Protein 6S9J (pdb70)

Structure (mmCIF, N/CA/C/O backbone):
data_6S9J
#
_entry.id   6S9J
#
_cell.length_a   104.626
_cell.length_b   104.626
_cell.length_c   281.363
_cell.angle_alpha   90.00
_cell.angle_beta   90.00
_cell.angle_gamma   90.00
#
_symmetry.space_group_name_H-M   'P 43 2 2'
#
loop_
_entity.id
_entity.type
_entity.pdbx_description
1 polymer 'Pre-glycoprotein polyprotein GP complex'
2 polymer 'Transferrin receptor 1,Transferrin receptor 1'
3 branched alpha-D-mannopyranose-(1-3)-[alpha-D-mannopyranose-(1-6)]beta-D-mannopyranose-(1-4)-2-acetamido-2-deoxy-beta-D-glucopyranose-(1-4)-2-acetamido-2-deoxy-beta-D-glucopyranose
4 branched 2-acetamido-2-deoxy-beta-D-glucopyranose-(1-4)-2-acetamido-2-deoxy-beta-D-glucopyranose
5 non-polymer 2-acetamido-2-deoxy-beta-D-glucopyranose
6 water water
#
loop_
_atom_site.group_PDB
_atom_site.id
_atom_site.type_symbol
_atom_site.label_atom_id
_atom_site.label_alt_id
_atom_site.label_comp_id
_atom_site.label_asym_id
_atom_site.label_entity_id
_atom_site.label_seq_id
_atom_site.pdbx_PDB_ins_code
_atom_site.Cartn_x
_atom_site.Cartn_y
_atom_site.Cartn_z
_atom_site.occupancy
_atom_site.B_iso_or_equiv
_atom_site.auth_seq_id
_atom_site.auth_comp_id
_atom_site.auth_asym_id
_atom_site.auth_atom_id
_atom_site.pdbx_PDB_model_num
ATOM 1 N N . GLU A 1 3 ? 38.217 63.525 298.986 1.00 94.79 87 GLU B N 1
ATOM 2 C CA . GLU A 1 3 ? 38.140 63.516 297.530 1.00 95.14 87 GLU B CA 1
ATOM 3 C C . GLU A 1 3 ? 36.747 63.121 297.070 1.00 94.08 87 GLU B C 1
ATOM 4 O O . GLU A 1 3 ? 35.807 63.095 297.867 1.00 92.06 87 GLU B O 1
ATOM 10 N N . LEU A 1 4 ? 36.623 62.807 295.732 1.00 93.32 88 LEU B N 1
ATOM 11 C CA . LEU A 1 4 ? 35.422 62.341 295.061 1.00 85.00 88 LEU B CA 1
ATOM 12 C C . LEU A 1 4 ? 35.447 60.826 294.905 1.00 74.93 88 LEU B C 1
ATOM 13 O O . LEU A 1 4 ? 36.517 60.227 294.748 1.00 73.16 88 LEU B O 1
ATOM 18 N N . PRO A 1 5 ? 34.275 60.196 294.957 1.00 66.03 89 PRO B N 1
ATOM 19 C CA . PRO A 1 5 ? 34.221 58.731 294.909 1.00 59.93 89 PRO B CA 1
ATOM 20 C C . PRO A 1 5 ? 34.702 58.197 293.570 1.00 60.20 89 PRO B C 1
ATOM 21 O O . PRO A 1 5 ? 34.617 58.868 292.540 1.00 69.51 89 PRO B O 1
ATOM 25 N N . SER A 1 6 ? 35.230 56.977 293.600 1.00 58.52 90 SER B N 1
ATOM 26 C CA . SER A 1 6 ? 35.740 56.311 292.411 1.00 55.25 90 SER B CA 1
ATOM 27 C C . SER A 1 6 ? 34.798 55.182 292.012 1.00 59.79 90 SER B C 1
ATOM 28 O O . SER A 1 6 ? 34.229 54.504 292.870 1.00 68.71 90 SER B O 1
ATOM 31 N N . LEU A 1 7 ? 34.637 54.975 290.711 1.00 55.04 91 LEU B N 1
ATOM 32 C CA . LEU A 1 7 ? 33.614 54.076 290.201 1.00 50.73 91 LEU B CA 1
ATOM 33 C C . LEU A 1 7 ? 34.239 52.980 289.352 1.00 52.02 91 LEU B C 1
ATOM 34 O O . LEU A 1 7 ? 35.162 53.245 288.578 1.00 64.70 91 LEU B O 1
ATOM 39 N N . CYS A 1 8 ? 33.746 51.750 289.487 1.00 49.03 92 CYS B N 1
ATOM 40 C CA . CYS A 1 8 ? 34.118 50.730 288.511 1.00 57.23 92 CYS B CA 1
ATOM 41 C C . CYS A 1 8 ? 32.962 49.753 288.333 1.00 50.09 92 CYS B C 1
ATOM 42 O O . CYS A 1 8 ? 32.296 49.402 289.305 1.00 50.72 92 CYS B O 1
ATOM 45 N N . MET A 1 9 ? 32.741 49.293 287.103 1.00 48.74 93 MET B N 1
ATOM 46 C CA . MET A 1 9 ? 31.745 48.262 286.842 1.00 47.94 93 MET B CA 1
ATOM 47 C C . MET A 1 9 ? 32.437 46.928 286.600 1.00 47.74 93 MET B C 1
ATOM 48 O O . MET A 1 9 ? 33.345 46.831 285.769 1.00 56.31 93 MET B O 1
ATOM 53 N N . LEU A 1 10 ? 32.030 45.911 287.358 1.00 48.69 94 LEU B N 1
ATOM 54 C CA . LEU A 1 10 ? 32.586 44.578 287.159 1.00 51.24 94 LEU B CA 1
ATOM 55 C C . LEU A 1 10 ? 32.118 44.006 285.827 1.00 57.30 94 LEU B C 1
ATOM 56 O O . LEU A 1 10 ? 32.923 43.747 284.924 1.00 61.81 94 LEU B O 1
ATOM 61 N N . ASN A 1 11 ? 30.817 43.794 285.691 1.00 52.85 95 ASN B N 1
ATOM 62 C CA . ASN A 1 11 ? 30.223 43.404 284.420 1.00 63.67 95 ASN B CA 1
ATOM 63 C C . ASN A 1 11 ? 28.836 44.038 284.350 1.00 63.99 95 ASN B C 1
ATOM 64 O O . ASN A 1 11 ? 28.520 44.946 285.126 1.00 66.01 95 ASN B O 1
ATOM 69 N N . ASN A 1 12 ? 27.998 43.557 283.429 1.00 72.82 96 ASN B N 1
ATOM 70 C CA . ASN A 1 12 ? 26.694 44.175 283.209 1.00 71.52 96 ASN B CA 1
ATOM 71 C C . ASN A 1 12 ? 25.821 44.143 284.455 1.00 73.70 96 ASN B C 1
ATOM 72 O O . ASN A 1 12 ? 24.870 44.927 284.558 1.00 74.51 96 ASN B O 1
ATOM 77 N N . SER A 1 13 ? 26.117 43.250 285.395 1.00 77.40 97 SER B N 1
ATOM 78 C CA . SER A 1 13 ? 25.277 43.059 286.565 1.00 79.53 97 SER B CA 1
ATOM 79 C C . SER A 1 13 ? 25.711 43.900 287.762 1.00 73.87 97 SER B C 1
ATOM 80 O O . SER A 1 13 ? 24.858 44.474 288.447 1.00 76.77 97 SER B O 1
ATOM 83 N N . PHE A 1 14 ? 27.012 43.997 288.029 1.00 59.01 98 PHE B N 1
ATOM 84 C CA . PHE A 1 14 ? 27.514 44.522 289.295 1.00 48.48 98 PHE B CA 1
ATOM 85 C C . PHE A 1 14 ? 28.346 45.768 289.047 1.00 55.31 98 PHE B C 1
ATOM 86 O O . PHE A 1 14 ? 29.320 45.722 288.287 1.00 57.72 98 PHE B O 1
ATOM 94 N N . TYR A 1 15 ? 27.981 46.874 289.688 1.00 43.61 99 TYR B N 1
ATOM 95 C CA . TYR A 1 15 ? 28.783 48.084 289.612 1.00 44.33 99 TYR B CA 1
ATOM 96 C C . TYR A 1 15 ? 29.161 48.467 291.038 1.00 53.54 99 TYR B C 1
ATOM 97 O O . TYR A 1 15 ? 28.540 48.004 291.996 1.00 52.92 99 TYR B O 1
ATOM 106 N N . TYR A 1 16 ? 30.158 49.340 291.193 1.00 52.27 100 TYR B N 1
ATOM 107 C CA . TYR A 1 16 ? 30.691 49.612 292.522 1.00 55.34 100 TYR B CA 1
ATOM 108 C C . TYR A 1 16 ? 31.142 51.058 292.628 1.00 47.80 100 TYR B C 1
ATOM 109 O O . TYR A 1 16 ? 31.749 51.598 291.695 1.00 54.13 100 TYR B O 1
ATOM 118 N N . MET A 1 17 ? 30.839 51.674 293.767 1.00 48.43 101 MET B N 1
ATOM 119 C CA . MET A 1 17 ? 31.319 53.002 294.119 1.00 49.75 101 MET B CA 1
ATOM 120 C C . MET A 1 17 ? 32.189 52.901 295.361 1.00 56.56 101 MET B C 1
ATOM 121 O O . MET A 1 17 ? 31.908 52.110 296.259 1.00 64.48 101 MET B O 1
ATOM 126 N N . ARG A 1 18 ? 33.254 53.690 295.409 1.00 59.34 102 ARG B N 1
ATOM 127 C CA . ARG A 1 18 ? 34.138 53.736 296.566 1.00 60.62 102 ARG B CA 1
ATOM 128 C C . ARG A 1 18 ? 34.233 55.181 297.026 1.00 55.13 102 ARG B C 1
ATOM 129 O O . ARG A 1 18 ? 34.776 56.027 296.309 1.00 55.86 102 ARG B O 1
ATOM 137 N N . GLY A 1 19 ? 33.648 55.467 298.187 1.00 55.76 103 GLY B N 1
ATOM 138 C CA . GLY A 1 19 ? 33.700 56.789 298.777 1.00 61.33 103 GLY B CA 1
ATOM 139 C C . GLY A 1 19 ? 34.329 56.737 300.156 1.00 65.05 103 GLY B C 1
ATOM 140 O O . GLY A 1 19 ? 33.774 56.126 301.081 1.00 66.91 103 GLY B O 1
ATOM 141 N N . GLY A 1 20 ? 35.484 57.383 300.302 1.00 62.42 104 GLY B N 1
ATOM 142 C CA . GLY A 1 20 ? 36.197 57.347 301.566 1.00 63.26 104 GLY B CA 1
ATOM 143 C C . GLY A 1 20 ? 36.594 55.931 301.928 1.00 64.34 104 GLY B C 1
ATOM 144 O O . GLY A 1 20 ? 37.222 55.208 301.141 1.00 60.73 104 GLY B O 1
ATOM 145 N N . VAL A 1 21 ? 36.203 55.516 303.139 1.00 67.13 105 VAL B N 1
ATOM 146 C CA . VAL A 1 21 ? 36.484 54.166 303.613 1.00 69.73 105 VAL B CA 1
ATOM 147 C C . VAL A 1 21 ? 35.383 53.178 303.224 1.00 66.20 105 VAL B C 1
ATOM 148 O O . VAL A 1 21 ? 35.529 51.970 303.460 1.00 64.94 105 VAL B O 1
ATOM 152 N N . ASN A 1 22 ? 34.292 53.649 302.616 1.00 62.60 106 ASN B N 1
ATOM 153 C CA . ASN A 1 22 ? 33.129 52.809 302.368 1.00 60.85 106 ASN B CA 1
ATOM 154 C C . ASN A 1 22 ? 32.996 52.474 300.885 1.00 58.51 106 ASN B C 1
ATOM 155 O O . ASN A 1 22 ? 33.409 53.244 300.011 1.00 61.44 106 ASN B O 1
ATOM 160 N N . THR A 1 23 ? 32.414 51.308 300.610 1.00 49.05 107 THR B N 1
ATOM 161 C CA . THR A 1 23 ? 32.226 50.816 299.250 1.00 49.44 107 THR B CA 1
ATOM 162 C C . THR A 1 23 ? 30.781 50.381 299.097 1.00 46.68 107 THR B C 1
ATOM 163 O O . THR A 1 23 ? 30.242 49.709 299.979 1.00 53.75 107 THR B O 1
ATOM 167 N N . PHE A 1 24 ? 30.131 50.799 298.014 1.00 40.45 108 PHE B N 1
ATOM 168 C CA . PHE A 1 24 ? 28.713 50.528 297.839 1.00 43.13 108 PHE B CA 1
ATOM 169 C C . PHE A 1 24 ? 28.516 49.762 296.540 1.00 46.24 108 PHE B C 1
ATOM 170 O O . PHE A 1 24 ? 29.021 50.174 295.489 1.00 51.93 108 PHE B O 1
ATOM 178 N N . LEU A 1 25 ? 27.780 48.655 296.618 1.00 40.79 109 LEU B N 1
ATOM 179 C CA . LEU A 1 25 ? 27.339 47.919 295.442 1.00 33.09 109 LEU B CA 1
ATOM 180 C C . LEU A 1 25 ? 26.150 48.616 294.791 1.00 30.63 109 LEU B C 1
ATOM 181 O O . LEU A 1 25 ? 25.241 49.102 295.474 1.00 39.76 109 LEU B O 1
ATOM 186 N N . ILE A 1 26 ? 26.156 48.655 293.463 1.00 27.92 110 ILE B N 1
ATOM 187 C CA . ILE A 1 26 ? 25.100 49.270 292.672 1.00 27.35 110 ILE B CA 1
ATOM 188 C C . ILE A 1 26 ? 24.674 48.265 291.621 1.00 31.65 110 ILE B C 1
ATOM 189 O O . ILE A 1 26 ? 25.510 47.786 290.849 1.00 40.73 110 ILE B O 1
ATOM 194 N N . ARG A 1 27 ? 23.384 47.953 291.580 1.00 24.93 111 ARG B N 1
ATOM 195 C CA . ARG A 1 27 ? 22.852 46.975 290.639 1.00 23.87 111 ARG B CA 1
ATOM 196 C C . ARG A 1 27 ? 21.641 47.564 289.937 1.00 30.16 111 ARG B C 1
ATOM 197 O O . ARG A 1 27 ? 21.002 48.493 290.436 1.00 30.61 111 ARG B O 1
ATOM 205 N N . VAL A 1 28 ? 21.327 47.020 288.764 1.00 29.72 112 VAL B N 1
ATOM 206 C CA . VAL A 1 28 ? 20.158 47.442 288.002 1.00 23.59 112 VAL B CA 1
ATOM 207 C C . VAL A 1 28 ? 19.410 46.196 287.554 1.00 21.82 112 VAL B C 1
ATOM 208 O O . VAL A 1 28 ? 19.960 45.370 286.819 1.00 26.02 112 VAL B O 1
ATOM 212 N N . SER A 1 29 ? 18.171 46.050 288.004 1.00 21.25 113 SER B N 1
ATOM 213 C CA . SER A 1 29 ? 17.415 44.844 287.678 1.00 20.59 113 SER B CA 1
ATOM 214 C C . SER A 1 29 ? 15.935 45.109 287.892 1.00 21.17 113 SER B C 1
ATOM 215 O O . SER A 1 29 ? 15.532 46.208 288.268 1.00 20.60 113 SER B O 1
ATOM 218 N N . ASP A 1 30 ? 15.120 44.089 287.618 1.00 23.61 114 ASP B N 1
ATOM 219 C CA . ASP A 1 30 ? 13.667 44.215 287.660 1.00 21.53 114 ASP B CA 1
ATOM 220 C C . ASP A 1 30 ? 13.064 43.713 288.978 1.00 19.48 114 ASP B C 1
ATOM 221 O O . ASP A 1 30 ? 11.890 43.327 289.016 1.00 26.15 114 ASP B O 1
ATOM 226 N N . ILE A 1 31 ? 13.828 43.723 290.068 1.00 19.44 115 ILE B N 1
ATOM 227 C CA . ILE A 1 31 ? 13.334 43.240 291.353 1.00 19.31 115 ILE B CA 1
ATOM 228 C C . ILE A 1 31 ? 13.304 44.378 292.356 1.00 19.65 115 ILE B C 1
ATOM 229 O O . ILE A 1 31 ? 14.266 45.140 292.466 1.00 19.98 115 ILE B O 1
ATOM 234 N N . SER A 1 32 ? 12.198 44.480 293.098 1.00 19.73 116 SER B N 1
ATOM 235 C CA . SER A 1 32 ?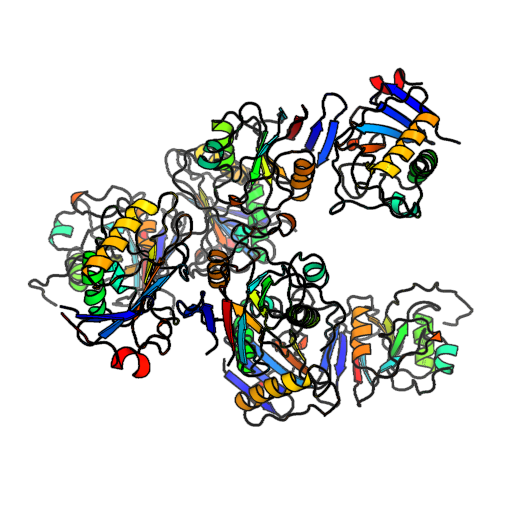 12.084 45.413 294.210 1.00 20.21 116 SER B CA 1
ATOM 236 C C . SER A 1 32 ? 11.762 44.648 295.481 1.00 20.28 116 SER B C 1
ATOM 237 O O . SER A 1 32 ? 10.881 43.783 295.493 1.00 21.95 116 SER B O 1
ATOM 240 N N . VAL A 1 33 ? 12.467 44.995 296.552 1.00 20.74 117 VAL B N 1
ATOM 241 C CA . VAL A 1 33 ? 12.195 44.467 297.881 1.00 21.09 117 VAL B CA 1
ATOM 242 C C . VAL A 1 33 ? 11.821 45.579 298.854 1.00 21.90 117 VAL B C 1
ATOM 243 O O . VAL A 1 33 ? 11.866 45.386 300.053 1.00 23.48 117 VAL B O 1
ATOM 247 N N . LEU A 1 34 ? 11.467 46.751 298.342 1.00 22.12 118 LEU B N 1
ATOM 248 C CA . LEU A 1 34 ? 11.022 47.859 299.168 1.00 23.05 118 LEU B CA 1
ATOM 249 C C . LEU A 1 34 ? 9.636 48.315 298.728 1.00 29.62 118 LEU B C 1
ATOM 250 O O . LEU A 1 34 ? 9.267 48.199 297.555 1.00 34.07 118 LEU B O 1
ATOM 255 N N . MET A 1 35 ? 8.869 48.833 299.685 1.00 23.91 119 MET B N 1
ATOM 256 C CA . MET A 1 35 ? 7.539 49.348 299.407 1.00 24.80 119 MET B CA 1
ATOM 257 C C . MET A 1 35 ? 7.351 50.703 300.073 1.00 29.39 119 MET B C 1
ATOM 258 O O . MET A 1 35 ? 7.892 50.959 301.152 1.00 32.55 119 MET B O 1
ATOM 263 N N . LYS A 1 36 ? 6.556 51.562 299.419 1.00 28.96 120 LYS B N 1
ATOM 264 C CA . LYS A 1 36 ? 6.256 52.882 299.975 1.00 30.57 120 LYS B CA 1
ATOM 265 C C . LYS A 1 36 ? 5.604 52.762 301.344 1.00 28.52 120 LYS B C 1
ATOM 266 O O . LYS A 1 36 ? 5.884 53.560 302.242 1.00 38.74 120 LYS B O 1
ATOM 272 N N . GLU A 1 37 ? 4.748 51.748 301.522 1.00 28.24 121 GLU B N 1
ATOM 273 C CA . GLU A 1 37 ? 3.941 51.600 302.729 1.00 28.46 121 GLU B CA 1
ATOM 274 C C . GLU A 1 37 ? 4.763 51.207 303.941 1.00 34.91 121 GLU B C 1
ATOM 275 O O . GLU A 1 37 ? 4.343 51.488 305.064 1.00 45.63 121 GLU B O 1
ATOM 281 N N . TYR A 1 38 ? 5.919 50.573 303.746 1.00 28.05 122 TYR B N 1
ATOM 282 C CA . TYR A 1 38 ? 6.695 50.036 304.854 1.00 35.28 122 TYR B CA 1
ATOM 283 C C . TYR A 1 38 ? 8.066 50.672 305.026 1.00 36.60 122 TYR B C 1
ATOM 284 O O . TYR A 1 38 ? 8.617 50.608 306.129 1.00 44.88 122 TYR B O 1
ATOM 293 N N . ASP A 1 39 ? 8.622 51.297 304.000 1.00 38.23 123 ASP B N 1
ATOM 294 C CA . ASP A 1 39 ? 10.022 51.695 304.018 1.00 32.50 123 ASP B CA 1
ATOM 295 C C . ASP A 1 39 ? 10.157 53.218 303.975 1.00 30.63 123 ASP B C 1
ATOM 296 O O . ASP A 1 39 ? 9.171 53.956 303.877 1.00 37.27 123 ASP B O 1
ATOM 301 N N . VAL A 1 40 ? 11.399 53.686 304.076 1.00 26.87 124 VAL B N 1
ATOM 302 C CA . VAL A 1 40 ? 11.685 55.099 304.287 1.00 28.42 124 VAL B CA 1
ATOM 303 C C . VAL A 1 40 ? 11.751 55.811 302.943 1.00 28.61 124 VAL B C 1
ATOM 304 O O . VAL A 1 40 ? 12.462 55.374 302.033 1.00 27.59 124 VAL B O 1
ATOM 308 N N . SER A 1 41 ? 11.030 56.919 302.824 1.00 28.07 125 SER B N 1
ATOM 309 C CA . SER A 1 41 ? 11.044 57.738 301.622 1.00 27.87 125 SER B CA 1
ATOM 310 C C . SER A 1 41 ? 11.981 58.919 301.821 1.00 29.93 125 SER B C 1
ATOM 311 O O . SER A 1 41 ? 11.897 59.614 302.834 1.00 31.26 125 SER B O 1
ATOM 314 N N . ILE A 1 42 ? 12.834 59.175 300.837 1.00 30.26 126 ILE B N 1
ATOM 315 C CA . ILE A 1 42 ? 13.868 60.195 300.941 1.00 33.04 126 ILE B CA 1
ATOM 316 C C . ILE A 1 42 ? 13.374 61.412 300.172 1.00 38.78 126 ILE B C 1
ATOM 317 O O . ILE A 1 42 ? 13.479 61.471 298.946 1.00 48.41 126 ILE B O 1
ATOM 322 N N . TYR A 1 43 ? 12.817 62.382 300.896 1.00 39.36 127 TYR B N 1
ATOM 323 C CA . TYR A 1 43 ? 12.285 63.590 300.274 1.00 34.49 127 TYR B CA 1
ATOM 324 C C . TYR A 1 43 ? 13.344 64.665 300.094 1.00 35.83 127 TYR B C 1
ATOM 325 O O . TYR A 1 43 ? 13.238 65.491 299.176 1.00 44.07 127 TYR B O 1
ATOM 334 N N . GLU A 1 44 ? 14.348 64.669 300.956 1.00 37.44 128 GLU B N 1
ATOM 335 C CA . GLU A 1 44 ? 15.432 65.637 300.971 1.00 46.64 128 GLU B CA 1
ATOM 336 C C . GLU A 1 44 ? 16.718 64.919 301.353 1.00 46.10 128 GLU B C 1
ATOM 337 O O . GLU A 1 44 ? 16.679 63.853 301.978 1.00 43.65 128 GLU B O 1
ATOM 343 N N . PRO A 1 45 ? 17.875 65.470 300.973 1.00 47.80 129 PRO B N 1
ATOM 344 C CA . PRO A 1 45 ? 19.142 64.757 301.209 1.00 53.32 129 PRO B CA 1
ATOM 345 C C . PRO A 1 45 ? 19.392 64.374 302.657 1.00 49.71 129 PRO B C 1
ATOM 346 O O . PRO A 1 45 ? 19.982 63.315 302.910 1.00 48.72 129 PRO B O 1
ATOM 350 N N . GLU A 1 46 ? 18.953 65.202 303.610 1.00 57.17 130 GLU B N 1
ATOM 351 C CA . GLU A 1 46 ? 19.095 64.872 305.026 1.00 62.22 130 GLU B CA 1
ATOM 352 C C . GLU A 1 46 ? 18.535 63.490 305.334 1.00 60.24 130 GLU B C 1
ATOM 353 O O . GLU A 1 46 ? 19.113 62.733 306.123 1.00 57.30 130 GLU B O 1
ATOM 359 N N . ASP A 1 47 ? 17.397 63.146 304.722 1.00 53.08 131 ASP B N 1
ATOM 360 C CA . ASP A 1 47 ? 16.760 61.871 305.004 1.00 45.29 131 ASP B CA 1
ATOM 361 C C . ASP A 1 47 ? 17.660 60.688 304.687 1.00 46.23 131 ASP B C 1
ATOM 362 O O . ASP A 1 47 ? 17.443 59.610 305.248 1.00 48.77 131 ASP B O 1
ATOM 367 N N . LEU A 1 48 ? 18.667 60.856 303.813 1.00 42.33 132 LEU B N 1
ATOM 368 C CA . LEU A 1 48 ? 19.590 59.753 303.549 1.00 41.13 132 LEU B CA 1
ATOM 369 C C . LEU A 1 48 ? 20.292 59.276 304.806 1.00 43.47 132 LEU B C 1
ATOM 370 O O . LEU A 1 48 ? 20.696 58.109 304.871 1.00 46.28 132 LEU B O 1
ATOM 375 N N . GLY A 1 49 ? 20.377 60.129 305.827 1.00 44.87 133 GLY B N 1
ATOM 376 C CA . GLY A 1 49 ? 20.943 59.759 307.109 1.00 46.78 133 GLY B CA 1
ATOM 377 C C . GLY A 1 49 ? 20.076 58.782 307.876 1.00 51.55 133 GLY B C 1
ATOM 378 O O . GLY A 1 49 ? 20.275 58.569 309.072 1.00 65.24 133 GLY B O 1
ATOM 379 N N . ASN A 1 50 ? 19.082 58.213 307.205 1.00 51.05 134 ASN B N 1
ATOM 380 C CA . ASN A 1 50 ? 18.249 57.166 307.769 1.00 47.36 134 ASN B CA 1
ATOM 381 C C . ASN A 1 50 ? 18.472 55.837 307.070 1.00 47.18 134 ASN B C 1
ATOM 382 O O . ASN A 1 50 ? 17.844 54.841 307.449 1.00 46.63 134 ASN B O 1
ATOM 387 N N . CYS A 1 51 ? 19.382 55.782 306.093 1.00 49.51 135 CYS B N 1
ATOM 388 C CA . CYS A 1 51 ? 19.469 54.631 305.207 1.00 47.98 135 CYS B CA 1
ATOM 389 C C . CYS A 1 51 ? 20.711 53.788 305.431 1.00 45.44 135 CYS B C 1
ATOM 390 O O . CYS A 1 51 ? 20.732 52.633 304.998 1.00 44.30 135 CYS B O 1
ATOM 393 N N . LEU A 1 52 ? 21.729 54.323 306.107 1.00 50.94 136 LEU B N 1
ATOM 394 C CA . LEU A 1 52 ? 23.034 53.688 306.188 1.00 51.48 136 LEU B CA 1
ATOM 395 C C . LEU A 1 52 ? 23.386 53.409 307.640 1.00 51.27 136 LEU B C 1
ATOM 396 O O . LEU A 1 52 ? 22.912 54.090 308.550 1.00 56.93 136 LEU B O 1
ATOM 401 N N . ASN A 1 53 ? 24.253 52.411 307.847 1.00 57.52 137 ASN B N 1
ATOM 402 C CA . ASN A 1 53 ? 24.612 52.006 309.207 1.00 62.22 137 ASN B CA 1
ATOM 403 C C . ASN A 1 53 ? 25.264 53.159 309.962 1.00 61.58 137 ASN B C 1
ATOM 404 O O . ASN A 1 53 ? 24.908 53.441 311.110 1.00 62.52 137 ASN B O 1
ATOM 409 N N . LYS A 1 54 ? 26.221 53.839 309.332 1.00 66.29 138 LYS B N 1
ATOM 410 C CA . LYS A 1 54 ? 26.806 55.067 309.857 1.00 75.50 138 LYS B CA 1
ATOM 411 C C . LYS A 1 54 ? 26.313 56.246 309.032 1.00 80.98 138 LYS B C 1
ATOM 412 O O . LYS A 1 54 ? 26.205 56.154 307.805 1.00 88.79 138 LYS B O 1
ATOM 418 N N . SER A 1 55 ? 26.013 57.356 309.710 1.00 86.43 139 SER B N 1
ATOM 419 C CA . SER A 1 55 ? 25.333 58.465 309.047 1.00 92.20 139 SER B CA 1
ATOM 420 C C . SER A 1 55 ? 26.252 59.200 308.077 1.00 98.88 139 SER B C 1
ATOM 421 O O . SER A 1 55 ? 25.832 59.549 306.966 1.00 102.65 139 SER B O 1
ATOM 424 N N . ASP A 1 56 ? 27.501 59.450 308.481 1.00 103.55 140 ASP B N 1
ATOM 425 C CA . ASP A 1 56 ? 28.415 60.265 307.682 1.00 104.80 140 ASP B CA 1
ATOM 426 C C . ASP A 1 56 ? 28.535 59.752 306.251 1.00 97.26 140 ASP B C 1
ATOM 427 O O . ASP A 1 56 ? 28.450 60.527 305.289 1.00 98.49 140 ASP B O 1
ATOM 432 N N . SER A 1 57 ? 28.713 58.435 306.094 1.00 88.15 141 SER B N 1
ATOM 433 C CA . SER A 1 57 ? 28.893 57.831 304.777 1.00 76.93 141 SER B CA 1
ATOM 434 C C . SER A 1 57 ? 27.769 58.177 303.805 1.00 65.49 141 SER B C 1
ATOM 435 O O . SER A 1 57 ? 27.958 58.052 302.587 1.00 65.23 141 SER B O 1
ATOM 438 N N . SER A 1 58 ? 26.615 58.634 304.310 1.00 55.86 142 SER B N 1
ATOM 439 C CA . SER A 1 58 ? 25.521 59.043 303.431 1.00 50.66 142 SER B CA 1
ATOM 440 C C . SER A 1 58 ? 25.969 60.075 302.400 1.00 55.41 142 SER B C 1
ATOM 441 O O . SER A 1 58 ? 25.356 60.186 301.330 1.00 58.54 142 SER B O 1
ATOM 444 N N . TRP A 1 59 ? 27.021 60.846 302.703 1.00 53.83 143 TRP B N 1
ATOM 445 C CA . TRP A 1 59 ? 27.501 61.835 301.740 1.00 54.76 143 TRP B CA 1
ATOM 446 C C . TRP A 1 59 ? 27.777 61.177 300.391 1.00 53.46 143 TRP B C 1
ATOM 447 O O . TRP A 1 59 ? 27.433 61.728 299.337 1.00 52.47 143 TRP B O 1
ATOM 458 N N . ALA A 1 60 ? 28.376 59.981 300.408 1.00 53.51 144 ALA B N 1
ATOM 459 C CA . ALA A 1 60 ? 28.675 59.284 299.161 1.00 52.44 144 ALA B CA 1
ATOM 460 C C . ALA A 1 60 ? 27.413 59.051 298.341 1.00 55.25 144 ALA B C 1
ATOM 461 O O . ALA A 1 60 ? 27.431 59.178 297.109 1.00 58.52 144 ALA B O 1
ATOM 463 N N . ILE A 1 61 ? 26.316 58.666 299.001 1.00 48.39 145 ILE B N 1
ATOM 464 C CA . ILE A 1 61 ? 25.042 58.534 298.300 1.00 45.17 145 ILE B CA 1
ATOM 465 C C . ILE A 1 61 ? 24.615 59.878 297.730 1.00 48.55 145 ILE B C 1
ATOM 466 O O . ILE A 1 61 ? 24.249 59.986 296.551 1.00 51.92 145 ILE B O 1
ATOM 471 N N . HIS A 1 62 ? 24.687 60.929 298.554 1.00 52.22 146 HIS B N 1
ATOM 472 C CA . HIS A 1 62 ? 24.269 62.259 298.123 1.00 54.02 146 HIS B CA 1
ATOM 473 C C . HIS A 1 62 ? 24.873 62.609 296.768 1.00 53.86 146 HIS B C 1
ATOM 474 O O . HIS A 1 62 ? 24.158 62.786 295.773 1.00 57.90 146 HIS B O 1
ATOM 481 N N . TRP A 1 63 ? 26.207 62.644 296.711 1.00 49.30 147 TRP B N 1
ATOM 482 C CA . TRP A 1 63 ? 26.901 62.920 295.461 1.00 51.34 147 TRP B CA 1
ATOM 483 C C . TRP A 1 63 ? 26.364 62.043 294.339 1.00 51.63 147 TRP B C 1
ATOM 484 O O . TRP A 1 63 ? 25.930 62.541 293.290 1.00 46.89 147 TRP B O 1
ATOM 495 N N . PHE A 1 64 ? 26.333 60.731 294.574 1.00 51.21 148 PHE B N 1
ATOM 496 C CA . PHE A 1 64 ? 25.940 59.809 293.518 1.00 50.72 148 PHE B CA 1
ATOM 497 C C . PHE A 1 64 ? 24.563 60.169 292.976 1.00 46.82 148 PHE B C 1
ATOM 498 O O . PHE A 1 64 ? 24.357 60.196 291.754 1.00 41.61 148 PHE B O 1
ATOM 506 N N . SER A 1 65 ? 23.629 60.516 293.872 1.00 45.56 149 SER B N 1
ATOM 507 C CA . SER A 1 65 ? 22.297 60.931 293.443 1.00 45.46 149 SER B CA 1
ATOM 508 C C . SER A 1 65 ? 22.380 62.091 292.462 1.00 50.70 149 SER B C 1
ATOM 509 O O . SER A 1 65 ? 21.853 62.017 291.344 1.00 64.32 149 SER B O 1
ATOM 512 N N . ASN A 1 66 ? 23.073 63.163 292.853 1.00 52.24 150 ASN B N 1
ATOM 513 C CA . ASN A 1 66 ? 23.195 64.303 291.960 1.00 48.40 150 ASN B CA 1
ATOM 514 C C . ASN A 1 66 ? 23.950 63.937 290.692 1.00 46.49 150 ASN B C 1
ATOM 515 O O . ASN A 1 66 ? 23.673 64.499 289.627 1.00 44.07 150 ASN B O 1
ATOM 520 N N . ALA A 1 67 ? 24.860 62.958 290.764 1.00 44.64 151 ALA B N 1
ATOM 521 C CA . ALA A 1 67 ? 25.566 62.567 289.548 1.00 50.80 151 ALA B CA 1
ATOM 522 C C . ALA A 1 67 ? 24.626 61.872 288.580 1.00 58.55 151 ALA B C 1
ATOM 523 O O . ALA A 1 67 ? 24.819 61.954 287.361 1.00 60.22 151 ALA B O 1
ATOM 525 N N . LEU A 1 68 ? 23.602 61.198 289.107 1.00 50.62 152 LEU B N 1
ATOM 526 C CA . LEU A 1 68 ? 22.636 60.519 288.262 1.00 44.55 152 LEU B CA 1
ATOM 527 C C . LEU A 1 68 ? 21.647 61.490 287.639 1.00 46.19 152 LEU B C 1
ATOM 528 O O . LEU A 1 68 ? 21.024 61.156 286.625 1.00 53.21 152 LEU B O 1
ATOM 533 N N . GLY A 1 69 ? 21.505 62.681 288.209 1.00 40.99 153 GLY B N 1
ATOM 534 C CA . GLY A 1 69 ? 20.537 63.645 287.749 1.00 38.63 153 GLY B CA 1
ATOM 535 C C . GLY A 1 69 ? 19.311 63.773 288.614 1.00 43.64 153 GLY B C 1
ATOM 536 O O . GLY A 1 69 ? 18.365 64.457 288.210 1.00 51.33 153 GLY B O 1
ATOM 537 N N . HIS A 1 70 ? 19.302 63.150 289.794 1.00 47.12 154 HIS B N 1
ATOM 538 C CA . HIS A 1 70 ? 18.133 63.189 290.665 1.00 39.32 154 HIS B CA 1
ATOM 539 C C . HIS A 1 70 ? 17.846 64.617 291.101 1.00 37.88 154 HIS B C 1
ATOM 540 O O . HIS A 1 70 ? 18.724 65.312 291.619 1.00 40.74 154 HIS B O 1
ATOM 547 N N . ASP A 1 71 ? 16.608 65.048 290.895 1.00 44.16 155 ASP B N 1
ATOM 548 C CA . ASP A 1 71 ? 16.146 66.357 291.336 1.00 52.65 155 ASP B CA 1
ATOM 549 C C . ASP A 1 71 ? 15.510 66.184 292.711 1.00 60.80 155 ASP B C 1
ATOM 550 O O . ASP A 1 71 ? 14.463 65.538 292.840 1.00 65.85 155 ASP B O 1
ATOM 555 N N . TRP A 1 72 ? 16.147 66.753 293.742 1.00 58.96 156 TRP B N 1
ATOM 556 C CA . TRP A 1 72 ? 15.611 66.686 295.099 1.00 48.25 156 TRP B CA 1
ATOM 557 C C . TRP A 1 72 ? 14.375 67.543 295.295 1.00 49.48 156 TRP B C 1
ATOM 558 O O . TRP A 1 72 ? 13.845 67.589 296.412 1.00 55.94 156 TRP B O 1
ATOM 569 N N . LEU A 1 73 ? 13.892 68.187 294.238 1.00 43.46 157 LEU B N 1
ATOM 570 C CA . LEU A 1 73 ? 12.762 69.096 294.308 1.00 47.90 157 LEU B CA 1
ATOM 571 C C . LEU A 1 73 ? 11.528 68.552 293.601 1.00 49.94 157 LEU B C 1
ATOM 572 O O . LEU A 1 73 ? 10.438 68.560 294.182 1.00 53.75 157 LEU B O 1
ATOM 577 N N . MET A 1 74 ? 11.671 68.039 292.373 1.00 48.04 158 MET B N 1
ATOM 578 C CA . MET A 1 74 ? 10.531 67.549 291.599 1.00 41.60 158 MET B CA 1
ATOM 579 C C . MET A 1 74 ? 10.449 66.034 291.464 1.00 39.29 158 MET B C 1
ATOM 580 O O . MET A 1 74 ? 9.347 65.510 291.266 1.00 37.25 158 MET B O 1
ATOM 585 N N . ASP A 1 75 ? 11.578 65.322 291.525 1.00 40.64 159 ASP B N 1
ATOM 586 C CA . ASP A 1 75 ? 11.610 63.896 291.216 1.00 38.53 159 ASP B CA 1
ATOM 587 C C . ASP A 1 75 ? 11.015 63.035 292.333 1.00 38.88 159 ASP B C 1
ATOM 588 O O . ASP A 1 75 ? 10.930 63.460 293.488 1.00 40.98 159 ASP B O 1
ATOM 593 N N . PRO A 1 76 ? 10.569 61.822 292.000 1.00 32.77 160 PRO B N 1
ATOM 594 C CA . PRO A 1 76 ? 10.009 60.917 293.013 1.00 25.59 160 PRO B CA 1
ATOM 595 C C . PRO A 1 76 ? 11.028 60.586 294.087 1.00 26.37 160 PRO B C 1
ATOM 596 O O . PRO A 1 76 ? 12.210 60.369 293.783 1.00 27.16 160 PRO B O 1
ATOM 600 N N . PRO A 1 77 ? 10.602 60.484 295.345 1.00 26.33 161 PRO B N 1
ATOM 601 C CA . PRO A 1 77 ? 11.540 60.115 296.411 1.00 27.26 161 PRO B CA 1
ATOM 602 C C . PRO A 1 77 ? 12.072 58.712 296.194 1.00 26.39 161 PRO B C 1
ATOM 603 O O . PRO A 1 77 ? 11.336 57.806 295.796 1.00 31.27 161 PRO B O 1
ATOM 607 N N . MET A 1 78 ? 13.364 58.532 296.433 1.00 27.49 162 MET B N 1
ATOM 608 C CA . MET A 1 78 ? 13.838 57.162 296.455 1.00 30.50 162 MET B CA 1
ATOM 609 C C . MET A 1 78 ? 13.477 56.511 297.784 1.00 30.01 162 MET B C 1
ATOM 610 O O . MET A 1 78 ? 13.181 57.184 298.771 1.00 32.66 162 MET B O 1
ATOM 615 N N . LEU A 1 79 ? 13.424 55.186 297.783 1.00 28.27 163 LEU B N 1
ATOM 616 C CA . LEU A 1 79 ? 13.099 54.444 298.990 1.00 25.37 163 LEU B CA 1
ATOM 617 C C . LEU A 1 79 ? 14.357 53.798 299.537 1.00 26.40 163 LEU B C 1
ATOM 618 O O . LEU A 1 79 ? 15.251 53.407 298.784 1.00 28.61 163 LEU B O 1
ATOM 623 N N . CYS A 1 80 ? 14.416 53.671 300.854 1.00 27.29 164 CYS B N 1
ATOM 624 C CA . CYS A 1 80 ? 15.506 52.935 301.464 1.00 29.84 164 CYS B CA 1
ATOM 625 C C . CYS A 1 80 ? 14.999 52.220 302.710 1.00 32.84 164 CYS B C 1
ATOM 626 O O . CYS A 1 80 ? 13.968 52.577 303.287 1.00 30.05 164 CYS B O 1
ATOM 629 N N . ARG A 1 81 ? 15.754 51.206 303.119 1.00 33.42 165 ARG B N 1
ATOM 630 C CA . ARG A 1 81 ? 15.457 50.470 304.331 1.00 29.42 165 ARG B CA 1
ATOM 631 C C . ARG A 1 81 ? 16.007 51.213 305.542 1.00 34.44 165 ARG B C 1
ATOM 632 O O . ARG A 1 81 ? 17.106 51.774 305.498 1.00 36.33 165 ARG B O 1
ATOM 640 N N . ASN A 1 82 ? 15.216 51.224 306.617 1.00 32.62 166 ASN B N 1
ATOM 641 C CA . ASN A 1 82 ? 15.557 51.912 307.861 1.00 38.24 166 ASN B CA 1
ATOM 642 C C . ASN A 1 82 ? 16.798 51.297 308.515 1.00 41.26 166 ASN B C 1
ATOM 643 O O . ASN A 1 82 ? 17.081 50.104 308.363 1.00 45.90 166 ASN B O 1
ATOM 648 N N . LYS A 1 83 ? 17.566 52.143 309.222 1.00 44.09 167 LYS B N 1
ATOM 649 C CA . LYS A 1 83 ? 18.747 51.664 309.950 1.00 44.21 167 LYS B CA 1
ATOM 650 C C . LYS A 1 83 ? 18.386 50.586 310.965 1.00 45.34 167 LYS B C 1
ATOM 651 O O . LYS A 1 83 ? 19.130 49.614 311.148 1.00 46.68 167 LYS B O 1
ATOM 657 N N . THR A 1 84 ? 17.260 50.765 311.657 1.00 44.78 168 THR B N 1
ATOM 658 C CA . THR A 1 84 ? 16.877 49.847 312.719 1.00 43.68 168 THR B CA 1
ATOM 659 C C . THR A 1 84 ? 16.682 48.433 312.198 1.00 45.21 168 THR B C 1
ATOM 660 O O . THR A 1 84 ? 16.978 47.466 312.906 1.00 52.04 168 THR B O 1
ATOM 664 N N . LYS A 1 85 ? 16.208 48.292 310.965 1.00 40.62 169 LYS B N 1
ATOM 665 C CA . LYS A 1 85 ? 16.029 46.970 310.388 1.00 37.80 169 LYS B CA 1
ATOM 666 C C . LYS A 1 85 ? 17.377 46.278 310.205 1.00 43.28 169 LYS B C 1
ATOM 667 O O . LYS A 1 85 ? 18.392 46.911 309.899 1.00 50.42 169 LYS B O 1
ATOM 673 N N . LYS A 1 86 ? 17.377 44.966 310.417 1.00 45.42 170 LYS B N 1
ATOM 674 C CA . LYS A 1 86 ? 18.586 44.156 310.454 1.00 54.44 170 LYS B CA 1
ATOM 675 C C . LYS A 1 86 ? 18.929 43.499 309.117 1.00 54.35 170 LYS B C 1
ATOM 676 O O . LYS A 1 86 ? 19.859 42.690 309.064 1.00 55.49 170 LYS B O 1
ATOM 682 N N . GLU A 1 87 ? 18.204 43.818 308.042 1.00 54.69 171 GLU B N 1
ATOM 683 C CA . GLU A 1 87 ? 18.520 43.247 306.735 1.00 50.89 171 GLU B CA 1
ATOM 684 C C . GLU A 1 87 ? 19.722 43.912 306.078 1.00 51.66 171 GLU B C 1
ATOM 685 O O . GLU A 1 87 ? 20.441 43.269 305.304 1.00 59.13 171 GLU B O 1
ATOM 691 N N . GLY A 1 88 ? 19.946 45.182 306.356 1.00 42.41 172 GLY B N 1
ATOM 692 C CA . GLY A 1 88 ? 21.053 45.877 305.754 1.00 48.69 172 GLY B CA 1
ATOM 693 C C . GLY A 1 88 ? 20.627 47.247 305.303 1.00 55.68 172 GLY B C 1
ATOM 694 O O . GLY A 1 88 ? 19.792 47.885 305.947 1.00 64.90 172 GLY B O 1
ATOM 695 N N . SER A 1 89 ? 21.177 47.704 304.190 1.00 42.45 173 SER B N 1
ATOM 696 C CA . SER A 1 89 ? 20.819 48.995 303.634 1.00 42.95 173 SER B CA 1
ATOM 697 C C . SER A 1 89 ? 20.531 48.797 302.160 1.00 40.06 173 SER B C 1
ATOM 698 O O . SER A 1 89 ? 21.328 48.198 301.439 1.00 44.74 173 SER B O 1
ATOM 701 N N . ASN A 1 90 ? 19.389 49.296 301.720 1.00 31.11 174 ASN B N 1
ATOM 702 C CA . ASN A 1 90 ? 18.934 49.119 300.357 1.00 29.37 174 ASN B CA 1
ATOM 703 C C . ASN A 1 90 ? 18.260 50.398 299.896 1.00 32.46 174 ASN B C 1
ATOM 704 O O . ASN A 1 90 ? 17.216 50.765 300.430 1.00 39.35 174 ASN B O 1
ATOM 709 N N . ILE A 1 91 ? 18.825 51.054 298.889 1.00 15.58 175 ILE B N 1
ATOM 710 C CA . ILE A 1 91 ? 18.251 52.273 298.329 1.00 22.01 175 ILE B CA 1
ATOM 711 C C . ILE A 1 91 ? 17.757 51.964 296.921 1.00 24.74 175 ILE B C 1
ATOM 712 O O . ILE A 1 91 ? 18.526 51.447 296.098 1.00 31.72 175 ILE B O 1
ATOM 717 N N . GLN A 1 92 ? 16.472 52.232 296.655 1.00 14.36 176 GLN B N 1
ATOM 718 C CA . GLN A 1 92 ? 15.875 51.980 295.343 1.00 16.47 176 GLN B CA 1
ATOM 719 C C . GLN A 1 92 ? 15.578 53.268 294.605 1.00 21.55 176 GLN B C 1
ATOM 720 O O . GLN A 1 92 ? 14.973 54.184 295.169 1.00 18.10 176 GLN B O 1
ATOM 726 N N . PHE A 1 93 ? 15.995 53.326 293.348 1.00 13.91 177 PHE B N 1
ATOM 727 C CA . PHE A 1 93 ? 15.550 54.347 292.414 1.00 19.59 177 PHE B CA 1
ATOM 728 C C . PHE A 1 93 ? 14.647 53.618 291.432 1.00 18.24 177 PHE B C 1
ATOM 729 O O . PHE A 1 93 ? 15.081 52.644 290.808 1.00 19.58 177 PHE B O 1
ATOM 737 N N . ASN A 1 94 ? 13.391 54.035 291.334 1.00 16.46 178 ASN B N 1
ATOM 738 C CA . ASN A 1 94 ? 12.488 53.433 290.361 1.00 20.90 178 ASN B CA 1
ATOM 739 C C . ASN A 1 94 ? 12.729 54.068 288.995 1.00 25.09 178 ASN B C 1
ATOM 740 O O . ASN A 1 94 ? 12.344 55.221 288.765 1.00 27.11 178 ASN B O 1
ATOM 745 N N . ILE A 1 95 ? 13.289 53.295 288.066 1.00 15.40 179 ILE B N 1
ATOM 746 C CA . ILE A 1 95 ? 13.715 53.818 286.771 1.00 16.44 179 ILE B CA 1
ATOM 747 C C . ILE A 1 95 ? 13.008 53.054 285.656 1.00 21.82 179 ILE B C 1
ATOM 748 O O . ILE A 1 95 ? 13.515 52.949 284.530 1.00 26.70 179 ILE B O 1
ATOM 753 N N . SER A 1 96 ? 11.830 52.517 285.969 1.00 20.50 180 SER B N 1
ATOM 754 C CA . SER A 1 96 ? 11.104 51.674 285.029 1.00 21.62 180 SER B CA 1
ATOM 755 C C . SER A 1 96 ? 10.837 52.394 283.721 1.00 26.14 180 SER B C 1
ATOM 756 O O . SER A 1 96 ? 10.557 53.596 283.693 1.00 24.08 180 SER B O 1
ATOM 759 N N . LYS A 1 97 ? 10.931 51.637 282.627 1.00 25.31 181 LYS B N 1
ATOM 760 C CA . LYS A 1 97 ? 10.576 52.134 281.307 1.00 22.36 181 LYS B CA 1
ATOM 761 C C . LYS A 1 97 ? 9.072 51.983 281.117 1.00 33.27 181 LYS B C 1
ATOM 762 O O . LYS A 1 97 ? 8.593 51.309 280.206 1.00 38.63 181 LYS B O 1
ATOM 768 N N . ALA A 1 98 ? 8.317 52.590 282.026 1.00 31.25 182 ALA B N 1
ATOM 769 C CA . ALA A 1 98 ? 6.874 52.451 281.943 1.00 25.72 182 ALA B CA 1
ATOM 770 C C . ALA A 1 98 ? 6.203 53.518 282.789 1.00 36.59 182 ALA B C 1
ATOM 771 O O . ALA A 1 98 ? 6.809 54.095 283.695 1.00 50.44 182 ALA B O 1
ATOM 773 N N . ASP A 1 99 ? 4.929 53.755 282.478 1.00 42.61 183 ASP B N 1
ATOM 774 C CA . ASP A 1 99 ? 3.993 54.581 283.258 1.00 51.55 183 ASP B CA 1
ATOM 775 C C . ASP A 1 99 ? 4.639 55.912 283.634 1.00 48.08 183 ASP B C 1
ATOM 776 O O . ASP A 1 99 ? 5.163 56.607 282.753 1.00 48.14 183 ASP B O 1
ATOM 781 N N . ASP A 1 100 ? 4.647 56.283 284.910 1.00 48.75 184 ASP B N 1
ATOM 782 C CA . ASP A 1 100 ? 5.023 57.615 285.337 1.00 51.14 184 ASP B CA 1
ATOM 783 C C . ASP A 1 100 ? 6.513 57.773 285.594 1.00 51.58 184 ASP B C 1
ATOM 784 O O . ASP A 1 100 ? 6.981 58.910 285.746 1.00 55.96 184 ASP B O 1
ATOM 789 N N . ALA A 1 101 ? 7.277 56.683 285.627 1.00 41.88 185 ALA B N 1
ATOM 790 C CA . ALA A 1 101 ? 8.704 56.812 285.893 1.00 37.00 185 ALA B CA 1
ATOM 791 C C . ALA A 1 101 ? 9.527 56.894 284.619 1.00 37.30 185 ALA B C 1
ATOM 792 O O . ALA A 1 101 ? 10.719 57.229 284.686 1.00 41.57 185 ALA B O 1
ATOM 794 N N . ARG A 1 102 ? 8.876 56.758 283.463 1.00 36.89 186 ARG B N 1
ATOM 795 C CA . ARG A 1 102 ? 9.585 56.615 282.199 1.00 39.26 186 ARG B CA 1
ATOM 796 C C . ARG A 1 102 ? 10.591 57.734 282.007 1.00 42.22 186 ARG B C 1
ATOM 797 O O . ARG A 1 102 ? 11.808 57.500 282.027 1.00 49.81 186 ARG B O 1
ATOM 805 N N . VAL A 1 103 ? 10.100 58.969 281.919 1.00 37.65 187 VAL B N 1
ATOM 806 C CA . VAL A 1 103 ? 10.994 60.111 281.752 1.00 41.46 187 VAL B CA 1
ATOM 807 C C . VAL A 1 103 ? 12.074 60.098 282.828 1.00 35.87 187 VAL B C 1
ATOM 808 O O . VAL A 1 103 ? 13.274 60.117 282.523 1.00 39.52 187 VAL B O 1
ATOM 812 N N . TYR A 1 104 ? 11.668 60.015 284.098 1.00 35.90 188 TYR B N 1
ATOM 813 C CA . TYR A 1 104 ? 12.645 60.009 285.180 1.00 30.54 188 TYR B CA 1
ATOM 814 C C . TYR A 1 104 ? 13.680 58.930 284.964 1.00 32.34 188 TYR B C 1
ATOM 815 O O . TYR A 1 104 ? 14.889 59.192 285.012 1.00 37.20 188 TYR B O 1
ATOM 824 N N . GLY A 1 105 ? 13.212 57.706 284.702 1.00 28.69 189 GLY B N 1
ATOM 825 C CA . GLY A 1 105 ? 14.132 56.602 284.504 1.00 24.26 189 GLY B CA 1
ATOM 826 C C . GLY A 1 105 ? 15.167 56.923 283.453 1.00 27.74 189 GLY B C 1
ATOM 827 O O . GLY A 1 105 ? 16.368 56.696 283.648 1.00 23.65 189 GLY B O 1
ATOM 828 N N . LYS A 1 106 ? 14.714 57.469 282.322 1.00 29.46 190 LYS B N 1
ATOM 829 C CA . LYS A 1 106 ? 15.653 57.783 281.259 1.00 26.23 190 LYS B CA 1
ATOM 830 C C . LYS A 1 106 ? 16.785 58.625 281.813 1.00 26.97 190 LYS B C 1
ATOM 831 O O . LYS A 1 106 ? 17.962 58.276 281.669 1.00 33.92 190 LYS B O 1
ATOM 837 N N . LYS A 1 107 ? 16.434 59.697 282.525 1.00 33.49 191 LYS B N 1
ATOM 838 C CA . LYS A 1 107 ? 17.447 60.572 283.093 1.00 28.23 191 LYS B CA 1
ATOM 839 C C . LYS A 1 107 ? 18.455 59.769 283.897 1.00 26.81 191 LYS B C 1
ATOM 840 O O . LYS A 1 107 ? 19.663 59.844 283.639 1.00 28.34 191 LYS B O 1
ATOM 846 N N . ILE A 1 108 ? 17.969 58.929 284.824 1.00 24.19 192 ILE B N 1
ATOM 847 C CA . ILE A 1 108 ? 18.878 58.147 285.662 1.00 22.99 192 ILE B CA 1
ATOM 848 C C . ILE A 1 108 ? 19.785 57.279 284.793 1.00 31.04 192 ILE B C 1
ATOM 849 O O . ILE A 1 108 ? 21.001 57.221 285.017 1.00 34.45 192 ILE B O 1
ATOM 854 N N . ARG A 1 109 ? 19.218 56.600 283.775 1.00 26.58 193 ARG B N 1
ATOM 855 C CA . ARG A 1 109 ? 20.074 55.780 282.915 1.00 24.81 193 ARG B CA 1
ATOM 856 C C . ARG A 1 109 ? 21.113 56.639 282.206 1.00 38.02 193 ARG B C 1
ATOM 857 O O . ARG A 1 109 ? 22.291 56.265 282.138 1.00 44.50 193 ARG B O 1
ATOM 865 N N . ASN A 1 110 ? 20.716 57.820 281.728 1.00 45.26 194 ASN B N 1
ATOM 866 C CA . ASN A 1 110 ? 21.710 58.718 281.157 1.00 43.73 194 ASN B CA 1
ATOM 867 C C . ASN A 1 110 ? 22.785 59.042 282.182 1.00 38.57 194 ASN B C 1
ATOM 868 O O . ASN A 1 110 ? 23.979 59.030 281.863 1.00 38.04 194 ASN B O 1
ATOM 873 N N . GLY A 1 111 ? 22.382 59.276 283.437 1.00 37.98 195 GLY B N 1
ATOM 874 C CA . GLY A 1 111 ? 23.369 59.462 284.487 1.00 38.04 195 GLY B CA 1
ATOM 875 C C . GLY A 1 111 ? 24.368 58.325 284.536 1.00 37.26 195 GLY B C 1
ATOM 876 O O . GLY A 1 111 ? 25.584 58.541 284.498 1.00 40.20 195 GLY B O 1
ATOM 877 N N . MET A 1 112 ? 23.866 57.090 284.551 1.00 39.36 196 MET B N 1
ATOM 878 C CA . MET A 1 112 ? 24.757 55.938 284.569 1.00 34.21 196 MET B CA 1
ATOM 879 C C . MET A 1 112 ? 25.700 55.961 283.376 1.00 37.64 196 MET B C 1
ATOM 880 O O . MET A 1 112 ? 26.895 55.668 283.512 1.00 47.17 196 MET B O 1
ATOM 885 N N . ARG A 1 113 ? 25.190 56.343 282.202 1.00 37.28 197 ARG B N 1
ATOM 886 C CA . ARG A 1 113 ? 26.028 56.333 281.009 1.00 42.46 197 ARG B CA 1
ATOM 887 C C . ARG A 1 113 ? 27.194 57.302 281.144 1.00 50.29 197 ARG B C 1
ATOM 888 O O . ARG A 1 113 ? 28.253 57.088 280.541 1.00 58.24 197 ARG B O 1
ATOM 896 N N . HIS A 1 114 ? 27.026 58.364 281.939 1.00 47.33 198 HIS B N 1
ATOM 897 C CA . HIS A 1 114 ? 28.122 59.294 282.170 1.00 49.62 198 HIS B CA 1
ATOM 898 C C . HIS A 1 114 ? 29.054 58.831 283.278 1.00 49.75 198 HIS B C 1
ATOM 899 O O . HIS A 1 114 ? 30.231 59.204 283.269 1.00 57.12 198 HIS B O 1
ATOM 906 N N . LEU A 1 115 ? 28.572 58.008 284.208 1.00 41.56 199 LEU B N 1
ATOM 907 C CA . LEU A 1 115 ? 29.412 57.591 285.323 1.00 39.17 199 LEU B CA 1
ATOM 908 C C . LEU A 1 115 ? 30.135 56.280 285.050 1.00 38.47 199 LEU B C 1
ATOM 909 O O . LEU A 1 115 ? 31.269 56.097 285.509 1.00 41.44 199 LEU B O 1
ATOM 914 N N . PHE A 1 116 ? 29.517 55.372 284.304 1.00 43.69 200 PHE B N 1
ATOM 915 C CA . PHE A 1 116 ? 30.088 54.060 284.022 1.00 46.97 200 PHE B CA 1
ATOM 916 C C . PHE A 1 116 ? 30.179 53.926 282.510 1.00 49.16 200 PHE B C 1
ATOM 917 O O . PHE A 1 116 ? 29.181 53.646 281.842 1.00 47.92 200 PHE B O 1
ATOM 925 N N . ARG A 1 117 ? 31.373 54.154 281.975 1.00 63.58 201 ARG B N 1
ATOM 926 C CA . ARG A 1 117 ? 31.592 53.955 280.554 1.00 69.46 201 ARG B CA 1
ATOM 927 C C . ARG A 1 117 ? 31.366 52.488 280.219 1.00 63.91 201 ARG B C 1
ATOM 928 O O . ARG A 1 117 ? 31.910 51.595 280.876 1.00 64.64 201 ARG B O 1
ATOM 936 N N . GLY A 1 118 ? 30.535 52.236 279.218 1.00 55.63 202 GLY B N 1
ATOM 937 C CA . GLY A 1 118 ? 30.160 50.877 278.907 1.00 56.22 202 GLY B CA 1
ATOM 938 C C . GLY A 1 118 ? 28.979 50.384 279.696 1.00 53.05 202 GLY B C 1
ATOM 939 O O . GLY A 1 118 ? 28.843 49.172 279.901 1.00 60.81 202 GLY B O 1
ATOM 940 N N . PHE A 1 119 ? 28.119 51.291 280.139 1.00 51.50 203 PHE B N 1
ATOM 941 C CA . PHE A 1 119 ? 26.928 50.917 280.881 1.00 35.60 203 PHE B CA 1
ATOM 942 C C . PHE A 1 119 ? 26.007 50.074 280.022 1.00 39.23 203 PHE B C 1
ATOM 943 O O . PHE A 1 119 ? 25.764 50.375 278.849 1.00 46.28 203 PHE B O 1
ATOM 951 N N . HIS A 1 120 ? 25.495 49.009 280.617 1.00 33.43 204 HIS B N 1
ATOM 952 C CA . HIS A 1 120 ? 24.538 48.136 279.969 1.00 31.88 204 HIS B CA 1
ATOM 953 C C . HIS A 1 120 ? 23.166 48.396 280.571 1.00 35.91 204 HIS B C 1
ATOM 954 O O . HIS A 1 120 ? 23.001 48.349 281.794 1.00 48.95 204 HIS B O 1
ATOM 961 N N . ASP A 1 121 ? 22.190 48.664 279.712 1.00 38.53 205 ASP B N 1
ATOM 962 C CA . ASP A 1 121 ? 20.822 48.924 280.140 1.00 36.28 205 ASP B CA 1
ATOM 963 C C . ASP A 1 121 ? 20.056 47.608 280.144 1.00 34.62 205 ASP B C 1
ATOM 964 O O . ASP A 1 121 ? 19.756 47.078 279.063 1.00 41.46 205 ASP B O 1
ATOM 969 N N . PRO A 1 122 ? 19.737 47.035 281.307 1.00 25.89 206 PRO B N 1
ATOM 970 C CA . PRO A 1 122 ? 18.987 45.776 281.332 1.00 27.10 206 PRO B CA 1
ATOM 971 C C . PRO A 1 122 ? 17.489 45.984 281.366 1.00 33.47 206 PRO B C 1
ATOM 972 O O . PRO A 1 122 ? 16.741 45.008 281.199 1.00 32.58 206 PRO B O 1
ATOM 976 N N . CYS A 1 123 ? 17.046 47.221 281.585 1.00 30.39 207 CYS B N 1
ATOM 977 C CA . CYS A 1 123 ? 15.625 47.499 281.717 1.00 26.59 207 CYS B CA 1
ATOM 978 C C . CYS A 1 123 ? 14.927 47.180 280.403 1.00 26.41 207 CYS B C 1
ATOM 979 O O . CYS A 1 123 ? 15.381 47.594 279.332 1.00 31.00 207 CYS B O 1
ATOM 982 N N . GLU A 1 124 ? 13.842 46.420 280.476 1.00 22.64 208 GLU B N 1
ATOM 983 C CA . GLU A 1 124 ? 13.068 46.103 279.292 1.00 30.00 208 GLU B CA 1
ATOM 984 C C . GLU A 1 124 ? 11.855 47.012 279.224 1.00 33.09 208 GLU B C 1
ATOM 985 O O . GLU A 1 124 ? 11.294 47.407 280.244 1.00 42.77 208 GLU B O 1
ATOM 991 N N . GLU A 1 125 ? 11.455 47.340 278.004 1.00 36.92 209 GLU B N 1
ATOM 992 C CA . GLU A 1 125 ? 10.428 48.348 277.821 1.00 28.34 209 GLU B CA 1
ATOM 993 C C . GLU A 1 125 ? 9.064 47.806 278.235 1.00 30.47 209 GLU B C 1
ATOM 994 O O . GLU A 1 125 ? 8.694 46.681 277.896 1.00 28.91 209 GLU B O 1
ATOM 1000 N N . GLY A 1 126 ? 8.304 48.633 278.956 1.00 28.09 210 GLY B N 1
ATOM 1001 C CA . GLY A 1 126 ? 7.007 48.261 279.476 1.00 28.18 210 GLY B CA 1
ATOM 1002 C C . GLY A 1 126 ? 7.035 47.494 280.775 1.00 29.15 210 GLY B C 1
ATOM 1003 O O . GLY A 1 126 ? 5.969 47.276 281.375 1.00 26.43 210 GLY B O 1
ATOM 1004 N N . LYS A 1 127 ? 8.210 47.083 281.234 1.00 24.54 211 LYS B N 1
ATOM 1005 C CA . LYS A 1 127 ? 8.367 46.335 282.467 1.00 24.29 211 LYS B CA 1
ATOM 1006 C C . LYS A 1 127 ? 8.982 47.218 283.552 1.00 25.54 211 LYS B C 1
ATOM 1007 O O . LYS A 1 127 ? 9.388 48.357 283.326 1.00 29.60 211 LYS B O 1
ATOM 1013 N N . VAL A 1 128 ? 9.067 46.670 284.713 1.00 28.75 212 VAL B N 1
ATOM 1014 C CA . VAL A 1 128 ? 9.501 47.379 285.909 1.00 22.00 212 VAL B CA 1
ATOM 1015 C C . VAL A 1 128 ? 11.017 47.293 285.987 1.00 23.48 212 VAL B C 1
ATOM 1016 O O . VAL A 1 128 ? 11.613 46.292 285.582 1.00 31.70 212 VAL B O 1
ATOM 1020 N N . CYS A 1 129 ? 11.661 48.347 286.493 1.00 17.19 213 CYS B N 1
ATOM 1021 C CA . CYS A 1 129 ? 13.117 48.348 286.564 1.00 16.42 213 CYS B CA 1
ATOM 1022 C C . CYS A 1 129 ? 13.579 49.264 287.689 1.00 21.88 213 CYS B C 1
ATOM 1023 O O . CYS A 1 129 ? 12.952 50.284 287.978 1.00 27.47 213 CYS B O 1
ATOM 1026 N N . TYR A 1 130 ? 14.698 48.906 288.307 1.00 22.58 214 TYR B N 1
ATOM 1027 C CA . TYR A 1 130 ? 15.166 49.569 289.513 1.00 22.53 214 TYR B CA 1
ATOM 1028 C C . TYR A 1 130 ? 16.689 49.653 289.538 1.00 24.69 214 TYR B C 1
ATOM 1029 O O . TYR A 1 130 ? 17.401 48.806 288.978 1.00 26.08 214 TYR B O 1
ATOM 1038 N N . LEU A 1 131 ? 17.176 50.670 290.235 1.00 25.13 215 LEU B N 1
ATOM 1039 C CA . LEU A 1 131 ? 18.583 50.796 290.576 1.00 31.32 215 LEU B CA 1
ATOM 1040 C C . LEU A 1 131 ? 18.681 50.671 292.089 1.00 32.61 215 LEU B C 1
ATOM 1041 O O . LEU A 1 131 ? 17.978 51.375 292.815 1.00 35.33 215 LEU B O 1
ATOM 1046 N N . THR A 1 132 ? 19.521 49.757 292.552 1.00 34.22 216 THR B N 1
ATOM 1047 C CA . THR A 1 132 ? 19.605 49.395 293.958 1.00 30.92 216 THR B CA 1
ATOM 1048 C C . THR A 1 132 ? 21.022 49.631 294.453 1.00 33.29 216 THR B C 1
ATOM 1049 O O . THR A 1 132 ? 21.991 49.257 293.783 1.00 38.32 216 THR B O 1
ATOM 1053 N N . ILE A 1 133 ? 21.135 50.241 295.631 1.00 32.12 217 ILE B N 1
ATOM 1054 C CA . ILE A 1 133 ? 22.423 50.502 296.271 1.00 32.56 217 ILE B CA 1
ATOM 1055 C C . ILE A 1 133 ? 22.451 49.784 297.614 1.00 32.55 217 ILE B C 1
ATOM 1056 O O . ILE A 1 133 ? 21.535 49.942 298.430 1.00 38.37 217 ILE B O 1
ATOM 1061 N N . ASN A 1 134 ? 23.499 48.996 297.835 1.00 34.48 218 ASN B N 1
ATOM 1062 C CA . ASN A 1 134 ? 23.705 48.271 299.086 1.00 35.00 218 ASN B CA 1
ATOM 1063 C C . ASN A 1 134 ? 25.100 48.596 299.588 1.00 37.85 218 ASN B C 1
ATOM 1064 O O . ASN A 1 134 ? 26.071 48.407 298.855 1.00 39.72 218 ASN B O 1
ATOM 1069 N N . GLN A 1 135 ? 25.208 49.068 300.827 1.00 39.54 219 GLN B N 1
ATOM 1070 C CA . GLN A 1 135 ? 26.524 49.323 301.401 1.00 43.83 219 GLN B CA 1
ATOM 1071 C C . GLN A 1 135 ? 27.241 48.005 301.652 1.00 48.55 219 GLN B C 1
ATOM 1072 O O . GLN A 1 135 ? 26.655 47.059 302.186 1.00 56.39 219 GLN B O 1
ATOM 1078 N N . CYS A 1 136 ? 28.507 47.934 301.249 1.00 50.74 220 CYS B N 1
ATOM 1079 C CA . CYS A 1 136 ? 29.277 46.710 301.429 1.00 57.70 220 CYS B CA 1
ATOM 1080 C C . CYS A 1 136 ? 29.503 46.421 302.910 1.00 62.26 220 CYS B C 1
ATOM 1081 O O . CYS A 1 136 ? 29.752 47.327 303.711 1.00 67.91 220 CYS B O 1
ATOM 1084 N N . GLY A 1 137 ? 29.410 45.141 303.272 1.00 58.44 221 GLY B N 1
ATOM 1085 C CA . GLY A 1 137 ? 29.487 44.710 304.643 1.00 60.66 221 GLY B CA 1
ATOM 1086 C C . GLY A 1 137 ? 28.140 44.412 305.274 1.00 57.23 221 GLY B C 1
ATOM 1087 O O . GLY A 1 137 ? 28.056 43.528 306.137 1.00 60.62 221 GLY B O 1
ATOM 1088 N N . ASP A 1 138 ? 27.089 45.132 304.870 1.00 52.04 222 ASP B N 1
ATOM 1089 C CA . ASP A 1 138 ? 25.752 44.840 305.367 1.00 47.30 222 ASP B CA 1
ATOM 1090 C C . ASP A 1 138 ? 25.269 43.496 304.823 1.00 43.84 222 ASP B C 1
ATOM 1091 O O . ASP A 1 138 ? 25.730 43.037 303.776 1.00 45.73 222 ASP B O 1
ATOM 1096 N N . PRO A 1 139 ? 24.360 42.827 305.533 1.00 39.71 223 PRO B N 1
ATOM 1097 C CA . PRO A 1 139 ? 23.870 41.539 305.033 1.00 38.93 223 PRO B CA 1
ATOM 1098 C C . PRO A 1 139 ? 23.221 41.633 303.676 1.00 37.68 223 PRO B C 1
ATOM 1099 O O . PRO A 1 139 ? 23.176 40.619 302.981 1.00 36.93 223 PRO B O 1
ATOM 1103 N N . SER A 1 140 ? 22.743 42.814 303.269 1.00 40.16 224 SER B N 1
ATOM 1104 C CA . SER A 1 140 ? 22.022 42.968 302.010 1.00 33.66 224 SER B CA 1
ATOM 1105 C C . SER A 1 140 ? 22.934 42.996 300.789 1.00 36.85 224 SER B C 1
ATOM 1106 O O . SER A 1 140 ? 22.451 42.798 299.670 1.00 47.17 224 SER B O 1
ATOM 1109 N N . SER A 1 141 ? 24.228 43.241 300.967 1.00 40.04 225 SER B N 1
ATOM 1110 C CA . SER A 1 141 ? 25.180 43.163 299.866 1.00 41.49 225 SER B CA 1
ATOM 1111 C C . SER A 1 141 ? 25.782 41.771 299.727 1.00 40.13 225 SER B C 1
ATOM 1112 O O . SER A 1 141 ? 26.537 41.521 298.782 1.00 43.30 225 SER B O 1
ATOM 1115 N N . PHE A 1 142 ? 25.448 40.870 300.644 1.00 40.02 226 PHE B N 1
ATOM 1116 C CA . PHE A 1 142 ? 25.938 39.499 300.699 1.00 41.55 226 PHE B CA 1
ATOM 1117 C C . PHE A 1 142 ? 27.451 39.473 300.581 1.00 51.99 226 PHE B C 1
ATOM 1118 O O . PHE A 1 142 ? 28.147 40.278 301.212 1.00 54.21 226 PHE B O 1
ATOM 1126 N N . ASP A 1 143 ? 27.972 38.563 299.765 1.00 47.43 227 ASP B N 1
ATOM 1127 C CA . ASP A 1 143 ? 29.403 38.502 299.505 1.00 48.88 227 ASP B CA 1
ATOM 1128 C C . ASP A 1 143 ? 29.769 39.127 298.164 1.00 49.29 227 ASP B C 1
ATOM 1129 O O . ASP A 1 143 ? 30.794 38.773 297.569 1.00 53.45 227 ASP B O 1
ATOM 1134 N N . TYR A 1 144 ? 28.953 40.055 297.672 1.00 48.60 228 TYR B N 1
ATOM 1135 C CA . TYR A 1 144 ? 29.270 40.697 296.405 1.00 51.31 228 TYR B CA 1
ATOM 1136 C C . TYR A 1 144 ? 30.340 41.767 296.541 1.00 53.68 228 TYR B C 1
ATOM 1137 O O . TYR A 1 144 ? 30.710 42.391 295.539 1.00 57.40 228 TYR B O 1
ATOM 1146 N N . CYS A 1 145 ? 30.831 42.009 297.752 1.00 52.87 229 CYS B N 1
ATOM 1147 C CA . CYS A 1 145 ? 31.914 42.954 297.959 1.00 56.92 229 CYS B CA 1
ATOM 1148 C C . CYS A 1 145 ? 33.191 42.250 298.410 1.00 64.64 229 CYS B C 1
ATOM 1149 O O . CYS A 1 145 ? 34.073 42.883 298.999 1.00 69.61 229 CYS B O 1
ATOM 1152 N N . GLY A 1 146 ? 33.306 40.948 298.141 1.00 60.83 230 GLY B N 1
ATOM 1153 C CA . GLY A 1 146 ? 34.481 40.182 298.500 1.00 71.73 230 GLY B CA 1
ATOM 1154 C C . GLY A 1 146 ? 35.643 40.394 297.549 1.00 75.23 230 GLY B C 1
ATOM 1155 O O . GLY A 1 146 ? 35.672 41.334 296.752 1.00 79.76 230 GLY B O 1
ATOM 1156 N N . VAL A 1 147 ? 36.623 39.490 297.642 1.00 85.03 231 VAL B N 1
ATOM 1157 C CA . VAL A 1 147 ? 37.818 39.594 296.810 1.00 90.24 231 VAL B CA 1
ATOM 1158 C C . VAL A 1 147 ? 37.557 39.095 295.390 1.00 94.80 231 VAL B C 1
ATOM 1159 O O . VAL A 1 147 ? 38.025 39.701 294.422 1.00 99.18 231 VAL B O 1
ATOM 1163 N N . ASN A 1 148 ? 36.795 38.008 295.231 1.00 97.80 232 ASN B N 1
ATOM 1164 C CA . ASN A 1 148 ? 36.544 37.464 293.898 1.00 103.30 232 ASN B CA 1
ATOM 1165 C C . ASN A 1 148 ? 35.794 38.431 292.991 1.00 104.28 232 ASN B C 1
ATOM 1166 O O . ASN A 1 148 ? 35.731 38.188 291.781 1.00 109.35 232 ASN B O 1
ATOM 1171 N N . HIS A 1 149 ? 35.218 39.504 293.534 1.00 95.44 233 HIS B N 1
ATOM 1172 C CA . HIS A 1 149 ? 34.528 40.509 292.734 1.00 85.92 233 HIS B CA 1
ATOM 1173 C C . HIS A 1 149 ? 35.334 41.796 292.624 1.00 84.73 233 HIS B C 1
ATOM 1174 O O . HIS A 1 149 ? 35.701 42.199 291.518 1.00 88.93 233 HIS B O 1
ATOM 1181 N N . LEU A 1 150 ? 35.629 42.452 293.748 1.00 76.41 234 LEU B N 1
ATOM 1182 C CA . LEU A 1 150 ? 36.364 43.711 293.705 1.00 81.75 234 LEU B CA 1
ATOM 1183 C C . LEU A 1 150 ? 37.807 43.540 293.249 1.00 87.00 234 LEU B C 1
ATOM 1184 O O . LEU A 1 150 ? 38.428 44.523 292.833 1.00 91.59 234 LEU B O 1
ATOM 1189 N N . SER A 1 151 ? 38.358 42.326 293.319 1.00 99.76 235 SER B N 1
ATOM 1190 C CA . SER A 1 151 ? 39.739 42.118 292.895 1.00 114.61 235 SER B CA 1
ATOM 1191 C C . SER A 1 151 ? 39.895 42.381 291.407 1.00 121.17 235 SER B C 1
ATOM 1192 O O . SER A 1 151 ? 40.760 43.158 290.985 1.00 126.73 235 SER B O 1
ATOM 1195 N N . LYS A 1 152 ? 39.050 41.753 290.594 1.00 119.29 236 LYS B N 1
ATOM 1196 C CA . LYS A 1 152 ? 39.141 41.869 289.151 1.00 121.22 236 LYS B CA 1
ATOM 1197 C C . LYS A 1 152 ? 38.399 43.091 288.621 1.00 114.96 236 LYS B C 1
ATOM 1198 O O . LYS A 1 152 ? 38.087 43.146 287.426 1.00 118.98 236 LYS B O 1
ATOM 1204 N N . CYS A 1 153 ? 38.121 44.072 289.477 1.00 104.35 237 CYS B N 1
ATOM 1205 C CA . CYS A 1 153 ? 37.599 45.363 289.052 1.00 100.84 237 CYS B CA 1
ATOM 1206 C C . CYS A 1 153 ? 38.655 46.404 289.383 1.00 96.49 237 CYS B C 1
ATOM 1207 O O . CYS A 1 153 ? 39.234 46.376 290.474 1.00 95.34 237 CYS B O 1
ATOM 1210 N N . GLN A 1 154 ? 38.924 47.305 288.448 1.00 104.27 238 GLN B N 1
ATOM 1211 C CA . GLN A 1 154 ? 39.921 48.345 288.657 1.00 116.37 238 GLN B CA 1
ATOM 1212 C C . GLN A 1 154 ? 39.220 49.689 288.801 1.00 123.75 238 GLN B C 1
ATOM 1213 O O . GLN A 1 154 ? 38.351 50.033 287.993 1.00 121.43 238 GLN B O 1
ATOM 1219 N N . PHE A 1 155 ? 39.613 50.444 289.821 1.00 138.14 239 PHE B N 1
ATOM 1220 C CA . PHE A 1 155 ? 38.913 51.641 290.261 1.00 139.10 239 PHE B CA 1
ATOM 1221 C C . PHE A 1 155 ? 39.559 52.891 289.672 1.00 144.32 239 PHE B C 1
ATOM 1222 O O . PHE A 1 155 ? 40.778 52.955 289.490 1.00 152.67 239 PHE B O 1
ATOM 1230 N N . ASP A 1 156 ? 38.727 53.891 289.376 1.00 138.96 240 ASP B N 1
ATOM 1231 C CA . ASP A 1 156 ? 39.202 55.114 288.740 1.00 139.47 240 ASP B CA 1
ATOM 1232 C C . ASP A 1 156 ? 38.273 56.267 289.106 1.00 133.25 240 ASP B C 1
ATOM 1233 O O . ASP A 1 156 ? 37.127 56.058 289.510 1.00 130.32 240 ASP B O 1
ATOM 1238 N N . HIS A 1 157 ? 38.786 57.490 288.943 1.00 133.30 241 HIS B N 1
ATOM 1239 C CA . HIS A 1 157 ? 38.121 58.728 289.373 1.00 128.41 241 HIS B CA 1
ATOM 1240 C C . HIS A 1 157 ? 37.940 58.762 290.889 1.00 121.82 241 HIS B C 1
ATOM 1241 O O . HIS A 1 157 ? 38.593 59.545 291.584 1.00 119.76 241 HIS B O 1
ATOM 1248 N N . SER B 2 7 ? 23.974 29.871 313.753 1.00 103.60 195 SER A N 1
ATOM 1249 C CA . SER B 2 7 ? 23.523 31.110 314.378 1.00 105.74 195 SER A CA 1
ATOM 1250 C C . SER B 2 7 ? 23.240 32.187 313.327 1.00 95.02 195 SER A C 1
ATOM 1251 O O . SER B 2 7 ? 22.745 33.272 313.655 1.00 92.16 195 SER A O 1
ATOM 1254 N N . ALA B 2 8 ? 23.562 31.883 312.069 1.00 93.88 196 ALA A N 1
ATOM 1255 C CA . ALA B 2 8 ? 23.214 32.778 310.973 1.00 85.95 196 ALA A CA 1
ATOM 1256 C C . ALA B 2 8 ? 21.697 32.921 310.894 1.00 85.44 196 ALA A C 1
ATOM 1257 O O . ALA B 2 8 ? 20.972 31.933 311.067 1.00 99.98 196 ALA A O 1
ATOM 1259 N N . PRO B 2 9 ? 21.180 34.124 310.652 1.00 62.74 197 PRO A N 1
ATOM 1260 C CA . PRO B 2 9 ? 19.734 34.322 310.749 1.00 53.27 197 PRO A CA 1
ATOM 1261 C C . PRO B 2 9 ? 19.005 33.651 309.604 1.00 44.91 197 PRO A C 1
ATOM 1262 O O . PRO B 2 9 ? 19.554 33.419 308.523 1.00 47.54 197 PRO A O 1
ATOM 1266 N N . ASN B 2 10 ? 17.740 33.336 309.862 1.00 40.00 198 ASN A N 1
ATOM 1267 C CA . ASN B 2 10 ? 16.900 32.804 308.807 1.00 36.83 198 ASN A CA 1
ATOM 1268 C C . ASN B 2 10 ? 16.626 33.918 307.810 1.00 34.10 198 ASN A C 1
ATOM 1269 O O . ASN B 2 10 ? 16.496 35.088 308.179 1.00 35.57 198 ASN A O 1
ATOM 1274 N N . SER B 2 11 ? 16.535 33.558 306.537 1.00 30.86 199 SER A N 1
ATOM 1275 C CA . SER B 2 11 ? 16.408 34.605 305.541 1.00 28.97 199 SER A CA 1
ATOM 1276 C C . SER B 2 11 ? 15.503 34.148 304.414 1.00 30.77 199 SER A C 1
ATOM 1277 O O . SER B 2 11 ? 15.468 32.966 304.054 1.00 41.05 199 SER A O 1
ATOM 1280 N N . VAL B 2 12 ? 14.774 35.112 303.869 1.00 26.12 200 VAL A N 1
ATOM 1281 C CA . VAL B 2 12 ? 14.031 34.961 302.632 1.00 25.96 200 VAL A CA 1
ATOM 1282 C C . VAL B 2 12 ? 14.606 35.973 301.652 1.00 28.59 200 VAL A C 1
ATOM 1283 O O . VAL B 2 12 ? 14.613 37.183 301.940 1.00 29.25 200 VAL A O 1
ATOM 1287 N N . THR B 2 13 ? 15.095 35.483 300.505 1.00 30.04 201 THR A N 1
ATOM 1288 C CA . THR B 2 13 ? 15.666 36.331 299.462 1.00 30.59 201 THR A CA 1
ATOM 1289 C C . THR B 2 13 ? 15.071 35.968 298.104 1.00 29.94 201 THR A C 1
ATOM 1290 O O . THR B 2 13 ? 14.599 34.852 297.889 1.00 30.49 201 THR A O 1
ATOM 1294 N N . ILE B 2 14 ? 15.132 36.919 297.172 1.00 27.61 202 ILE A N 1
ATOM 1295 C CA . ILE B 2 14 ? 14.686 36.718 295.798 1.00 27.75 202 ILE A CA 1
ATOM 1296 C C . ILE B 2 14 ? 15.889 36.833 294.871 1.00 30.45 202 ILE A C 1
ATOM 1297 O O . ILE B 2 14 ? 16.753 37.695 295.062 1.00 35.66 202 ILE A O 1
ATOM 1302 N N . THR B 2 15 ? 15.941 35.963 293.866 1.00 34.64 203 THR A N 1
ATOM 1303 C CA . THR B 2 15 ? 16.982 35.981 292.848 1.00 44.39 203 THR A CA 1
ATOM 1304 C C . THR B 2 15 ? 16.316 36.055 291.483 1.00 47.04 203 THR A C 1
ATOM 1305 O O . THR B 2 15 ? 15.298 35.398 291.245 1.00 51.07 203 THR A O 1
ATOM 1309 N N . ASN B 2 16 ? 16.888 36.852 290.590 1.00 50.67 204 ASN A N 1
ATOM 1310 C CA . ASN B 2 16 ? 16.483 36.837 289.192 1.00 58.34 204 ASN A CA 1
ATOM 1311 C C . ASN B 2 16 ? 17.358 35.827 288.450 1.00 62.23 204 ASN A C 1
ATOM 1312 O O . ASN B 2 16 ? 18.033 35.004 289.074 1.00 58.61 204 ASN A O 1
ATOM 1317 N N . ALA B 2 17 ? 17.367 35.887 287.118 1.00 75.92 205 ALA A N 1
ATOM 1318 C CA . ALA B 2 17 ? 18.204 35.014 286.295 1.00 84.23 205 ALA A CA 1
ATOM 1319 C C . ALA B 2 17 ? 19.647 35.518 286.345 1.00 95.90 205 ALA A C 1
ATOM 1320 O O . ALA B 2 17 ? 20.136 36.208 285.446 1.00 103.58 205 ALA A O 1
ATOM 1322 N N . SER B 2 18 ? 20.332 35.180 287.439 1.00 101.27 206 SER A N 1
ATOM 1323 C CA . SER B 2 18 ? 21.751 35.436 287.694 1.00 111.18 206 SER A CA 1
ATOM 1324 C C . SER B 2 18 ? 22.106 36.914 287.857 1.00 115.18 206 SER A C 1
ATOM 1325 O O . SER B 2 18 ? 23.298 37.235 287.984 1.00 119.01 206 SER A O 1
ATOM 1328 N N . GLY B 2 19 ? 21.129 37.826 287.853 1.00 113.82 207 GLY A N 1
ATOM 1329 C CA . GLY B 2 19 ? 21.424 39.230 288.097 1.00 103.76 207 GLY A CA 1
ATOM 1330 C C . GLY B 2 19 ? 21.768 39.544 289.540 1.00 95.59 207 GLY A C 1
ATOM 1331 O O . GLY B 2 19 ? 22.276 40.635 289.823 1.00 95.01 207 GLY A O 1
ATOM 1332 N N . GLY B 2 20 ? 21.481 38.631 290.455 1.00 80.51 208 GLY A N 1
ATOM 1333 C CA . GLY B 2 20 ? 21.869 38.797 291.842 1.00 64.24 208 GLY A CA 1
ATOM 1334 C C . GLY B 2 20 ? 20.829 38.212 292.778 1.00 57.89 208 GLY A C 1
ATOM 1335 O O . GLY B 2 20 ? 19.779 37.721 292.367 1.00 56.15 208 GLY A O 1
ATOM 1336 N N . LEU B 2 21 ? 21.153 38.287 294.062 1.00 45.35 209 LEU A N 1
ATOM 1337 C CA . LEU B 2 21 ? 20.287 37.870 295.153 1.00 28.26 209 LEU A CA 1
ATOM 1338 C C . LEU B 2 21 ? 19.898 39.122 295.918 1.00 39.62 209 LEU A C 1
ATOM 1339 O O . LEU B 2 21 ? 20.756 39.979 296.161 1.00 27.01 209 LEU A O 1
ATOM 1344 N N . TYR B 2 22 ? 18.599 39.283 296.209 1.00 37.32 211 TYR A N 1
ATOM 1345 C CA . TYR B 2 22 ? 18.113 40.447 296.950 1.00 33.83 211 TYR A CA 1
ATOM 1346 C C . TYR B 2 22 ? 17.439 39.979 298.231 1.00 27.98 211 TYR A C 1
ATOM 1347 O O . TYR B 2 22 ? 16.530 39.151 298.181 1.00 36.78 211 TYR A O 1
ATOM 1356 N N . LEU B 2 23 ? 17.883 40.511 299.374 1.00 28.89 212 LEU A N 1
ATOM 1357 C CA . LEU B 2 23 ? 17.372 40.080 300.674 1.00 24.55 212 LEU A CA 1
ATOM 1358 C C . LEU B 2 23 ? 16.004 40.696 300.929 1.00 23.36 212 LEU A C 1
ATOM 1359 O O . LEU B 2 23 ? 15.863 41.922 300.962 1.00 19.97 212 LEU A O 1
ATOM 1364 N N . VAL B 2 24 ? 14.999 39.846 301.113 1.00 29.42 213 VAL A N 1
ATOM 1365 C CA . VAL B 2 24 ? 13.648 40.309 301.405 1.00 26.26 213 VAL A CA 1
ATOM 1366 C C . VAL B 2 24 ? 13.487 40.520 302.902 1.00 31.13 213 VAL A C 1
ATOM 1367 O O . VAL B 2 24 ? 13.078 41.600 303.339 1.00 31.15 213 VAL A O 1
ATOM 1371 N N . GLU B 2 25 ? 13.755 39.484 303.701 1.00 30.69 214 GLU A N 1
ATOM 1372 C CA . GLU B 2 25 ? 13.541 39.635 305.137 1.00 23.92 214 GLU A CA 1
ATOM 1373 C C . GLU B 2 25 ? 14.412 38.670 305.929 1.00 25.71 214 GLU A C 1
ATOM 1374 O O . GLU B 2 25 ? 14.695 37.551 305.486 1.00 27.92 214 GLU A O 1
ATOM 1380 N N . TYR B 2 26 ? 14.825 39.120 307.123 1.00 33.81 215 TYR A N 1
ATOM 1381 C CA . TYR B 2 26 ? 15.268 38.222 308.184 1.00 37.44 215 TYR A CA 1
ATOM 1382 C C . TYR B 2 26 ? 14.104 37.996 309.144 1.00 39.33 215 TYR A C 1
ATOM 1383 O O . TYR B 2 26 ? 13.904 38.794 310.067 1.00 44.87 215 TYR A O 1
ATOM 1392 N N . PRO B 2 27 ? 13.323 36.927 308.974 1.00 40.51 216 PRO A N 1
ATOM 1393 C CA . PRO B 2 27 ? 12.150 36.699 309.833 1.00 50.62 216 PRO A CA 1
ATOM 1394 C C . PRO B 2 27 ? 12.536 36.153 311.206 1.00 58.98 216 PRO A C 1
ATOM 1395 O O . PRO B 2 27 ? 13.139 35.083 311.325 1.00 51.64 216 PRO A O 1
ATOM 1399 N N . GLU B 2 28 ? 12.222 36.918 312.249 1.00 68.70 217 GLU A N 1
ATOM 1400 C CA . GLU B 2 28 ? 12.280 36.451 313.634 1.00 82.95 217 GLU A CA 1
ATOM 1401 C C . GLU B 2 28 ? 11.167 35.468 314.004 1.00 76.24 217 GLU A C 1
ATOM 1402 O O . GLU B 2 28 ? 11.135 35.000 315.147 1.00 78.48 217 GLU A O 1
ATOM 1408 N N . GLY B 2 29 ? 10.230 35.190 313.101 1.00 69.66 218 GLY A N 1
ATOM 1409 C CA . GLY B 2 29 ? 9.105 34.330 313.424 1.00 65.71 218 GLY A CA 1
ATOM 1410 C C . GLY B 2 29 ? 9.487 32.873 313.634 1.00 59.34 218 GLY A C 1
ATOM 1411 O O . GLY B 2 29 ? 10.590 32.431 313.305 1.00 59.26 218 GLY A O 1
ATOM 1412 N N . TYR B 2 30 ? 8.546 32.134 314.234 1.00 60.37 219 TYR A N 1
ATOM 1413 C CA . TYR B 2 30 ? 8.728 30.717 314.548 1.00 65.39 219 TYR A CA 1
ATOM 1414 C C . TYR B 2 30 ? 9.183 29.919 313.325 1.00 66.14 219 TYR A C 1
ATOM 1415 O O . TYR B 2 30 ? 8.748 30.175 312.198 1.00 61.03 219 TYR A O 1
ATOM 1424 N N . VAL B 2 31 ? 10.062 28.936 313.559 1.00 67.56 220 VAL A N 1
ATOM 1425 C CA . VAL B 2 31 ? 10.575 28.068 312.506 1.00 67.75 220 VAL A CA 1
ATOM 1426 C C . VAL B 2 31 ? 10.574 26.623 312.981 1.00 73.10 220 VAL A C 1
ATOM 1427 O O . VAL B 2 31 ? 10.667 26.347 314.182 1.00 78.35 220 VAL A O 1
ATOM 1431 N N . ALA B 2 32 ? 10.424 25.695 312.035 1.00 89.37 221 ALA A N 1
ATOM 1432 C CA . ALA B 2 32 ? 10.701 24.281 312.268 1.00 103.21 221 ALA A CA 1
ATOM 1433 C C . ALA B 2 32 ? 11.841 23.837 311.361 1.00 114.26 221 ALA A C 1
ATOM 1434 O O . ALA B 2 32 ? 11.741 23.953 310.132 1.00 107.62 221 ALA A O 1
ATOM 1436 N N . TYR B 2 33 ? 12.899 23.298 311.962 1.00 131.19 222 TYR A N 1
ATOM 1437 C CA . TYR B 2 33 ? 14.009 22.676 311.247 1.00 135.20 222 TYR A CA 1
ATOM 1438 C C . TYR B 2 33 ? 13.892 21.161 311.197 1.00 138.32 222 TYR A C 1
ATOM 1439 O O . TYR B 2 33 ? 13.705 20.509 312.229 1.00 148.75 222 TYR A O 1
ATOM 1448 N N . SER B 2 34 ? 13.891 20.615 309.983 1.00 127.59 223 SER A N 1
ATOM 1449 C CA . SER B 2 34 ? 14.306 19.220 309.859 1.00 127.34 223 SER A CA 1
ATOM 1450 C C . SER B 2 34 ? 15.814 19.170 310.026 1.00 124.41 223 SER A C 1
ATOM 1451 O O . SER B 2 34 ? 16.337 18.417 310.853 1.00 133.43 223 SER A O 1
ATOM 1454 N N . LYS B 2 35 ? 16.513 20.029 309.287 1.00 118.56 224 LYS A N 1
ATOM 1455 C CA . LYS B 2 35 ? 17.905 20.387 309.542 1.00 113.32 224 LYS A CA 1
ATOM 1456 C C . LYS B 2 35 ? 18.104 21.857 309.220 1.00 104.66 224 LYS A C 1
ATOM 1457 O O . LYS B 2 35 ? 17.159 22.563 308.863 1.00 107.33 224 LYS A O 1
ATOM 1463 N N . ALA B 2 36 ? 19.346 22.318 309.340 1.00 101.96 225 ALA A N 1
ATOM 1464 C CA . ALA B 2 36 ? 19.704 23.628 308.804 1.00 93.46 225 ALA A CA 1
ATOM 1465 C C . ALA B 2 36 ? 19.788 23.467 307.296 1.00 86.27 225 ALA A C 1
ATOM 1466 O O . ALA B 2 36 ? 20.662 22.767 306.787 1.00 89.81 225 ALA A O 1
ATOM 1468 N N . THR B 2 37 ? 18.870 24.114 306.588 1.00 56.72 226 THR A N 1
ATOM 1469 C CA . THR B 2 37 ? 18.638 23.825 305.186 1.00 62.44 226 THR A CA 1
ATOM 1470 C C . THR B 2 37 ? 18.588 25.127 304.397 1.00 60.04 226 THR A C 1
ATOM 1471 O O . THR B 2 37 ? 18.367 26.215 304.936 1.00 67.51 226 THR A O 1
ATOM 1475 N N . GLU B 2 38 ? 18.830 24.991 303.103 1.00 49.28 227 GLU A N 1
ATOM 1476 C CA . GLU B 2 38 ? 18.788 26.084 302.146 1.00 45.42 227 GLU A CA 1
ATOM 1477 C C . GLU B 2 38 ? 18.015 25.568 300.941 1.00 42.78 227 GLU A C 1
ATOM 1478 O O . GLU B 2 38 ? 18.484 24.661 300.245 1.00 48.46 227 GLU A O 1
ATOM 1484 N N . VAL B 2 39 ? 16.825 26.110 300.714 1.00 32.08 228 VAL A N 1
ATOM 1485 C CA . VAL B 2 39 ? 16.001 25.706 299.581 1.00 35.10 228 VAL A CA 1
ATOM 1486 C C . VAL B 2 39 ? 15.823 26.887 298.638 1.00 35.16 228 VAL A C 1
ATOM 1487 O O . VAL B 2 39 ? 15.739 28.045 299.059 1.00 37.34 228 VAL A O 1
ATOM 1491 N N . THR B 2 40 ? 15.738 26.577 297.347 1.00 38.78 229 THR A N 1
ATOM 1492 C CA . THR B 2 40 ? 15.655 27.578 296.293 1.00 35.77 229 THR A CA 1
ATOM 1493 C C . THR B 2 40 ? 14.737 27.064 295.202 1.00 33.18 229 THR A C 1
ATOM 1494 O O . THR B 2 40 ? 14.898 25.933 294.734 1.00 41.48 229 THR A O 1
ATOM 1498 N N . GLY B 2 41 ? 13.777 27.882 294.802 1.00 30.52 230 GLY A N 1
ATOM 1499 C CA . GLY B 2 41 ? 12.924 27.485 293.701 1.00 30.30 230 GLY A CA 1
ATOM 1500 C C . GLY B 2 41 ? 11.827 28.495 293.465 1.00 33.51 230 GLY A C 1
ATOM 1501 O O . GLY B 2 41 ? 11.754 29.537 294.116 1.00 34.48 230 GLY A O 1
ATOM 1502 N N . LYS B 2 42 ? 10.986 28.167 292.489 1.00 30.90 231 LYS A N 1
ATOM 1503 C CA . LYS B 2 42 ? 9.813 28.974 292.189 1.00 24.17 231 LYS A CA 1
ATOM 1504 C C . LYS B 2 42 ? 8.917 29.094 293.425 1.00 23.77 231 LYS A C 1
ATOM 1505 O O . LYS B 2 42 ? 8.735 28.134 294.177 1.00 26.99 231 LYS A O 1
ATOM 1511 N N . LEU B 2 43 ? 8.397 30.295 293.670 1.00 26.68 232 LEU A N 1
ATOM 1512 C CA . LEU B 2 43 ? 7.432 30.525 294.740 1.00 16.56 232 LEU A CA 1
ATOM 1513 C C . LEU B 2 43 ? 6.018 30.542 294.163 1.00 23.25 232 LEU A C 1
ATOM 1514 O O . LEU B 2 43 ? 5.761 31.163 293.126 1.00 17.32 232 LEU A O 1
ATOM 1519 N N . VAL B 2 44 ? 5.103 29.875 294.860 1.00 20.92 233 VAL A N 1
ATOM 1520 C CA . VAL B 2 44 ? 3.761 29.587 294.368 1.00 20.28 233 VAL A CA 1
ATOM 1521 C C . VAL B 2 44 ? 2.771 29.680 295.525 1.00 20.76 233 VAL A C 1
ATOM 1522 O O . VAL B 2 44 ? 3.043 29.182 296.623 1.00 18.36 233 VAL A O 1
ATOM 1526 N N . HIS B 2 45 ? 1.610 30.304 295.274 1.00 19.15 234 HIS A N 1
ATOM 1527 C CA . HIS B 2 45 ? 0.600 30.497 296.314 1.00 18.92 234 HIS A CA 1
ATOM 1528 C C . HIS B 2 45 ? -0.354 29.307 296.349 1.00 15.16 234 HIS A C 1
ATOM 1529 O O . HIS B 2 45 ? -0.785 28.816 295.305 1.00 16.39 234 HIS A O 1
ATOM 1536 N N . ALA B 2 46 ? -0.726 28.870 297.553 1.00 22.69 235 ALA A N 1
ATOM 1537 C CA . ALA B 2 46 ? -1.631 27.733 297.707 1.00 21.55 235 ALA A CA 1
ATOM 1538 C C . ALA B 2 46 ? -2.773 28.069 298.663 1.00 18.23 235 ALA A C 1
ATOM 1539 O O . ALA B 2 46 ? -3.308 27.192 299.341 1.00 16.58 235 ALA A O 1
ATOM 1541 N N . ASN B 2 47 ? -3.163 29.339 298.715 1.00 20.16 236 ASN A N 1
ATOM 1542 C CA . ASN B 2 47 ? -4.263 29.784 299.556 1.00 17.96 236 ASN A CA 1
ATOM 1543 C C . ASN B 2 47 ? -4.034 29.344 301.000 1.00 22.13 236 ASN A C 1
ATOM 1544 O O . ASN B 2 47 ? -3.005 29.687 301.586 1.00 29.73 236 ASN A O 1
ATOM 1549 N N . PHE B 2 48 ? -4.959 28.577 301.579 1.00 15.97 237 PHE A N 1
ATOM 1550 C CA . PHE B 2 48 ? -4.787 28.081 302.941 1.00 16.89 237 PHE A CA 1
ATOM 1551 C C . PHE B 2 48 ? -4.016 26.770 303.015 1.00 22.78 237 PHE A C 1
ATOM 1552 O O . PHE B 2 48 ? -3.848 26.227 304.112 1.00 18.07 237 PHE A O 1
ATOM 1560 N N . GLY B 2 49 ? -3.589 26.222 301.886 1.00 27.03 238 GLY A N 1
ATOM 1561 C CA . GLY B 2 49 ? -2.846 24.989 301.947 1.00 23.97 238 GLY A CA 1
ATOM 1562 C C . GLY B 2 49 ? -3.668 23.778 302.305 1.00 30.30 238 GLY A C 1
ATOM 1563 O O . GLY B 2 49 ? -3.112 22.781 302.777 1.00 39.40 238 GLY A O 1
ATOM 1564 N N . THR B 2 50 ? -4.982 23.838 302.141 1.00 22.76 239 THR A N 1
ATOM 1565 C CA . THR B 2 50 ? -5.772 22.639 302.364 1.00 33.28 239 THR A CA 1
ATOM 1566 C C . THR B 2 50 ? -5.615 21.669 301.191 1.00 37.88 239 THR A C 1
ATOM 1567 O O . THR B 2 50 ? -5.039 21.992 300.146 1.00 40.04 239 THR A O 1
ATOM 1571 N N . LYS B 2 51 ? -6.133 20.453 301.385 1.00 38.07 240 LYS A N 1
ATOM 1572 C CA . LYS B 2 51 ? -6.060 19.432 300.345 1.00 38.77 240 LYS A CA 1
ATOM 1573 C C . LYS B 2 51 ? -6.736 19.912 299.068 1.00 39.18 240 LYS A C 1
ATOM 1574 O O . LYS B 2 51 ? -6.177 19.793 297.969 1.00 47.88 240 LYS A O 1
ATOM 1580 N N . LYS B 2 52 ? -7.937 20.482 299.201 1.00 38.86 241 LYS A N 1
ATOM 1581 C CA . LYS B 2 52 ? -8.653 20.989 298.034 1.00 43.34 241 LYS A CA 1
ATOM 1582 C C . LYS B 2 52 ? -7.960 22.206 297.431 1.00 39.71 241 LYS A C 1
ATOM 1583 O O . LYS B 2 52 ? -7.945 22.357 296.203 1.00 36.49 241 LYS A O 1
ATOM 1589 N N . ASP B 2 53 ? -7.362 23.066 298.262 1.00 40.14 242 ASP A N 1
ATOM 1590 C CA . ASP B 2 53 ? -6.624 24.205 297.722 1.00 40.22 242 ASP A CA 1
ATOM 1591 C C . ASP B 2 53 ? -5.516 23.741 296.787 1.00 33.54 242 ASP A C 1
ATOM 1592 O O . ASP B 2 53 ? -5.395 24.237 295.663 1.00 31.40 242 ASP A O 1
ATOM 1597 N N . PHE B 2 54 ? -4.718 22.761 297.218 1.00 36.12 243 PHE A N 1
ATOM 1598 C CA . PHE B 2 54 ? -3.693 22.222 296.330 1.00 35.44 243 PHE A CA 1
ATOM 1599 C C . PHE B 2 54 ? -4.307 21.540 295.118 1.00 39.23 243 PHE A C 1
ATOM 1600 O O . PHE B 2 54 ? -3.799 21.676 294.000 1.00 42.83 243 PHE A O 1
ATOM 1608 N N . GLU B 2 55 ? -5.413 20.821 295.313 1.00 45.21 244 GLU A N 1
ATOM 1609 C CA . GLU B 2 55 ? -6.048 20.150 294.182 1.00 50.40 244 GLU A CA 1
ATOM 1610 C C . GLU B 2 55 ? -6.507 21.159 293.133 1.00 56.74 244 GLU A C 1
ATOM 1611 O O . GLU B 2 55 ? -6.366 20.922 291.926 1.00 59.53 244 GLU A O 1
ATOM 1617 N N . ASP B 2 56 ? -7.063 22.290 293.575 1.00 53.16 245 ASP A N 1
ATOM 1618 C CA . ASP B 2 56 ? -7.658 23.263 292.667 1.00 49.01 245 ASP A CA 1
ATOM 1619 C C . ASP B 2 56 ? -6.631 24.154 291.976 1.00 36.83 245 ASP A C 1
ATOM 1620 O O . ASP B 2 56 ? -7.016 24.950 291.115 1.00 39.86 245 ASP A O 1
ATOM 1625 N N . LEU B 2 57 ? -5.351 24.052 292.323 1.00 34.70 246 LEU A N 1
ATOM 1626 C CA . LEU B 2 57 ? -4.344 24.888 291.680 1.00 34.27 246 LEU A CA 1
ATOM 1627 C C . LEU B 2 57 ? -4.188 24.505 290.217 1.00 40.40 246 LEU A C 1
ATOM 1628 O O . LEU B 2 57 ? -4.265 23.328 289.854 1.00 53.44 246 LEU A O 1
ATOM 1633 N N . ASP B 2 58 ? -3.982 25.511 289.372 1.00 33.71 247 ASP A N 1
ATOM 1634 C CA . ASP B 2 58 ? -3.838 25.302 287.933 1.00 43.57 247 ASP A CA 1
ATOM 1635 C C . ASP B 2 58 ? -2.387 25.394 287.494 1.00 40.68 247 ASP A C 1
ATOM 1636 O O . ASP B 2 58 ? -2.093 25.911 286.415 1.00 38.92 247 ASP A O 1
ATOM 1641 N N . TYR B 2 59 ? -1.459 24.908 288.313 1.00 44.88 248 TYR A N 1
ATOM 1642 C CA . TYR B 2 59 ? -0.048 25.185 288.076 1.00 40.31 248 TYR A CA 1
ATOM 1643 C C . TYR B 2 59 ? 0.787 24.346 289.021 1.00 46.33 248 TYR A C 1
ATOM 1644 O O . TYR B 2 59 ? 0.321 23.944 290.090 1.00 48.73 248 TYR A O 1
ATOM 1653 N N . ALA B 2 60 ? 1.993 24.020 288.569 1.00 53.46 249 ALA A N 1
ATOM 1654 C CA . ALA B 2 60 ? 2.762 22.959 289.200 1.00 57.51 249 ALA A CA 1
ATOM 1655 C C . ALA B 2 60 ? 3.292 23.383 290.561 1.00 56.07 249 ALA A C 1
ATOM 1656 O O . ALA B 2 60 ? 3.756 24.512 290.749 1.00 53.23 249 ALA A O 1
ATOM 1658 N N . VAL B 2 61 ? 3.238 22.453 291.510 1.00 56.17 250 VAL A N 1
ATOM 1659 C CA . VAL B 2 61 ? 3.745 22.694 292.846 1.00 45.74 250 VAL A CA 1
ATOM 1660 C C . VAL B 2 61 ? 5.066 21.972 293.097 1.00 45.63 250 VAL A C 1
ATOM 1661 O O . VAL B 2 61 ? 5.872 22.448 293.905 1.00 42.49 250 VAL A O 1
ATOM 1665 N N . ASN B 2 62 ? 5.327 20.860 292.405 1.00 53.11 251 ASN A N 1
ATOM 1666 C CA . ASN B 2 62 ? 6.536 20.087 292.662 1.00 50.09 251 ASN A CA 1
ATOM 1667 C C . ASN B 2 62 ? 7.777 20.959 292.501 1.00 46.64 251 ASN A C 1
ATOM 1668 O O . ASN B 2 62 ? 7.818 21.863 291.662 1.00 52.24 251 ASN A O 1
ATOM 1673 N N . GLY B 2 63 ? 8.771 20.725 293.356 1.00 46.35 252 GLY A N 1
ATOM 1674 C CA . GLY B 2 63 ? 10.020 21.458 293.259 1.00 41.14 252 GLY A CA 1
ATOM 1675 C C . GLY B 2 63 ? 9.896 22.937 293.495 1.00 40.16 252 GLY A C 1
ATOM 1676 O O . GLY B 2 63 ? 10.787 23.695 293.100 1.00 44.43 252 GLY A O 1
ATOM 1677 N N . SER B 2 64 ? 8.796 23.373 294.100 1.00 35.10 253 SER A N 1
ATOM 1678 C CA . SER B 2 64 ? 8.522 24.783 294.317 1.00 30.51 253 SER A CA 1
ATOM 1679 C C . SER B 2 64 ? 8.257 25.035 295.790 1.00 36.78 253 SER A C 1
ATOM 1680 O O . SER B 2 64 ? 7.820 24.143 296.527 1.00 47.60 253 SER A O 1
ATOM 1683 N N . ILE B 2 65 ? 8.538 26.256 296.210 1.00 28.80 254 ILE A N 1
ATOM 1684 C CA . ILE B 2 65 ? 8.182 26.718 297.541 1.00 25.50 254 ILE A CA 1
ATOM 1685 C C . ILE B 2 65 ? 6.757 27.255 297.491 1.00 25.69 254 ILE A C 1
ATOM 1686 O O . ILE B 2 65 ? 6.397 27.996 296.568 1.00 31.52 254 ILE A O 1
ATOM 1691 N N . VAL B 2 66 ? 5.939 26.870 298.467 1.00 20.36 255 VAL A N 1
ATOM 1692 C CA . VAL B 2 66 ? 4.559 27.336 298.543 1.00 14.99 255 VAL A CA 1
ATOM 1693 C C . VAL B 2 66 ? 4.468 28.379 299.644 1.00 15.80 255 VAL A C 1
ATOM 1694 O O . VAL B 2 66 ? 5.064 28.225 300.716 1.00 17.89 255 VAL A O 1
ATOM 1698 N N . ILE B 2 67 ? 3.724 29.445 299.374 1.00 22.20 256 ILE A N 1
ATOM 1699 C CA . ILE B 2 67 ? 3.337 30.431 300.369 1.00 10.33 256 ILE A CA 1
ATOM 1700 C C . ILE B 2 67 ? 1.851 30.240 300.640 1.00 16.41 256 ILE A C 1
ATOM 1701 O O . ILE B 2 67 ? 1.047 30.147 299.701 1.00 19.69 256 ILE A O 1
ATOM 1706 N N . VAL B 2 68 ? 1.488 30.140 301.918 1.00 13.58 257 VAL A N 1
ATOM 1707 C CA . VAL B 2 68 ? 0.110 29.882 302.314 1.00 13.05 257 VAL A CA 1
ATOM 1708 C C . VAL B 2 68 ? -0.290 30.826 303.439 1.00 17.66 257 VAL A C 1
ATOM 1709 O O . VAL B 2 68 ? 0.546 31.328 304.197 1.00 26.42 257 VAL A O 1
ATOM 1713 N N . ARG B 2 69 ? -1.595 31.038 303.555 1.00 14.28 258 ARG A N 1
ATOM 1714 C CA . ARG B 2 69 ? -2.155 31.830 304.637 1.00 16.95 258 ARG A CA 1
ATOM 1715 C C . ARG B 2 69 ? -2.463 30.936 305.823 1.00 24.41 258 ARG A C 1
ATOM 1716 O O . ARG B 2 69 ? -2.925 29.801 305.665 1.00 24.08 258 ARG A O 1
ATOM 1724 N N . ALA B 2 70 ? -2.228 31.475 307.012 1.00 19.57 259 ALA A N 1
ATOM 1725 C CA . ALA B 2 70 ? -2.733 30.857 308.219 1.00 23.58 259 ALA A CA 1
ATOM 1726 C C . ALA B 2 70 ? -4.255 30.943 308.226 1.00 25.41 259 ALA A C 1
ATOM 1727 O O . ALA B 2 70 ? -4.835 31.888 307.678 1.00 26.20 259 ALA A O 1
ATOM 1729 N N . GLY B 2 71 ? -4.913 29.917 308.793 1.00 19.45 260 GLY A N 1
ATOM 1730 C CA . GLY B 2 71 ? -6.353 30.026 308.923 1.00 27.73 260 GLY A CA 1
ATOM 1731 C C . GLY B 2 71 ? -7.237 28.811 309.124 1.00 29.57 260 GLY A C 1
ATOM 1732 O O . GLY B 2 71 ? -7.729 28.570 310.229 1.00 53.12 260 GLY A O 1
ATOM 1733 N N . LYS B 2 72 ? -7.519 28.066 308.063 1.00 24.23 261 LYS A N 1
ATOM 1734 C CA . LYS B 2 72 ? -8.608 27.095 308.169 1.00 28.94 261 LYS A CA 1
ATOM 1735 C C . LYS B 2 72 ? -8.163 25.814 308.857 1.00 37.95 261 LYS A C 1
ATOM 1736 O O . LYS B 2 72 ? -8.957 25.173 309.558 1.00 31.48 261 LYS A O 1
ATOM 1742 N N . ILE B 2 73 ? -6.902 25.436 308.676 1.00 41.82 262 ILE A N 1
ATOM 1743 C CA . ILE B 2 73 ? -6.363 24.197 309.205 1.00 28.52 262 ILE A CA 1
ATOM 1744 C C . ILE B 2 73 ? -5.079 24.509 309.962 1.00 27.45 262 ILE A C 1
ATOM 1745 O O . ILE B 2 73 ? -4.522 25.604 309.872 1.00 34.28 262 ILE A O 1
ATOM 1750 N N . THR B 2 74 ? -4.630 23.532 310.738 1.00 30.32 263 THR A N 1
ATOM 1751 C CA . THR B 2 74 ? -3.397 23.693 311.484 1.00 33.81 263 THR A CA 1
ATOM 1752 C C . THR B 2 74 ? -2.201 23.711 310.533 1.00 38.28 263 THR A C 1
ATOM 1753 O O . THR B 2 74 ? -2.242 23.159 309.430 1.00 36.22 263 THR A O 1
ATOM 1757 N N . ILE B 2 75 ? -1.136 24.393 310.961 1.00 32.47 264 ILE A N 1
ATOM 1758 C CA . ILE B 2 75 ? 0.041 24.544 310.110 1.00 25.47 264 ILE A CA 1
ATOM 1759 C C . ILE B 2 75 ? 0.692 23.208 309.804 1.00 32.02 264 ILE A C 1
ATOM 1760 O O . ILE B 2 75 ? 1.238 23.016 308.710 1.00 35.33 264 ILE A O 1
ATOM 1765 N N . ALA B 2 76 ? 0.639 22.257 310.743 1.00 37.40 265 ALA A N 1
ATOM 1766 C CA . ALA B 2 76 ? 1.163 20.927 310.454 1.00 28.65 265 ALA A CA 1
ATOM 1767 C C . ALA B 2 76 ? 0.427 20.292 309.282 1.00 32.42 265 ALA A C 1
ATOM 1768 O O . ALA B 2 76 ? 1.050 19.659 308.422 1.00 37.69 265 ALA A O 1
ATOM 1770 N N . GLU B 2 77 ? -0.898 20.453 309.223 1.00 33.26 266 GLU A N 1
ATOM 1771 C CA . GLU B 2 77 ? -1.641 19.931 308.077 1.00 34.62 266 GLU A CA 1
ATOM 1772 C C . GLU B 2 77 ? -1.239 20.643 306.791 1.00 36.30 266 GLU A C 1
ATOM 1773 O O . GLU B 2 77 ? -1.132 20.008 305.734 1.00 44.68 266 GLU A O 1
ATOM 1779 N N . LYS B 2 78 ? -0.994 21.955 306.860 1.00 27.65 267 LYS A N 1
ATOM 1780 C CA . LYS B 2 78 ? -0.555 22.688 305.674 1.00 23.93 267 LYS A CA 1
ATOM 1781 C C . LYS B 2 78 ? 0.744 22.101 305.132 1.00 23.59 267 LYS A C 1
ATOM 1782 O O . LYS B 2 78 ? 0.864 21.830 303.928 1.00 22.35 267 LYS A O 1
ATOM 1788 N N . VAL B 2 79 ? 1.729 21.890 306.012 1.00 27.64 268 VAL A N 1
ATOM 1789 C CA . VAL B 2 79 ? 3.027 21.426 305.529 1.00 29.52 268 VAL A CA 1
ATOM 1790 C C . VAL B 2 79 ? 2.936 19.974 305.106 1.00 36.80 268 VAL A C 1
ATOM 1791 O O . VAL B 2 79 ? 3.638 19.546 304.183 1.00 43.23 268 VAL A O 1
ATOM 1795 N N . ALA B 2 80 ? 2.068 19.194 305.748 1.00 38.05 269 ALA A N 1
ATOM 1796 C CA . ALA B 2 80 ? 1.863 17.820 305.311 1.00 37.47 269 ALA A CA 1
ATOM 1797 C C . ALA B 2 80 ? 1.266 17.779 303.909 1.00 44.38 269 ALA A C 1
ATOM 1798 O O . ALA B 2 80 ? 1.658 16.945 303.089 1.00 41.66 269 ALA A O 1
ATOM 1800 N N . ASN B 2 81 ? 0.318 18.678 303.613 1.00 38.44 270 ASN A N 1
ATOM 1801 C CA . ASN B 2 81 ? -0.256 18.735 302.271 1.00 35.00 270 ASN A CA 1
ATOM 1802 C C . ASN B 2 81 ? 0.785 19.182 301.246 1.00 35.52 270 ASN A C 1
ATOM 1803 O O . ASN B 2 81 ? 0.940 18.563 300.183 1.00 37.98 270 ASN A O 1
ATOM 1808 N N . ALA B 2 82 ? 1.522 20.247 301.561 1.00 35.36 271 ALA A N 1
ATOM 1809 C CA . ALA B 2 82 ? 2.563 20.723 300.661 1.00 25.35 271 ALA A CA 1
ATOM 1810 C C . ALA B 2 82 ? 3.549 19.611 300.344 1.00 32.72 271 ALA A C 1
ATOM 1811 O O . ALA B 2 82 ? 3.854 19.351 299.176 1.00 36.18 271 ALA A O 1
ATOM 1813 N N . GLN B 2 83 ? 4.027 18.916 301.378 1.00 38.22 272 GLN A N 1
ATOM 1814 C CA . GLN B 2 83 ? 4.943 17.798 301.181 1.00 39.64 272 GLN A CA 1
ATOM 1815 C C . GLN B 2 83 ? 4.276 16.664 300.407 1.00 45.80 272 GLN A C 1
ATOM 1816 O O . GLN B 2 83 ? 4.916 16.002 299.580 1.00 49.67 272 GLN A O 1
ATOM 1822 N N . SER B 2 84 ? 2.986 16.434 300.653 1.00 51.40 273 SER A N 1
ATOM 1823 C CA . SER B 2 84 ? 2.234 15.455 299.878 1.00 50.76 273 SER A CA 1
ATOM 1824 C C . SER B 2 84 ? 2.267 15.780 298.389 1.00 53.49 273 SER A C 1
ATOM 1825 O O . SER B 2 84 ? 2.305 14.872 297.552 1.00 52.05 273 SER A O 1
ATOM 1828 N N . PHE B 2 85 ? 2.246 17.067 298.034 1.00 57.13 274 PHE A N 1
ATOM 1829 C CA . PHE B 2 85 ? 2.361 17.458 296.635 1.00 49.91 274 PHE A CA 1
ATOM 1830 C C . PHE B 2 85 ? 3.788 17.840 296.254 1.00 52.89 274 PHE A C 1
ATOM 1831 O O . PHE B 2 85 ? 3.991 18.612 295.309 1.00 53.24 274 PHE A O 1
ATOM 1839 N N . ASN B 2 86 ? 4.775 17.336 296.998 1.00 50.81 275 ASN A N 1
ATOM 1840 C CA . ASN B 2 86 ? 6.186 17.427 296.621 1.00 52.08 275 ASN A CA 1
ATOM 1841 C C . ASN B 2 86 ? 6.669 18.874 296.557 1.00 41.88 275 ASN A C 1
ATOM 1842 O O . ASN B 2 86 ? 7.438 19.248 295.674 1.00 45.39 275 ASN A O 1
ATOM 1847 N N . ALA B 2 87 ? 6.213 19.700 297.491 1.00 34.63 276 ALA A N 1
ATOM 1848 C CA . ALA B 2 87 ? 6.808 21.017 297.638 1.00 25.90 276 ALA A CA 1
ATOM 1849 C C . ALA B 2 87 ? 8.120 20.891 298.402 1.00 28.46 276 ALA A C 1
ATOM 1850 O O . ALA B 2 87 ? 8.356 19.911 299.110 1.00 43.60 276 ALA A O 1
ATOM 1852 N N . ILE B 2 88 ? 9.003 21.875 298.219 1.00 22.07 277 ILE A N 1
ATOM 1853 C CA . ILE B 2 88 ? 10.313 21.827 298.869 1.00 26.45 277 ILE A CA 1
ATOM 1854 C C . ILE B 2 88 ? 10.396 22.724 300.093 1.00 29.71 277 ILE A C 1
ATOM 1855 O O . ILE B 2 88 ? 11.399 22.660 300.823 1.00 43.83 277 ILE A O 1
ATOM 1860 N N . GLY B 2 89 ? 9.401 23.572 300.325 1.00 26.23 278 GLY A N 1
ATOM 1861 C CA . GLY B 2 89 ? 9.394 24.439 301.491 1.00 17.62 278 GLY A CA 1
ATOM 1862 C C . GLY B 2 89 ? 8.095 25.204 301.558 1.00 17.58 278 GLY A C 1
ATOM 1863 O O . GLY B 2 89 ? 7.376 25.327 300.561 1.00 26.07 278 GLY A O 1
ATOM 1864 N N . VAL B 2 90 ? 7.814 25.746 302.740 1.00 13.67 279 VAL A N 1
ATOM 1865 C CA . VAL B 2 90 ? 6.543 26.417 302.999 1.00 14.74 279 VAL A CA 1
ATOM 1866 C C . VAL B 2 90 ? 6.813 27.761 303.664 1.00 13.95 279 VAL A C 1
ATOM 1867 O O . VAL B 2 90 ? 7.622 27.854 304.593 1.00 19.94 279 VAL A O 1
ATOM 1871 N N . LEU B 2 91 ? 6.177 28.806 303.146 1.00 21.11 280 LEU A N 1
ATOM 1872 C CA . LEU B 2 91 ? 6.172 30.123 303.761 1.00 16.21 280 LEU A CA 1
ATOM 1873 C C . LEU B 2 91 ? 4.754 30.382 304.239 1.00 12.51 280 LEU A C 1
ATOM 1874 O O . LEU B 2 91 ? 3.791 30.132 303.504 1.00 16.91 280 LEU A O 1
ATOM 1879 N N . ILE B 2 92 ? 4.618 30.847 305.472 1.00 11.26 281 ILE A N 1
ATOM 1880 C CA . ILE B 2 92 ? 3.310 31.107 306.052 1.00 13.77 281 ILE A CA 1
ATOM 1881 C C . ILE B 2 92 ? 3.240 32.559 306.476 1.00 14.34 281 ILE A C 1
ATOM 1882 O O . ILE B 2 92 ? 4.071 33.024 307.266 1.00 18.33 281 ILE A O 1
ATOM 1887 N N . TYR B 2 93 ? 2.245 33.268 305.973 1.00 15.97 282 TYR A N 1
ATOM 1888 C CA . TYR B 2 93 ? 2.014 34.637 306.385 1.00 23.02 282 TYR A CA 1
ATOM 1889 C C . TYR B 2 93 ? 0.586 34.761 306.889 1.00 24.02 282 TYR A C 1
ATOM 1890 O O . TYR B 2 93 ? -0.285 33.949 306.569 1.00 32.84 282 TYR A O 1
ATOM 1899 N N . LYS B 2 94 ? 0.353 35.774 307.699 1.00 24.18 283 LYS A N 1
ATOM 1900 C CA . LYS B 2 94 ? -0.915 35.909 308.390 1.00 27.70 283 LYS A CA 1
ATOM 1901 C C . LYS B 2 94 ? -1.775 36.939 307.664 1.00 24.73 283 LYS A C 1
ATOM 1902 O O . LYS B 2 94 ? -1.332 38.058 307.391 1.00 25.46 283 LYS A O 1
ATOM 1908 N N . ASP B 2 95 ? -2.988 36.542 307.316 1.00 42.18 284 ASP A N 1
ATOM 1909 C CA . ASP B 2 95 ? -3.859 37.409 306.548 1.00 49.84 284 ASP A CA 1
ATOM 1910 C C . ASP B 2 95 ? -4.424 38.519 307.446 1.00 48.10 284 ASP A C 1
ATOM 1911 O O . ASP B 2 95 ? -4.251 38.516 308.666 1.00 47.59 284 ASP A O 1
ATOM 1916 N N . ARG B 2 96 ? -5.108 39.487 306.831 1.00 60.42 285 ARG A N 1
ATOM 1917 C CA . ARG B 2 96 ? -5.697 40.575 307.612 1.00 74.60 285 ARG A CA 1
ATOM 1918 C C . ARG B 2 96 ? -6.904 40.096 308.407 1.00 77.92 285 ARG A C 1
ATOM 1919 O O . ARG B 2 96 ? -7.126 40.540 309.540 1.00 77.77 285 ARG A O 1
ATOM 1927 N N . THR B 2 97 ? -7.712 39.221 307.820 1.00 82.31 286 THR A N 1
ATOM 1928 C CA . THR B 2 97 ? -8.794 38.559 308.533 1.00 85.63 286 THR A CA 1
ATOM 1929 C C . THR B 2 97 ? -8.286 37.240 309.102 1.00 80.91 286 THR A C 1
ATOM 1930 O O . THR B 2 97 ? -7.668 36.444 308.385 1.00 74.19 286 THR A O 1
ATOM 1934 N N . LYS B 2 98 ? -8.554 37.010 310.385 1.00 82.04 287 LYS A N 1
ATOM 1935 C CA . LYS B 2 98 ? -8.131 35.789 311.060 1.00 78.53 287 LYS A CA 1
ATOM 1936 C C . LYS B 2 98 ? -9.242 34.753 310.976 1.00 71.22 287 LYS A C 1
ATOM 1937 O O . LYS B 2 98 ? -10.357 34.987 311.454 1.00 74.89 287 LYS A O 1
ATOM 1943 N N . TYR B 2 99 ? -8.936 33.622 310.356 1.00 64.14 288 TYR A N 1
ATOM 1944 C CA . TYR B 2 99 ? -9.860 32.530 310.086 1.00 64.76 288 TYR A CA 1
ATOM 1945 C C . TYR B 2 99 ? -9.709 31.447 311.139 1.00 62.00 288 TYR A C 1
ATOM 1946 O O . TYR B 2 99 ? -8.588 30.985 311.394 1.00 60.81 288 TYR A O 1
ATOM 1955 N N . PRO B 2 100 ? -10.795 31.043 311.788 1.00 61.07 289 PRO A N 1
ATOM 1956 C CA . PRO B 2 100 ? -10.690 30.018 312.829 1.00 57.86 289 PRO A CA 1
ATOM 1957 C C . PRO B 2 100 ? -10.242 28.683 312.255 1.00 59.31 289 PRO A C 1
ATOM 1958 O O . PRO B 2 100 ? -10.563 28.328 311.119 1.00 55.80 289 PRO A O 1
ATOM 1962 N N . ILE B 2 101 ? -9.467 27.953 313.049 1.00 55.80 290 ILE A N 1
ATOM 1963 C CA . ILE B 2 101 ? -9.034 26.609 312.691 1.00 51.31 290 ILE A CA 1
ATOM 1964 C C . ILE B 2 101 ? -10.096 25.620 313.142 1.00 54.57 290 ILE A C 1
ATOM 1965 O O . ILE B 2 101 ? -10.565 25.676 314.284 1.00 51.76 290 ILE A O 1
ATOM 1970 N N . SER B 2 102 ? -10.462 24.708 312.249 1.00 61.85 291 SER A N 1
ATOM 1971 C CA . SER B 2 102 ? -11.354 23.600 312.549 1.00 70.34 291 SER A CA 1
ATOM 1972 C C . SER B 2 102 ? -10.589 22.304 312.322 1.00 78.66 291 SER A C 1
ATOM 1973 O O . SER B 2 102 ? -9.752 22.221 311.415 1.00 72.66 291 SER A O 1
ATOM 1976 N N . ARG B 2 103 ? -10.837 21.306 313.176 1.00 93.31 292 ARG A N 1
ATOM 1977 C CA . ARG B 2 103 ? -10.026 20.091 313.218 1.00 96.75 292 ARG A CA 1
ATOM 1978 C C . ARG B 2 103 ? -10.854 18.897 312.750 1.00 98.23 292 ARG A C 1
ATOM 1979 O O . ARG B 2 103 ? -11.755 18.429 313.456 1.00 95.70 292 ARG A O 1
ATOM 1987 N N . ALA B 2 104 ? -10.541 18.432 311.543 1.00 134.00 293 ALA A N 1
ATOM 1988 C CA . ALA B 2 104 ? -11.044 17.220 310.921 1.00 140.07 293 ALA A CA 1
ATOM 1989 C C . ALA B 2 104 ? -10.047 16.075 311.095 1.00 145.99 293 ALA A C 1
ATOM 1990 O O . ALA B 2 104 ? -8.996 16.214 311.726 1.00 145.50 293 ALA A O 1
ATOM 1992 N N . ASP B 2 105 ? -10.406 14.920 310.535 1.00 150.49 294 ASP A N 1
ATOM 1993 C CA . ASP B 2 105 ? -9.567 13.727 310.576 1.00 153.65 294 ASP A CA 1
ATOM 1994 C C . ASP B 2 105 ? -8.178 13.991 310.001 1.00 147.47 294 ASP A C 1
ATOM 1995 O O . ASP B 2 105 ? -8.039 14.378 308.833 1.00 146.19 294 ASP A O 1
ATOM 2000 N N . GLU B 2 106 ? -7.147 13.801 310.834 1.00 144.93 295 GLU A N 1
ATOM 2001 C CA . GLU B 2 106 ? -5.765 14.010 310.426 1.00 136.18 295 GLU A CA 1
ATOM 2002 C C . GLU B 2 106 ? -4.825 12.956 311.001 1.00 132.68 295 GLU A C 1
ATOM 2003 O O . GLU B 2 106 ? -4.934 12.610 312.189 1.00 134.70 295 GLU A O 1
ATOM 2009 N N . PRO B 2 107 ? -3.892 12.433 310.191 1.00 127.68 296 PRO A N 1
ATOM 2010 C CA . PRO B 2 107 ? -2.828 11.566 310.728 1.00 127.68 296 PRO A CA 1
ATOM 2011 C C . PRO B 2 107 ? -1.674 12.339 311.356 1.00 123.03 296 PRO A C 1
ATOM 2012 O O . PRO B 2 107 ? -1.790 13.537 311.642 1.00 116.33 296 PRO A O 1
ATOM 2016 N N . LEU B 2 108 ? -0.559 11.646 311.587 1.00 119.23 297 LEU A N 1
ATOM 2017 C CA . LEU B 2 108 ? 0.637 12.230 312.199 1.00 113.84 297 LEU A CA 1
ATOM 2018 C C . LEU B 2 108 ? 1.210 13.420 311.416 1.00 111.96 297 LEU A C 1
ATOM 2019 O O . LEU B 2 108 ? 1.396 13.359 310.198 1.00 112.35 297 LEU A O 1
ATOM 2024 N N . PRO B 2 115 ? 7.868 17.352 310.172 1.00 120.60 330 PRO A N 1
ATOM 2025 C CA . PRO B 2 115 ? 8.365 18.429 309.303 1.00 111.65 330 PRO A CA 1
ATOM 2026 C C . PRO B 2 115 ? 9.712 18.115 308.662 1.00 102.94 330 PRO A C 1
ATOM 2027 O O . PRO B 2 115 ? 10.717 18.113 309.367 1.00 104.47 330 PRO A O 1
ATOM 2031 N N . SER B 2 116 ? 9.713 17.728 307.385 1.00 94.04 331 SER A N 1
ATOM 2032 C CA . SER B 2 116 ? 10.954 17.515 306.647 1.00 94.78 331 SER A CA 1
ATOM 2033 C C . SER B 2 116 ? 11.377 18.705 305.791 1.00 86.22 331 SER A C 1
ATOM 2034 O O . SER B 2 116 ? 12.580 18.962 305.658 1.00 88.07 331 SER A O 1
ATOM 2037 N N . ILE B 2 117 ? 10.429 19.436 305.208 1.00 72.56 332 ILE A N 1
ATOM 2038 C CA . ILE B 2 117 ? 10.746 20.599 304.386 1.00 55.66 332 ILE A CA 1
ATOM 2039 C C . ILE B 2 117 ? 10.779 21.827 305.290 1.00 51.45 332 ILE A C 1
ATOM 2040 O O . ILE B 2 117 ? 10.064 21.866 306.301 1.00 46.85 332 ILE A O 1
ATOM 2045 N N . PRO B 2 118 ? 11.597 22.836 304.991 1.00 28.22 333 PRO A N 1
ATOM 2046 C CA . PRO B 2 118 ? 11.646 24.017 305.857 1.00 27.37 333 PRO A CA 1
ATOM 2047 C C . PRO B 2 118 ? 10.293 24.710 305.923 1.00 27.83 333 PRO A C 1
ATOM 2048 O O . PRO B 2 118 ? 9.526 24.736 304.955 1.00 23.61 333 PRO A O 1
ATOM 2052 N N . VAL B 2 119 ? 10.006 25.275 307.092 1.00 21.71 334 VAL A N 1
ATOM 2053 C CA . VAL B 2 119 ? 8.771 26.005 307.330 1.00 15.66 334 VAL A CA 1
ATOM 2054 C C . VAL B 2 119 ? 9.133 27.312 308.011 1.00 20.14 334 VAL A C 1
ATOM 2055 O O . VAL B 2 119 ? 9.676 27.304 309.122 1.00 32.64 334 VAL A O 1
ATOM 2059 N N . GLN B 2 120 ? 8.829 28.430 307.354 1.00 19.90 335 GLN A N 1
ATOM 2060 C CA . GLN B 2 120 ? 9.169 29.753 307.859 1.00 15.65 335 GLN A CA 1
ATOM 2061 C C . GLN B 2 120 ? 7.927 30.635 307.851 1.00 19.80 335 GLN A C 1
ATOM 2062 O O . GLN B 2 120 ? 7.249 30.747 306.819 1.00 24.37 335 GLN A O 1
ATOM 2068 N N . THR B 2 121 ? 7.632 31.259 308.991 1.00 16.58 336 THR A N 1
ATOM 2069 C CA . THR B 2 121 ? 6.554 32.233 309.063 1.00 17.21 336 THR A CA 1
ATOM 2070 C C . THR B 2 121 ? 7.143 33.601 308.769 1.00 23.94 336 THR A C 1
ATOM 2071 O O . THR B 2 121 ? 8.221 33.939 309.273 1.00 26.28 336 THR A O 1
ATOM 2075 N N . ILE B 2 122 ? 6.465 34.354 307.905 1.00 15.02 337 ILE A N 1
ATOM 2076 C CA . ILE B 2 122 ? 6.936 35.665 307.482 1.00 14.55 337 ILE A CA 1
ATOM 2077 C C . ILE B 2 122 ? 5.882 36.712 307.791 1.00 18.78 337 ILE A C 1
ATOM 2078 O O . ILE B 2 122 ? 4.688 36.422 307.895 1.00 26.78 337 ILE A O 1
ATOM 2083 N N . SER B 2 123 ? 6.345 37.944 307.952 1.00 15.57 338 SER A N 1
ATOM 2084 C CA . SER B 2 123 ? 5.436 39.058 308.146 1.00 20.11 338 SER A CA 1
ATOM 2085 C C . SER B 2 123 ? 4.621 39.319 306.877 1.00 15.51 338 SER A C 1
ATOM 2086 O O . SER B 2 123 ? 5.024 38.989 305.755 1.00 16.46 338 SER A O 1
ATOM 2089 N N . ARG B 2 124 ? 3.455 39.925 307.061 1.00 20.30 339 ARG A N 1
ATOM 2090 C CA . ARG B 2 124 ? 2.676 40.301 305.894 1.00 19.55 339 ARG A CA 1
ATOM 2091 C C . ARG B 2 124 ? 3.434 41.313 305.050 1.00 16.49 339 ARG A C 1
ATOM 2092 O O . ARG B 2 124 ? 3.246 41.362 303.834 1.00 25.80 339 ARG A O 1
ATOM 2100 N N . GLU B 2 125 ? 4.303 42.118 305.675 1.00 21.84 340 GLU A N 1
ATOM 2101 C CA . GLU B 2 125 ? 5.210 42.990 304.924 1.00 16.44 340 GLU A CA 1
ATOM 2102 C C . GLU B 2 125 ? 6.044 42.193 303.918 1.00 28.43 340 GLU A C 1
ATOM 2103 O O . GLU B 2 125 ? 6.078 42.514 302.723 1.00 33.09 340 GLU A O 1
ATOM 2109 N N . ALA B 2 126 ? 6.729 41.143 304.388 1.00 20.09 341 ALA A N 1
ATOM 2110 C CA . ALA B 2 126 ? 7.532 40.331 303.477 1.00 14.30 341 ALA A CA 1
ATOM 2111 C C . ALA B 2 126 ? 6.671 39.608 302.456 1.00 16.82 341 ALA A C 1
ATOM 2112 O O . ALA B 2 126 ? 7.093 39.432 301.307 1.00 27.38 341 ALA A O 1
ATOM 2114 N N . ALA B 2 127 ? 5.473 39.176 302.854 1.00 13.22 342 ALA A N 1
ATOM 2115 C CA . ALA B 2 127 ? 4.580 38.538 301.899 1.00 16.02 342 ALA A CA 1
ATOM 2116 C C . ALA B 2 127 ? 4.208 39.500 300.781 1.00 20.10 342 ALA A C 1
ATOM 2117 O O . ALA B 2 127 ? 4.166 39.112 299.609 1.00 22.68 342 ALA A O 1
ATOM 2119 N N . GLU B 2 128 ? 3.943 40.764 301.112 1.00 13.04 343 GLU A N 1
ATOM 2120 C CA . GLU B 2 128 ? 3.593 41.702 300.059 1.00 13.10 343 GLU A CA 1
ATOM 2121 C C . GLU B 2 128 ? 4.796 42.070 299.206 1.00 16.51 343 GLU A C 1
ATOM 2122 O O . GLU B 2 128 ? 4.645 42.304 297.999 1.00 17.52 343 GLU A O 1
ATOM 2128 N N . LYS B 2 129 ? 5.987 42.111 299.810 1.00 13.74 344 LYS A N 1
ATOM 2129 C CA . LYS B 2 129 ? 7.211 42.373 299.053 1.00 13.50 344 LYS A CA 1
ATOM 2130 C C . LYS B 2 129 ? 7.504 41.243 298.073 1.00 20.25 344 LYS A C 1
ATOM 2131 O O . LYS B 2 129 ? 8.039 41.478 296.980 1.00 28.96 344 LYS A O 1
ATOM 2137 N N . LEU B 2 130 ? 7.188 40.004 298.456 1.00 14.75 345 LEU A N 1
ATOM 2138 C CA . LEU B 2 130 ? 7.283 38.898 297.505 1.00 13.28 345 LEU A CA 1
ATOM 2139 C C . LEU B 2 130 ? 6.222 39.023 296.423 1.00 20.99 345 LEU A C 1
ATOM 2140 O O . LEU B 2 130 ? 6.533 38.953 295.228 1.00 19.15 345 LEU A O 1
ATOM 2145 N N . PHE B 2 131 ? 4.979 39.308 296.822 1.00 17.52 346 PHE A N 1
ATOM 2146 C CA . PHE B 2 131 ? 3.883 39.377 295.863 1.00 10.92 346 PHE A CA 1
ATOM 2147 C C . PHE B 2 131 ? 4.146 40.425 294.782 1.00 13.76 346 PHE A C 1
ATOM 2148 O O . PHE B 2 131 ? 3.807 40.211 293.611 1.00 24.23 346 PHE A O 1
ATOM 2156 N N . GLN B 2 132 ? 4.756 41.560 295.149 1.00 12.89 347 GLN A N 1
ATOM 2157 C CA . GLN B 2 132 ? 4.987 42.609 294.155 1.00 12.52 347 GLN A CA 1
ATOM 2158 C C . GLN B 2 132 ? 5.920 42.155 293.045 1.00 11.78 347 GLN A C 1
ATOM 2159 O O . GLN B 2 132 ? 5.875 42.707 291.943 1.00 24.40 347 GLN A O 1
ATOM 2165 N N . ASN B 2 133 ? 6.713 41.131 293.302 1.00 15.57 348 ASN A N 1
ATOM 2166 C CA . ASN B 2 133 ? 7.576 40.507 292.312 1.00 11.60 348 ASN A CA 1
ATOM 2167 C C . ASN B 2 133 ? 6.922 39.300 291.642 1.00 21.81 348 ASN A C 1
ATOM 2168 O O . ASN B 2 133 ? 7.583 38.634 290.835 1.00 34.15 348 ASN A O 1
ATOM 2173 N N . MET B 2 134 ? 5.655 39.006 291.954 1.00 20.44 349 MET A N 1
ATOM 2174 C CA . MET B 2 134 ? 4.915 37.857 291.437 1.00 28.48 349 MET A CA 1
ATOM 2175 C C . MET B 2 134 ? 3.823 38.329 290.475 1.00 26.56 349 MET A C 1
ATOM 2176 O O . MET B 2 134 ? 3.565 39.527 290.327 1.00 32.48 349 MET A O 1
ATOM 2181 N N . GLU B 2 135 ? 3.162 37.377 289.820 1.00 15.16 350 GLU A N 1
ATOM 2182 C CA . GLU B 2 135 ? 2.210 37.701 288.772 1.00 15.66 350 GLU A CA 1
ATOM 2183 C C . GLU B 2 135 ? 0.932 36.895 288.953 1.00 15.46 350 GLU A C 1
ATOM 2184 O O . GLU B 2 135 ? 0.920 35.855 289.620 1.00 15.13 350 GLU A O 1
ATOM 2190 N N . ARG B 2 136 ? -0.138 37.392 288.318 1.00 15.87 351 ARG A N 1
ATOM 2191 C CA . ARG B 2 136 ? -1.474 36.805 288.307 1.00 15.99 351 ARG A CA 1
ATOM 2192 C C . ARG B 2 136 ? -2.218 37.117 289.600 1.00 21.78 351 ARG A C 1
ATOM 2193 O O . ARG B 2 136 ? -1.731 36.809 290.694 1.00 28.57 351 ARG A O 1
ATOM 2201 N N . ASP B 2 137 ? -3.391 37.738 289.484 1.00 22.18 352 ASP A N 1
ATOM 2202 C CA . ASP B 2 137 ? -4.196 38.074 290.653 1.00 15.32 352 ASP A CA 1
ATOM 2203 C C . ASP B 2 137 ? -4.744 36.814 291.321 1.00 21.51 352 ASP A C 1
ATOM 2204 O O . ASP B 2 137 ? -5.022 35.805 290.667 1.00 22.92 352 ASP A O 1
ATOM 2209 N N . CYS B 2 138 ? -4.911 36.884 292.640 1.00 22.50 353 CYS A N 1
ATOM 2210 C CA . CYS B 2 138 ? -5.542 35.776 293.338 1.00 18.46 353 CYS A CA 1
ATOM 2211 C C . CYS B 2 138 ? -7.052 35.794 293.084 1.00 25.57 353 CYS A C 1
ATOM 2212 O O . CYS B 2 138 ? -7.651 36.860 292.914 1.00 19.86 353 CYS A O 1
ATOM 2215 N N . PRO B 2 139 ? -7.687 34.629 293.012 1.00 28.86 354 PRO A N 1
ATOM 2216 C CA . PRO B 2 139 ? -9.132 34.604 292.770 1.00 24.67 354 PRO A CA 1
ATOM 2217 C C . PRO B 2 139 ? -9.888 35.404 293.821 1.00 20.83 354 PRO A C 1
ATOM 2218 O O . PRO B 2 139 ? -9.593 35.328 295.015 1.00 26.39 354 PRO A O 1
ATOM 2222 N N . ARG B 2 140 ? -10.880 36.178 293.357 1.00 25.09 355 ARG A N 1
ATOM 2223 C CA . ARG B 2 140 ? -11.729 36.932 294.276 1.00 18.46 355 ARG A CA 1
ATOM 2224 C C . ARG B 2 140 ? -12.394 36.024 295.293 1.00 22.31 355 ARG A C 1
ATOM 2225 O O . ARG B 2 140 ? -12.714 36.466 296.403 1.00 29.61 355 ARG A O 1
ATOM 2233 N N . SER B 2 141 ? -12.595 34.755 294.942 1.00 24.21 356 SER A N 1
ATOM 2234 C CA . SER B 2 141 ? -13.201 33.820 295.880 1.00 22.81 356 SER A CA 1
ATOM 2235 C C . SER B 2 141 ? -12.409 33.686 297.178 1.00 24.26 356 SER A C 1
ATOM 2236 O O . SER B 2 141 ? -12.994 33.329 298.206 1.00 33.36 356 SER A O 1
ATOM 2239 N N . TRP B 2 142 ? -11.106 33.976 297.169 1.00 19.94 357 TRP A N 1
ATOM 2240 C CA . TRP B 2 142 ? -10.322 33.796 298.382 1.00 20.09 357 TRP A CA 1
ATOM 2241 C C . TRP B 2 142 ? -10.598 34.866 299.427 1.00 28.24 357 TRP A C 1
ATOM 2242 O O . TRP B 2 142 ? -10.265 34.661 300.600 1.00 34.44 357 TRP A O 1
ATOM 2253 N N . ASN B 2 143 ? -11.167 36.000 299.028 1.00 20.13 358 ASN A N 1
ATOM 2254 C CA . ASN B 2 143 ? -11.430 37.126 299.921 1.00 20.62 358 ASN A CA 1
ATOM 2255 C C . ASN B 2 143 ? -10.161 37.533 300.673 1.00 24.71 358 ASN A C 1
ATOM 2256 O O . ASN B 2 143 ? -10.117 37.574 301.901 1.00 29.37 358 ASN A O 1
ATOM 2261 N N . THR B 2 144 ? -9.111 37.828 299.905 1.00 18.63 359 THR A N 1
ATOM 2262 C CA . THR B 2 144 ? -7.837 38.274 300.454 1.00 18.10 359 THR A CA 1
ATOM 2263 C C . THR B 2 144 ? -7.405 39.564 299.758 1.00 31.15 359 THR A C 1
ATOM 2264 O O . THR B 2 144 ? -7.968 39.969 298.740 1.00 29.53 359 THR A O 1
ATOM 2268 N N . ASP B 2 145 ? -6.362 40.191 300.296 1.00 16.99 360 ASP A N 1
ATOM 2269 C CA . ASP B 2 145 ? -5.926 41.497 299.817 1.00 26.46 360 ASP A CA 1
ATOM 2270 C C . ASP B 2 145 ? -5.610 41.476 298.327 1.00 21.86 360 ASP A C 1
ATOM 2271 O O . ASP B 2 145 ? -5.229 40.447 297.762 1.00 15.03 360 ASP A O 1
ATOM 2276 N N . SER B 2 146 ? -5.758 42.643 297.691 1.00 17.31 361 SER A N 1
ATOM 2277 C CA . SER B 2 146 ? -5.469 42.747 296.267 1.00 15.68 361 SER A CA 1
ATOM 2278 C C . SER B 2 146 ? -3.988 42.607 295.976 1.00 19.09 361 SER A C 1
ATOM 2279 O O . SER B 2 146 ? -3.611 42.390 294.819 1.00 33.54 361 SER A O 1
ATOM 2282 N N . SER B 2 147 ? -3.140 42.756 296.993 1.00 15.04 362 SER A N 1
ATOM 2283 C CA . SER B 2 147 ? -1.711 42.549 296.803 1.00 17.20 362 SER A CA 1
ATOM 2284 C C . SER B 2 147 ? -1.362 41.087 296.556 1.00 18.36 362 SER A C 1
ATOM 2285 O O . SER B 2 147 ? -0.268 40.796 296.065 1.00 19.78 362 SER A O 1
ATOM 2288 N N . CYS B 2 148 ? -2.275 40.174 296.866 1.00 15.32 363 CYS A N 1
ATOM 2289 C CA . CYS B 2 148 ? -2.033 38.753 296.673 1.00 26.99 363 CYS A CA 1
ATOM 2290 C C . CYS B 2 148 ? -1.759 38.448 295.207 1.00 27.74 363 CYS A C 1
ATOM 2291 O O . CYS B 2 148 ? -2.387 39.020 294.312 1.00 42.85 363 CYS A O 1
ATOM 2294 N N . LYS B 2 149 ? -0.787 37.564 294.966 1.00 18.78 364 LYS A N 1
ATOM 2295 C CA . LYS B 2 149 ? -0.533 37.002 293.647 1.00 13.57 364 LYS A CA 1
ATOM 2296 C C . LYS B 2 149 ? -0.163 35.528 293.772 1.00 13.64 364 LYS A C 1
ATOM 2297 O O . LYS B 2 149 ? 0.181 35.035 294.849 1.00 19.54 364 LYS A O 1
ATOM 2303 N N . LEU B 2 150 ? -0.225 34.833 292.631 1.00 14.04 365 LEU A N 1
ATOM 2304 C CA . LEU B 2 150 ? -0.143 33.377 292.570 1.00 14.68 365 LEU A CA 1
ATOM 2305 C C . LEU B 2 150 ? 1.253 32.866 292.220 1.00 18.28 365 LEU A C 1
ATOM 2306 O O . LEU B 2 150 ? 1.789 31.996 292.911 1.00 18.51 365 LEU A O 1
ATOM 2311 N N . GLU B 2 151 ? 1.860 33.379 291.161 1.00 15.04 366 GLU A N 1
ATOM 2312 C CA . GLU B 2 151 ? 3.074 32.788 290.619 1.00 15.69 366 GLU A CA 1
ATOM 2313 C C . GLU B 2 151 ? 4.235 33.768 290.575 1.00 15.45 366 GLU A C 1
ATOM 2314 O O . GLU B 2 151 ? 4.062 34.946 290.245 1.00 15.78 366 GLU A O 1
ATOM 2320 N N . LEU B 2 152 ? 5.421 33.251 290.896 1.00 21.50 367 LEU A N 1
ATOM 2321 C CA . LEU B 2 152 ? 6.685 33.940 290.652 1.00 25.22 367 LEU A CA 1
ATOM 2322 C C . LEU B 2 152 ? 7.231 33.452 289.314 1.00 34.67 367 LEU A C 1
ATOM 2323 O O . LEU B 2 152 ? 7.688 32.310 289.198 1.00 37.11 367 LEU A O 1
ATOM 2328 N N . LEU B 2 153 ? 7.157 34.303 288.296 1.00 31.52 368 LEU A N 1
ATOM 2329 C CA . LEU B 2 153 ? 7.548 33.955 286.947 1.00 25.07 368 LEU A CA 1
ATOM 2330 C C . LEU B 2 153 ? 8.844 34.693 286.598 1.00 35.21 368 LEU A C 1
ATOM 2331 O O . LEU B 2 153 ? 9.623 35.037 287.504 1.00 35.45 368 LEU A O 1
ATOM 2336 N N . GLN B 2 154 ? 9.069 34.938 285.303 1.00 32.24 369 GLN A N 1
ATOM 2337 C CA . GLN B 2 154 ? 10.232 35.679 284.829 1.00 27.06 369 GLN A CA 1
ATOM 2338 C C . GLN B 2 154 ? 11.533 34.999 285.236 1.00 25.94 369 GLN A C 1
ATOM 2339 O O . GLN B 2 154 ? 12.544 35.667 285.461 1.00 31.85 369 GLN A O 1
ATOM 2345 N N . ASN B 2 155 ? 11.504 33.671 285.378 1.00 30.81 370 ASN A N 1
ATOM 2346 C CA . ASN B 2 155 ? 12.659 32.863 285.779 1.00 30.73 370 ASN A CA 1
ATOM 2347 C C . ASN B 2 155 ? 13.219 33.264 287.138 1.00 37.18 370 ASN A C 1
ATOM 2348 O O . ASN B 2 155 ? 14.374 32.963 287.444 1.00 44.22 370 ASN A O 1
ATOM 2353 N N . ARG B 2 156 ? 12.431 33.951 287.959 1.00 35.82 371 ARG A N 1
ATOM 2354 C CA . ARG B 2 156 ? 12.857 34.315 289.299 1.00 28.97 371 ARG A CA 1
ATOM 2355 C C . ARG B 2 156 ? 12.744 33.113 290.237 1.00 32.35 371 ARG A C 1
ATOM 2356 O O . ARG B 2 156 ? 12.006 32.160 289.970 1.00 30.02 371 ARG A O 1
ATOM 2364 N N . ASN B 2 157 ? 13.481 33.174 291.351 1.00 20.12 372 ASN A N 1
ATOM 2365 C CA . ASN B 2 157 ? 13.437 32.140 292.383 1.00 31.73 372 ASN A CA 1
ATOM 2366 C C . ASN B 2 157 ? 13.455 32.788 293.759 1.00 24.24 372 ASN A C 1
ATOM 2367 O O . ASN B 2 157 ? 13.946 33.903 293.945 1.00 20.64 372 ASN A O 1
ATOM 2372 N N . VAL B 2 158 ? 12.945 32.055 294.734 1.00 19.64 373 VAL A N 1
ATOM 2373 C CA . VAL B 2 158 ? 13.022 32.439 296.129 1.00 22.07 373 VAL A CA 1
ATOM 2374 C C . VAL B 2 158 ? 13.958 31.470 296.822 1.00 29.34 373 VAL A C 1
ATOM 2375 O O . VAL B 2 158 ? 13.983 30.274 296.498 1.00 33.56 373 VAL A O 1
ATOM 2379 N N . LYS B 2 159 ? 14.781 32.012 297.714 1.00 30.36 374 LYS A N 1
ATOM 2380 C CA . LYS B 2 159 ? 15.758 31.278 298.506 1.00 26.53 374 LYS A CA 1
ATOM 2381 C C . LYS B 2 159 ? 15.396 31.443 299.981 1.00 25.60 374 LYS A C 1
ATOM 2382 O O . LYS B 2 159 ? 15.464 32.556 300.523 1.00 22.79 374 LYS A O 1
ATOM 2388 N N . LEU B 2 160 ? 14.997 30.340 300.611 1.00 26.41 375 LEU A N 1
ATOM 2389 C CA . LEU B 2 160 ? 14.737 30.272 302.044 1.00 26.77 375 LEU A CA 1
ATOM 2390 C C . LEU B 2 160 ? 15.908 29.576 302.727 1.00 35.86 375 LEU A C 1
ATOM 2391 O O . LEU B 2 160 ? 16.283 28.460 302.343 1.00 36.73 375 LEU A O 1
ATOM 2396 N N . THR B 2 161 ? 16.500 30.243 303.716 1.00 40.26 376 THR A N 1
ATOM 2397 C CA . THR B 2 161 ? 17.611 29.684 304.481 1.00 43.54 376 THR A CA 1
ATOM 2398 C C . THR B 2 161 ? 17.196 29.597 305.945 1.00 35.91 376 THR A C 1
ATOM 2399 O O . THR B 2 161 ? 16.869 30.616 306.567 1.00 31.81 376 THR A O 1
ATOM 2403 N N . VAL B 2 162 ? 17.182 28.378 306.481 1.00 41.88 377 VAL A N 1
ATOM 2404 C CA . VAL B 2 162 ? 16.784 28.109 307.859 1.00 47.85 377 VAL A CA 1
ATOM 2405 C C . VAL B 2 162 ? 17.980 27.526 308.595 1.00 55.18 377 VAL A C 1
ATOM 2406 O O . VAL B 2 162 ? 18.453 26.437 308.249 1.00 60.11 377 VAL A O 1
ATOM 2410 N N . ASN B 2 163 ? 18.474 28.247 309.600 1.00 62.05 378 ASN A N 1
ATOM 2411 C CA . ASN B 2 163 ? 19.619 27.773 310.385 1.00 61.26 378 ASN A CA 1
ATOM 2412 C C . ASN B 2 163 ? 19.204 27.426 311.807 1.00 59.52 378 ASN A C 1
ATOM 2413 O O . ASN B 2 163 ? 18.043 27.617 312.185 1.00 61.57 378 ASN A O 1
ATOM 2418 N N . GLU C 1 3 ? 38.024 114.917 296.018 1.00 114.68 87 GLU D N 1
ATOM 2419 C CA . GLU C 1 3 ? 37.215 116.123 296.145 1.00 111.75 87 GLU D CA 1
ATOM 2420 C C . GLU C 1 3 ? 35.897 115.798 296.836 1.00 107.56 87 GLU D C 1
ATOM 2421 O O . GLU C 1 3 ? 35.757 114.746 297.464 1.00 106.71 87 GLU D O 1
ATOM 2427 N N . LEU C 1 4 ? 34.934 116.715 296.721 1.00 100.95 88 LEU D N 1
ATOM 2428 C CA . LEU C 1 4 ? 33.590 116.432 297.203 1.00 91.42 88 LEU D CA 1
ATOM 2429 C C . LEU C 1 4 ? 32.812 115.662 296.139 1.00 88.10 88 LEU D C 1
ATOM 2430 O O . LEU C 1 4 ? 32.964 115.927 294.942 1.00 88.53 88 LEU D O 1
ATOM 2435 N N . PRO C 1 5 ? 32.002 114.689 296.542 1.00 77.44 89 PRO D N 1
ATOM 2436 C CA . PRO C 1 5 ? 31.148 114.002 295.571 1.00 77.67 89 PRO D CA 1
ATOM 2437 C C . PRO C 1 5 ? 30.147 114.974 294.965 1.00 76.38 89 PRO D C 1
ATOM 2438 O O . PRO C 1 5 ? 29.770 115.973 295.580 1.00 75.81 89 PRO D O 1
ATOM 2442 N N . SER C 1 6 ? 29.745 114.690 293.729 1.00 80.69 90 SER D N 1
ATOM 2443 C CA . SER C 1 6 ? 28.778 115.511 293.015 1.00 81.00 90 SER D CA 1
ATOM 2444 C C . SER C 1 6 ? 27.463 114.754 292.887 1.00 77.64 90 SER D C 1
ATOM 2445 O O . SER C 1 6 ? 27.445 113.529 292.752 1.00 72.31 90 SER D O 1
ATOM 2448 N N . LEU C 1 7 ? 26.358 115.493 292.930 1.00 74.67 91 LEU D N 1
ATOM 2449 C CA . LEU C 1 7 ? 25.029 114.908 293.024 1.00 76.24 91 LEU D CA 1
ATOM 2450 C C . LEU C 1 7 ? 24.188 115.309 291.819 1.00 79.57 91 LEU D C 1
ATOM 2451 O O . LEU C 1 7 ? 24.251 116.456 291.364 1.00 91.83 91 LEU D O 1
ATOM 2456 N N . CYS C 1 8 ? 23.397 114.368 291.301 1.00 80.47 92 CYS D N 1
ATOM 2457 C CA . CYS C 1 8 ? 22.419 114.728 290.279 1.00 82.80 92 CYS D CA 1
ATOM 2458 C C . CYS C 1 8 ? 21.192 113.844 290.436 1.00 79.65 92 CYS D C 1
ATOM 2459 O O . CYS C 1 8 ? 21.326 112.654 290.723 1.00 83.04 92 CYS D O 1
ATOM 2462 N N . MET C 1 9 ? 20.002 114.417 290.243 1.00 75.97 93 MET D N 1
ATOM 2463 C CA . MET C 1 9 ? 18.765 113.641 290.277 1.00 80.48 93 MET D CA 1
ATOM 2464 C C . MET C 1 9 ? 18.222 113.473 288.863 1.00 81.60 93 MET D C 1
ATOM 2465 O O . MET C 1 9 ? 18.018 114.461 288.148 1.00 85.06 93 MET D O 1
ATOM 2470 N N . LEU C 1 10 ? 18.008 112.216 288.463 1.00 85.81 94 LEU D N 1
ATOM 2471 C CA . LEU C 1 10 ? 17.429 111.920 287.156 1.00 87.52 94 LEU D CA 1
ATOM 2472 C C . LEU C 1 10 ? 15.970 112.356 287.108 1.00 92.50 94 LEU D C 1
ATOM 2473 O O . LEU C 1 10 ? 15.587 113.225 286.318 1.00 97.65 94 LEU D O 1
ATOM 2478 N N . ASN C 1 11 ? 15.144 111.760 287.956 1.00 100.40 95 ASN D N 1
ATOM 2479 C CA . ASN C 1 11 ? 13.755 112.167 288.103 1.00 106.69 95 ASN D CA 1
ATOM 2480 C C . ASN C 1 11 ? 13.414 112.031 289.584 1.00 115.50 95 ASN D C 1
ATOM 2481 O O . ASN C 1 11 ? 14.297 111.905 290.439 1.00 118.07 95 ASN D O 1
ATOM 2486 N N . ASN C 1 12 ? 12.122 112.047 289.904 1.00 119.92 96 ASN D N 1
ATOM 2487 C CA . ASN C 1 12 ? 11.706 111.989 291.299 1.00 123.09 96 ASN D CA 1
ATOM 2488 C C . ASN C 1 12 ? 12.139 110.695 291.974 1.00 120.90 96 ASN D C 1
ATOM 2489 O O . ASN C 1 12 ? 12.231 110.650 293.205 1.00 122.77 96 ASN D O 1
ATOM 2494 N N . SER C 1 13 ? 12.408 109.650 291.194 1.00 124.74 97 SER D N 1
ATOM 2495 C CA . SER C 1 13 ? 12.708 108.323 291.717 1.00 124.85 97 SER D CA 1
ATOM 2496 C C . SER C 1 13 ? 14.200 108.070 291.894 1.00 119.21 97 SER D C 1
ATOM 2497 O O . SER C 1 13 ? 14.606 107.467 292.894 1.00 117.84 97 SER D O 1
ATOM 2500 N N . PHE C 1 14 ? 15.029 108.518 290.951 1.00 63.66 98 PHE D N 1
ATOM 2501 C CA . PHE C 1 14 ? 16.419 108.078 290.857 1.00 60.23 98 PHE D CA 1
ATOM 2502 C C . PHE C 1 14 ? 17.356 109.249 291.112 1.00 54.25 98 PHE D C 1
ATOM 2503 O O . PHE C 1 14 ? 17.254 110.290 290.451 1.00 46.84 98 PHE D O 1
ATOM 2511 N N . TYR C 1 15 ? 18.243 109.099 292.098 1.00 56.59 99 TYR D N 1
ATOM 2512 C CA . TYR C 1 15 ? 19.259 110.105 292.349 1.00 49.36 99 TYR D CA 1
ATOM 2513 C C . TYR C 1 15 ? 20.621 109.416 292.287 1.00 50.97 99 TYR D C 1
ATOM 2514 O O . TYR C 1 15 ? 20.722 108.190 292.379 1.00 47.61 99 TYR D O 1
ATOM 2523 N N . TYR C 1 16 ? 21.684 110.203 292.159 1.00 51.52 100 TYR D N 1
ATOM 2524 C CA . TYR C 1 16 ? 23.000 109.629 291.933 1.00 52.20 100 TYR D CA 1
ATOM 2525 C C . TYR C 1 16 ? 24.050 110.484 292.618 1.00 54.10 100 TYR D C 1
ATOM 2526 O O . TYR C 1 16 ? 24.008 111.719 292.543 1.00 62.51 100 TYR D O 1
ATOM 2535 N N . MET C 1 17 ? 24.999 109.811 293.264 1.00 54.20 101 MET D N 1
ATOM 2536 C CA . MET C 1 17 ? 26.166 110.446 293.861 1.00 56.74 101 MET D CA 1
ATOM 2537 C C . MET C 1 17 ? 27.417 109.939 293.164 1.00 62.78 101 MET D C 1
ATOM 2538 O O . MET C 1 17 ? 27.517 108.757 292.847 1.00 67.14 101 MET D O 1
ATOM 2543 N N . ARG C 1 18 ? 28.378 110.827 292.940 1.00 70.05 102 ARG D N 1
ATOM 2544 C CA . ARG C 1 18 ? 29.631 110.468 292.291 1.00 72.03 102 ARG D CA 1
ATOM 2545 C C . ARG C 1 18 ? 30.762 110.881 293.227 1.00 73.45 102 ARG D C 1
ATOM 2546 O O . ARG C 1 18 ? 31.018 112.077 293.410 1.00 73.50 102 ARG D O 1
ATOM 2554 N N . GLY C 1 19 ? 31.415 109.890 293.834 1.00 68.77 103 GLY D N 1
ATOM 2555 C CA . GLY C 1 19 ? 32.517 110.137 294.737 1.00 74.02 103 GLY D CA 1
ATOM 2556 C C . GLY C 1 19 ? 33.786 109.445 294.288 1.00 79.57 103 GLY D C 1
ATOM 2557 O O . GLY C 1 19 ? 33.830 108.211 294.212 1.00 83.41 103 GLY D O 1
ATOM 2558 N N . GLY C 1 20 ? 34.816 110.234 293.983 1.00 85.61 104 GLY D N 1
ATOM 2559 C CA . GLY C 1 20 ? 36.076 109.679 293.515 1.00 86.91 104 GLY D CA 1
ATOM 2560 C C . GLY C 1 20 ? 35.884 108.926 292.214 1.00 90.86 104 GLY D C 1
ATOM 2561 O O . GLY C 1 20 ? 35.383 109.466 291.218 1.00 94.21 104 GLY D O 1
ATOM 2562 N N . VAL C 1 21 ? 36.293 107.655 292.214 1.00 89.61 105 VAL D N 1
ATOM 2563 C CA . VAL C 1 21 ? 36.139 106.799 291.041 1.00 91.42 105 VAL D CA 1
ATOM 2564 C C . VAL C 1 21 ? 34.798 106.068 291.017 1.00 84.32 105 VAL D C 1
ATOM 2565 O O . VAL C 1 21 ? 34.472 105.419 290.009 1.00 83.93 105 VAL D O 1
ATOM 2569 N N . ASN C 1 22 ? 33.995 106.174 292.074 1.00 82.81 106 ASN D N 1
ATOM 2570 C CA . ASN C 1 22 ? 32.798 105.359 292.223 1.00 76.02 106 ASN D CA 1
ATOM 2571 C C . ASN C 1 22 ? 31.529 106.190 292.060 1.00 74.14 106 ASN D C 1
ATOM 2572 O O . ASN C 1 22 ? 31.513 107.396 292.327 1.00 79.59 106 ASN D O 1
ATOM 2577 N N . THR C 1 23 ? 30.457 105.525 291.624 1.00 68.81 107 THR D N 1
ATOM 2578 C CA . THR C 1 23 ? 29.153 106.149 291.418 1.00 71.44 107 THR D CA 1
ATOM 2579 C C . THR C 1 23 ? 28.097 105.316 292.134 1.00 68.91 107 THR D C 1
ATOM 2580 O O . THR C 1 23 ? 28.102 104.087 292.026 1.00 68.83 107 THR D O 1
ATOM 2584 N N . PHE C 1 24 ? 27.214 105.969 292.895 1.00 62.23 108 PHE D N 1
ATOM 2585 C CA . PHE C 1 24 ? 26.258 105.260 293.732 1.00 56.05 108 PHE D CA 1
ATOM 2586 C C . PHE C 1 24 ? 24.852 105.692 293.333 1.00 61.43 108 PHE D C 1
ATOM 2587 O O . PHE C 1 24 ? 24.580 106.896 293.204 1.00 62.19 108 PHE D O 1
ATOM 2595 N N . LEU C 1 25 ? 23.979 104.709 293.114 1.00 58.36 109 LEU D N 1
ATOM 2596 C CA . LEU C 1 25 ? 22.553 104.937 292.943 1.00 52.25 109 LEU D CA 1
ATOM 2597 C C . LEU C 1 25 ? 21.887 105.137 294.299 1.00 44.55 109 LEU D C 1
ATOM 2598 O O . LEU C 1 25 ? 22.162 104.407 295.258 1.00 46.44 109 LEU D O 1
ATOM 2603 N N . ILE C 1 26 ? 20.989 106.113 294.368 1.00 41.73 110 ILE D N 1
ATOM 2604 C CA . ILE C 1 26 ? 20.262 106.438 295.583 1.00 39.41 110 ILE D CA 1
ATOM 2605 C C . ILE C 1 26 ? 18.791 106.535 295.224 1.00 45.36 110 ILE D C 1
ATOM 2606 O O . ILE C 1 26 ? 18.426 107.258 294.292 1.00 51.45 110 ILE D O 1
ATOM 2611 N N . ARG C 1 27 ? 17.951 105.803 295.946 1.00 35.50 111 ARG D N 1
ATOM 2612 C CA . ARG C 1 27 ? 16.523 105.775 295.672 1.00 34.31 111 ARG D CA 1
ATOM 2613 C C . ARG C 1 27 ? 15.734 105.983 296.953 1.00 39.44 111 ARG D C 1
ATOM 2614 O O . ARG C 1 27 ? 16.218 105.727 298.055 1.00 38.93 111 ARG D O 1
ATOM 2622 N N . VAL C 1 28 ? 14.494 106.434 296.792 1.00 38.02 112 VAL D N 1
ATOM 2623 C CA . VAL C 1 28 ? 13.578 106.632 297.911 1.00 36.71 112 VAL D CA 1
ATOM 2624 C C . VAL C 1 28 ? 12.261 105.964 297.539 1.00 41.50 112 VAL D C 1
ATOM 2625 O O . VAL C 1 28 ? 11.615 106.357 296.561 1.00 47.43 112 VAL D O 1
ATOM 2629 N N . SER C 1 29 ? 11.878 104.943 298.297 1.00 34.80 113 SER D N 1
ATOM 2630 C CA . SER C 1 29 ? 10.668 104.199 297.976 1.00 34.43 113 SER D CA 1
ATOM 2631 C C . SER C 1 29 ? 10.236 103.402 299.199 1.00 38.37 113 SER D C 1
ATOM 2632 O O . SER C 1 29 ? 10.921 103.383 300.221 1.00 48.40 113 SER D O 1
ATOM 2635 N N . ASP C 1 30 ? 9.100 102.711 299.071 1.00 36.33 114 ASP D N 1
ATOM 2636 C CA . ASP C 1 30 ? 8.467 102.012 300.184 1.00 25.52 114 ASP D CA 1
ATOM 2637 C C . ASP C 1 30 ? 8.803 100.525 300.224 1.00 24.59 114 ASP D C 1
ATOM 2638 O O . ASP C 1 30 ? 8.036 99.730 300.777 1.00 31.72 114 ASP D O 1
ATOM 2643 N N . ILE C 1 31 ? 9.946 100.128 299.683 1.00 23.71 115 ILE D N 1
ATOM 2644 C CA . ILE C 1 31 ? 10.346 98.727 299.690 1.00 29.68 115 ILE D CA 1
ATOM 2645 C C . ILE C 1 31 ? 11.611 98.558 300.519 1.00 27.97 115 ILE D C 1
ATOM 2646 O O . ILE C 1 31 ? 12.556 99.347 300.408 1.00 35.42 115 ILE D O 1
ATOM 2651 N N . SER C 1 32 ? 11.612 97.512 301.349 1.00 23.67 116 SER D N 1
ATOM 2652 C CA . SER C 1 32 ? 12.753 97.091 302.147 1.00 21.69 116 SER D CA 1
ATOM 2653 C C . SER C 1 32 ? 13.116 95.658 301.788 1.00 21.75 116 SER D C 1
ATOM 2654 O O . SER C 1 32 ? 12.241 94.781 301.737 1.00 21.46 116 SER D O 1
ATOM 2657 N N . VAL C 1 33 ? 14.403 95.412 301.564 1.00 22.37 117 VAL D N 1
ATOM 2658 C CA . VAL C 1 33 ? 14.884 94.050 301.398 1.00 25.57 117 VAL D CA 1
ATOM 2659 C C . VAL C 1 33 ? 15.933 93.710 302.452 1.00 25.73 117 VAL D C 1
ATOM 2660 O O . VAL C 1 33 ? 16.656 92.728 302.315 1.00 32.24 117 VAL D O 1
ATOM 2664 N N . LEU C 1 34 ? 16.018 94.517 303.512 1.00 23.53 118 LEU D N 1
ATOM 2665 C CA . LEU C 1 34 ? 16.924 94.258 304.618 1.00 31.12 118 LEU D CA 1
ATOM 2666 C C . LEU C 1 34 ? 16.127 94.167 305.912 1.00 30.86 118 LEU D C 1
ATOM 2667 O O . LEU C 1 34 ? 15.065 94.783 306.047 1.00 34.33 118 LEU D O 1
ATOM 2672 N N . MET C 1 35 ? 16.644 93.377 306.857 1.00 24.58 119 MET D N 1
ATOM 2673 C CA . MET C 1 35 ? 16.030 93.212 308.167 1.00 25.36 119 MET D CA 1
ATOM 2674 C C . MET C 1 35 ? 17.086 93.335 309.264 1.00 31.38 119 MET D C 1
ATOM 2675 O O . MET C 1 35 ? 18.238 92.931 309.081 1.00 28.84 119 MET D O 1
ATOM 2680 N N . LYS C 1 36 ? 16.668 93.851 310.427 1.00 28.41 120 LYS D N 1
ATOM 2681 C CA . LYS C 1 36 ? 17.593 93.983 311.556 1.00 30.45 120 LYS D CA 1
ATOM 2682 C C . LYS C 1 36 ? 18.207 92.638 311.922 1.00 35.99 120 LYS D C 1
ATOM 2683 O O . LYS C 1 36 ? 19.396 92.558 312.249 1.00 36.47 120 LYS D O 1
ATOM 2689 N N . GLU C 1 37 ? 17.417 91.564 311.832 1.00 36.23 121 GLU D N 1
ATOM 2690 C CA . GLU C 1 37 ? 17.819 90.255 312.332 1.00 30.72 121 GLU D CA 1
ATOM 2691 C C . GLU C 1 37 ? 18.888 89.585 311.482 1.00 32.19 121 GLU D C 1
ATOM 2692 O O . GLU C 1 37 ? 19.590 88.700 311.981 1.00 42.79 121 GLU D O 1
ATOM 2698 N N . TYR C 1 38 ? 19.019 89.961 310.214 1.00 29.62 122 TYR D N 1
ATOM 2699 C CA . TYR C 1 38 ? 19.869 89.224 309.290 1.00 24.52 122 TYR D CA 1
ATOM 2700 C C . TYR C 1 38 ? 21.029 90.022 308.718 1.00 30.54 122 TYR D C 1
ATOM 2701 O O . TYR C 1 38 ? 21.993 89.415 308.249 1.00 35.87 122 TYR D O 1
ATOM 2710 N N . ASP C 1 39 ? 20.972 91.344 308.747 1.00 27.20 123 ASP D N 1
ATOM 2711 C CA . ASP C 1 39 ? 21.886 92.198 308.015 1.00 25.76 123 ASP D CA 1
ATOM 2712 C C . ASP C 1 39 ? 22.715 93.027 308.990 1.00 31.35 123 ASP D C 1
ATOM 2713 O O . ASP C 1 39 ? 22.516 92.983 310.209 1.00 33.83 123 ASP D O 1
ATOM 2718 N N . VAL C 1 40 ? 23.661 93.787 308.440 1.00 24.59 124 VAL D N 1
ATOM 2719 C CA . VAL C 1 40 ? 24.678 94.455 309.241 1.00 25.86 124 VAL D CA 1
ATOM 2720 C C . VAL C 1 40 ? 24.146 95.807 309.690 1.00 29.19 124 VAL D C 1
ATOM 2721 O O . VAL C 1 40 ? 23.603 96.577 308.886 1.00 40.40 124 VAL D O 1
ATOM 2725 N N . SER C 1 41 ? 24.295 96.098 310.973 1.00 23.52 125 SER D N 1
ATOM 2726 C CA . SER C 1 41 ? 23.872 97.372 311.537 1.00 22.02 125 SER D CA 1
ATOM 2727 C C . SER C 1 41 ? 25.069 98.309 311.647 1.00 28.62 125 SER D C 1
ATOM 2728 O O . SER C 1 41 ? 26.135 97.905 312.123 1.00 40.51 125 SER D O 1
ATOM 2731 N N . ILE C 1 42 ? 24.896 99.557 311.215 1.00 23.41 126 ILE D N 1
ATOM 2732 C CA . ILE C 1 42 ? 25.985 100.525 311.153 1.00 33.96 126 ILE D CA 1
ATOM 2733 C C . ILE C 1 42 ? 25.831 101.466 312.343 1.00 36.91 126 ILE D C 1
ATOM 2734 O O . ILE C 1 42 ? 25.054 102.426 312.299 1.00 40.81 126 ILE D O 1
ATOM 2739 N N . TYR C 1 43 ? 26.579 101.193 313.416 1.00 43.00 127 TYR D N 1
ATOM 2740 C CA . TYR C 1 43 ? 26.503 102.025 314.612 1.00 41.29 127 TYR D CA 1
ATOM 2741 C C . TYR C 1 43 ? 27.456 103.206 314.554 1.00 46.66 127 TYR D C 1
ATOM 2742 O O . TYR C 1 43 ? 27.176 104.258 315.147 1.00 47.96 127 TYR D O 1
ATOM 2751 N N . GLU C 1 44 ? 28.583 103.030 313.880 1.00 45.02 128 GLU D N 1
ATOM 2752 C CA . GLU C 1 44 ? 29.628 104.029 313.738 1.00 45.17 128 GLU D CA 1
ATOM 2753 C C . GLU C 1 44 ? 30.235 103.886 312.351 1.00 46.32 128 GLU D C 1
ATOM 2754 O O . GLU C 1 44 ? 30.147 102.817 311.735 1.00 46.27 128 GLU D O 1
ATOM 2760 N N . PRO C 1 45 ? 30.854 104.947 311.830 1.00 46.56 129 PRO D N 1
ATOM 2761 C CA . PRO C 1 45 ? 31.359 104.911 310.444 1.00 51.96 129 PRO D CA 1
ATOM 2762 C C . PRO C 1 45 ? 32.295 103.751 310.128 1.00 67.06 129 PRO D C 1
ATOM 2763 O O . PRO C 1 45 ? 32.327 103.303 308.974 1.00 69.93 129 PRO D O 1
ATOM 2767 N N . GLU C 1 46 ? 33.090 103.281 311.100 1.00 83.67 130 GLU D N 1
ATOM 2768 C CA . GLU C 1 46 ? 33.946 102.120 310.864 1.00 89.17 130 GLU D CA 1
ATOM 2769 C C . GLU C 1 46 ? 33.154 100.955 310.292 1.00 84.25 130 GLU D C 1
ATOM 2770 O O . GLU C 1 46 ? 33.613 100.267 309.372 1.00 89.73 130 GLU D O 1
ATOM 2776 N N . ASP C 1 47 ? 31.952 100.723 310.825 1.00 70.48 131 ASP D N 1
ATOM 2777 C CA . ASP C 1 47 ? 31.139 99.606 310.375 1.00 62.60 131 ASP D CA 1
ATOM 2778 C C . ASP C 1 47 ? 30.790 99.714 308.895 1.00 56.44 131 ASP D C 1
ATOM 2779 O O . ASP C 1 47 ? 30.526 98.690 308.259 1.00 58.97 131 ASP D O 1
ATOM 2784 N N . LEU C 1 48 ? 30.806 100.928 308.327 1.00 52.65 132 LEU D N 1
ATOM 2785 C CA . LEU C 1 48 ? 30.567 101.094 306.895 1.00 51.51 132 LEU D CA 1
ATOM 2786 C C . LEU C 1 48 ? 31.558 100.304 306.056 1.00 55.84 132 LEU D C 1
ATOM 2787 O O . LEU C 1 48 ? 31.278 100.014 304.887 1.00 56.77 132 LEU D O 1
ATOM 2792 N N . GLY C 1 49 ? 32.702 99.946 306.624 1.00 57.29 133 GLY D N 1
ATOM 2793 C CA . GLY C 1 49 ? 33.656 99.104 305.932 1.00 67.71 133 GLY D CA 1
ATOM 2794 C C . GLY C 1 49 ? 33.198 97.668 305.775 1.00 64.04 133 GLY D C 1
ATOM 2795 O O . GLY C 1 49 ? 34.002 96.798 305.436 1.00 71.20 133 GLY D O 1
ATOM 2796 N N . ASN C 1 50 ? 31.921 97.397 306.045 1.00 61.87 134 ASN D N 1
ATOM 2797 C CA . ASN C 1 50 ? 31.343 96.074 305.851 1.00 59.95 134 ASN D CA 1
ATOM 2798 C C . ASN C 1 50 ? 30.293 96.033 304.753 1.00 60.78 134 ASN D C 1
ATOM 2799 O O . ASN C 1 50 ? 29.707 94.970 304.526 1.00 64.27 134 ASN D O 1
ATOM 2804 N N . CYS C 1 51 ? 30.044 97.144 304.052 1.00 58.40 135 CYS D N 1
ATOM 2805 C CA . CYS C 1 51 ? 28.870 97.236 303.194 1.00 59.22 135 CYS D CA 1
ATOM 2806 C C . CYS C 1 51 ? 29.172 97.253 301.706 1.00 63.87 135 CYS D C 1
ATOM 2807 O O . CYS C 1 51 ? 28.269 96.967 300.916 1.00 69.57 135 CYS D O 1
ATOM 2810 N N . LEU C 1 52 ? 30.402 97.561 301.301 1.00 73.36 136 LEU D N 1
ATOM 2811 C CA . LEU C 1 52 ? 30.715 97.806 299.900 1.00 76.27 136 LEU D CA 1
ATOM 2812 C C . LEU C 1 52 ? 31.795 96.846 299.412 1.00 79.27 136 LEU D C 1
ATOM 2813 O O . LEU C 1 52 ? 32.569 96.295 300.199 1.00 75.18 136 LEU D O 1
ATOM 2818 N N . ASN C 1 53 ? 31.838 96.658 298.088 1.00 84.36 137 ASN D N 1
ATOM 2819 C CA . ASN C 1 53 ? 32.785 95.715 297.496 1.00 93.10 137 ASN D CA 1
ATOM 2820 C C . ASN C 1 53 ? 34.223 96.117 297.808 1.00 98.15 137 ASN D C 1
ATOM 2821 O O . ASN C 1 53 ? 35.037 95.283 298.220 1.00 101.30 137 ASN D O 1
ATOM 2826 N N . LYS C 1 54 ? 34.552 97.395 297.630 1.00 107.31 138 LYS D N 1
ATOM 2827 C CA . LYS C 1 54 ? 35.840 97.939 298.035 1.00 117.17 138 LYS D CA 1
ATOM 2828 C C . LYS C 1 54 ? 35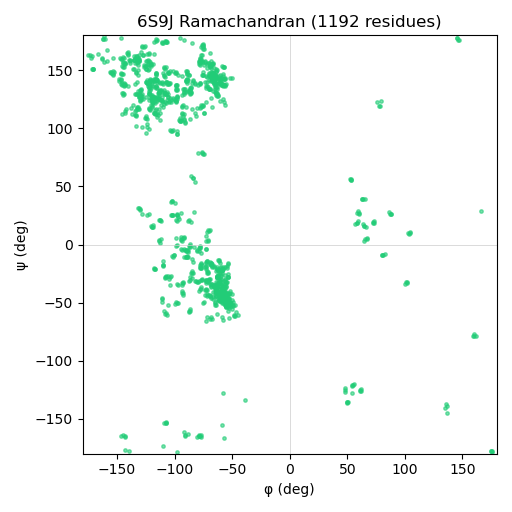.655 98.810 299.269 1.00 119.95 138 LYS D C 1
ATOM 2829 O O . LYS C 1 54 ? 34.694 99.579 299.357 1.00 120.62 138 LYS D O 1
ATOM 2835 N N . SER C 1 55 ? 36.586 98.686 300.219 1.00 129.10 139 SER D N 1
ATOM 2836 C CA . SER C 1 55 ? 36.402 99.309 301.528 1.00 127.17 139 SER D CA 1
ATOM 2837 C C . SER C 1 55 ? 36.582 100.824 301.472 1.00 124.97 139 SER D C 1
ATOM 2838 O O . SER C 1 55 ? 35.795 101.567 302.073 1.00 117.12 139 SER D O 1
ATOM 2841 N N . ASP C 1 56 ? 37.615 101.296 300.764 1.00 137.57 140 ASP D N 1
ATOM 2842 C CA . ASP C 1 56 ? 37.949 102.720 300.752 1.00 132.77 140 ASP D CA 1
ATOM 2843 C C . ASP C 1 56 ? 36.755 103.581 300.347 1.00 119.69 140 ASP D C 1
ATOM 2844 O O . ASP C 1 56 ? 36.445 104.585 301.003 1.00 121.76 140 ASP D O 1
ATOM 2849 N N . SER C 1 57 ? 36.050 103.178 299.282 1.00 112.02 141 SER D N 1
ATOM 2850 C CA . SER C 1 57 ? 34.907 103.938 298.774 1.00 101.09 141 SER D CA 1
ATOM 2851 C C . SER C 1 57 ? 33.862 104.230 299.850 1.00 84.45 141 SER D C 1
ATOM 2852 O O . SER C 1 57 ? 32.987 105.082 299.634 1.00 74.88 141 SER D O 1
ATOM 2855 N N . SER C 1 58 ? 33.920 103.528 300.991 1.00 80.88 142 SER D N 1
ATOM 2856 C CA . SER C 1 58 ? 33.002 103.802 302.092 1.00 73.06 142 SER D CA 1
ATOM 2857 C C . SER C 1 58 ? 33.022 105.267 302.504 1.00 68.04 142 SER D C 1
ATOM 2858 O O . SER C 1 58 ? 32.012 105.783 303.001 1.00 65.13 142 SER D O 1
ATOM 2861 N N . TRP C 1 59 ? 34.150 105.960 302.302 1.00 73.58 143 TRP D N 1
ATOM 2862 C CA . TRP C 1 59 ? 34.192 107.376 302.658 1.00 74.08 143 TRP D CA 1
ATOM 2863 C C . TRP C 1 59 ? 33.053 108.138 301.983 1.00 75.71 143 TRP D C 1
ATOM 2864 O O . TRP C 1 59 ? 32.394 108.974 302.614 1.00 71.30 143 TRP D O 1
ATOM 2875 N N . ALA C 1 60 ? 32.778 107.826 300.708 1.00 74.51 144 ALA D N 1
ATOM 2876 C CA . ALA C 1 60 ? 31.708 108.516 299.990 1.00 69.25 144 ALA D CA 1
ATOM 2877 C C . ALA C 1 60 ? 30.380 108.366 300.713 1.00 63.44 144 ALA D C 1
ATOM 2878 O O . ALA C 1 60 ? 29.608 109.328 300.816 1.00 59.46 144 ALA D O 1
ATOM 2880 N N . ILE C 1 61 ? 30.089 107.160 301.208 1.00 60.12 145 ILE D N 1
ATOM 2881 C CA . ILE C 1 61 ? 28.883 106.964 302.005 1.00 50.16 145 ILE D CA 1
ATOM 2882 C C . ILE C 1 61 ? 28.940 107.831 303.253 1.00 52.94 145 ILE D C 1
ATOM 2883 O O . ILE C 1 61 ? 27.990 108.559 303.570 1.00 55.72 145 ILE D O 1
ATOM 2888 N N . HIS C 1 62 ? 30.074 107.784 303.959 1.00 53.03 146 HIS D N 1
ATOM 2889 C CA . HIS C 1 62 ? 30.243 108.558 305.182 1.00 55.73 146 HIS D CA 1
ATOM 2890 C C . HIS C 1 62 ? 29.811 110.004 304.974 1.00 54.06 146 HIS D C 1
ATOM 2891 O O . HIS C 1 62 ? 28.837 110.472 305.580 1.00 52.12 146 HIS D O 1
ATOM 2898 N N . TRP C 1 63 ? 30.486 110.696 304.050 1.00 53.80 147 TRP D N 1
ATOM 2899 C CA . TRP C 1 63 ? 30.130 112.071 303.729 1.00 53.88 147 TRP D CA 1
ATOM 2900 C C . TRP C 1 63 ? 28.632 112.201 303.508 1.00 53.89 147 TRP D C 1
ATOM 2901 O O . TRP C 1 63 ? 27.966 113.021 304.153 1.00 56.84 147 TRP D O 1
ATOM 2912 N N . PHE C 1 64 ? 28.074 111.353 302.633 1.00 50.42 148 PHE D N 1
ATOM 2913 C CA . PHE C 1 64 ? 26.663 111.479 302.287 1.00 46.98 148 PHE D CA 1
ATOM 2914 C C . PHE C 1 64 ? 25.786 111.394 303.535 1.00 41.60 148 PHE D C 1
ATOM 2915 O O . PHE C 1 64 ? 24.860 112.200 303.711 1.00 40.82 148 PHE D O 1
ATOM 2923 N N . SER C 1 65 ? 26.097 110.466 304.444 1.00 45.05 149 SER D N 1
ATOM 2924 C CA . SER C 1 65 ? 25.344 110.388 305.692 1.00 40.37 149 SER D CA 1
ATOM 2925 C C . SER C 1 65 ? 25.375 111.720 306.433 1.00 45.23 149 SER D C 1
ATOM 2926 O O . SER C 1 65 ? 24.326 112.270 306.791 1.00 42.93 149 SER D O 1
ATOM 2929 N N . ASN C 1 66 ? 26.575 112.267 306.654 1.00 48.76 150 ASN D N 1
ATOM 2930 C CA . ASN C 1 66 ? 26.664 113.551 307.338 1.00 43.85 150 ASN D CA 1
ATOM 2931 C C . ASN C 1 66 ? 25.989 114.652 306.539 1.00 42.73 150 ASN D C 1
ATOM 2932 O O . ASN C 1 66 ? 25.469 115.609 307.122 1.00 49.39 150 ASN D O 1
ATOM 2937 N N . ALA C 1 67 ? 25.945 114.521 305.211 1.00 46.99 151 ALA D N 1
ATOM 2938 C CA . ALA C 1 67 ? 25.253 115.536 304.429 1.00 49.19 151 ALA D CA 1
ATOM 2939 C C . ALA C 1 67 ? 23.748 115.464 304.651 1.00 60.81 151 ALA D C 1
ATOM 2940 O O . ALA C 1 67 ? 23.068 116.495 304.608 1.00 70.07 151 ALA D O 1
ATOM 2942 N N . LEU C 1 68 ? 23.219 114.267 304.930 1.00 60.37 152 LEU D N 1
ATOM 2943 C CA . LEU C 1 68 ? 21.792 114.118 305.181 1.00 50.93 152 LEU D CA 1
ATOM 2944 C C . LEU C 1 68 ? 21.396 114.583 306.571 1.00 51.46 152 LEU D C 1
ATOM 2945 O O . LEU C 1 68 ? 20.219 114.891 306.793 1.00 51.50 152 LEU D O 1
ATOM 2950 N N . GLY C 1 69 ? 22.350 114.657 307.497 1.00 53.28 153 GLY D N 1
ATOM 2951 C CA . GLY C 1 69 ? 22.068 114.993 308.874 1.00 50.72 153 GLY D CA 1
ATOM 2952 C C . GLY C 1 69 ? 22.108 113.846 309.857 1.00 46.48 153 GLY D C 1
ATOM 2953 O O . GLY C 1 69 ? 21.675 114.028 310.998 1.00 44.79 153 GLY D O 1
ATOM 2954 N N . HIS C 1 70 ? 22.591 112.672 309.448 1.00 43.35 154 HIS D N 1
ATOM 2955 C CA . HIS C 1 70 ? 22.636 111.517 310.336 1.00 37.81 154 HIS D CA 1
ATOM 2956 C C . HIS C 1 70 ? 23.578 111.768 311.511 1.00 39.20 154 HIS D C 1
ATOM 2957 O O . HIS C 1 70 ? 24.736 112.150 311.324 1.00 49.66 154 HIS D O 1
ATOM 2964 N N . ASP C 1 71 ? 23.079 111.541 312.728 1.00 42.02 155 ASP D N 1
ATOM 2965 C CA . ASP C 1 71 ? 23.878 111.646 313.949 1.00 47.51 155 ASP D CA 1
ATOM 2966 C C . ASP C 1 71 ? 24.426 110.265 314.292 1.00 48.05 155 ASP D C 1
ATOM 2967 O O . ASP C 1 71 ? 23.666 109.366 314.664 1.00 49.39 155 ASP D O 1
ATOM 2972 N N . TRP C 1 72 ? 25.749 110.100 314.198 1.00 47.32 156 TRP D N 1
ATOM 2973 C CA . TRP C 1 72 ? 26.354 108.801 314.492 1.00 43.53 156 TRP D CA 1
ATOM 2974 C C . TRP C 1 72 ? 26.324 108.441 315.962 1.00 43.91 156 TRP D C 1
ATOM 2975 O O . TRP C 1 72 ? 26.841 107.382 316.337 1.00 49.40 156 TRP D O 1
ATOM 2986 N N . LEU C 1 73 ? 25.710 109.266 316.796 1.00 42.49 157 LEU D N 1
ATOM 2987 C CA . LEU C 1 73 ? 25.689 109.055 318.231 1.00 39.46 157 LEU D CA 1
ATOM 2988 C C . LEU C 1 73 ? 24.301 108.681 318.723 1.00 44.30 157 LEU D C 1
ATOM 2989 O O . LEU C 1 73 ? 24.155 107.731 319.494 1.00 61.95 157 LEU D O 1
ATOM 2994 N N . MET C 1 74 ? 23.263 109.391 318.271 1.00 38.39 158 MET D N 1
ATOM 2995 C CA . MET C 1 74 ? 21.908 109.143 318.740 1.00 32.73 158 MET D CA 1
ATOM 2996 C C . MET C 1 74 ? 20.995 108.469 317.733 1.00 32.93 158 MET D C 1
ATOM 2997 O O . MET C 1 74 ? 20.064 107.771 318.145 1.00 39.79 158 MET D O 1
ATOM 3002 N N . ASP C 1 75 ? 21.218 108.656 316.437 1.00 29.25 159 ASP D N 1
ATOM 3003 C CA . ASP C 1 75 ? 20.239 108.221 315.450 1.00 29.90 159 ASP D CA 1
ATOM 3004 C C . ASP C 1 75 ? 20.227 106.702 315.274 1.00 25.84 159 ASP D C 1
ATOM 3005 O O . ASP C 1 75 ? 21.203 106.020 315.601 1.00 25.63 159 ASP D O 1
ATOM 3010 N N . PRO C 1 76 ? 19.120 106.151 314.769 1.00 28.10 160 PRO D N 1
ATOM 3011 C CA . PRO C 1 76 ? 19.035 104.702 314.543 1.00 20.43 160 PRO D CA 1
ATOM 3012 C C . PRO C 1 76 ? 20.122 104.240 313.591 1.00 21.19 160 PRO D C 1
ATOM 3013 O O . PRO C 1 76 ? 20.460 104.960 312.642 1.00 28.64 160 PRO D O 1
ATOM 3017 N N . PRO C 1 77 ? 20.696 103.058 313.802 1.00 19.51 161 PRO D N 1
ATOM 3018 C CA . PRO C 1 77 ? 21.683 102.553 312.849 1.00 21.53 161 PRO D CA 1
ATOM 3019 C C . PRO C 1 77 ? 21.030 102.291 311.508 1.00 29.83 161 PRO D C 1
ATOM 3020 O O . PRO C 1 77 ? 19.916 101.768 311.439 1.00 34.63 161 PRO D O 1
ATOM 3024 N N . MET C 1 78 ? 21.715 102.679 310.439 1.00 21.85 162 MET D N 1
ATOM 3025 C CA . MET C 1 78 ? 21.252 102.227 309.139 1.00 26.07 162 MET D CA 1
ATOM 3026 C C . MET C 1 78 ? 21.680 100.775 308.924 1.00 27.97 162 MET D C 1
ATOM 3027 O O . MET C 1 78 ? 22.570 100.251 309.603 1.00 40.16 162 MET D O 1
ATOM 3032 N N . LEU C 1 79 ? 20.975 100.096 308.029 1.00 26.87 163 LEU D N 1
ATOM 3033 C CA . LEU C 1 79 ? 21.262 98.699 307.733 1.00 30.34 163 LEU D CA 1
ATOM 3034 C C . LEU C 1 79 ? 21.954 98.579 306.384 1.00 35.81 163 LEU D C 1
ATOM 3035 O O . LEU C 1 79 ? 21.697 99.366 305.466 1.00 39.70 163 LEU D O 1
ATOM 3040 N N . CYS C 1 80 ? 22.824 97.579 306.261 1.00 27.93 164 CYS D N 1
ATOM 3041 C CA . CYS C 1 80 ? 23.392 97.285 304.956 1.00 32.62 164 CYS D CA 1
ATOM 3042 C C . CYS C 1 80 ? 23.585 95.789 304.822 1.00 32.47 164 CYS D C 1
ATOM 3043 O O . CYS C 1 80 ? 23.593 95.048 305.810 1.00 36.40 164 CYS D O 1
ATOM 3046 N N . ARG C 1 81 ? 23.719 95.351 303.575 1.00 35.58 165 ARG D N 1
ATOM 3047 C CA . ARG C 1 81 ? 23.999 93.955 303.289 1.00 37.87 165 ARG D CA 1
ATOM 3048 C C . ARG C 1 81 ? 25.493 93.712 303.429 1.00 45.18 165 ARG D C 1
ATOM 3049 O O . ARG C 1 81 ? 26.310 94.537 303.012 1.00 49.90 165 ARG D O 1
ATOM 3057 N N . ASN C 1 82 ? 25.854 92.582 304.032 1.00 42.84 166 ASN D N 1
ATOM 3058 C CA . ASN C 1 82 ? 27.268 92.294 304.219 1.00 45.01 166 ASN D CA 1
ATOM 3059 C C . ASN C 1 82 ? 27.949 92.141 302.862 1.00 48.16 166 ASN D C 1
ATOM 3060 O O . ASN C 1 82 ? 27.373 91.593 301.915 1.00 44.19 166 ASN D O 1
ATOM 3065 N N . LYS C 1 83 ? 29.185 92.640 302.769 1.00 51.24 167 LYS D N 1
ATOM 3066 C CA . LYS C 1 83 ? 29.938 92.502 301.526 1.00 58.47 167 LYS D CA 1
ATOM 3067 C C . LYS C 1 83 ? 30.166 91.038 301.180 1.00 62.49 167 LYS D C 1
ATOM 3068 O O . LYS C 1 83 ? 30.212 90.683 299.996 1.00 64.73 167 LYS D O 1
ATOM 3074 N N . THR C 1 84 ? 30.328 90.181 302.195 1.00 64.19 168 THR D N 1
ATOM 3075 C CA . THR C 1 84 ? 30.569 88.764 301.941 1.00 66.02 168 THR D CA 1
ATOM 3076 C C . THR C 1 84 ? 29.429 88.143 301.140 1.00 66.16 168 THR D C 1
ATOM 3077 O O . THR C 1 84 ? 29.658 87.227 300.344 1.00 74.79 168 THR D O 1
ATOM 3081 N N . LYS C 1 85 ? 28.203 88.621 301.336 1.00 62.37 169 LYS D N 1
ATOM 3082 C CA . LYS C 1 85 ? 27.078 88.171 300.528 1.00 63.12 169 LYS D CA 1
ATOM 3083 C C . LYS C 1 85 ? 27.272 88.595 299.076 1.00 64.38 169 LYS D C 1
ATOM 3084 O O . LYS C 1 85 ? 27.841 89.650 298.781 1.00 68.21 169 LYS D O 1
ATOM 3090 N N . LYS C 1 86 ? 26.806 87.751 298.162 1.00 68.43 170 LYS D N 1
ATOM 3091 C CA . LYS C 1 86 ? 27.052 87.952 296.742 1.00 75.32 170 LYS D CA 1
ATOM 3092 C C . LYS C 1 86 ? 25.947 88.741 296.038 1.00 75.38 170 LYS D C 1
ATOM 3093 O O . LYS C 1 86 ? 26.010 88.907 294.815 1.00 82.17 170 LYS D O 1
ATOM 3099 N N . GLU C 1 87 ? 24.956 89.255 296.772 1.00 64.78 171 GLU D N 1
ATOM 3100 C CA . GLU C 1 87 ? 23.930 90.071 296.130 1.00 62.42 171 GLU D CA 1
ATOM 3101 C C . GLU C 1 87 ? 24.426 91.473 295.811 1.00 59.96 171 GLU D C 1
ATOM 3102 O O . GLU C 1 87 ? 23.967 92.070 294.834 1.00 62.61 171 GLU D O 1
ATOM 3108 N N . GLY C 1 88 ? 25.344 92.019 296.602 1.00 71.01 172 GLY D N 1
ATOM 3109 C CA . GLY C 1 88 ? 25.819 93.355 296.304 1.00 78.68 172 GLY D CA 1
ATOM 3110 C C . GLY C 1 88 ? 25.960 94.268 297.499 1.00 82.49 172 GLY D C 1
ATOM 3111 O O . GLY C 1 88 ? 26.435 93.850 298.559 1.00 95.30 172 GLY D O 1
ATOM 3112 N N . SER C 1 89 ? 25.560 95.527 297.321 1.00 69.25 173 SER D N 1
ATOM 3113 C CA . SER C 1 89 ? 25.592 96.526 298.377 1.00 64.63 173 SER D CA 1
ATOM 3114 C C . SER C 1 89 ? 24.230 97.201 298.468 1.00 58.01 173 SER D C 1
ATOM 3115 O O . SER C 1 89 ? 23.685 97.645 297.455 1.00 57.24 173 SER D O 1
ATOM 3118 N N . ASN C 1 90 ? 23.668 97.241 299.675 1.00 51.37 174 ASN D N 1
ATOM 3119 C CA . ASN C 1 90 ? 22.367 97.862 299.902 1.00 47.37 174 ASN D CA 1
ATOM 3120 C C . ASN C 1 90 ? 22.406 98.550 301.256 1.00 43.02 174 ASN D C 1
ATOM 3121 O O . ASN C 1 90 ? 22.463 97.866 302.278 1.00 52.27 174 ASN D O 1
ATOM 3126 N N . ILE C 1 91 ? 22.305 99.877 301.281 1.00 32.82 175 ILE D N 1
ATOM 3127 C CA . ILE C 1 91 ? 22.287 100.627 302.536 1.00 31.62 175 ILE D CA 1
ATOM 3128 C C . ILE C 1 91 ? 20.894 101.203 302.705 1.00 41.03 175 ILE D C 1
ATOM 3129 O O . ILE C 1 91 ? 20.400 101.908 301.815 1.00 38.83 175 ILE D O 1
ATOM 3134 N N . GLN C 1 92 ? 20.259 100.889 303.837 1.00 28.15 176 GLN D N 1
ATOM 3135 C CA . GLN C 1 92 ? 18.875 101.257 304.092 1.00 26.66 176 GLN D CA 1
ATOM 3136 C C . GLN C 1 92 ? 18.773 102.313 305.182 1.00 27.14 176 GLN D C 1
ATOM 3137 O O . GLN C 1 92 ? 19.311 102.134 306.281 1.00 26.20 176 GLN D O 1
ATOM 3143 N N . PHE C 1 93 ? 18.083 103.407 304.887 1.00 25.87 177 PHE D N 1
ATOM 3144 C CA . PHE C 1 93 ? 17.717 104.394 305.891 1.00 27.03 177 PHE D CA 1
ATOM 3145 C C . PHE C 1 93 ? 16.204 104.326 306.042 1.00 28.61 177 PHE D C 1
ATOM 3146 O O . PHE C 1 93 ? 15.477 104.526 305.064 1.00 39.91 177 PHE D O 1
ATOM 3154 N N . ASN C 1 94 ? 15.732 104.027 307.243 1.00 23.81 178 ASN D N 1
ATOM 3155 C CA . ASN C 1 94 ? 14.298 104.025 307.495 1.00 23.32 178 ASN D CA 1
ATOM 3156 C C . ASN C 1 94 ? 13.876 105.460 307.758 1.00 30.93 178 ASN D C 1
ATOM 3157 O O . ASN C 1 94 ? 14.273 106.050 308.768 1.00 39.49 178 ASN D O 1
ATOM 3162 N N . ILE C 1 95 ? 13.082 106.023 306.847 1.00 26.04 179 ILE D N 1
ATOM 3163 C CA . ILE C 1 95 ? 12.693 107.424 306.920 1.00 24.45 179 ILE D CA 1
ATOM 3164 C C . ILE C 1 95 ? 11.173 107.480 306.908 1.00 31.02 179 ILE D C 1
ATOM 3165 O O . ILE C 1 95 ? 10.577 108.484 306.501 1.00 46.02 179 ILE D O 1
ATOM 3170 N N . SER C 1 96 ? 10.539 106.396 307.353 1.00 24.20 180 SER D N 1
ATOM 3171 C CA . SER C 1 96 ? 9.085 106.292 307.304 1.00 24.86 180 SER D CA 1
ATOM 3172 C C . SER C 1 96 ? 8.422 107.451 308.032 1.00 33.81 180 SER D C 1
ATOM 3173 O O . SER C 1 96 ? 8.895 107.897 309.079 1.00 48.79 180 SER D O 1
ATOM 3176 N N . LYS C 1 97 ? 7.308 107.936 307.479 1.00 37.52 181 LYS D N 1
ATOM 3177 C CA . LYS C 1 97 ? 6.522 108.960 308.160 1.00 38.55 181 LYS D CA 1
ATOM 3178 C C . LYS C 1 97 ? 5.571 108.315 309.160 1.00 41.88 181 LYS D C 1
ATOM 3179 O O . LYS C 1 97 ? 4.352 108.486 309.054 1.00 47.10 181 LYS D O 1
ATOM 3185 N N . ALA C 1 98 ? 6.096 107.550 310.111 1.00 40.80 182 ALA D N 1
ATOM 3186 C CA . ALA C 1 98 ? 5.229 106.910 311.085 1.00 46.63 182 ALA D CA 1
ATOM 3187 C C . ALA C 1 98 ? 6.058 106.454 312.276 1.00 56.39 182 ALA D C 1
ATOM 3188 O O . ALA C 1 98 ? 7.279 106.299 312.182 1.00 63.65 182 ALA D O 1
ATOM 3190 N N . ASP C 1 99 ? 5.368 106.244 313.400 1.00 62.33 183 ASP D N 1
ATOM 3191 C CA . ASP C 1 99 ? 5.914 105.613 314.600 1.00 57.64 183 ASP D CA 1
ATOM 3192 C C . ASP C 1 99 ? 7.263 106.165 315.046 1.00 50.18 183 ASP D C 1
ATOM 3193 O O . ASP C 1 99 ? 7.408 107.369 315.269 1.00 49.92 183 ASP D O 1
ATOM 3198 N N . ASP C 1 100 ? 8.262 105.283 315.157 1.00 51.26 184 ASP D N 1
ATOM 3199 C CA . ASP C 1 100 ? 9.533 105.631 315.775 1.00 59.10 184 ASP D CA 1
ATOM 3200 C C . ASP C 1 100 ? 10.489 106.316 314.807 1.00 57.37 184 ASP D C 1
ATOM 3201 O O . ASP C 1 100 ? 11.448 106.955 315.250 1.00 61.28 184 ASP D O 1
ATOM 3206 N N . ALA C 1 101 ? 10.229 106.253 313.506 1.00 52.03 185 ALA D N 1
ATOM 3207 C CA . ALA C 1 101 ? 11.150 106.806 312.521 1.00 48.92 185 ALA D CA 1
ATOM 3208 C C . ALA C 1 101 ? 10.769 108.199 312.043 1.00 49.55 185 ALA D C 1
ATOM 3209 O O . ALA C 1 101 ? 11.483 108.763 311.206 1.00 43.70 185 ALA D O 1
ATOM 3211 N N . ARG C 1 102 ? 9.669 108.760 312.549 1.00 47.18 186 ARG D N 1
ATOM 3212 C CA . ARG C 1 102 ? 9.133 110.007 312.010 1.00 43.21 186 ARG D CA 1
ATOM 3213 C C . ARG C 1 102 ? 10.149 111.145 312.091 1.00 41.13 186 ARG D C 1
ATOM 3214 O O . ARG C 1 102 ? 10.587 111.672 311.057 1.00 39.79 186 ARG D O 1
ATOM 3222 N N . VAL C 1 103 ? 10.566 111.514 313.310 1.00 36.98 187 VAL D N 1
ATOM 3223 C CA . VAL C 1 103 ? 11.489 112.641 313.482 1.00 37.71 187 VAL D CA 1
ATOM 3224 C C . VAL C 1 103 ? 12.723 112.453 312.611 1.00 37.76 187 VAL D C 1
ATOM 3225 O O . VAL C 1 103 ? 13.031 113.275 311.735 1.00 44.79 187 VAL D O 1
ATOM 3229 N N . TYR C 1 104 ? 13.413 111.332 312.810 1.00 31.85 188 TYR D N 1
ATOM 3230 C CA . TYR C 1 104 ? 14.590 111.029 312.012 1.00 30.29 188 TYR D CA 1
ATOM 3231 C C . TYR C 1 104 ? 14.269 111.145 310.536 1.00 29.98 188 TYR D C 1
ATOM 3232 O O . TYR C 1 104 ? 14.976 111.825 309.782 1.00 30.51 188 TYR D O 1
ATOM 3241 N N . GLY C 1 105 ? 13.174 110.509 310.113 1.00 31.17 189 GLY D N 1
ATOM 3242 C CA . GLY C 1 105 ? 12.814 110.552 308.706 1.00 32.00 189 GLY D CA 1
ATOM 3243 C C . GLY C 1 105 ? 12.748 111.971 308.192 1.00 37.11 189 GLY D C 1
ATOM 3244 O O . GLY C 1 105 ? 13.369 112.317 307.177 1.00 32.45 189 GLY D O 1
ATOM 3245 N N . LYS C 1 106 ? 12.044 112.830 308.928 1.00 38.69 190 LYS D N 1
ATOM 3246 C CA . LYS C 1 106 ? 11.925 114.223 308.528 1.00 36.88 190 LYS D CA 1
ATOM 3247 C C . LYS C 1 106 ? 13.309 114.814 308.302 1.00 36.22 190 LYS D C 1
ATOM 3248 O O . LYS C 1 106 ? 13.613 115.329 307.215 1.00 37.48 190 LYS D O 1
ATOM 3254 N N . LYS C 1 107 ? 14.196 114.640 309.285 1.00 38.95 191 LYS D N 1
ATOM 3255 C CA . LYS C 1 107 ? 15.558 115.140 309.159 1.00 38.18 191 LYS D CA 1
ATOM 3256 C C . LYS C 1 107 ? 16.209 114.663 307.865 1.00 39.75 191 LYS D C 1
ATOM 3257 O O . LYS C 1 107 ? 16.680 115.477 307.060 1.00 49.21 191 LYS D O 1
ATOM 3263 N N . ILE C 1 108 ? 16.185 113.349 307.615 1.00 31.25 192 ILE D N 1
ATOM 3264 C CA . ILE C 1 108 ? 16.865 112.820 306.436 1.00 30.17 192 ILE D CA 1
ATOM 3265 C C . ILE C 1 108 ? 16.297 113.461 305.177 1.00 48.04 192 ILE D C 1
ATOM 3266 O O . ILE C 1 108 ? 17.041 113.909 304.292 1.00 46.87 192 ILE D O 1
ATOM 3271 N N . ARG C 1 109 ? 14.966 113.552 305.097 1.00 33.17 193 ARG D N 1
ATOM 3272 C CA . ARG C 1 109 ? 14.354 114.158 303.918 1.00 42.19 193 ARG D CA 1
ATOM 3273 C C . ARG C 1 109 ? 14.729 115.632 303.798 1.00 50.00 193 ARG D C 1
ATOM 3274 O O . ARG C 1 109 ? 14.976 116.131 302.690 1.00 49.33 193 ARG D O 1
ATOM 3282 N N . ASN C 1 110 ? 14.807 116.339 304.931 1.00 54.62 194 ASN D N 1
ATOM 3283 C CA . ASN C 1 110 ? 15.282 117.716 304.898 1.00 54.66 194 ASN D CA 1
ATOM 3284 C C . ASN C 1 110 ? 16.679 117.782 304.301 1.00 48.84 194 ASN D C 1
ATOM 3285 O O . ASN C 1 110 ? 16.968 118.659 303.477 1.00 51.75 194 ASN D O 1
ATOM 3290 N N . GLY C 1 111 ? 17.547 116.835 304.681 1.00 38.60 195 GLY D N 1
ATOM 3291 C CA . GLY C 1 111 ? 18.859 116.759 304.060 1.00 38.84 195 GLY D CA 1
ATOM 3292 C C . GLY C 1 111 ? 18.771 116.705 302.550 1.00 44.82 195 GLY D C 1
ATOM 3293 O O . GLY C 1 111 ? 19.461 117.448 301.846 1.00 52.91 195 GLY D O 1
ATOM 3294 N N . MET C 1 112 ? 17.889 115.842 302.031 1.00 42.00 196 MET D N 1
ATOM 3295 C CA . MET C 1 112 ? 17.719 115.730 300.585 1.00 38.79 196 MET D CA 1
ATOM 3296 C C . MET C 1 112 ? 17.372 117.081 299.967 1.00 52.22 196 MET D C 1
ATOM 3297 O O . MET C 1 112 ? 17.884 117.428 298.896 1.00 62.25 196 MET D O 1
ATOM 3302 N N . ARG C 1 113 ? 16.518 117.870 300.640 1.00 62.11 197 ARG D N 1
ATOM 3303 C CA . ARG C 1 113 ? 16.103 119.156 300.082 1.00 65.77 197 ARG D CA 1
ATOM 3304 C C . ARG C 1 113 ? 17.283 120.102 299.922 1.00 69.96 197 ARG D C 1
ATOM 3305 O O . ARG C 1 113 ? 17.253 120.987 299.058 1.00 82.14 197 ARG D O 1
ATOM 3313 N N . HIS C 1 114 ? 18.318 119.956 300.752 1.00 67.01 198 HIS D N 1
ATOM 3314 C CA . HIS C 1 114 ? 19.500 120.787 300.570 1.00 76.12 198 HIS D CA 1
ATOM 3315 C C . HIS C 1 114 ? 20.462 120.202 299.552 1.00 75.00 198 HIS D C 1
ATOM 3316 O O . HIS C 1 114 ? 21.243 120.953 298.959 1.00 84.98 198 HIS D O 1
ATOM 3323 N N . LEU C 1 115 ? 20.421 118.889 299.332 1.00 63.86 199 LEU D N 1
ATOM 3324 C CA . LEU C 1 115 ? 21.363 118.256 298.419 1.00 60.46 199 LEU D CA 1
ATOM 3325 C C . LEU C 1 115 ? 20.810 118.139 297.006 1.00 67.27 199 LEU D C 1
ATOM 3326 O O . LEU C 1 115 ? 21.574 118.215 296.035 1.00 71.82 199 LEU D O 1
ATOM 3331 N N . PHE C 1 116 ? 19.504 117.946 296.866 1.00 77.27 200 PHE D N 1
ATOM 3332 C CA . PHE C 1 116 ? 18.876 117.787 295.562 1.00 71.29 200 PHE D CA 1
ATOM 3333 C C . PHE C 1 116 ? 17.778 118.836 295.450 1.00 75.33 200 PHE D C 1
ATOM 3334 O O . PHE C 1 116 ? 16.655 118.619 295.916 1.00 77.27 200 PHE D O 1
ATOM 3342 N N . ARG C 1 117 ? 18.093 119.968 294.828 1.00 79.89 201 ARG D N 1
ATOM 3343 C CA . ARG C 1 117 ? 17.069 120.971 294.572 1.00 85.40 201 ARG D CA 1
ATOM 3344 C C . ARG C 1 117 ? 16.022 120.412 293.621 1.00 84.85 201 ARG D C 1
ATOM 3345 O O . ARG C 1 117 ? 16.350 119.831 292.581 1.00 79.74 201 ARG D O 1
ATOM 3353 N N . GLY C 1 118 ? 14.759 120.563 294.004 1.00 79.30 202 GLY D N 1
ATOM 3354 C CA . GLY C 1 118 ? 13.681 119.912 293.300 1.00 81.57 202 GLY D CA 1
ATOM 3355 C C . GLY C 1 118 ? 13.409 118.525 293.819 1.00 80.79 202 GLY D C 1
ATOM 3356 O O . GLY C 1 118 ? 12.913 117.676 293.069 1.00 80.85 202 GLY D O 1
ATOM 3357 N N . PHE C 1 119 ? 13.736 118.267 295.082 1.00 76.25 203 PHE D N 1
ATOM 3358 C CA . PHE C 1 119 ? 13.470 116.970 295.682 1.00 74.75 203 PHE D CA 1
ATOM 3359 C C . PHE C 1 119 ? 11.970 116.728 295.760 1.00 79.01 203 PHE D C 1
ATOM 3360 O O . PHE C 1 119 ? 11.195 117.624 296.108 1.00 67.11 203 PHE D O 1
ATOM 3368 N N . HIS C 1 120 ? 11.563 115.517 295.396 1.00 100.18 204 HIS D N 1
ATOM 3369 C CA . HIS C 1 120 ? 10.180 115.072 295.494 1.00 112.91 204 HIS D CA 1
ATOM 3370 C C . HIS C 1 120 ? 10.062 114.110 296.666 1.00 110.90 204 HIS D C 1
ATOM 3371 O O . HIS C 1 120 ? 10.852 113.167 296.779 1.00 109.80 204 HIS D O 1
ATOM 3378 N N . ASP C 1 121 ? 9.086 114.360 297.537 1.00 98.09 205 ASP D N 1
ATOM 3379 C CA . ASP C 1 121 ? 8.849 113.508 298.694 1.00 82.16 205 ASP D CA 1
ATOM 3380 C C . ASP C 1 121 ? 7.843 112.428 298.319 1.00 71.83 205 ASP D C 1
ATOM 3381 O O . ASP C 1 121 ? 6.641 112.724 298.228 1.00 76.70 205 ASP D O 1
ATOM 3386 N N . PRO C 1 122 ? 8.264 111.177 298.112 1.00 58.36 206 PRO D N 1
ATOM 3387 C CA . PRO C 1 122 ? 7.302 110.120 297.784 1.00 58.16 206 PRO D CA 1
ATOM 3388 C C . PRO C 1 122 ? 6.752 109.430 299.015 1.00 55.92 206 PRO D C 1
ATOM 3389 O O . PRO C 1 122 ? 5.814 108.630 298.890 1.00 62.18 206 PRO D O 1
ATOM 3393 N N . CYS C 1 123 ? 7.324 109.699 300.186 1.00 47.20 207 CYS D N 1
ATOM 3394 C CA . CYS C 1 123 ? 6.884 109.027 301.396 1.00 46.28 207 CYS D CA 1
ATOM 3395 C C . CYS C 1 123 ? 5.454 109.439 301.702 1.00 50.17 207 CYS D C 1
ATOM 3396 O O . CYS C 1 123 ? 5.126 110.627 301.697 1.00 57.07 207 CYS D O 1
ATOM 3399 N N . GLU C 1 124 ? 4.607 108.462 301.974 1.00 45.75 208 GLU D N 1
ATOM 3400 C CA . GLU C 1 124 ? 3.217 108.711 302.307 1.00 43.29 208 GLU D CA 1
ATOM 3401 C C . GLU C 1 124 ? 3.053 108.662 303.819 1.00 51.11 208 GLU D C 1
ATOM 3402 O O . GLU C 1 124 ? 3.774 107.943 304.517 1.00 57.13 208 GLU D O 1
ATOM 3408 N N . GLU C 1 125 ? 2.118 109.457 304.326 1.00 57.27 209 GLU D N 1
ATOM 3409 C CA . GLU C 1 125 ? 1.999 109.596 305.769 1.00 54.88 209 GLU D CA 1
ATOM 3410 C C . GLU C 1 125 ? 1.403 108.320 306.353 1.00 53.02 209 GLU D C 1
ATOM 3411 O O . GLU C 1 125 ? 0.424 107.782 305.828 1.00 56.31 209 GLU D O 1
ATOM 3417 N N . GLY C 1 126 ? 1.992 107.833 307.442 1.00 50.83 210 GLY D N 1
ATOM 3418 C CA . GLY C 1 126 ? 1.528 106.617 308.073 1.00 51.33 210 GLY D CA 1
ATOM 3419 C C . GLY C 1 126 ? 1.999 105.337 307.427 1.00 49.56 210 GLY D C 1
ATOM 3420 O O . GLY C 1 126 ? 1.774 104.257 307.992 1.00 45.34 210 GLY D O 1
ATOM 3421 N N . LYS C 1 127 ? 2.631 105.414 306.262 1.00 48.37 211 LYS D N 1
ATOM 3422 C CA . LYS C 1 127 ? 3.158 104.249 305.570 1.00 44.52 211 LYS D CA 1
ATOM 3423 C C . LYS C 1 127 ? 4.681 104.227 305.658 1.00 41.82 211 LYS D C 1
ATOM 3424 O O . LYS C 1 127 ? 5.327 105.164 306.125 1.00 40.78 211 LYS D O 1
ATOM 3430 N N . VAL C 1 128 ? 5.238 103.175 305.179 1.00 48.71 212 VAL D N 1
ATOM 3431 C CA . VAL C 1 128 ? 6.658 102.896 305.332 1.00 41.04 212 VAL D CA 1
ATOM 3432 C C . VAL C 1 128 ? 7.418 103.552 304.192 1.00 39.53 212 VAL D C 1
ATOM 3433 O O . VAL C 1 128 ? 6.926 103.630 303.059 1.00 38.41 212 VAL D O 1
ATOM 3437 N N . CYS C 1 129 ? 8.635 104.021 304.474 1.00 32.41 213 CYS D N 1
ATOM 3438 C CA . CYS C 1 129 ? 9.420 104.680 303.441 1.00 35.79 213 CYS D CA 1
ATOM 3439 C C . CYS C 1 129 ? 10.905 104.533 303.764 1.00 35.70 213 CYS D C 1
ATOM 3440 O O . CYS C 1 129 ? 11.301 104.550 304.932 1.00 30.24 213 CYS D O 1
ATOM 3443 N N . TYR C 1 130 ? 11.730 104.435 302.720 1.00 38.23 214 TYR D N 1
ATOM 3444 C CA . TYR C 1 130 ? 13.139 104.097 302.874 1.00 32.01 214 TYR D CA 1
ATOM 3445 C C . TYR C 1 130 ? 13.990 104.843 301.863 1.00 33.93 214 TYR D C 1
ATOM 3446 O O . TYR C 1 130 ? 13.538 105.146 300.752 1.00 36.95 214 TYR D O 1
ATOM 3455 N N . LEU C 1 131 ? 15.252 105.065 302.239 1.00 33.67 215 LEU D N 1
ATOM 3456 C CA . LEU C 1 131 ? 16.285 105.552 301.332 1.00 45.52 215 LEU D CA 1
ATOM 3457 C C . LEU C 1 131 ? 17.330 104.456 301.154 1.00 42.96 215 LEU D C 1
ATOM 3458 O O . LEU C 1 131 ? 17.895 103.967 302.131 1.00 45.04 215 LEU D O 1
ATOM 3463 N N . THR C 1 132 ? 17.598 104.088 299.909 1.00 40.97 216 THR D N 1
ATOM 3464 C CA . THR C 1 132 ? 18.436 102.948 299.582 1.00 37.02 216 THR D CA 1
ATOM 3465 C C . THR C 1 132 ? 19.621 103.392 298.743 1.00 42.41 216 THR D C 1
ATOM 3466 O O . THR C 1 132 ? 19.474 104.186 297.808 1.00 57.94 216 THR D O 1
ATOM 3470 N N . ILE C 1 133 ? 20.792 102.869 299.083 1.00 38.97 217 ILE D N 1
ATOM 3471 C CA . ILE C 1 133 ? 22.025 103.158 298.362 1.00 45.43 217 ILE D CA 1
ATOM 3472 C C . ILE C 1 133 ? 22.583 101.855 297.813 1.00 47.24 217 ILE D C 1
ATOM 3473 O O . ILE C 1 133 ? 22.717 100.869 298.551 1.00 40.42 217 ILE D O 1
ATOM 3478 N N . ASN C 1 134 ? 22.878 101.852 296.512 1.00 53.68 218 ASN D N 1
ATOM 3479 C CA . ASN C 1 134 ? 23.468 100.716 295.814 1.00 57.77 218 ASN D CA 1
ATOM 3480 C C . ASN C 1 134 ? 24.660 101.229 295.029 1.00 57.76 218 ASN D C 1
ATOM 3481 O O . ASN C 1 134 ? 24.497 102.110 294.182 1.00 49.04 218 ASN D O 1
ATOM 3486 N N . GLN C 1 135 ? 25.841 100.665 295.272 1.00 55.27 219 GLN D N 1
ATOM 3487 C CA . GLN C 1 135 ? 27.004 101.047 294.478 1.00 57.12 219 GLN D CA 1
ATOM 3488 C C . GLN C 1 135 ? 26.859 100.528 293.052 1.00 53.07 219 GLN D C 1
ATOM 3489 O O . GLN C 1 135 ? 26.499 99.368 292.836 1.00 54.67 219 GLN D O 1
ATOM 3495 N N . CYS C 1 136 ? 27.138 101.391 292.078 1.00 55.92 220 CYS D N 1
ATOM 3496 C CA . CYS C 1 136 ? 27.021 101.004 290.679 1.00 67.13 220 CYS D CA 1
ATOM 3497 C C . CYS C 1 136 ? 28.046 99.929 290.328 1.00 66.49 220 CYS D C 1
ATOM 3498 O O . CYS C 1 136 ? 29.208 99.992 290.749 1.00 67.80 220 CYS D O 1
ATOM 3501 N N . GLY C 1 137 ? 27.615 98.949 289.526 1.00 72.30 221 GLY D N 1
ATOM 3502 C CA . GLY C 1 137 ? 28.408 97.790 289.183 1.00 73.97 221 GLY D CA 1
ATOM 3503 C C . GLY C 1 137 ? 28.037 96.534 289.955 1.00 74.88 221 GLY D C 1
ATOM 3504 O O . GLY C 1 137 ? 28.169 95.427 289.416 1.00 77.23 221 GLY D O 1
ATOM 3505 N N . ASP C 1 138 ? 27.592 96.680 291.208 1.00 69.36 222 ASP D N 1
ATOM 3506 C CA . ASP C 1 138 ? 27.119 95.537 291.974 1.00 67.77 222 ASP D CA 1
ATOM 3507 C C . ASP C 1 138 ? 25.804 95.019 291.399 1.00 64.28 222 ASP D C 1
ATOM 3508 O O . ASP C 1 138 ? 25.042 95.778 290.794 1.00 65.42 222 ASP D O 1
ATOM 3513 N N . PRO C 1 139 ? 25.502 93.731 291.592 1.00 55.90 223 PRO D N 1
ATOM 3514 C CA . PRO C 1 139 ? 24.235 93.203 291.075 1.00 55.29 223 PRO D CA 1
ATOM 3515 C C . PRO C 1 139 ? 23.027 93.920 291.628 1.00 58.91 223 PRO D C 1
ATOM 3516 O O . PRO C 1 139 ? 21.972 93.880 290.996 1.00 67.95 223 PRO D O 1
ATOM 3520 N N . SER C 1 140 ? 23.145 94.587 292.775 1.00 55.49 224 SER D N 1
ATOM 3521 C CA . SER C 1 140 ? 21.990 95.224 293.388 1.00 48.48 224 SER D CA 1
ATOM 3522 C C . SER C 1 140 ? 21.600 96.530 292.708 1.00 56.47 224 SER D C 1
ATOM 3523 O O . SER C 1 140 ? 20.487 97.017 292.935 1.00 65.76 224 SER D O 1
ATOM 3526 N N . SER C 1 141 ? 22.481 97.112 291.894 1.00 51.94 225 SER D N 1
ATOM 3527 C CA . SER C 1 141 ? 22.145 98.317 291.144 1.00 57.23 225 SER D CA 1
ATOM 3528 C C . SER C 1 141 ? 21.558 98.024 289.770 1.00 57.58 225 SER D C 1
ATOM 3529 O O . SER C 1 141 ? 21.137 98.961 289.080 1.00 56.22 225 SER D O 1
ATOM 3532 N N . PHE C 1 142 ? 21.519 96.754 289.376 1.00 62.01 226 PHE D N 1
ATOM 3533 C CA . PHE C 1 142 ? 21.030 96.296 288.078 1.00 63.51 226 PHE D CA 1
ATOM 3534 C C . PHE C 1 142 ? 21.668 97.094 286.946 1.00 62.70 226 PHE D C 1
ATOM 3535 O O . PHE C 1 142 ? 22.886 97.308 286.943 1.00 61.79 226 PHE D O 1
ATOM 3543 N N . ASP C 1 143 ? 20.863 97.520 285.971 1.00 63.54 227 ASP D N 1
ATOM 3544 C CA . ASP C 1 143 ? 21.337 98.370 284.886 1.00 71.77 227 ASP D CA 1
ATOM 3545 C C . ASP C 1 143 ? 20.919 99.828 285.060 1.00 72.12 227 ASP D C 1
ATOM 3546 O O . ASP C 1 143 ? 20.831 100.568 284.070 1.00 77.36 227 ASP D O 1
ATOM 3551 N N . TYR C 1 144 ? 20.670 100.264 286.300 1.00 70.80 228 TYR D N 1
ATOM 3552 C CA . TYR C 1 144 ? 20.301 101.653 286.552 1.00 67.74 228 TYR D CA 1
ATOM 3553 C C . TYR C 1 144 ? 21.494 102.598 286.514 1.00 70.15 228 TYR D C 1
ATOM 3554 O O . TYR C 1 144 ? 21.307 103.814 286.635 1.00 69.74 228 TYR D O 1
ATOM 3563 N N . CYS C 1 145 ? 22.708 102.084 286.330 1.00 74.13 229 CYS D N 1
ATOM 3564 C CA . CYS C 1 145 ? 23.889 102.926 286.233 1.00 83.76 229 CYS D CA 1
ATOM 3565 C C . CYS C 1 145 ? 24.485 102.910 284.834 1.00 95.20 229 CYS D C 1
ATOM 3566 O O . CYS C 1 145 ? 25.656 103.261 284.655 1.00 98.55 229 CYS D O 1
ATOM 3569 N N . GLY C 1 146 ? 23.695 102.525 283.839 1.00 110.04 230 GLY D N 1
ATOM 3570 C CA . GLY C 1 146 ? 24.153 102.500 282.468 1.00 115.44 230 GLY D CA 1
ATOM 3571 C C . GLY C 1 146 ? 24.158 103.876 281.838 1.00 113.52 230 GLY D C 1
ATOM 3572 O O . GLY C 1 146 ? 24.062 104.908 282.507 1.00 110.97 230 GLY D O 1
ATOM 3573 N N . VAL C 1 147 ? 24.259 103.878 280.511 1.00 174.59 231 VAL D N 1
ATOM 3574 C CA . VAL C 1 147 ? 24.306 105.130 279.769 1.00 166.56 231 VAL D CA 1
ATOM 3575 C C . VAL C 1 147 ? 22.916 105.743 279.651 1.00 165.51 231 VAL D C 1
ATOM 3576 O O . VAL C 1 147 ? 22.760 106.965 279.741 1.00 143.40 231 VAL D O 1
ATOM 3580 N N . ASN C 1 148 ? 21.884 104.905 279.491 1.00 168.02 232 ASN D N 1
ATOM 3581 C CA . ASN C 1 148 ? 20.523 105.391 279.287 1.00 175.69 232 ASN D CA 1
ATOM 3582 C C . ASN C 1 148 ? 20.016 106.224 280.452 1.00 169.59 232 ASN D C 1
ATOM 3583 O O . ASN C 1 148 ? 19.011 106.929 280.306 1.00 174.76 232 ASN D O 1
ATOM 3588 N N . HIS C 1 149 ? 20.679 106.153 281.603 1.00 158.36 233 HIS D N 1
ATOM 3589 C CA . HIS C 1 149 ? 20.308 106.935 282.771 1.00 165.52 233 HIS D CA 1
ATOM 3590 C C . HIS C 1 149 ? 21.322 108.035 283.064 1.00 123.77 233 HIS D C 1
ATOM 3591 O O . HIS C 1 149 ? 20.961 109.215 283.106 1.00 123.45 233 HIS D O 1
ATOM 3598 N N . LEU C 1 150 ? 22.593 107.675 283.262 1.00 151.53 234 LEU D N 1
ATOM 3599 C CA . LEU C 1 150 ? 23.616 108.660 283.604 1.00 155.23 234 LEU D CA 1
ATOM 3600 C C . LEU C 1 150 ? 23.889 109.657 282.485 1.00 164.23 234 LEU D C 1
ATOM 3601 O O . LEU C 1 150 ? 24.446 110.725 282.757 1.00 164.79 234 LEU D O 1
ATOM 3606 N N . SER C 1 151 ? 23.521 109.347 281.240 1.00 199.90 235 SER D N 1
ATOM 3607 C CA . SER C 1 151 ? 23.753 110.300 280.160 1.00 212.58 235 SER D CA 1
ATOM 3608 C C . SER C 1 151 ? 22.933 111.566 280.373 1.00 210.24 235 SER D C 1
ATOM 3609 O O . SER C 1 151 ? 23.465 112.682 280.338 1.00 214.13 235 SER D O 1
ATOM 3612 N N . LYS C 1 152 ? 21.630 111.409 280.597 1.00 187.17 236 LYS D N 1
ATOM 3613 C CA . LYS C 1 152 ? 20.714 112.526 280.762 1.00 169.57 236 LYS D CA 1
ATOM 3614 C C . LYS C 1 152 ? 20.607 113.001 282.212 1.00 143.71 236 LYS D C 1
ATOM 3615 O O . LYS C 1 152 ? 19.622 113.661 282.563 1.00 140.70 236 LYS D O 1
ATOM 3621 N N . CYS C 1 153 ? 21.590 112.687 283.058 1.00 136.22 237 CYS D N 1
ATOM 3622 C CA . CYS C 1 153 ? 21.674 113.237 284.408 1.00 124.83 237 CYS D CA 1
ATOM 3623 C C . CYS C 1 153 ? 22.918 114.108 284.509 1.00 122.75 237 CYS D C 1
ATOM 3624 O O . CYS C 1 153 ? 24.027 113.646 284.215 1.00 123.33 237 CYS D O 1
ATOM 3627 N N . GLN C 1 154 ? 22.733 115.356 284.928 1.00 120.07 238 GLN D N 1
ATOM 3628 C CA . GLN C 1 154 ? 23.846 116.269 285.193 1.00 120.52 238 GLN D CA 1
ATOM 3629 C C . GLN C 1 154 ? 23.519 117.196 286.360 1.00 112.98 238 GLN D C 1
ATOM 3630 O O . GLN C 1 154 ? 24.190 117.169 287.392 1.00 108.36 238 GLN D O 1
ATOM 3636 N N . PRO D 2 9 ? 22.825 84.060 287.688 1.00 72.37 197 PRO C N 1
ATOM 3637 C CA . PRO D 2 9 ? 22.364 83.265 288.834 1.00 67.02 197 PRO C CA 1
ATOM 3638 C C . PRO D 2 9 ? 20.861 83.402 289.069 1.00 63.48 197 PRO C C 1
ATOM 3639 O O . PRO D 2 9 ? 20.264 84.382 288.619 1.00 65.87 197 PRO C O 1
ATOM 3643 N N . ASN D 2 10 ? 20.261 82.435 289.759 1.00 58.56 198 ASN C N 1
ATOM 3644 C CA . ASN D 2 10 ? 18.838 82.516 290.051 1.00 53.52 198 ASN C CA 1
ATOM 3645 C C . ASN D 2 10 ? 18.597 83.657 291.032 1.00 46.19 198 ASN C C 1
ATOM 3646 O O . ASN D 2 10 ? 19.414 83.914 291.923 1.00 40.96 198 ASN C O 1
ATOM 3651 N N . SER D 2 11 ? 17.475 84.354 290.871 1.00 42.48 199 SER C N 1
ATOM 3652 C CA . SER D 2 11 ? 17.284 85.541 291.691 1.00 42.25 199 SER C CA 1
ATOM 3653 C C . SER D 2 11 ? 15.813 85.729 292.017 1.00 36.60 199 SER C C 1
ATOM 3654 O O . SER D 2 11 ? 14.924 85.382 291.226 1.00 40.98 199 SER C O 1
ATOM 3657 N N . VAL D 2 12 ? 15.581 86.286 293.200 1.00 33.37 200 VAL C N 1
ATOM 3658 C CA . VAL D 2 12 ? 14.276 86.770 293.623 1.00 43.34 200 VAL C CA 1
ATOM 3659 C C . VAL D 2 12 ? 14.412 88.263 293.893 1.00 40.55 200 VAL C C 1
ATOM 3660 O O . VAL D 2 12 ? 15.261 88.672 294.700 1.00 46.09 200 VAL C O 1
ATOM 3664 N N . THR D 2 13 ? 13.600 89.074 293.205 1.00 33.96 201 THR C N 1
ATOM 3665 C CA . THR D 2 13 ? 13.607 90.523 293.383 1.00 35.01 201 THR C CA 1
ATOM 3666 C C . THR D 2 13 ? 12.182 91.031 293.558 1.00 35.00 201 THR C C 1
ATOM 3667 O O . THR D 2 13 ? 11.218 90.381 293.152 1.00 35.81 201 THR C O 1
ATOM 3671 N N . ILE D 2 14 ? 12.059 92.223 294.143 1.00 35.02 202 ILE C N 1
ATOM 3672 C CA . ILE D 2 14 ? 10.773 92.895 294.308 1.00 44.58 202 ILE C CA 1
ATOM 3673 C C . ILE D 2 14 ? 10.787 94.175 293.488 1.00 46.52 202 ILE C C 1
ATOM 3674 O O . ILE D 2 14 ? 11.813 94.860 293.407 1.00 52.99 202 ILE C O 1
ATOM 3679 N N . THR D 2 15 ? 9.648 94.491 292.876 1.00 47.56 203 THR C N 1
ATOM 3680 C CA . THR D 2 15 ? 9.463 95.712 292.105 1.00 55.60 203 THR C CA 1
ATOM 3681 C C . THR D 2 15 ? 8.277 96.460 292.681 1.00 54.74 203 THR C C 1
ATOM 3682 O O . THR D 2 15 ? 7.260 95.847 293.019 1.00 61.43 203 THR C O 1
ATOM 3686 N N . ASN D 2 16 ? 8.396 97.777 292.786 1.00 62.63 204 ASN C N 1
ATOM 3687 C CA . ASN D 2 16 ? 7.248 98.595 293.150 1.00 62.90 204 ASN C CA 1
ATOM 3688 C C . ASN D 2 16 ? 6.534 99.034 291.873 1.00 69.08 204 ASN C C 1
ATOM 3689 O O . ASN D 2 16 ? 6.754 98.469 290.799 1.00 70.75 204 ASN C O 1
ATOM 3694 N N . ALA D 2 17 ? 5.673 100.044 291.976 1.00 73.49 205 ALA C N 1
ATOM 3695 C CA . ALA D 2 17 ? 4.974 100.581 290.815 1.00 92.11 205 ALA C CA 1
ATOM 3696 C C . ALA D 2 17 ? 5.966 101.432 290.024 1.00 102.76 205 ALA C C 1
ATOM 3697 O O . ALA D 2 17 ? 6.001 102.663 290.118 1.00 110.70 205 ALA C O 1
ATOM 3699 N N . SER D 2 18 ? 6.826 100.753 289.266 1.00 112.63 206 SER C N 1
ATOM 3700 C CA . SER D 2 18 ? 7.786 101.335 288.332 1.00 132.46 206 SER C CA 1
ATOM 3701 C C . SER D 2 18 ? 8.850 102.195 289.016 1.00 141.43 206 SER C C 1
ATOM 3702 O O . SER D 2 18 ? 9.680 102.797 288.317 1.00 145.92 206 SER C O 1
ATOM 3705 N N . GLY D 2 19 ? 8.859 102.281 290.349 1.00 150.38 207 GLY C N 1
ATOM 3706 C CA . GLY D 2 19 ? 9.901 103.015 291.045 1.00 150.57 207 GLY C CA 1
ATOM 3707 C C . GLY D 2 19 ? 11.250 102.331 291.025 1.00 144.36 207 GLY C C 1
ATOM 3708 O O . GLY D 2 19 ? 12.255 102.969 291.357 1.00 150.37 207 GLY C O 1
ATOM 3709 N N . GLY D 2 20 ? 11.291 101.061 290.663 1.00 114.44 208 GLY C N 1
ATOM 3710 C CA . GLY D 2 20 ? 12.546 100.359 290.500 1.00 89.24 208 GLY C CA 1
ATOM 3711 C C . GLY D 2 20 ? 12.413 98.902 290.889 1.00 68.30 208 GLY C C 1
ATOM 3712 O O . GLY D 2 20 ? 11.374 98.442 291.362 1.00 65.93 208 GLY C O 1
ATOM 3713 N N . LEU D 2 21 ? 13.510 98.186 290.688 1.00 59.08 209 LEU C N 1
ATOM 3714 C CA . LEU D 2 21 ? 13.624 96.783 291.045 1.00 47.60 209 LEU C CA 1
ATOM 3715 C C . LEU D 2 21 ? 14.647 96.655 292.161 1.00 48.27 209 LEU C C 1
ATOM 3716 O O . LEU D 2 21 ? 15.743 97.218 292.063 1.00 54.29 209 LEU C O 1
ATOM 3721 N N . TYR D 2 22 ? 14.294 95.934 293.226 1.00 41.09 211 TYR C N 1
ATOM 3722 C CA . TYR D 2 22 ? 15.190 95.755 294.361 1.00 38.85 211 TYR C CA 1
ATOM 3723 C C . TYR D 2 22 ? 15.494 94.274 294.529 1.00 41.08 211 TYR C C 1
ATOM 3724 O O . TYR D 2 22 ? 14.574 93.460 294.645 1.00 47.64 211 TYR C O 1
ATOM 3733 N N . LEU D 2 23 ? 16.785 93.935 294.561 1.00 43.88 212 LEU C N 1
ATOM 3734 C CA . LEU D 2 23 ? 17.237 92.548 294.658 1.00 39.13 212 LEU C CA 1
ATOM 3735 C C . LEU D 2 23 ? 17.054 92.027 296.079 1.00 37.54 212 LEU C C 1
ATOM 3736 O O . LEU D 2 23 ? 17.634 92.574 297.021 1.00 38.84 212 LEU C O 1
ATOM 3741 N N . VAL D 2 24 ? 16.254 90.969 296.233 1.00 38.27 213 VAL C N 1
ATOM 3742 C CA . VAL D 2 24 ? 16.032 90.343 297.535 1.00 34.47 213 VAL C CA 1
ATOM 3743 C C . VAL D 2 24 ? 17.093 89.286 297.819 1.00 38.57 213 VAL C C 1
ATOM 3744 O O . VAL D 2 24 ? 17.779 89.350 298.845 1.00 50.76 213 VAL C O 1
ATOM 3748 N N . GLU D 2 25 ? 17.227 88.294 296.938 1.00 38.10 214 GLU C N 1
ATOM 3749 C CA . GLU D 2 25 ? 18.182 87.226 297.218 1.00 37.86 214 GLU C CA 1
ATOM 3750 C C . GLU D 2 25 ? 18.656 86.560 295.935 1.00 42.12 214 GLU C C 1
ATOM 3751 O O . GLU D 2 25 ? 17.921 86.483 294.944 1.00 40.19 214 GLU C O 1
ATOM 3757 N N . TYR D 2 26 ? 19.911 86.087 295.965 1.00 68.15 215 TYR C N 1
ATOM 3758 C CA . TYR D 2 26 ? 20.400 85.074 295.033 1.00 59.05 215 TYR C CA 1
ATOM 3759 C C . TYR D 2 26 ? 20.329 83.722 295.730 1.00 60.01 215 TYR C C 1
ATOM 3760 O O . TYR D 2 26 ? 21.253 83.362 296.467 1.00 59.53 215 TYR C O 1
ATOM 3769 N N . PRO D 2 27 ? 19.259 82.949 295.538 1.00 61.60 216 PRO C N 1
ATOM 3770 C CA . PRO D 2 27 ? 19.131 81.664 296.241 1.00 62.71 216 PRO C CA 1
ATOM 3771 C C . PRO D 2 27 ? 19.985 80.582 295.595 1.00 81.09 216 PRO C C 1
ATOM 3772 O O . PRO D 2 27 ? 19.794 80.242 294.425 1.00 94.87 216 PRO C O 1
ATOM 3776 N N . GLU D 2 28 ? 20.957 80.067 296.347 1.00 82.50 217 GLU C N 1
ATOM 3777 C CA . GLU D 2 28 ? 21.680 78.846 295.988 1.00 93.33 217 GLU C CA 1
ATOM 3778 C C . GLU D 2 28 ? 20.849 77.573 296.155 1.00 92.90 217 GLU C C 1
ATOM 3779 O O . GLU D 2 28 ? 21.360 76.483 295.873 1.00 96.94 217 GLU C O 1
ATOM 3785 N N . GLY D 2 29 ? 19.622 77.672 296.664 1.00 78.74 218 GLY C N 1
ATOM 3786 C CA . GLY D 2 29 ? 18.807 76.496 296.896 1.00 74.31 218 GLY C CA 1
ATOM 3787 C C . GLY D 2 29 ? 18.367 75.814 295.611 1.00 78.12 218 GLY C C 1
ATOM 3788 O O . GLY D 2 29 ? 18.355 76.408 294.529 1.00 74.92 218 GLY C O 1
ATOM 3789 N N . TYR D 2 30 ? 18.031 74.523 295.750 1.00 77.34 219 TYR C N 1
ATOM 3790 C CA . TYR D 2 30 ? 17.623 73.680 294.624 1.00 82.50 219 TYR C CA 1
ATOM 3791 C C . TYR D 2 30 ? 16.532 74.338 293.782 1.00 83.35 219 TYR C C 1
ATOM 3792 O O . TYR D 2 30 ? 15.636 75.011 294.304 1.00 80.24 219 TYR C O 1
ATOM 3801 N N . VAL D 2 31 ? 16.614 74.126 292.463 1.00 84.86 220 VAL C N 1
ATOM 3802 C CA . VAL D 2 31 ? 15.660 74.670 291.505 1.00 86.13 220 VAL C CA 1
ATOM 3803 C C . VAL D 2 31 ? 15.264 73.588 290.513 1.00 91.27 220 VAL C C 1
ATOM 3804 O O . VAL D 2 31 ? 16.026 72.649 290.255 1.00 94.50 220 VAL C O 1
ATOM 3808 N N . ALA D 2 32 ? 14.043 73.697 289.988 1.00 104.00 221 ALA C N 1
ATOM 3809 C CA . ALA D 2 32 ? 13.618 72.938 288.815 1.00 116.32 221 ALA C CA 1
ATOM 3810 C C . ALA D 2 32 ? 13.349 73.894 287.658 1.00 128.27 221 ALA C C 1
ATOM 3811 O O . ALA D 2 32 ? 12.547 74.827 287.797 1.00 122.88 221 ALA C O 1
ATOM 3813 N N . TYR D 2 33 ? 13.998 73.647 286.521 1.00 150.92 222 TYR C N 1
ATOM 3814 C CA . TYR D 2 33 ? 13.735 74.347 285.266 1.00 162.87 222 TYR C CA 1
ATOM 3815 C C . TYR D 2 33 ? 12.850 73.553 284.310 1.00 169.49 222 TYR C C 1
ATOM 3816 O O . TYR D 2 33 ? 13.108 72.373 284.048 1.00 176.00 222 TYR C O 1
ATOM 3825 N N . SER D 2 34 ? 11.746 74.170 283.886 1.00 174.20 223 SER C N 1
ATOM 3826 C CA . SER D 2 34 ? 11.139 73.778 282.617 1.00 179.10 223 SER C CA 1
ATOM 3827 C C . SER D 2 34 ? 11.977 74.336 281.466 1.00 179.19 223 SER C C 1
ATOM 3828 O O . SER D 2 34 ? 12.352 73.610 280.536 1.00 188.12 223 SER C O 1
ATOM 3831 N N . LYS D 2 35 ? 12.270 75.636 281.525 1.00 163.97 224 LYS C N 1
ATOM 3832 C CA . LYS D 2 35 ? 13.305 76.313 280.754 1.00 152.06 224 LYS C CA 1
ATOM 3833 C C . LYS D 2 35 ? 13.987 77.317 281.672 1.00 137.86 224 LYS C C 1
ATOM 3834 O O . LYS D 2 35 ? 13.673 77.411 282.863 1.00 132.21 224 LYS C O 1
ATOM 3840 N N . ALA D 2 36 ? 14.935 78.072 281.115 1.00 125.54 225 ALA C N 1
ATOM 3841 C CA . ALA D 2 36 ? 15.432 79.269 281.783 1.00 116.29 225 ALA C CA 1
ATOM 3842 C C . ALA D 2 36 ? 14.341 80.321 281.633 1.00 110.13 225 ALA C C 1
ATOM 3843 O O . ALA D 2 36 ? 14.060 80.779 280.520 1.00 115.54 225 ALA C O 1
ATOM 3845 N N . THR D 2 37 ? 13.728 80.709 282.748 1.00 59.54 226 THR C N 1
ATOM 3846 C CA . THR D 2 37 ? 12.483 81.458 282.722 1.00 63.85 226 THR C CA 1
ATOM 3847 C C . THR D 2 37 ? 12.576 82.667 283.643 1.00 54.98 226 THR C C 1
ATOM 3848 O O . THR D 2 37 ? 13.398 82.730 284.563 1.00 51.66 226 THR C O 1
ATOM 3852 N N . GLU D 2 38 ? 11.721 83.641 283.348 1.00 49.30 227 GLU C N 1
ATOM 3853 C CA . GLU D 2 38 ? 11.564 84.874 284.108 1.00 46.10 227 GLU C CA 1
ATOM 3854 C C . GLU D 2 38 ? 10.070 85.087 284.298 1.00 41.74 227 GLU C C 1
ATOM 3855 O O . GLU D 2 38 ? 9.349 85.340 283.329 1.00 42.26 227 GLU C O 1
ATOM 3861 N N . VAL D 2 39 ? 9.597 84.964 285.529 1.00 41.96 228 VAL C N 1
ATOM 3862 C CA . VAL D 2 39 ? 8.189 85.187 285.815 1.00 39.47 228 VAL C CA 1
ATOM 3863 C C . VAL D 2 39 ? 8.082 86.389 286.734 1.00 38.82 228 VAL C C 1
ATOM 3864 O O . VAL D 2 39 ? 8.974 86.660 287.545 1.00 38.17 228 VAL C O 1
ATOM 3868 N N . THR D 2 40 ? 6.993 87.130 286.582 1.00 39.90 229 THR C N 1
ATOM 3869 C CA . THR D 2 40 ? 6.781 88.336 287.364 1.00 45.37 229 THR C CA 1
ATOM 3870 C C . THR D 2 40 ? 5.299 88.475 287.664 1.00 42.11 229 THR C C 1
ATOM 3871 O O . THR D 2 40 ? 4.465 88.349 286.763 1.00 42.37 229 THR C O 1
ATOM 3875 N N . GLY D 2 41 ? 4.977 88.713 288.929 1.00 36.15 230 GLY C N 1
ATOM 3876 C CA . GLY D 2 41 ? 3.584 88.922 289.283 1.00 33.91 230 GLY C CA 1
ATOM 3877 C C . GLY D 2 41 ? 3.400 89.082 290.777 1.00 31.27 230 GLY C C 1
ATOM 3878 O O . GLY D 2 41 ? 4.361 89.128 291.551 1.00 31.49 230 GLY C O 1
ATOM 3879 N N . LYS D 2 42 ? 2.131 89.219 291.159 1.00 32.21 231 LYS C N 1
ATOM 3880 C CA . LYS D 2 42 ? 1.748 89.281 292.563 1.00 32.43 231 LYS C CA 1
ATOM 3881 C C . LYS D 2 42 ? 2.190 88.022 293.301 1.00 37.19 231 LYS C C 1
ATOM 3882 O O . LYS D 2 42 ? 2.065 86.904 292.790 1.00 39.21 231 LYS C O 1
ATOM 3888 N N . LEU D 2 43 ? 2.716 88.209 294.508 1.00 34.98 232 LEU C N 1
ATOM 3889 C CA . LEU D 2 43 ? 3.084 87.099 295.374 1.00 30.88 232 LEU C CA 1
ATOM 3890 C C . LEU D 2 43 ? 1.965 86.864 296.380 1.00 26.00 232 LEU C C 1
ATOM 3891 O O . LEU D 2 43 ? 1.398 87.813 296.929 1.00 34.77 232 LEU C O 1
ATOM 3896 N N . VAL D 2 44 ? 1.646 85.593 296.598 1.00 32.42 233 VAL C N 1
ATOM 3897 C CA . VAL D 2 44 ? 0.477 85.154 297.350 1.00 34.64 233 VAL C CA 1
ATOM 3898 C C . VAL D 2 44 ? 0.838 83.900 298.131 1.00 39.42 233 VAL C C 1
ATOM 3899 O O . VAL D 2 44 ? 1.500 82.998 297.607 1.00 47.76 233 VAL C O 1
ATOM 3903 N N . HIS D 2 45 ? 0.404 83.839 299.387 1.00 33.61 234 HIS C N 1
ATOM 3904 C CA . HIS D 2 45 ? 0.709 82.701 300.240 1.00 23.40 234 HIS C CA 1
ATOM 3905 C C . HIS D 2 45 ? -0.382 81.647 300.090 1.00 28.74 234 HIS C C 1
ATOM 3906 O O . HIS D 2 45 ? -1.565 81.975 299.979 1.00 38.20 234 HIS C O 1
ATOM 3913 N N . ALA D 2 46 ? 0.018 80.376 300.086 1.00 26.52 235 ALA C N 1
ATOM 3914 C CA . ALA D 2 46 ? -0.925 79.267 299.970 1.00 30.05 235 ALA C CA 1
ATOM 3915 C C . ALA D 2 46 ? -0.686 78.213 301.052 1.00 29.18 235 ALA C C 1
ATOM 3916 O O . ALA D 2 46 ? -0.966 77.031 300.847 1.00 34.62 235 ALA C O 1
ATOM 3918 N N . ASN D 2 47 ? -0.204 78.637 302.224 1.00 31.25 236 ASN C N 1
ATOM 3919 C CA . ASN D 2 47 ? 0.052 77.759 303.363 1.00 32.96 236 ASN C CA 1
ATOM 3920 C C . ASN D 2 47 ? 0.989 76.615 302.975 1.00 28.86 236 ASN C C 1
ATOM 3921 O O . ASN D 2 47 ? 2.135 76.860 302.600 1.00 35.35 236 ASN C O 1
ATOM 3926 N N . PHE D 2 48 ? 0.542 75.368 303.098 1.00 27.55 237 PHE C N 1
ATOM 3927 C CA . PHE D 2 48 ? 1.326 74.212 302.671 1.00 27.88 237 PHE C CA 1
ATOM 3928 C C . PHE D 2 48 ? 1.120 73.872 301.200 1.00 32.10 237 PHE C C 1
ATOM 3929 O O . PHE D 2 48 ? 1.741 72.929 300.701 1.00 33.25 237 PHE C O 1
ATOM 3937 N N . GLY D 2 49 ? 0.262 74.604 300.497 1.00 32.58 238 GLY C N 1
ATOM 3938 C CA . GLY D 2 49 ? 0.041 74.309 299.102 1.00 31.30 238 GLY C CA 1
ATOM 3939 C C . GLY D 2 49 ? -0.766 73.064 298.848 1.00 41.47 238 GLY C C 1
ATOM 3940 O O . GLY D 2 49 ? -0.675 72.485 297.758 1.00 44.29 238 GLY C O 1
ATOM 3941 N N . THR D 2 50 ? -1.525 72.602 299.836 1.00 43.10 239 THR C N 1
ATOM 3942 C CA . THR D 2 50 ? -2.401 71.470 299.587 1.00 46.31 239 THR C CA 1
ATOM 3943 C C . THR D 2 50 ? -3.616 71.921 298.784 1.00 44.37 239 THR C C 1
ATOM 3944 O O . THR D 2 50 ? -3.885 73.116 298.622 1.00 41.08 239 THR C O 1
ATOM 3948 N N . LYS D 2 51 ? -4.363 70.935 298.287 1.00 50.79 240 LYS C N 1
ATOM 3949 C CA . LYS D 2 51 ? -5.558 71.234 297.506 1.00 55.40 240 LYS C CA 1
ATOM 3950 C C . LYS D 2 51 ? -6.550 72.055 298.324 1.00 61.18 240 LYS C C 1
ATOM 3951 O O . LYS D 2 51 ? -7.092 73.056 297.841 1.00 62.56 240 LYS C O 1
ATOM 3957 N N . LYS D 2 52 ? -6.785 71.656 299.579 1.00 56.35 241 LYS C N 1
ATOM 3958 C CA . LYS D 2 52 ? -7.715 72.393 300.430 1.00 57.97 241 LYS C CA 1
ATOM 3959 C C . LYS D 2 52 ? -7.175 73.767 300.816 1.00 56.29 241 LYS C C 1
ATOM 3960 O O . LYS D 2 52 ? -7.956 74.717 300.957 1.00 57.65 241 LYS C O 1
ATOM 3966 N N . ASP D 2 53 ? -5.855 73.894 301.002 1.00 59.75 242 ASP C N 1
ATOM 3967 C CA . ASP D 2 53 ? -5.275 75.206 301.285 1.00 53.92 242 ASP C CA 1
ATOM 3968 C C . ASP D 2 53 ? -5.605 76.196 300.176 1.00 48.67 242 ASP C C 1
ATOM 3969 O O . ASP D 2 53 ? -6.066 77.311 300.444 1.00 46.82 242 ASP C O 1
ATOM 3974 N N . PHE D 2 54 ? -5.410 75.791 298.917 1.00 45.57 243 PHE C N 1
ATOM 3975 C CA . PHE D 2 54 ? -5.827 76.633 297.800 1.00 45.35 243 PHE C CA 1
ATOM 3976 C C . PHE D 2 54 ? -7.339 76.828 297.795 1.00 53.35 243 PHE C C 1
ATOM 3977 O O . PHE D 2 54 ? -7.829 77.920 297.482 1.00 61.45 243 PHE C O 1
ATOM 3985 N N . GLU D 2 55 ? -8.095 75.787 298.155 1.00 59.26 244 GLU C N 1
ATOM 3986 C CA . GLU D 2 55 ? -9.550 75.903 298.149 1.00 65.01 244 GLU C CA 1
ATOM 3987 C C . GLU D 2 55 ? -10.025 76.977 299.116 1.00 61.04 244 GLU C C 1
ATOM 3988 O O . GLU D 2 55 ? -10.894 77.787 298.776 1.00 65.54 244 GLU C O 1
ATOM 3994 N N . ASP D 2 56 ? -9.455 77.012 300.317 1.00 62.77 245 ASP C N 1
ATOM 3995 C CA . ASP D 2 56 ? -9.915 77.920 301.361 1.00 62.35 245 ASP C CA 1
ATOM 3996 C C . ASP D 2 56 ? -9.383 79.343 301.215 1.00 58.63 245 ASP C C 1
ATOM 3997 O O . ASP D 2 56 ? -9.794 80.216 301.988 1.00 58.94 245 ASP C O 1
ATOM 4002 N N . LEU D 2 57 ? -8.501 79.610 300.255 1.00 53.96 246 LEU C N 1
ATOM 4003 C CA . LEU D 2 57 ? -7.982 80.961 300.092 1.00 48.25 246 LEU C CA 1
ATOM 4004 C C . LEU D 2 57 ? -9.095 81.907 299.663 1.00 55.68 246 LEU C C 1
ATOM 4005 O O . LEU D 2 57 ? -9.984 81.541 298.888 1.00 64.13 246 LEU C O 1
ATOM 4010 N N . ASP D 2 58 ? -9.051 83.130 300.184 1.00 48.64 247 ASP C N 1
ATOM 4011 C CA . ASP D 2 58 ? -10.051 84.151 299.882 1.00 54.50 247 ASP C CA 1
ATOM 4012 C C . ASP D 2 58 ? -9.532 85.175 298.880 1.00 54.98 247 ASP C C 1
ATOM 4013 O O . ASP D 2 58 ? -9.825 86.373 298.994 1.00 57.89 247 ASP C O 1
ATOM 4018 N N . TYR D 2 59 ? -8.752 84.739 297.894 1.00 55.09 248 TYR C N 1
ATOM 4019 C CA . TYR D 2 59 ? -8.058 85.692 297.036 1.00 56.26 248 TYR C CA 1
ATOM 4020 C C . TYR D 2 59 ? -7.419 84.949 295.869 1.00 54.54 248 TYR C C 1
ATOM 4021 O O . TYR D 2 59 ? -7.128 83.753 295.966 1.00 53.29 248 TYR C O 1
ATOM 4030 N N . ALA D 2 60 ? -7.289 85.654 294.743 1.00 60.24 249 ALA C N 1
ATOM 4031 C CA . ALA D 2 60 ? -7.010 85.006 293.468 1.00 55.36 249 ALA C CA 1
ATOM 4032 C C . ALA D 2 60 ? -5.574 84.510 293.382 1.00 55.89 249 ALA C C 1
ATOM 4033 O O . ALA D 2 60 ? -4.629 85.204 293.771 1.00 56.76 249 ALA C O 1
ATOM 4035 N N . VAL D 2 61 ? -5.417 83.319 292.803 1.00 51.96 250 VAL C N 1
ATOM 4036 C CA . VAL D 2 61 ? -4.116 82.721 292.612 1.00 46.14 250 VAL C CA 1
ATOM 4037 C C . VAL D 2 61 ? -3.645 82.822 291.162 1.00 45.70 250 VAL C C 1
ATOM 4038 O O . VAL D 2 61 ? -2.434 82.900 290.925 1.00 51.83 250 VAL C O 1
ATOM 4042 N N . ASN D 2 62 ? -4.564 82.876 290.194 1.00 45.74 251 ASN C N 1
ATOM 4043 C CA . ASN D 2 62 ? -4.189 82.909 288.784 1.00 48.70 251 ASN C CA 1
ATOM 4044 C C . ASN D 2 62 ? -3.276 84.091 288.467 1.00 48.64 251 ASN C C 1
ATOM 4045 O O . ASN D 2 62 ? -3.430 85.186 289.012 1.00 54.89 251 ASN C O 1
ATOM 4050 N N . GLY D 2 63 ? -2.307 83.860 287.582 1.00 44.81 252 GLY C N 1
ATOM 4051 C CA . GLY D 2 63 ? -1.381 84.918 287.214 1.00 49.42 252 GLY C CA 1
ATOM 4052 C C . GLY D 2 63 ? -0.484 85.413 288.332 1.00 44.97 252 GLY C C 1
ATOM 4053 O O . GLY D 2 63 ? 0.133 86.478 288.203 1.00 43.37 252 GLY C O 1
ATOM 4054 N N . SER D 2 64 ? -0.375 84.658 289.424 1.00 46.62 253 SER C N 1
ATOM 4055 C CA . SER D 2 64 ? 0.399 85.061 290.586 1.00 42.41 253 SER C CA 1
ATOM 4056 C C . SER D 2 64 ? 1.426 83.998 290.935 1.00 39.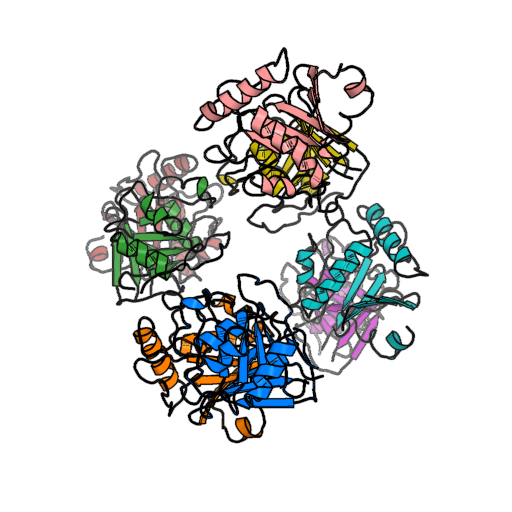55 253 SER C C 1
ATOM 4057 O O . SER D 2 64 ? 1.247 82.813 290.635 1.00 49.53 253 SER C O 1
ATOM 4060 N N . ILE D 2 65 ? 2.507 84.436 291.574 1.00 29.40 254 ILE C N 1
ATOM 4061 C CA . ILE D 2 65 ? 3.478 83.520 292.161 1.00 27.73 254 ILE C CA 1
ATOM 4062 C C . ILE D 2 65 ? 3.001 83.160 293.561 1.00 27.41 254 ILE C C 1
ATOM 4063 O O . ILE D 2 65 ? 2.567 84.035 294.320 1.00 32.52 254 ILE C O 1
ATOM 4068 N N . VAL D 2 66 ? 3.062 81.876 293.905 1.00 26.09 255 VAL C N 1
ATOM 4069 C CA . VAL D 2 66 ? 2.641 81.411 295.223 1.00 27.72 255 VAL C CA 1
ATOM 4070 C C . VAL D 2 66 ? 3.874 81.108 296.060 1.00 30.16 255 VAL C C 1
ATOM 4071 O O . VAL D 2 66 ? 4.863 80.554 295.563 1.00 34.06 255 VAL C O 1
ATOM 4075 N N . ILE D 2 67 ? 3.822 81.498 297.330 1.00 30.00 256 ILE C N 1
ATOM 4076 C CA . ILE D 2 67 ? 4.801 81.102 298.335 1.00 29.78 256 ILE C CA 1
ATOM 4077 C C . ILE D 2 67 ? 4.126 80.125 299.290 1.00 25.51 256 ILE C C 1
ATOM 4078 O O . ILE D 2 67 ? 3.016 80.381 299.769 1.00 23.64 256 ILE C O 1
ATOM 4083 N N . VAL D 2 68 ? 4.774 78.980 299.521 1.00 20.63 257 VAL C N 1
ATOM 4084 C CA . VAL D 2 68 ? 4.224 77.918 300.351 1.00 21.40 257 VAL C CA 1
ATOM 4085 C C . VAL D 2 68 ? 5.306 77.401 301.286 1.00 24.34 257 VAL C C 1
ATOM 4086 O O . VAL D 2 68 ? 6.504 77.538 301.031 1.00 34.59 257 VAL C O 1
ATOM 4090 N N . ARG D 2 69 ? 4.858 76.777 302.369 1.00 24.61 258 ARG C N 1
ATOM 4091 C CA . ARG D 2 69 ? 5.737 76.145 303.335 1.00 20.41 258 ARG C CA 1
ATOM 4092 C C . ARG D 2 69 ? 5.997 74.702 302.943 1.00 21.62 258 ARG C C 1
ATOM 4093 O O . ARG D 2 69 ? 5.099 74.004 302.461 1.00 26.61 258 ARG C O 1
ATOM 4101 N N . ALA D 2 70 ? 7.227 74.253 303.158 1.00 21.03 259 ALA C N 1
ATOM 4102 C CA . ALA D 2 70 ? 7.476 72.828 303.072 1.00 22.47 259 ALA C CA 1
ATOM 4103 C C . ALA D 2 70 ? 6.799 72.119 304.233 1.00 26.55 259 ALA C C 1
ATOM 4104 O O . ALA D 2 70 ? 6.683 72.661 305.336 1.00 36.80 259 ALA C O 1
ATOM 4106 N N . GLY D 2 71 ? 6.313 70.906 303.972 1.00 34.37 260 GLY C N 1
ATOM 4107 C CA . GLY D 2 71 ? 5.774 70.155 305.081 1.00 45.91 260 GLY C CA 1
ATOM 4108 C C . GLY D 2 71 ? 4.813 69.016 304.828 1.00 53.77 260 GLY C C 1
ATOM 4109 O O . GLY D 2 71 ? 5.196 67.851 304.922 1.00 76.09 260 GLY C O 1
ATOM 4110 N N . LYS D 2 72 ? 3.548 69.317 304.557 1.00 42.79 261 LYS C N 1
ATOM 4111 C CA . LYS D 2 72 ? 2.564 68.247 304.695 1.00 46.32 261 LYS C CA 1
ATOM 4112 C C . LYS D 2 72 ? 2.524 67.349 303.470 1.00 47.18 261 LYS C C 1
ATOM 4113 O O . LYS D 2 72 ? 2.241 66.152 303.591 1.00 44.21 261 LYS C O 1
ATOM 4119 N N . ILE D 2 73 ? 2.799 67.901 302.295 1.00 46.41 262 ILE C N 1
ATOM 4120 C CA . ILE D 2 73 ? 2.761 67.150 301.053 1.00 48.48 262 ILE C CA 1
ATOM 4121 C C . ILE D 2 73 ? 4.095 67.363 300.351 1.00 43.27 262 ILE C C 1
ATOM 4122 O O . ILE D 2 73 ? 4.846 68.295 300.656 1.00 44.43 262 ILE C O 1
ATOM 4127 N N . THR D 2 74 ? 4.384 66.491 299.393 1.00 43.19 263 THR C N 1
ATOM 4128 C CA . THR D 2 74 ? 5.620 66.638 298.644 1.00 44.21 263 THR C CA 1
ATOM 4129 C C . THR D 2 74 ? 5.555 67.883 297.763 1.00 43.74 263 THR C C 1
ATOM 4130 O O . THR D 2 74 ? 4.480 68.326 297.353 1.00 58.16 263 THR C O 1
ATOM 4134 N N . ILE D 2 75 ? 6.726 68.465 297.490 1.00 36.08 264 ILE C N 1
ATOM 4135 C CA . ILE D 2 75 ? 6.783 69.710 296.725 1.00 32.99 264 ILE C CA 1
ATOM 4136 C C . ILE D 2 75 ? 6.204 69.522 295.331 1.00 38.16 264 ILE C C 1
ATOM 4137 O O . ILE D 2 75 ? 5.643 70.464 294.755 1.00 32.97 264 ILE C O 1
ATOM 4142 N N . ALA D 2 76 ? 6.321 68.319 294.764 1.00 36.52 265 ALA C N 1
ATOM 4143 C CA . ALA D 2 76 ? 5.673 68.058 293.483 1.00 36.57 265 ALA C CA 1
ATOM 4144 C C . ALA D 2 76 ? 4.158 68.224 293.582 1.00 38.32 265 ALA C C 1
ATOM 4145 O O . ALA D 2 76 ? 3.541 68.817 292.692 1.00 42.34 265 ALA C O 1
ATOM 4147 N N . GLU D 2 77 ? 3.537 67.729 294.658 1.00 39.30 266 GLU C N 1
ATOM 4148 C CA . GLU D 2 77 ? 2.103 67.969 294.820 1.00 41.09 266 GLU C CA 1
ATOM 4149 C C . GLU D 2 77 ? 1.804 69.451 295.006 1.00 51.56 266 GLU C C 1
ATOM 4150 O O . GLU D 2 77 ? 0.788 69.954 294.510 1.00 59.11 266 GLU C O 1
ATOM 4156 N N . LYS D 2 78 ? 2.676 70.167 295.724 1.00 48.43 267 LYS C N 1
ATOM 4157 C CA . LYS D 2 78 ? 2.487 71.600 295.912 1.00 39.53 267 LYS C CA 1
ATOM 4158 C C . LYS D 2 78 ? 2.458 72.317 294.568 1.00 35.17 267 LYS C C 1
ATOM 4159 O O . LYS D 2 78 ? 1.525 73.076 294.270 1.00 34.04 267 LYS C O 1
ATOM 4165 N N . VAL D 2 79 ? 3.453 72.051 293.718 1.00 37.84 268 VAL C N 1
ATOM 4166 C CA . VAL D 2 79 ? 3.516 72.775 292.454 1.00 43.41 268 VAL C CA 1
ATOM 4167 C C . VAL D 2 79 ? 2.414 72.297 291.518 1.00 45.62 268 VAL C C 1
ATOM 4168 O O . VAL D 2 79 ? 1.877 73.088 290.733 1.00 42.03 268 VAL C O 1
ATOM 4172 N N . ALA D 2 80 ? 2.022 71.023 291.609 1.00 46.26 269 ALA C N 1
ATOM 4173 C CA . ALA D 2 80 ? 0.909 70.541 290.798 1.00 45.59 269 ALA C CA 1
ATOM 4174 C C . ALA D 2 80 ? -0.389 71.247 291.168 1.00 43.49 269 ALA C C 1
ATOM 4175 O O . ALA D 2 80 ? -1.166 71.625 290.289 1.00 53.16 269 ALA C O 1
ATOM 4177 N N . ASN D 2 81 ? -0.635 71.453 292.461 1.00 44.02 270 ASN C N 1
ATOM 4178 C CA . ASN D 2 81 ? -1.828 72.189 292.879 1.00 50.60 270 ASN C CA 1
ATOM 4179 C C . ASN D 2 81 ? -1.754 73.657 292.455 1.00 48.51 270 ASN C C 1
ATOM 4180 O O . ASN D 2 81 ? -2.731 74.221 291.934 1.00 44.48 270 ASN C O 1
ATOM 4185 N N . ALA D 2 82 ? -0.598 74.295 292.674 1.00 45.15 271 ALA C N 1
ATOM 4186 C CA . ALA D 2 82 ? -0.432 75.690 292.273 1.00 43.52 271 ALA C CA 1
ATOM 4187 C C . ALA D 2 82 ? -0.719 75.867 290.793 1.00 43.41 271 ALA C C 1
ATOM 4188 O O . ALA D 2 82 ? -1.494 76.746 290.392 1.00 41.23 271 ALA C O 1
ATOM 4190 N N . GLN D 2 83 ? -0.107 75.025 289.964 1.00 47.25 272 GLN C N 1
ATOM 4191 C CA . GLN D 2 83 ? -0.342 75.072 288.530 1.00 46.90 272 GLN C CA 1
ATOM 4192 C C . GLN D 2 83 ? -1.790 74.729 288.196 1.00 50.26 272 GLN C C 1
ATOM 4193 O O . GLN D 2 83 ? -2.357 75.291 287.250 1.00 52.58 272 GLN C O 1
ATOM 4199 N N . SER D 2 84 ? -2.403 73.821 288.964 1.00 46.65 273 SER C N 1
ATOM 4200 C CA . SER D 2 84 ? -3.821 73.517 288.800 1.00 53.92 273 SER C CA 1
ATOM 4201 C C . SER D 2 84 ? -4.678 74.767 288.954 1.00 56.44 273 SER C C 1
ATOM 4202 O O . SER D 2 84 ? -5.700 74.910 288.273 1.00 62.98 273 SER C O 1
ATOM 4205 N N . PHE D 2 85 ? -4.289 75.682 289.848 1.00 55.51 274 PHE C N 1
ATOM 4206 C CA . PHE D 2 85 ? -4.998 76.953 289.971 1.00 55.77 274 PHE C CA 1
ATOM 4207 C C . PHE D 2 85 ? -4.338 78.086 289.174 1.00 53.39 274 PHE C C 1
ATOM 4208 O O . PHE D 2 85 ? -4.584 79.264 289.460 1.00 50.43 274 PHE C O 1
ATOM 4216 N N . ASN D 2 86 ? -3.536 77.746 288.159 1.00 55.37 275 ASN C N 1
ATOM 4217 C CA . ASN D 2 86 ? -2.988 78.708 287.196 1.00 53.79 275 ASN C CA 1
ATOM 4218 C C . ASN D 2 86 ? -2.023 79.703 287.844 1.00 52.04 275 ASN C C 1
ATOM 4219 O O . ASN D 2 86 ? -2.002 80.886 287.498 1.00 47.97 275 ASN C O 1
ATOM 4224 N N . ALA D 2 87 ? -1.196 79.226 288.773 1.00 48.87 276 ALA C N 1
ATOM 4225 C CA . ALA D 2 87 ? -0.104 80.053 289.263 1.00 41.44 276 ALA C CA 1
ATOM 4226 C C . ALA D 2 87 ? 1.039 80.054 288.257 1.00 43.50 276 ALA C C 1
ATOM 4227 O O . ALA D 2 87 ? 1.211 79.110 287.481 1.00 48.11 276 ALA C O 1
ATOM 4229 N N . ILE D 2 88 ? 1.837 81.122 288.279 1.00 44.07 277 ILE C N 1
ATOM 4230 C CA . ILE D 2 88 ? 2.924 81.254 287.312 1.00 42.31 277 ILE C CA 1
ATOM 4231 C C . ILE D 2 88 ? 4.276 80.878 287.899 1.00 43.34 277 ILE C C 1
ATOM 4232 O O . ILE D 2 88 ? 5.255 80.765 287.143 1.00 45.51 277 ILE C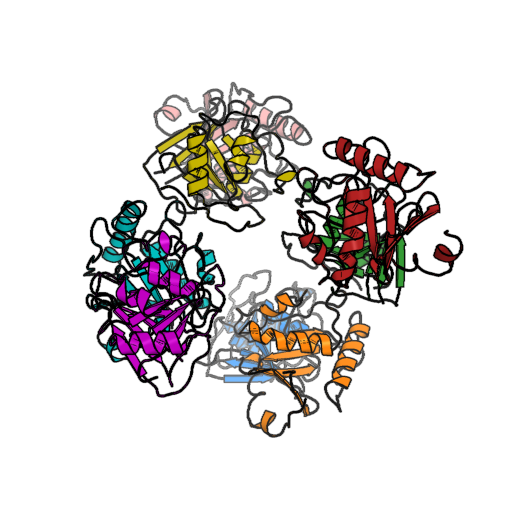 O 1
ATOM 4237 N N . GLY D 2 89 ? 4.359 80.668 289.207 1.00 32.65 278 GLY C N 1
ATOM 4238 C CA . GLY D 2 89 ? 5.601 80.271 289.840 1.00 29.30 278 GLY C CA 1
ATOM 4239 C C . GLY D 2 89 ? 5.346 79.923 291.286 1.00 34.51 278 GLY C C 1
ATOM 4240 O O . GLY D 2 89 ? 4.299 80.260 291.851 1.00 37.68 278 GLY C O 1
ATOM 4241 N N . VAL D 2 90 ? 6.300 79.205 291.869 1.00 36.03 279 VAL C N 1
ATOM 4242 C CA . VAL D 2 90 ? 6.169 78.722 293.237 1.00 33.44 279 VAL C CA 1
ATOM 4243 C C . VAL D 2 90 ? 7.462 78.988 293.990 1.00 29.89 279 VAL C C 1
ATOM 4244 O O . VAL D 2 90 ? 8.546 78.607 293.531 1.00 26.09 279 VAL C O 1
ATOM 4248 N N . LEU D 2 91 ? 7.341 79.597 295.161 1.00 28.36 280 LEU C N 1
ATOM 4249 C CA . LEU D 2 91 ? 8.453 79.748 296.083 1.00 25.13 280 LEU C CA 1
ATOM 4250 C C . LEU D 2 91 ? 8.195 78.880 297.307 1.00 28.73 280 LEU C C 1
ATOM 4251 O O . LEU D 2 91 ? 7.106 78.929 297.891 1.00 30.58 280 LEU C O 1
ATOM 4256 N N . ILE D 2 92 ? 9.196 78.102 297.707 1.00 25.37 281 ILE C N 1
ATOM 4257 C CA . ILE D 2 92 ? 9.081 77.227 298.868 1.00 26.31 281 ILE C CA 1
ATOM 4258 C C . ILE D 2 92 ? 10.103 77.693 299.892 1.00 33.98 281 ILE C C 1
ATOM 4259 O O . ILE D 2 92 ? 11.280 77.878 299.556 1.00 32.41 281 ILE C O 1
ATOM 4264 N N . TYR D 2 93 ? 9.642 77.953 301.115 1.00 18.62 282 TYR C N 1
ATOM 4265 C CA . TYR D 2 93 ? 10.535 78.259 302.217 1.00 30.08 282 TYR C CA 1
ATOM 4266 C C . TYR D 2 93 ? 10.268 77.263 303.336 1.00 36.20 282 TYR C C 1
ATOM 4267 O O . TYR D 2 93 ? 9.183 76.682 303.435 1.00 33.51 282 TYR C O 1
ATOM 4276 N N . LYS D 2 94 ? 11.271 77.051 304.174 1.00 47.14 283 LYS C N 1
ATOM 4277 C CA . LYS D 2 94 ? 11.209 75.994 305.166 1.00 40.74 283 LYS C CA 1
ATOM 4278 C C . LYS D 2 94 ? 10.848 76.604 306.515 1.00 50.42 283 LYS C C 1
ATOM 4279 O O . LYS D 2 94 ? 11.508 77.536 306.985 1.00 50.36 283 LYS C O 1
ATOM 4285 N N . ASP D 2 95 ? 9.786 76.088 307.116 1.00 58.77 284 ASP C N 1
ATOM 4286 C CA . ASP D 2 95 ? 9.252 76.628 308.350 1.00 59.77 284 ASP C CA 1
ATOM 4287 C C . ASP D 2 95 ? 10.154 76.225 309.527 1.00 58.75 284 ASP C C 1
ATOM 4288 O O . ASP D 2 95 ? 11.058 75.389 309.396 1.00 57.16 284 ASP C O 1
ATOM 4293 N N . ARG D 2 96 ? 9.894 76.815 310.700 1.00 71.65 285 ARG C N 1
ATOM 4294 C CA . ARG D 2 96 ? 10.692 76.478 311.881 1.00 80.20 285 ARG C CA 1
ATOM 4295 C C . ARG D 2 96 ? 10.357 75.087 312.406 1.00 83.18 285 ARG C C 1
ATOM 4296 O O . ARG D 2 96 ? 11.246 74.357 312.860 1.00 81.04 285 ARG C O 1
ATOM 4304 N N . THR D 2 97 ? 9.083 74.716 312.386 1.00 85.88 286 THR C N 1
ATOM 4305 C CA . THR D 2 97 ? 8.675 73.355 312.695 1.00 89.39 286 THR C CA 1
ATOM 4306 C C . THR D 2 97 ? 8.618 72.544 311.407 1.00 82.46 286 THR C C 1
ATOM 4307 O O . THR D 2 97 ? 8.032 72.987 310.415 1.00 77.65 286 THR C O 1
ATOM 4311 N N . LYS D 2 98 ? 9.237 71.366 311.424 1.00 81.60 287 LYS C N 1
ATOM 4312 C CA . LYS D 2 98 ? 9.259 70.481 310.265 1.00 79.02 287 LYS C CA 1
ATOM 4313 C C . LYS D 2 98 ? 8.117 69.474 310.352 1.00 66.96 287 LYS C C 1
ATOM 4314 O O . LYS D 2 98 ? 8.053 68.673 311.291 1.00 66.20 287 LYS C O 1
ATOM 4320 N N . TYR D 2 99 ? 7.223 69.514 309.363 1.00 59.35 288 TYR C N 1
ATOM 4321 C CA . TYR D 2 99 ? 6.023 68.690 309.326 1.00 58.87 288 TYR C CA 1
ATOM 4322 C C . TYR D 2 99 ? 6.258 67.466 308.458 1.00 57.16 288 TYR C C 1
ATOM 4323 O O . TYR D 2 99 ? 6.694 67.608 307.309 1.00 47.72 288 TYR C O 1
ATOM 4332 N N . PRO D 2 100 ? 5.999 66.259 308.955 1.00 60.23 289 PRO C N 1
ATOM 4333 C CA . PRO D 2 100 ? 6.276 65.066 308.153 1.00 55.99 289 PRO C CA 1
ATOM 4334 C C . PRO D 2 100 ? 5.398 65.013 306.914 1.00 49.81 289 PRO C C 1
ATOM 4335 O O . PRO D 2 100 ? 4.230 65.402 306.943 1.00 49.14 289 PRO C O 1
ATOM 4339 N N . ILE D 2 101 ? 5.979 64.526 305.821 1.00 47.71 290 ILE C N 1
ATOM 4340 C CA . ILE D 2 101 ? 5.256 64.340 304.569 1.00 56.15 290 ILE C CA 1
ATOM 4341 C C . ILE D 2 101 ? 4.616 62.962 304.576 1.00 63.33 290 ILE C C 1
ATOM 4342 O O . ILE D 2 101 ? 5.262 61.966 304.931 1.00 72.70 290 ILE C O 1
ATOM 4347 N N . SER D 2 102 ? 3.340 62.905 304.225 1.00 70.43 291 SER C N 1
ATOM 4348 C CA . SER D 2 102 ? 2.654 61.649 303.975 1.00 84.24 291 SER C CA 1
ATOM 4349 C C . SER D 2 102 ? 2.072 61.694 302.571 1.00 86.55 291 SER C C 1
ATOM 4350 O O . SER D 2 102 ? 1.536 62.726 302.152 1.00 81.53 291 SER C O 1
ATOM 4353 N N . ARG D 2 103 ? 2.166 60.574 301.846 1.00 98.81 292 ARG C N 1
ATOM 4354 C CA . ARG D 2 103 ? 1.815 60.531 300.428 1.00 94.66 292 ARG C CA 1
ATOM 4355 C C . ARG D 2 103 ? 0.580 59.660 300.239 1.00 102.59 292 ARG C C 1
ATOM 4356 O O . ARG D 2 103 ? 0.628 58.443 300.451 1.00 106.08 292 ARG C O 1
ATOM 4364 N N . ALA D 2 104 ? -0.521 60.289 299.844 1.00 180.80 293 ALA C N 1
ATOM 4365 C CA . ALA D 2 104 ? -1.704 59.583 299.394 1.00 180.35 293 ALA C CA 1
ATOM 4366 C C . ALA D 2 104 ? -1.592 59.424 297.882 1.00 177.23 293 ALA C C 1
ATOM 4367 O O . ALA D 2 104 ? -0.650 59.917 297.257 1.00 173.70 293 ALA C O 1
ATOM 4369 N N . ASP D 2 105 ? -2.547 58.724 297.278 1.00 176.23 294 ASP C N 1
ATOM 4370 C CA . ASP D 2 105 ? -2.505 58.514 295.836 1.00 172.83 294 ASP C CA 1
ATOM 4371 C C . ASP D 2 105 ? -2.465 59.841 295.083 1.00 171.19 294 ASP C C 1
ATOM 4372 O O . ASP D 2 105 ? -3.347 60.693 295.248 1.00 169.48 294 ASP C O 1
ATOM 4377 N N . GLU D 2 106 ? -1.419 60.013 294.270 1.00 168.45 295 GLU C N 1
ATOM 4378 C CA . GLU D 2 106 ? -1.145 61.208 293.489 1.00 168.09 295 GLU C CA 1
ATOM 4379 C C . GLU D 2 106 ? -0.768 60.808 292.069 1.00 175.67 295 GLU C C 1
ATOM 4380 O O . GLU D 2 106 ? -0.015 59.841 291.876 1.00 180.88 295 GLU C O 1
ATOM 4386 N N . PRO D 2 107 ? -1.268 61.526 291.058 1.00 181.12 296 PRO C N 1
ATOM 4387 C CA . PRO D 2 107 ? -0.851 61.262 289.671 1.00 173.51 296 PRO C CA 1
ATOM 4388 C C . PRO D 2 107 ? 0.508 61.840 289.304 1.00 158.10 296 PRO C C 1
ATOM 4389 O O . PRO D 2 107 ? 1.308 62.213 290.169 1.00 157.69 296 PRO C O 1
ATOM 4393 N N . LEU D 2 108 ? 0.769 61.898 288.000 1.00 144.84 297 LEU C N 1
ATOM 4394 C CA . LEU D 2 108 ? 2.027 62.394 287.446 1.00 134.24 297 LEU C CA 1
ATOM 4395 C C . LEU D 2 108 ? 2.360 63.824 287.870 1.00 127.73 297 LEU C C 1
ATOM 4396 O O . LEU D 2 108 ? 1.476 64.611 288.205 1.00 126.78 297 LEU C O 1
ATOM 4401 N N . PRO D 2 115 ? 7.084 69.570 286.022 1.00 132.67 330 PRO C N 1
ATOM 4402 C CA . PRO D 2 115 ? 7.309 70.980 286.372 1.00 127.44 330 PRO C CA 1
ATOM 4403 C C . PRO D 2 115 ? 7.382 71.929 285.169 1.00 121.61 330 PRO C C 1
ATOM 4404 O O . PRO D 2 115 ? 8.385 71.904 284.453 1.00 127.24 330 PRO C O 1
ATOM 4408 N N . SER D 2 116 ? 6.300 72.657 284.877 1.00 113.98 331 SER C N 1
ATOM 4409 C CA . SER D 2 116 ? 6.325 73.675 283.829 1.00 97.74 331 SER C CA 1
ATOM 4410 C C . SER D 2 116 ? 6.545 75.097 284.349 1.00 83.83 331 SER C C 1
ATOM 4411 O O . SER D 2 116 ? 7.182 75.902 283.659 1.00 83.88 331 SER C O 1
ATOM 4414 N N . ILE D 2 117 ? 6.038 75.435 285.534 1.00 74.44 332 ILE C N 1
ATOM 4415 C CA . ILE D 2 117 ? 6.213 76.769 286.107 1.00 60.12 332 ILE C CA 1
ATOM 4416 C C . ILE D 2 117 ? 7.494 76.768 286.933 1.00 58.32 332 ILE C C 1
ATOM 4417 O O . ILE D 2 117 ? 7.872 75.717 287.466 1.00 61.63 332 ILE C O 1
ATOM 4422 N N . PRO D 2 118 ? 8.208 77.893 287.046 1.00 39.32 333 PRO C N 1
ATOM 4423 C CA . PRO D 2 118 ? 9.450 77.892 287.830 1.00 35.14 333 PRO C CA 1
ATOM 4424 C C . PRO D 2 118 ? 9.178 77.543 289.283 1.00 31.86 333 PRO C C 1
ATOM 4425 O O . PRO D 2 118 ? 8.156 77.924 289.853 1.00 31.79 333 PRO C O 1
ATOM 4429 N N . VAL D 2 119 ? 10.115 76.831 289.886 1.00 32.59 334 VAL C N 1
ATOM 4430 C CA . VAL D 2 119 ? 10.012 76.412 291.276 1.00 33.79 334 VAL C CA 1
ATOM 4431 C C . VAL D 2 119 ? 11.336 76.751 291.936 1.00 28.80 334 VAL C C 1
ATOM 4432 O O . VAL D 2 119 ? 12.385 76.245 291.522 1.00 37.75 334 VAL C O 1
ATOM 4436 N N . GLN D 2 120 ? 11.296 77.617 292.944 1.00 29.38 335 GLN C N 1
ATOM 4437 C CA . GLN D 2 120 ? 12.504 78.096 293.601 1.00 31.93 335 GLN C CA 1
ATOM 4438 C C . GLN D 2 120 ? 12.362 77.903 295.099 1.00 38.28 335 GLN C C 1
ATOM 4439 O O . GLN D 2 120 ? 11.340 78.287 295.678 1.00 45.14 335 GLN C O 1
ATOM 4445 N N . THR D 2 121 ? 13.366 77.286 295.722 1.00 27.63 336 THR C N 1
ATOM 4446 C CA . THR D 2 121 ? 13.421 77.209 297.178 1.00 28.11 336 THR C CA 1
ATOM 4447 C C . THR D 2 121 ? 14.239 78.367 297.731 1.00 27.55 336 THR C C 1
ATOM 4448 O O . THR D 2 121 ? 15.386 78.578 297.316 1.00 28.30 336 THR C O 1
ATOM 4452 N N . ILE D 2 122 ? 13.667 79.088 298.701 1.00 20.91 337 ILE C N 1
ATOM 4453 C CA . ILE D 2 122 ? 14.324 80.265 299.252 1.00 20.28 337 ILE C CA 1
ATOM 4454 C C . ILE D 2 122 ? 14.531 80.083 300.747 1.00 27.08 337 ILE C C 1
ATOM 4455 O O . ILE D 2 122 ? 13.820 79.323 301.410 1.00 29.13 337 ILE C O 1
ATOM 4460 N N . SER D 2 123 ? 15.535 80.777 301.274 1.00 26.70 338 SER C N 1
ATOM 4461 C CA . SER D 2 123 ? 15.812 80.744 302.700 1.00 28.12 338 SER C CA 1
ATOM 4462 C C . SER D 2 123 ? 14.686 81.407 303.491 1.00 32.13 338 SER C C 1
ATOM 4463 O O . SER D 2 123 ? 13.976 82.292 303.001 1.00 35.40 338 SER C O 1
ATOM 4466 N N . ARG D 2 124 ? 14.559 81.000 304.754 1.00 36.76 339 ARG C N 1
ATOM 4467 C CA . ARG D 2 124 ? 13.571 81.631 305.622 1.00 33.08 339 ARG C CA 1
ATOM 4468 C C . ARG D 2 124 ? 13.851 83.121 305.785 1.00 29.92 339 ARG C C 1
ATOM 4469 O O . ARG D 2 124 ? 12.911 83.917 305.919 1.00 30.88 339 ARG C O 1
ATOM 4477 N N . GLU D 2 125 ? 15.126 83.519 305.705 1.00 33.18 340 GLU C N 1
ATOM 4478 C CA . GLU D 2 125 ? 15.491 84.935 305.633 1.00 31.57 340 GLU C CA 1
ATOM 4479 C C . GLU D 2 125 ? 14.792 85.641 304.475 1.00 28.92 340 GLU C C 1
ATOM 4480 O O . GLU D 2 125 ? 14.174 86.696 304.659 1.00 28.67 340 GLU C O 1
ATOM 4486 N N . ALA D 2 126 ? 14.911 85.091 303.261 1.00 23.94 341 ALA C N 1
ATOM 4487 C CA . ALA D 2 126 ? 14.282 85.719 302.102 1.00 18.95 341 ALA C CA 1
ATOM 4488 C C . ALA D 2 126 ? 12.769 85.690 302.216 1.00 19.72 341 ALA C C 1
ATOM 4489 O O . ALA D 2 126 ? 12.087 86.628 301.782 1.00 21.10 341 ALA C O 1
ATOM 4491 N N . ALA D 2 127 ? 12.222 84.621 302.791 1.00 19.21 342 ALA C N 1
ATOM 4492 C CA . ALA D 2 127 ? 10.782 84.571 302.976 1.00 19.30 342 ALA C CA 1
ATOM 4493 C C . ALA D 2 127 ? 10.316 85.713 303.870 1.00 19.88 342 ALA C C 1
ATOM 4494 O O . ALA D 2 127 ? 9.341 86.396 303.545 1.00 19.26 342 ALA C O 1
ATOM 4496 N N . GLU D 2 128 ? 11.039 85.978 304.969 1.00 21.42 343 GLU C N 1
ATOM 4497 C CA . GLU D 2 128 ? 10.641 87.064 305.869 1.00 25.89 343 GLU C CA 1
ATOM 4498 C C . GLU D 2 128 ? 10.904 88.436 305.266 1.00 27.84 343 GLU C C 1
ATOM 4499 O O . GLU D 2 128 ? 10.179 89.398 305.560 1.00 27.73 343 GLU C O 1
ATOM 4505 N N . LYS D 2 129 ? 11.942 88.555 304.440 1.00 23.33 344 LYS C N 1
ATOM 4506 C CA . LYS D 2 129 ? 12.163 89.804 303.729 1.00 19.21 344 LYS C CA 1
ATOM 4507 C C . LYS D 2 129 ? 11.026 90.070 302.751 1.00 24.52 344 LYS C C 1
ATOM 4508 O O . LYS D 2 129 ? 10.625 91.223 302.556 1.00 36.14 344 LYS C O 1
ATOM 4514 N N . LEU D 2 130 ? 10.486 89.013 302.126 1.00 21.26 345 LEU C N 1
ATOM 4515 C CA . LEU D 2 130 ? 9.309 89.191 301.272 1.00 21.71 345 LEU C CA 1
ATOM 4516 C C . LEU D 2 130 ? 8.083 89.543 302.102 1.00 25.01 345 LEU C C 1
ATOM 4517 O O . LEU D 2 130 ? 7.337 90.475 301.771 1.00 19.71 345 LEU C O 1
ATOM 4522 N N . PHE D 2 131 ? 7.893 88.841 303.211 1.00 28.30 346 PHE C N 1
ATOM 4523 C CA . PHE D 2 131 ? 6.733 89.082 304.053 1.00 24.55 346 PHE C CA 1
ATOM 4524 C C . PHE D 2 131 ? 6.693 90.522 304.541 1.00 21.78 346 PHE C C 1
ATOM 4525 O O . PHE D 2 131 ? 5.616 91.124 304.606 1.00 30.95 346 PHE C O 1
ATOM 4533 N N . GLN D 2 132 ? 7.849 91.105 304.880 1.00 21.12 347 GLN C N 1
ATOM 4534 C CA . GLN D 2 132 ? 7.808 92.471 305.403 1.00 22.29 347 GLN C CA 1
ATOM 4535 C C . GLN D 2 132 ? 7.286 93.468 304.381 1.00 23.63 347 GLN C C 1
ATOM 4536 O O . GLN D 2 132 ? 6.877 94.573 304.760 1.00 28.07 347 GLN C O 1
ATOM 4542 N N . ASN D 2 133 ? 7.318 93.116 303.101 1.00 23.84 348 ASN C N 1
ATOM 4543 C CA . ASN D 2 133 ? 6.767 93.929 302.026 1.00 20.15 348 ASN C CA 1
ATOM 4544 C C . ASN D 2 133 ? 5.338 93.548 301.670 1.00 26.47 348 ASN C C 1
ATOM 4545 O O . ASN D 2 133 ? 4.764 94.137 300.745 1.00 32.79 348 ASN C O 1
ATOM 4550 N N . MET D 2 134 ? 4.757 92.595 302.391 1.00 24.20 349 MET C N 1
ATOM 4551 C CA . MET D 2 134 ? 3.422 92.061 302.158 1.00 25.24 349 MET C CA 1
ATOM 4552 C C . MET D 2 134 ? 2.484 92.485 303.287 1.00 30.85 349 MET C C 1
ATOM 4553 O O . MET D 2 134 ? 2.894 93.101 304.275 1.00 36.96 349 MET C O 1
ATOM 4558 N N . GLU D 2 135 ? 1.203 92.157 303.132 1.00 27.65 350 GLU C N 1
ATOM 4559 C CA . GLU D 2 135 ? 0.170 92.626 304.040 1.00 25.69 350 GLU C CA 1
ATOM 4560 C C . GLU D 2 135 ? -0.766 91.479 304.411 1.00 24.39 350 GLU C C 1
ATOM 4561 O O . GLU D 2 135 ? -0.827 90.453 303.723 1.00 25.17 350 GLU C O 1
ATOM 4567 N N . ARG D 2 136 ? -1.511 91.693 305.506 1.00 27.47 351 ARG C N 1
ATOM 4568 C CA . ARG D 2 136 ? -2.517 90.785 306.067 1.00 29.75 351 ARG C CA 1
ATOM 4569 C C . ARG D 2 136 ? -1.897 89.632 306.850 1.00 30.16 351 ARG C C 1
ATOM 4570 O O . ARG D 2 136 ? -1.156 88.822 306.287 1.00 29.55 351 ARG C O 1
ATOM 4578 N N . ASP D 2 137 ? -2.209 89.542 308.145 1.00 25.55 352 ASP C N 1
ATOM 4579 C CA . ASP D 2 137 ? -1.655 88.484 308.979 1.00 30.88 352 ASP C CA 1
ATOM 4580 C C . ASP D 2 137 ? -2.184 87.124 308.544 1.00 31.98 352 ASP C C 1
ATOM 4581 O O . ASP D 2 137 ? -3.332 86.987 308.109 1.00 33.18 352 ASP C O 1
ATOM 4586 N N . CYS D 2 138 ? -1.334 86.100 308.696 1.00 33.37 353 CYS C N 1
ATOM 4587 C CA . CYS D 2 138 ? -1.728 84.733 308.394 1.00 28.92 353 CYS C CA 1
ATOM 4588 C C . CYS D 2 138 ? -2.630 84.201 309.503 1.00 31.94 353 CYS C C 1
ATOM 4589 O O . CYS D 2 138 ? -2.474 84.569 310.669 1.00 38.88 353 CYS C O 1
ATOM 4592 N N . PRO D 2 139 ? -3.598 83.355 309.162 1.00 35.19 354 PRO C N 1
ATOM 4593 C CA . PRO D 2 139 ? -4.515 82.831 310.183 1.00 33.14 354 PRO C CA 1
ATOM 4594 C C . PRO D 2 139 ? -3.774 82.135 311.323 1.00 32.62 354 PRO C C 1
ATOM 4595 O O . PRO D 2 139 ? -2.834 81.365 311.103 1.00 37.02 354 PRO C O 1
ATOM 4599 N N . ARG D 2 140 ? -4.220 82.399 312.557 1.00 38.10 355 ARG C N 1
ATOM 4600 C CA . ARG D 2 140 ? -3.622 81.721 313.706 1.00 39.57 355 ARG C CA 1
ATOM 4601 C C . ARG D 2 140 ? -3.699 80.205 313.574 1.00 40.93 355 ARG C C 1
ATOM 4602 O O . ARG D 2 140 ? -2.822 79.492 314.078 1.00 45.67 355 ARG C O 1
ATOM 4610 N N . SER D 2 141 ? -4.720 79.695 312.883 1.00 42.92 356 SER C N 1
ATOM 4611 C CA . SER D 2 141 ? -4.841 78.255 312.710 1.00 40.54 356 SER C CA 1
ATOM 4612 C C . SER D 2 141 ? -3.631 77.653 312.002 1.00 39.51 356 SER C C 1
ATOM 4613 O O . SER D 2 141 ? -3.381 76.452 312.154 1.00 45.33 356 SER C O 1
ATOM 4616 N N . TRP D 2 142 ? -2.863 78.453 311.250 1.00 32.85 357 TRP C N 1
ATOM 4617 C CA . TRP D 2 142 ? -1.712 77.882 310.561 1.00 32.60 357 TRP C CA 1
ATOM 4618 C C . TRP D 2 142 ? -0.577 77.544 311.517 1.00 35.59 357 TRP C C 1
ATOM 4619 O O . TRP D 2 142 ? 0.270 76.708 311.179 1.00 41.13 357 TRP C O 1
ATOM 4630 N N . ASN D 2 143 ? -0.553 78.160 312.695 1.00 36.14 358 ASN C N 1
ATOM 4631 C CA . ASN D 2 143 ? 0.497 77.949 313.686 1.00 37.08 358 ASN C CA 1
ATOM 4632 C C . ASN D 2 143 ? 1.884 78.162 313.077 1.00 36.34 358 ASN C C 1
ATOM 4633 O O . ASN D 2 143 ? 2.737 77.274 313.088 1.00 41.95 358 ASN C O 1
ATOM 4638 N N . THR D 2 144 ? 2.082 79.356 312.513 1.00 33.50 359 THR C N 1
ATOM 4639 C CA . THR D 2 144 ? 3.363 79.769 311.954 1.00 39.05 359 THR C CA 1
ATOM 4640 C C . THR D 2 144 ? 3.766 81.127 312.528 1.00 36.92 359 THR C C 1
ATOM 4641 O O . THR D 2 144 ? 2.977 81.801 313.197 1.00 45.70 359 THR C O 1
ATOM 4645 N N . ASP D 2 145 ? 5.007 81.533 312.248 1.00 32.66 360 ASP C N 1
ATOM 4646 C CA . ASP D 2 145 ? 5.552 82.757 312.830 1.00 42.54 360 ASP C CA 1
ATOM 4647 C C . ASP D 2 145 ? 4.718 83.976 312.466 1.00 38.16 360 ASP C C 1
ATOM 4648 O O . ASP D 2 145 ? 4.072 84.031 311.415 1.00 31.99 360 ASP C O 1
ATOM 4653 N N . SER D 2 146 ? 4.777 84.981 313.344 1.00 36.84 361 SER C N 1
ATOM 4654 C CA . SER D 2 146 ? 4.016 86.209 313.159 1.00 30.85 361 SER C CA 1
ATOM 4655 C C . SER D 2 146 ? 4.499 87.040 311.983 1.00 31.32 361 SER C C 1
ATOM 4656 O O . SER D 2 146 ? 3.764 87.926 311.532 1.00 42.84 361 SER C O 1
ATOM 4659 N N . SER D 2 147 ? 5.709 86.790 311.477 1.00 29.13 362 SER C N 1
ATOM 4660 C CA . SER D 2 147 ? 6.173 87.513 310.295 1.00 27.54 362 SER C CA 1
ATOM 4661 C C . SER D 2 147 ? 5.403 87.127 309.041 1.00 33.69 362 SER C C 1
ATOM 4662 O O . SER D 2 147 ? 5.464 87.853 308.043 1.00 38.27 362 SER C O 1
ATOM 4665 N N . CYS D 2 148 ? 4.679 86.013 309.077 1.00 36.82 363 CYS C N 1
ATOM 4666 C CA . CYS D 2 148 ? 3.931 85.549 307.916 1.00 22.50 363 CYS C CA 1
ATOM 4667 C C . CYS D 2 148 ? 2.892 86.574 307.479 1.00 28.30 363 CYS C C 1
ATOM 4668 O O . CYS D 2 148 ? 2.208 87.183 308.306 1.00 33.08 363 CYS C O 1
ATOM 4671 N N . LYS D 2 149 ? 2.781 86.770 306.164 1.00 20.48 364 LYS C N 1
ATOM 4672 C CA . LYS D 2 149 ? 1.716 87.576 305.577 1.00 26.28 364 LYS C CA 1
ATOM 4673 C C . LYS D 2 149 ? 1.224 86.925 304.290 1.00 31.78 364 LYS C C 1
ATOM 4674 O O . LYS D 2 149 ? 1.884 86.054 303.714 1.00 42.74 364 LYS C O 1
ATOM 4680 N N . LEU D 2 150 ? 0.047 87.371 303.837 1.00 20.87 365 LEU C N 1
ATOM 4681 C CA . LEU D 2 150 ? -0.710 86.690 302.792 1.00 22.62 365 LEU C CA 1
ATOM 4682 C C . LEU D 2 150 ? -0.529 87.287 301.400 1.00 28.68 365 LEU C C 1
ATOM 4683 O O . LEU D 2 150 ? -0.294 86.553 300.437 1.00 38.76 365 LEU C O 1
ATOM 4688 N N . GLU D 2 151 ? -0.674 88.596 301.261 1.00 26.30 366 GLU C N 1
ATOM 4689 C CA . GLU D 2 151 ? -0.795 89.221 299.956 1.00 23.49 366 GLU C CA 1
ATOM 4690 C C . GLU D 2 151 ? 0.300 90.250 299.746 1.00 26.27 366 GLU C C 1
ATOM 4691 O O . GLU D 2 151 ? 0.681 90.959 300.682 1.00 33.26 366 GLU C O 1
ATOM 4697 N N . LEU D 2 152 ? 0.818 90.310 298.518 1.00 27.53 367 LEU C N 1
ATOM 4698 C CA . LEU D 2 152 ? 1.662 91.415 298.065 1.00 33.60 367 LEU C CA 1
ATOM 4699 C C . LEU D 2 152 ? 0.767 92.420 297.335 1.00 37.86 367 LEU C C 1
ATOM 4700 O O . LEU D 2 152 ? 0.332 92.169 296.207 1.00 46.69 367 LEU C O 1
ATOM 4705 N N . LEU D 2 153 ? 0.489 93.553 297.977 1.00 30.57 368 LEU C N 1
ATOM 4706 C CA . LEU D 2 153 ? -0.419 94.560 297.457 1.00 38.65 368 LEU C CA 1
ATOM 4707 C C . LEU D 2 153 ? 0.386 95.782 296.993 1.00 46.54 368 LEU C C 1
ATOM 4708 O O . LEU D 2 153 ? 1.569 95.644 296.629 1.00 52.64 368 LEU C O 1
ATOM 4713 N N . GLN D 2 154 ? -0.244 96.959 296.995 1.00 41.73 369 GLN C N 1
ATOM 4714 C CA . GLN D 2 154 ? 0.417 98.216 296.642 1.00 47.70 369 GLN C CA 1
ATOM 4715 C C . GLN D 2 154 ? 0.963 98.195 295.217 1.00 52.61 369 GLN C C 1
ATOM 4716 O O . GLN D 2 154 ? 1.932 98.892 294.902 1.00 62.33 369 GLN C O 1
ATOM 4722 N N . ASN D 2 155 ? 0.354 97.395 294.345 1.00 53.31 370 ASN C N 1
ATOM 4723 C CA . ASN D 2 155 ? 0.784 97.243 292.954 1.00 54.94 370 ASN C CA 1
ATOM 4724 C C . ASN D 2 155 ? 2.227 96.761 292.830 1.00 50.48 370 ASN C C 1
ATOM 4725 O O . ASN D 2 155 ? 2.842 96.912 291.771 1.00 51.52 370 ASN C O 1
ATOM 4730 N N . ARG D 2 156 ? 2.781 96.181 293.889 1.00 41.07 371 ARG C N 1
ATOM 4731 C CA . ARG D 2 156 ? 4.112 95.606 293.820 1.00 31.63 371 ARG C CA 1
ATOM 4732 C C . ARG D 2 156 ? 4.062 94.267 293.095 1.00 29.54 371 ARG C C 1
ATOM 4733 O O . ARG D 2 156 ? 3.002 93.650 292.939 1.00 30.03 371 ARG C O 1
ATOM 4741 N N . ASN D 2 157 ? 5.237 93.821 292.658 1.00 28.41 372 ASN C N 1
ATOM 4742 C CA . ASN D 2 157 ? 5.405 92.540 291.990 1.00 30.01 372 ASN C CA 1
ATOM 4743 C C . ASN D 2 157 ? 6.672 91.867 292.505 1.00 27.15 372 ASN C C 1
ATOM 4744 O O . ASN D 2 157 ? 7.579 92.517 293.032 1.00 33.13 372 ASN C O 1
ATOM 4749 N N . VAL D 2 158 ? 6.723 90.549 292.353 1.00 27.99 373 VAL C N 1
ATOM 4750 C CA . VAL D 2 158 ? 7.926 89.765 292.596 1.00 28.89 373 VAL C CA 1
ATOM 4751 C C . VAL D 2 158 ? 8.382 89.212 291.254 1.00 33.22 373 VAL C C 1
ATOM 4752 O O . VAL D 2 158 ? 7.558 88.808 290.416 1.00 28.98 373 VAL C O 1
ATOM 4756 N N . LYS D 2 159 ? 9.694 89.239 291.040 1.00 37.04 374 LYS C N 1
ATOM 4757 C CA . LYS D 2 159 ? 10.335 88.776 289.817 1.00 41.26 374 LYS C CA 1
ATOM 4758 C C . LYS D 2 159 ? 11.252 87.613 290.186 1.00 43.56 374 LYS C C 1
ATOM 4759 O O . LYS D 2 159 ? 12.242 87.793 290.909 1.00 43.95 374 LYS C O 1
ATOM 4765 N N . LEU D 2 160 ? 10.895 86.423 289.712 1.00 39.03 375 LEU C N 1
ATOM 4766 C CA . LEU D 2 160 ? 11.671 85.204 289.888 1.00 30.49 375 LEU C CA 1
ATOM 4767 C C . LEU D 2 160 ? 12.365 84.861 288.580 1.00 30.78 375 LEU C C 1
ATOM 4768 O O . LEU D 2 160 ? 11.699 84.710 287.546 1.00 32.19 375 LEU C O 1
ATOM 4773 N N . THR D 2 161 ? 13.694 84.745 288.616 1.00 32.96 376 THR C N 1
ATOM 4774 C CA . THR D 2 161 ? 14.467 84.380 287.430 1.00 38.91 376 THR C CA 1
ATOM 4775 C C . THR D 2 161 ? 15.224 83.097 287.719 1.00 42.95 376 THR C C 1
ATOM 4776 O O . THR D 2 161 ? 16.055 83.058 288.636 1.00 43.26 376 THR C O 1
ATOM 4780 N N . VAL D 2 162 ? 14.943 82.061 286.930 1.00 47.19 377 VAL C N 1
ATOM 4781 C CA . VAL D 2 162 ? 15.563 80.749 287.067 1.00 46.25 377 VAL C CA 1
ATOM 4782 C C . VAL D 2 162 ? 16.353 80.477 285.796 1.00 56.63 377 VAL C C 1
ATOM 4783 O O . VAL D 2 162 ? 15.768 80.332 284.718 1.00 65.21 377 VAL C O 1
ATOM 4787 N N . ASN D 2 163 ? 17.675 80.410 285.913 1.00 63.49 378 ASN C N 1
ATOM 4788 C CA . ASN D 2 163 ? 18.529 80.168 284.751 1.00 72.50 378 ASN C CA 1
ATOM 4789 C C . ASN D 2 163 ? 19.239 78.818 284.825 1.00 77.08 378 ASN C C 1
ATOM 4790 O O . ASN D 2 163 ? 19.330 78.210 285.894 1.00 78.17 378 ASN C O 1
ATOM 4795 N N . PRO E 1 5 ? 22.763 47.931 332.936 1.00 179.83 89 PRO F N 1
ATOM 4796 C CA . PRO E 1 5 ? 24.214 48.022 333.135 1.00 173.61 89 PRO F CA 1
ATOM 4797 C C . PRO E 1 5 ? 24.651 47.577 334.533 1.00 169.91 89 PRO F C 1
ATOM 4798 O O . PRO E 1 5 ? 23.893 47.724 335.493 1.00 167.95 89 PRO F O 1
ATOM 4802 N N . SER E 1 6 ? 25.863 47.036 334.635 1.00 161.47 90 SER F N 1
ATOM 4803 C CA . SER E 1 6 ? 26.418 46.561 335.895 1.00 154.86 90 SER F CA 1
ATOM 4804 C C . SER E 1 6 ? 27.559 47.462 336.353 1.00 144.99 90 SER F C 1
ATOM 4805 O O . SER E 1 6 ? 28.315 47.996 335.542 1.00 144.07 90 SER F O 1
ATOM 4808 N N . LEU E 1 7 ? 27.704 47.598 337.666 1.00 139.41 91 LEU F N 1
ATOM 4809 C CA . LEU E 1 7 ? 28.605 48.575 338.257 1.00 138.52 91 LEU F CA 1
ATOM 4810 C C . LEU E 1 7 ? 29.682 47.871 339.068 1.00 140.02 91 LEU F C 1
ATOM 4811 O O . LEU E 1 7 ? 29.402 46.885 339.758 1.00 139.05 91 LEU F O 1
ATOM 4816 N N . CYS E 1 8 ? 30.918 48.372 338.989 1.00 142.02 92 CYS F N 1
ATOM 4817 C CA . CYS E 1 8 ? 31.965 47.885 339.880 1.00 144.24 92 CYS F CA 1
ATOM 4818 C C . CYS E 1 8 ? 32.926 49.017 340.209 1.00 148.07 92 CYS F C 1
ATOM 4819 O O . CYS E 1 8 ? 33.238 49.842 339.351 1.00 148.15 92 CYS F O 1
ATOM 4822 N N . MET E 1 9 ? 33.397 49.052 341.447 1.00 146.14 93 MET F N 1
ATOM 4823 C CA . MET E 1 9 ? 34.432 49.994 341.846 1.00 142.91 93 MET F CA 1
ATOM 4824 C C . MET E 1 9 ? 35.745 49.238 342.009 1.00 145.53 93 MET F C 1
ATOM 4825 O O . MET E 1 9 ? 35.798 48.211 342.696 1.00 153.10 93 MET F O 1
ATOM 4830 N N . LEU E 1 10 ? 36.789 49.721 341.334 1.00 146.89 94 LEU F N 1
ATOM 4831 C CA . LEU E 1 10 ? 38.103 49.096 341.438 1.00 148.53 94 LEU F CA 1
ATOM 4832 C C . LEU E 1 10 ? 38.675 49.272 342.837 1.00 153.80 94 LEU F C 1
ATOM 4833 O O . LEU E 1 10 ? 38.887 48.296 343.568 1.00 158.67 94 LEU F O 1
ATOM 4838 N N . ASN E 1 11 ? 38.931 50.516 343.220 1.00 150.16 95 ASN F N 1
ATOM 4839 C CA . ASN E 1 11 ? 39.382 50.863 344.558 1.00 149.30 95 ASN F CA 1
ATOM 4840 C C . ASN E 1 11 ? 38.754 52.206 344.917 1.00 147.49 95 ASN F C 1
ATOM 4841 O O . ASN E 1 11 ? 37.787 52.640 344.282 1.00 145.56 95 ASN F O 1
ATOM 4846 N N . ASN E 1 12 ? 39.292 52.860 345.948 1.00 147.09 96 ASN F N 1
ATOM 4847 C CA . ASN E 1 12 ? 38.735 54.124 346.420 1.00 148.59 96 ASN F CA 1
ATOM 4848 C C . ASN E 1 12 ? 38.812 55.236 345.378 1.00 149.47 96 ASN F C 1
ATOM 4849 O O . ASN E 1 12 ? 38.050 56.205 345.471 1.00 151.66 96 ASN F O 1
ATOM 4854 N N . SER E 1 13 ? 39.703 55.123 344.391 1.00 154.92 97 SER F N 1
ATOM 4855 C CA . SER E 1 13 ? 39.931 56.218 343.453 1.00 154.28 97 SER F CA 1
ATOM 4856 C C . SER E 1 13 ? 39.073 56.130 342.190 1.00 151.32 97 SER F C 1
ATOM 4857 O O . SER E 1 13 ? 38.512 57.141 341.755 1.00 150.86 97 SER F O 1
ATOM 4860 N N . PHE E 1 14 ? 38.951 54.946 341.595 1.00 145.70 98 PHE F N 1
ATOM 4861 C CA . PHE E 1 14 ? 38.361 54.766 340.272 1.00 141.42 98 PHE F CA 1
ATOM 4862 C C . PHE E 1 14 ? 37.126 53.881 340.363 1.00 141.03 98 PHE F C 1
ATOM 4863 O O . PHE E 1 14 ? 37.195 52.775 340.910 1.00 145.82 98 PHE F O 1
ATOM 4871 N N . TYR E 1 15 ? 36.000 54.357 339.825 1.00 134.13 99 TYR F N 1
ATOM 4872 C CA . TYR E 1 15 ? 34.777 53.566 339.794 1.00 129.75 99 TYR F CA 1
ATOM 4873 C C . TYR E 1 15 ? 34.404 53.338 338.332 1.00 128.20 99 TYR F C 1
ATOM 4874 O O . TYR E 1 15 ? 34.897 54.030 337.440 1.00 126.80 99 TYR F O 1
ATOM 4883 N N . TYR E 1 16 ? 33.525 52.372 338.069 1.00 128.71 100 TYR F N 1
ATOM 4884 C CA . TYR E 1 16 ? 33.285 51.964 336.692 1.00 122.53 100 TYR F CA 1
ATOM 4885 C C . TYR E 1 16 ? 31.848 51.502 336.485 1.00 129.93 100 TYR F C 1
ATOM 4886 O O . TYR E 1 16 ? 31.273 50.810 337.334 1.00 124.67 100 TYR F O 1
ATOM 4895 N N . MET E 1 17 ? 31.292 51.881 335.333 1.00 129.78 101 MET F N 1
ATOM 4896 C CA . MET E 1 17 ? 29.988 51.430 334.865 1.00 128.03 101 MET F CA 1
ATOM 4897 C C . MET E 1 17 ? 30.180 50.626 333.587 1.00 130.37 101 MET F C 1
ATOM 4898 O O . MET E 1 17 ? 31.040 50.952 332.768 1.00 124.14 101 MET F O 1
ATOM 4903 N N . ARG E 1 18 ? 29.392 49.566 333.420 1.00 143.86 102 ARG F N 1
ATOM 4904 C CA . ARG E 1 18 ? 29.465 48.709 332.242 1.00 143.57 102 ARG F CA 1
ATOM 4905 C C . ARG E 1 18 ? 28.080 48.617 331.620 1.00 143.65 102 ARG F C 1
ATOM 4906 O O . ARG E 1 18 ? 27.183 47.984 332.187 1.00 143.12 102 ARG F O 1
ATOM 4914 N N . GLY E 1 19 ? 27.909 49.255 330.463 1.00 137.92 103 GLY F N 1
ATOM 4915 C CA . GLY E 1 19 ? 26.649 49.216 329.752 1.00 136.03 103 GLY F CA 1
ATOM 4916 C C . GLY E 1 19 ? 26.815 48.660 328.353 1.00 137.21 103 GLY F C 1
ATOM 4917 O O . GLY E 1 19 ? 27.521 49.246 327.521 1.00 133.69 103 GLY F O 1
ATOM 4918 N N . GLY E 1 20 ? 26.180 47.519 328.090 1.00 137.25 104 GLY F N 1
ATOM 4919 C CA . GLY E 1 20 ? 26.299 46.894 326.783 1.00 138.41 104 GLY F CA 1
ATOM 4920 C C . GLY E 1 20 ? 27.738 46.528 326.478 1.00 138.41 104 GLY F C 1
ATOM 4921 O O . GLY E 1 20 ? 28.407 45.838 327.256 1.00 136.88 104 GLY F O 1
ATOM 4922 N N . VAL E 1 21 ? 28.231 47.010 325.330 1.00 140.15 105 VAL F N 1
ATOM 4923 C CA . VAL E 1 21 ? 29.610 46.756 324.916 1.00 141.73 105 VAL F CA 1
ATOM 4924 C C . VAL E 1 21 ? 30.575 47.812 325.442 1.00 147.08 105 VAL F C 1
ATOM 4925 O O . VAL E 1 21 ? 31.796 47.664 325.274 1.00 149.38 105 VAL F O 1
ATOM 4929 N N . ASN E 1 22 ? 30.077 48.866 326.086 1.00 115.55 106 ASN F N 1
ATOM 4930 C CA . ASN E 1 22 ? 30.909 49.993 326.477 1.00 110.35 106 ASN F CA 1
ATOM 4931 C C . ASN E 1 22 ? 31.103 50.037 327.987 1.00 115.73 106 ASN F C 1
ATOM 4932 O O . ASN E 1 22 ? 30.264 49.559 328.758 1.00 118.53 106 ASN F O 1
ATOM 4937 N N . THR E 1 23 ? 32.236 50.606 328.398 1.00 117.07 107 THR F N 1
ATOM 4938 C CA . THR E 1 23 ? 32.606 50.742 329.802 1.00 123.15 107 THR F CA 1
ATOM 4939 C C . THR E 1 23 ? 32.997 52.192 330.050 1.00 122.75 107 THR F C 1
ATOM 4940 O O . THR E 1 23 ? 33.709 52.793 329.240 1.00 119.32 107 THR F O 1
ATOM 4944 N N . PHE E 1 24 ? 32.495 52.771 331.138 1.00 132.47 108 PHE F N 1
ATOM 4945 C CA . PHE E 1 24 ? 32.690 54.184 331.428 1.00 133.34 108 PHE F CA 1
ATOM 4946 C C . PHE E 1 24 ? 33.386 54.313 332.777 1.00 131.74 108 PHE F C 1
ATOM 4947 O O . PHE E 1 24 ? 32.939 53.727 333.771 1.00 139.04 108 PHE F O 1
ATOM 4955 N N . LEU E 1 25 ? 34.469 55.088 332.807 1.00 119.60 109 LEU F N 1
ATOM 4956 C CA . LEU E 1 25 ? 35.132 55.461 334.048 1.00 91.57 109 LEU F CA 1
ATOM 4957 C C . LEU E 1 25 ? 34.370 56.576 334.747 1.00 91.58 109 LEU F C 1
ATOM 4958 O O . LEU E 1 25 ? 33.902 57.524 334.107 1.00 91.73 109 LEU F O 1
ATOM 4963 N N . ILE E 1 26 ? 34.250 56.460 336.068 1.00 75.11 110 ILE F N 1
ATOM 4964 C CA . ILE E 1 26 ? 33.562 57.434 336.903 1.00 74.07 110 ILE F CA 1
ATOM 4965 C C . ILE E 1 26 ? 34.486 57.775 338.066 1.00 79.55 110 ILE F C 1
ATOM 4966 O O . ILE E 1 26 ? 34.968 56.876 338.765 1.00 85.02 110 ILE F O 1
ATOM 4971 N N . ARG E 1 27 ? 34.740 59.067 338.263 1.00 74.98 111 ARG F N 1
ATOM 4972 C CA . ARG E 1 27 ? 35.623 59.557 339.314 1.00 71.55 111 ARG F CA 1
ATOM 4973 C C . ARG E 1 27 ? 34.932 60.672 340.084 1.00 70.20 111 ARG F C 1
ATOM 4974 O O . ARG E 1 27 ? 33.983 61.286 339.598 1.00 70.00 111 ARG F O 1
ATOM 4982 N N . VAL E 1 28 ? 35.394 60.911 341.310 1.00 68.21 112 VAL F N 1
ATOM 4983 C CA . VAL E 1 28 ? 34.892 62.004 342.138 1.00 70.55 112 VAL F CA 1
ATOM 4984 C C . VAL E 1 28 ? 36.090 62.736 342.724 1.00 72.60 112 VAL F C 1
ATOM 4985 O O . VAL E 1 28 ? 36.838 62.164 343.526 1.00 69.84 112 VAL F O 1
ATOM 4989 N N . SER E 1 29 ? 36.262 63.999 342.341 1.00 82.27 113 SER F N 1
ATOM 4990 C CA . SER E 1 29 ? 37.393 64.796 342.802 1.00 84.29 113 SER F CA 1
ATOM 4991 C C . SER E 1 29 ? 37.051 66.260 342.592 1.00 81.95 113 SER F C 1
ATOM 4992 O O . SER E 1 29 ? 36.007 66.595 342.031 1.00 82.07 113 SER F O 1
ATOM 4995 N N . ASP E 1 30 ? 37.959 67.134 343.034 1.00 77.35 114 ASP F N 1
ATOM 4996 C CA . ASP E 1 30 ? 37.748 68.577 343.064 1.00 68.89 114 ASP F CA 1
ATOM 4997 C C . ASP E 1 30 ? 38.367 69.313 341.873 1.00 61.60 114 ASP F C 1
ATOM 4998 O O . ASP E 1 30 ? 38.685 70.500 341.989 1.00 65.02 114 ASP F O 1
ATOM 5003 N N . ILE E 1 31 ? 38.547 68.646 340.732 1.00 56.66 115 ILE F N 1
ATOM 5004 C CA . ILE E 1 31 ? 39.104 69.270 339.536 1.00 55.30 115 ILE F CA 1
ATOM 5005 C C . ILE E 1 31 ? 38.068 69.236 338.426 1.00 60.58 115 ILE F C 1
ATOM 5006 O O . ILE E 1 31 ? 37.406 68.216 338.211 1.00 65.12 115 ILE F O 1
ATOM 5011 N N . SER E 1 32 ? 37.932 70.358 337.724 1.00 54.27 116 SER F N 1
ATOM 5012 C CA . SER E 1 32 ? 37.072 70.477 336.553 1.00 54.98 116 SER F CA 1
ATOM 5013 C C . SER E 1 32 ? 37.889 70.943 335.358 1.00 56.34 116 SER F C 1
ATOM 5014 O O . SER E 1 32 ? 38.760 71.809 335.493 1.00 63.17 116 SER F O 1
ATOM 5017 N N . VAL E 1 33 ? 37.626 70.351 334.195 1.00 53.78 117 VAL F N 1
ATOM 5018 C CA . VAL E 1 33 ? 38.246 70.766 332.945 1.00 52.89 117 VAL F CA 1
ATOM 5019 C C . VAL E 1 33 ? 37.209 71.231 331.923 1.00 56.13 117 VAL F C 1
ATOM 5020 O O . VAL E 1 33 ? 37.511 71.328 330.731 1.00 52.77 117 VAL F O 1
ATOM 5024 N N . LEU E 1 34 ? 35.979 71.500 332.365 1.00 55.88 118 LEU F N 1
ATOM 5025 C CA . LEU E 1 34 ? 34.924 72.019 331.505 1.00 55.28 118 LEU F CA 1
ATOM 5026 C C . LEU E 1 34 ? 34.379 73.315 332.094 1.00 58.04 118 LEU F C 1
ATOM 5027 O O . LEU E 1 34 ? 34.379 73.507 333.314 1.00 60.41 118 LEU F O 1
ATOM 5032 N N . MET E 1 35 ? 33.892 74.195 331.224 1.00 52.87 119 MET F N 1
ATOM 5033 C CA . MET E 1 35 ? 33.352 75.477 331.649 1.00 58.77 119 MET F CA 1
ATOM 5034 C C . MET E 1 35 ? 31.999 75.705 330.992 1.00 60.42 119 MET F C 1
ATOM 5035 O O . MET E 1 35 ? 31.732 75.202 329.899 1.00 64.75 119 MET F O 1
ATOM 5040 N N . LYS E 1 36 ? 31.131 76.444 331.691 1.00 59.58 120 LYS F N 1
ATOM 5041 C CA . LYS E 1 36 ? 29.825 76.782 331.130 1.00 60.78 120 LYS F CA 1
ATOM 5042 C C . LYS E 1 36 ? 29.969 77.537 329.812 1.00 59.30 120 LYS F C 1
ATOM 5043 O O . LYS E 1 36 ? 29.202 77.318 328.868 1.00 56.09 120 LYS F O 1
ATOM 5049 N N . GLU E 1 37 ? 30.980 78.401 329.722 1.00 63.44 121 GLU F N 1
ATOM 5050 C CA . GLU E 1 37 ? 31.136 79.302 328.589 1.00 62.95 121 GLU F CA 1
ATOM 5051 C C . GLU E 1 37 ? 31.575 78.592 327.312 1.00 66.43 121 GLU F C 1
ATOM 5052 O O . GLU E 1 37 ? 31.334 79.115 326.220 1.00 68.05 121 GLU F O 1
ATOM 5058 N N . TYR E 1 38 ? 32.227 77.430 327.416 1.00 63.20 122 TYR F N 1
ATOM 5059 C CA . TYR E 1 38 ? 32.833 76.792 326.255 1.00 67.81 122 TYR F CA 1
ATOM 5060 C C . TYR E 1 38 ? 32.260 75.422 325.920 1.00 74.19 122 TYR F C 1
ATOM 5061 O O . TYR E 1 38 ? 32.419 74.972 324.780 1.00 73.60 122 TYR F O 1
ATOM 5070 N N . ASP E 1 39 ? 31.622 74.745 326.865 1.00 79.01 123 ASP F N 1
ATOM 5071 C CA . ASP E 1 39 ? 31.236 73.355 326.699 1.00 81.66 123 ASP F CA 1
ATOM 5072 C C . ASP E 1 39 ? 29.718 73.228 326.760 1.00 81.00 123 ASP F C 1
ATOM 5073 O O . ASP E 1 39 ? 29.000 74.192 327.044 1.00 79.82 123 ASP F O 1
ATOM 5078 N N . VAL E 1 40 ? 29.235 72.011 326.508 1.00 148.73 124 VAL F N 1
ATOM 5079 C CA . VAL E 1 40 ? 27.815 71.771 326.270 1.00 110.94 124 VAL F CA 1
ATOM 5080 C C . VAL E 1 40 ? 27.096 71.557 327.596 1.00 111.75 124 VAL F C 1
ATOM 5081 O O . VAL E 1 40 ? 27.527 70.749 328.426 1.00 111.80 124 VAL F O 1
ATOM 5085 N N . SER E 1 41 ? 25.989 72.268 327.788 1.00 112.82 125 SER F N 1
ATOM 5086 C CA . SER E 1 41 ? 25.165 72.139 328.983 1.00 114.10 125 SER F CA 1
ATOM 5087 C C . SER E 1 41 ? 24.000 71.207 328.687 1.00 118.64 125 SER F C 1
ATOM 5088 O O . SER E 1 41 ? 23.336 71.344 327.654 1.00 116.92 125 SER F O 1
ATOM 5091 N N . ILE E 1 42 ? 23.752 70.265 329.592 1.00 119.37 126 ILE F N 1
ATOM 5092 C CA . ILE E 1 42 ? 22.744 69.232 329.401 1.00 122.48 126 ILE F CA 1
ATOM 5093 C C . ILE E 1 42 ? 21.550 69.619 330.268 1.00 129.68 126 ILE F C 1
ATOM 5094 O O . ILE E 1 42 ? 21.527 69.351 331.472 1.00 131.76 126 ILE F O 1
ATOM 5099 N N . TYR E 1 43 ? 20.539 70.234 329.648 1.00 135.54 127 TYR F N 1
ATOM 5100 C CA . TYR E 1 43 ? 19.370 70.696 330.389 1.00 138.68 127 TYR F CA 1
ATOM 5101 C C . TYR E 1 43 ? 18.338 69.592 330.581 1.00 132.56 127 TYR F C 1
ATOM 5102 O O . TYR E 1 43 ? 17.577 69.623 331.555 1.00 127.02 127 TYR F O 1
ATOM 5111 N N . GLU E 1 44 ? 18.283 68.636 329.665 1.00 130.20 128 GLU F N 1
ATOM 5112 C CA . GLU E 1 44 ? 17.339 67.531 329.699 1.00 135.40 128 GLU F CA 1
ATOM 5113 C C . GLU E 1 44 ? 18.044 66.287 329.181 1.00 135.88 128 GLU F C 1
ATOM 5114 O O . GLU E 1 44 ? 19.035 66.390 328.450 1.00 134.50 128 GLU F O 1
ATOM 5120 N N . PRO E 1 45 ? 17.567 65.092 329.559 1.00 133.71 129 PRO F N 1
ATOM 5121 C CA . PRO E 1 45 ? 18.304 63.861 329.210 1.00 130.49 129 PRO F CA 1
ATOM 5122 C C . PRO E 1 45 ? 18.582 63.701 327.723 1.00 136.68 129 PRO F C 1
ATOM 5123 O O . PRO E 1 45 ? 19.611 63.120 327.354 1.00 137.78 129 PRO F O 1
ATOM 5127 N N . GLU E 1 46 ? 17.686 64.189 326.862 1.00 142.87 130 GLU F N 1
ATOM 5128 C CA . GLU E 1 46 ? 17.898 64.116 325.421 1.00 146.28 130 GLU F CA 1
ATOM 5129 C C . GLU E 1 46 ? 19.254 64.691 325.030 1.00 142.09 130 GLU F C 1
ATOM 5130 O O . GLU E 1 46 ? 19.983 64.103 324.219 1.00 151.09 130 GLU F O 1
ATOM 5136 N N . ASP E 1 47 ? 19.627 65.825 325.635 1.00 156.85 131 ASP F N 1
ATOM 5137 C CA . ASP E 1 47 ? 20.884 66.490 325.310 1.00 162.78 131 ASP F CA 1
ATOM 5138 C C . ASP E 1 47 ? 22.097 65.600 325.563 1.00 166.12 131 ASP F C 1
ATOM 5139 O O . ASP E 1 47 ? 23.157 65.830 324.968 1.00 171.25 131 ASP F O 1
ATOM 5144 N N . LEU E 1 48 ? 21.958 64.575 326.415 1.00 156.23 132 LEU F N 1
ATOM 5145 C CA . LEU E 1 48 ? 23.050 63.633 326.653 1.00 141.20 132 LEU F CA 1
ATOM 5146 C C . LEU E 1 48 ? 23.537 62.975 325.369 1.00 135.87 132 LEU F C 1
ATOM 5147 O O . LEU E 1 48 ? 24.656 62.450 325.340 1.00 124.74 132 LEU F O 1
ATOM 5152 N N . GLY E 1 49 ? 22.732 62.991 324.310 1.00 126.45 133 GLY F N 1
ATOM 5153 C CA . GLY E 1 49 ? 23.193 62.473 323.038 1.00 128.18 133 GLY F CA 1
ATOM 5154 C C . GLY E 1 49 ? 24.245 63.329 322.360 1.00 126.79 133 GLY F C 1
ATOM 5155 O O . GLY E 1 49 ? 24.561 63.101 321.189 1.00 128.52 133 GLY F O 1
ATOM 5156 N N . ASN E 1 50 ? 24.811 64.302 323.076 1.00 123.99 134 ASN F N 1
ATOM 5157 C CA . ASN E 1 50 ? 25.864 65.161 322.539 1.00 127.32 134 ASN F CA 1
ATOM 5158 C C . ASN E 1 50 ? 27.222 64.941 323.198 1.00 127.88 134 ASN F C 1
ATOM 5159 O O . ASN E 1 50 ? 28.178 65.655 322.878 1.00 128.24 134 ASN F O 1
ATOM 5164 N N . CYS E 1 51 ? 27.345 63.965 324.093 1.00 132.64 135 CYS F N 1
ATOM 5165 C CA . CYS E 1 51 ? 28.506 63.897 324.963 1.00 131.10 135 CYS F CA 1
ATOM 5166 C C . CYS E 1 51 ? 29.453 62.742 324.664 1.00 134.31 135 CYS F C 1
ATOM 5167 O O . CYS E 1 51 ? 30.584 62.763 325.160 1.00 136.98 135 CYS F O 1
ATOM 5170 N N . LEU E 1 52 ? 29.042 61.746 323.875 1.00 146.65 136 LEU F N 1
ATOM 5171 C CA . LEU E 1 52 ? 29.797 60.506 323.741 1.00 148.33 136 LEU F CA 1
ATOM 5172 C C . LEU E 1 52 ? 30.250 60.292 322.299 1.00 136.59 136 LEU F C 1
ATOM 5173 O O . LEU E 1 52 ? 29.649 60.807 321.351 1.00 135.25 136 LEU F O 1
ATOM 5178 N N . ASN E 1 53 ? 31.331 59.518 322.150 1.00 138.67 137 ASN F N 1
ATOM 5179 C CA . ASN E 1 53 ? 31.913 59.275 320.829 1.00 145.74 137 ASN F CA 1
ATOM 5180 C C . ASN E 1 53 ? 30.935 58.534 319.921 1.00 154.45 137 ASN F C 1
ATOM 5181 O O . ASN E 1 53 ? 30.743 58.907 318.758 1.00 158.95 137 ASN F O 1
ATOM 5186 N N . LYS E 1 54 ? 30.318 57.474 320.433 1.00 161.74 138 LYS F N 1
ATOM 5187 C CA . LYS E 1 54 ? 29.262 56.759 319.731 1.00 166.44 138 LYS F CA 1
ATOM 5188 C C . LYS E 1 54 ? 27.917 57.065 320.378 1.00 165.80 138 LYS F C 1
ATOM 5189 O O . LYS E 1 54 ? 27.805 57.128 321.606 1.00 164.64 138 LYS F O 1
ATOM 5195 N N . SER E 1 55 ? 26.895 57.239 319.539 1.00 169.87 139 SER F N 1
ATOM 5196 C CA . SER E 1 55 ? 25.618 57.750 320.025 1.00 170.77 139 SER F CA 1
ATOM 5197 C C . SER E 1 55 ? 24.892 56.723 320.885 1.00 171.77 139 SER F C 1
ATOM 5198 O O . SER E 1 55 ? 24.356 57.067 321.947 1.00 169.26 139 SER F O 1
ATOM 5201 N N . ASP E 1 56 ? 24.876 55.460 320.448 1.00 185.17 140 ASP F N 1
ATOM 5202 C CA . ASP E 1 56 ? 24.085 54.434 321.122 1.00 190.31 140 ASP F CA 1
ATOM 5203 C C . ASP E 1 56 ? 24.402 54.358 322.611 1.00 187.31 140 ASP F C 1
ATOM 5204 O O . ASP E 1 56 ? 23.495 54.384 323.452 1.00 186.23 140 ASP F O 1
ATOM 5209 N N . SER E 1 57 ? 25.693 54.319 322.954 1.00 180.80 141 SER F N 1
ATOM 5210 C CA . SER E 1 57 ? 26.115 54.175 324.343 1.00 170.37 141 SER F CA 1
ATOM 5211 C C . SER E 1 57 ? 25.518 55.234 325.259 1.00 155.22 141 SER F C 1
ATOM 5212 O O . SER E 1 57 ? 25.429 55.007 326.474 1.00 152.18 141 SER F O 1
ATOM 5215 N N . SER E 1 58 ? 25.055 56.357 324.698 1.00 149.61 142 SER F N 1
ATOM 5216 C CA . SER E 1 58 ? 24.431 57.393 325.513 1.00 151.74 142 SER F CA 1
ATOM 5217 C C . SER E 1 58 ? 23.295 56.839 326.362 1.00 152.16 142 SER F C 1
ATOM 5218 O O . SER E 1 58 ? 23.031 57.359 327.455 1.00 133.38 142 SER F O 1
ATOM 5221 N N . TRP E 1 59 ? 22.643 55.762 325.899 1.00 149.37 143 TRP F N 1
ATOM 5222 C CA . TRP E 1 59 ? 21.534 55.190 326.659 1.00 152.78 143 TRP F CA 1
ATOM 5223 C C . TRP E 1 59 ? 21.963 54.879 328.087 1.00 151.19 143 TRP F C 1
ATOM 5224 O O . TRP E 1 59 ? 21.241 55.192 329.042 1.00 147.83 143 TRP F O 1
ATOM 5235 N N . ALA E 1 60 ? 23.164 54.313 328.255 1.00 150.27 144 ALA F N 1
ATOM 5236 C CA . ALA E 1 60 ? 23.629 53.972 329.595 1.00 149.37 144 ALA F CA 1
ATOM 5237 C C . ALA E 1 60 ? 23.664 55.206 330.485 1.00 149.63 144 ALA F C 1
ATOM 5238 O O . ALA E 1 60 ? 23.100 55.204 331.590 1.00 147.64 144 ALA F O 1
ATOM 5240 N N . ILE E 1 61 ? 24.207 56.312 329.959 1.00 144.83 145 ILE F N 1
ATOM 5241 C CA . ILE E 1 61 ? 24.244 57.557 330.721 1.00 139.42 145 ILE F CA 1
ATOM 5242 C C . ILE E 1 61 ? 22.837 57.942 331.138 1.00 138.58 145 ILE F C 1
ATOM 5243 O O . ILE E 1 61 ? 22.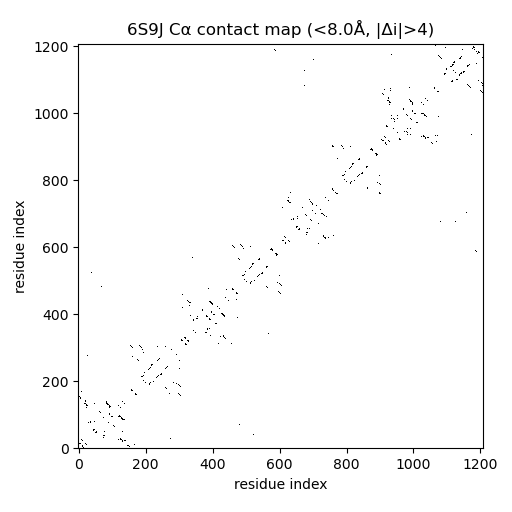599 58.326 332.293 1.00 131.77 145 ILE F O 1
ATOM 5248 N N . HIS E 1 62 ? 21.882 57.820 330.208 1.00 139.41 146 HIS F N 1
ATOM 5249 C CA . HIS E 1 62 ? 20.485 58.107 330.508 1.00 141.41 146 HIS F CA 1
ATOM 5250 C C . HIS E 1 62 ? 20.087 57.447 331.819 1.00 151.22 146 HIS F C 1
ATOM 5251 O O . HIS E 1 62 ? 19.632 58.112 332.757 1.00 157.82 146 HIS F O 1
ATOM 5258 N N . TRP E 1 63 ? 20.229 56.120 331.884 1.00 171.71 147 TRP F N 1
ATOM 5259 C CA . TRP E 1 63 ? 19.906 55.412 333.117 1.00 180.16 147 TRP F CA 1
ATOM 5260 C C . TRP E 1 63 ? 20.720 55.958 334.287 1.00 179.48 147 TRP F C 1
ATOM 5261 O O . TRP E 1 63 ? 20.164 56.324 335.330 1.00 182.12 147 TRP F O 1
ATOM 5272 N N . PHE E 1 64 ? 22.046 56.052 334.107 1.00 171.80 148 PHE F N 1
ATOM 5273 C CA . PHE E 1 64 ? 22.947 56.361 335.218 1.00 163.04 148 PHE F CA 1
ATOM 5274 C C . PHE E 1 64 ? 22.576 57.660 335.919 1.00 155.76 148 PHE F C 1
ATOM 5275 O O . PHE E 1 64 ? 22.554 57.718 337.156 1.00 157.29 148 PHE F O 1
ATOM 5283 N N . SER E 1 65 ? 22.273 58.708 335.154 1.00 146.63 149 SER F N 1
ATOM 5284 C CA . SER E 1 65 ? 21.846 59.964 335.759 1.00 140.83 149 SER F CA 1
ATOM 5285 C C . SER E 1 65 ? 20.643 59.741 336.665 1.00 137.05 149 SER F C 1
ATOM 5286 O O . SER E 1 65 ? 20.658 60.108 337.848 1.00 134.37 149 SER F O 1
ATOM 5289 N N . ASN E 1 66 ? 19.605 59.091 336.132 1.00 136.59 150 ASN F N 1
ATOM 5290 C CA . ASN E 1 66 ? 18.416 58.815 336.926 1.00 136.06 150 ASN F CA 1
ATOM 5291 C C . ASN E 1 66 ? 18.738 57.928 338.121 1.00 138.44 150 ASN F C 1
ATOM 5292 O O . ASN E 1 66 ? 18.040 57.987 339.139 1.00 140.18 150 ASN F O 1
ATOM 5297 N N . ALA E 1 67 ? 19.791 57.110 338.024 1.00 140.59 151 ALA F N 1
ATOM 5298 C CA . ALA E 1 67 ? 20.167 56.267 339.156 1.00 148.77 151 ALA F CA 1
ATOM 5299 C C . ALA E 1 67 ? 20.761 57.077 340.303 1.00 150.90 151 ALA F C 1
ATOM 5300 O O . ALA E 1 67 ? 20.612 56.693 341.468 1.00 145.08 151 ALA F O 1
ATOM 5302 N N . LEU E 1 68 ? 21.428 58.198 340.006 1.00 154.69 152 LEU F N 1
ATOM 5303 C CA . LEU E 1 68 ? 22.036 58.984 341.075 1.00 161.02 152 LEU F CA 1
ATOM 5304 C C . LEU E 1 68 ? 21.032 59.841 341.833 1.00 172.67 152 LEU F C 1
ATOM 5305 O O . LEU E 1 68 ? 21.319 60.252 342.964 1.00 176.98 152 LEU F O 1
ATOM 5310 N N . GLY E 1 69 ? 19.875 60.119 341.243 1.00 185.97 153 GLY F N 1
ATOM 5311 C CA . GLY E 1 69 ? 18.905 61.009 341.840 1.00 190.06 153 GLY F CA 1
ATOM 5312 C C . GLY E 1 69 ? 18.860 62.395 341.239 1.00 193.22 153 GLY F C 1
ATOM 5313 O O . GLY E 1 69 ? 18.203 63.273 341.808 1.00 193.88 153 GLY F O 1
ATOM 5314 N N . HIS E 1 70 ? 19.541 62.618 340.117 1.00 191.85 154 HIS F N 1
ATOM 5315 C CA . HIS E 1 70 ? 19.601 63.943 339.515 1.00 194.53 154 HIS F CA 1
ATOM 5316 C C . HIS E 1 70 ? 18.226 64.426 339.074 1.00 193.31 154 HIS F C 1
ATOM 5317 O O . HIS E 1 70 ? 17.493 63.714 338.374 1.00 194.73 154 HIS F O 1
ATOM 5324 N N . ASP E 1 71 ? 17.883 65.647 339.493 1.00 198.74 155 ASP F N 1
ATOM 5325 C CA . ASP E 1 71 ? 16.674 66.320 339.024 1.00 200.56 155 ASP F CA 1
ATOM 5326 C C . ASP E 1 71 ? 17.026 67.173 337.813 1.00 195.27 155 ASP F C 1
ATOM 5327 O O . ASP E 1 71 ? 17.718 68.181 337.946 1.00 196.05 155 ASP F O 1
ATOM 5332 N N . TRP E 1 72 ? 16.528 66.798 336.636 1.00 187.09 156 TRP F N 1
ATOM 5333 C CA . TRP E 1 72 ? 16.685 67.594 335.430 1.00 179.75 156 TRP F CA 1
ATOM 5334 C C . TRP E 1 72 ? 15.798 68.850 335.449 1.00 176.08 156 TRP F C 1
ATOM 5335 O O . TRP E 1 72 ? 15.721 69.541 334.424 1.00 180.33 156 TRP F O 1
ATOM 5346 N N . LEU E 1 73 ? 15.116 69.164 336.565 1.00 173.00 157 LEU F N 1
ATOM 5347 C CA . LEU E 1 73 ? 14.185 70.292 336.623 1.00 172.15 157 LEU F CA 1
ATOM 5348 C C . LEU E 1 73 ? 14.704 71.498 337.396 1.00 177.54 157 LEU F C 1
ATOM 5349 O O . LEU E 1 73 ? 14.670 72.618 336.873 1.00 181.44 157 LEU F O 1
ATOM 5354 N N . MET E 1 74 ? 15.172 71.317 338.630 1.00 183.86 158 MET F N 1
ATOM 5355 C CA . MET E 1 74 ? 15.728 72.418 339.414 1.00 188.66 158 MET F CA 1
ATOM 5356 C C . MET E 1 74 ? 17.230 72.335 339.575 1.00 186.51 158 MET F C 1
ATOM 5357 O O . MET E 1 74 ? 17.883 73.369 339.733 1.00 187.30 158 MET F O 1
ATOM 5362 N N . ASP E 1 75 ? 17.784 71.133 339.536 1.00 188.70 159 ASP F N 1
ATOM 5363 C CA . ASP E 1 75 ? 19.188 70.964 339.828 1.00 187.43 159 ASP F CA 1
ATOM 5364 C C . ASP E 1 75 ? 20.012 71.474 338.649 1.00 182.12 159 ASP F C 1
ATOM 5365 O O . ASP E 1 75 ? 19.530 71.501 337.513 1.00 181.70 159 ASP F O 1
ATOM 5370 N N . PRO E 1 76 ? 21.252 71.883 338.890 1.00 174.14 160 PRO F N 1
ATOM 5371 C CA . PRO E 1 76 ? 22.076 72.435 337.808 1.00 165.19 160 PRO F CA 1
ATOM 5372 C C . PRO E 1 76 ? 22.285 71.430 336.690 1.00 152.12 160 PRO F C 1
ATOM 5373 O O . PRO E 1 76 ? 22.466 70.229 336.942 1.00 151.75 160 PRO F O 1
ATOM 5377 N N . PRO E 1 77 ? 22.239 71.881 335.435 1.00 141.52 161 PRO F N 1
ATOM 5378 C CA . PRO E 1 77 ? 22.550 70.985 334.316 1.00 135.23 161 PRO F CA 1
ATOM 5379 C C . PRO E 1 77 ? 24.013 70.567 334.362 1.00 127.46 161 PRO F C 1
ATOM 5380 O O . PRO E 1 77 ? 24.896 71.374 334.662 1.00 131.77 161 PRO F O 1
ATOM 5384 N N . MET E 1 78 ? 24.271 69.294 334.077 1.00 130.95 162 MET F N 1
ATOM 5385 C CA . MET E 1 78 ? 25.657 68.864 333.987 1.00 133.11 162 MET F CA 1
ATOM 5386 C C . MET E 1 78 ? 26.282 69.305 332.665 1.00 127.88 162 MET F C 1
ATOM 5387 O O . MET E 1 78 ? 25.602 69.538 331.662 1.00 127.39 162 MET F O 1
ATOM 5392 N N . LEU E 1 79 ? 27.607 69.404 332.673 1.00 124.50 163 LEU F N 1
ATOM 5393 C CA . LEU E 1 79 ? 28.374 69.854 331.522 1.00 119.02 163 LEU F CA 1
ATOM 5394 C C . LEU E 1 79 ? 29.071 68.668 330.867 1.00 113.75 163 LEU F C 1
ATOM 5395 O O . LEU E 1 79 ? 29.459 67.708 331.541 1.00 114.20 163 LEU F O 1
ATOM 5400 N N . CYS E 1 80 ? 29.234 68.738 329.546 1.00 112.24 164 CYS F N 1
ATOM 5401 C CA . CYS E 1 80 ? 30.004 67.717 328.853 1.00 112.74 164 CYS F CA 1
ATOM 5402 C C . CYS E 1 80 ? 30.734 68.312 327.658 1.00 111.45 164 CYS F C 1
ATOM 5403 O O . CYS E 1 80 ? 30.391 69.388 327.159 1.00 110.40 164 CYS F O 1
ATOM 5406 N N . ARG E 1 81 ? 31.756 67.582 327.214 1.00 78.33 165 ARG F N 1
ATOM 5407 C CA . ARG E 1 81 ? 32.559 67.965 326.061 1.00 84.28 165 ARG F CA 1
ATOM 5408 C C . ARG E 1 81 ? 31.919 67.521 324.750 1.00 90.74 165 ARG F C 1
ATOM 5409 O O . ARG E 1 81 ? 31.348 66.430 324.650 1.00 95.28 165 ARG F O 1
ATOM 5417 N N . ASN E 1 82 ? 32.016 68.392 323.747 1.00 96.08 166 ASN F N 1
ATOM 5418 C CA . ASN E 1 82 ? 31.458 68.142 322.422 1.00 99.98 166 ASN F CA 1
ATOM 5419 C C . ASN E 1 82 ? 32.144 66.957 321.744 1.00 103.57 166 ASN F C 1
ATOM 5420 O O . ASN E 1 82 ? 33.325 66.675 321.974 1.00 101.75 166 ASN F O 1
ATOM 5425 N N . LYS E 1 83 ? 31.369 66.245 320.915 1.00 103.02 167 LYS F N 1
ATOM 5426 C CA . LYS E 1 83 ? 31.901 65.109 320.166 1.00 94.85 167 LYS F CA 1
ATOM 5427 C C . LYS E 1 83 ? 33.040 65.535 319.249 1.00 92.54 167 LYS F C 1
ATOM 5428 O O . LYS E 1 83 ? 34.034 64.815 319.102 1.00 91.11 167 LYS F O 1
ATOM 5434 N N . THR E 1 84 ? 32.897 66.698 318.605 1.00 101.41 168 THR F N 1
ATOM 5435 C CA . THR E 1 84 ? 33.872 67.138 317.609 1.00 105.01 168 THR F CA 1
ATOM 5436 C C . THR E 1 84 ? 35.253 67.342 318.210 1.00 108.35 168 THR F C 1
ATOM 5437 O O . THR E 1 84 ? 36.263 67.110 317.533 1.00 108.49 168 THR F O 1
ATOM 5441 N N . LYS E 1 85 ? 35.322 67.767 319.468 1.00 106.93 169 LYS F N 1
ATOM 5442 C CA . LYS E 1 85 ? 36.613 67.942 320.112 1.00 101.43 169 LYS F CA 1
ATOM 5443 C C . LYS E 1 85 ? 37.311 66.593 320.248 1.00 94.03 169 LYS F C 1
ATOM 5444 O O . LYS E 1 85 ? 36.673 65.562 320.489 1.00 85.41 169 LYS F O 1
ATOM 5450 N N . LYS E 1 86 ? 38.633 66.610 320.085 1.00 98.15 170 LYS F N 1
ATOM 5451 C CA . LYS E 1 86 ? 39.454 65.409 320.009 1.00 95.53 170 LYS F CA 1
ATOM 5452 C C . LYS E 1 86 ? 40.001 64.977 321.364 1.00 98.50 170 LYS F C 1
ATOM 5453 O O . LYS E 1 86 ? 40.818 64.054 321.424 1.00 100.58 170 LYS F O 1
ATOM 5459 N N . GLU E 1 87 ? 39.585 65.631 322.448 1.00 90.40 171 GLU F N 1
ATOM 5460 C CA . GLU E 1 87 ? 40.017 65.206 323.771 1.00 80.73 171 GLU F CA 1
ATOM 5461 C C . GLU E 1 87 ? 39.266 63.965 324.226 1.00 81.51 171 GLU F C 1
ATOM 5462 O O . GLU E 1 87 ? 39.811 63.161 324.990 1.00 77.90 171 GLU F O 1
ATOM 5468 N N . GLY E 1 88 ? 38.027 63.789 323.779 1.00 80.50 172 GLY F N 1
ATOM 5469 C CA . GLY E 1 88 ? 37.296 62.618 324.198 1.00 95.24 172 GLY F CA 1
ATOM 5470 C C . GLY E 1 88 ? 35.868 62.893 324.596 1.00 104.64 172 GLY F C 1
ATOM 5471 O O . GLY E 1 88 ? 35.144 63.659 323.950 1.00 111.51 172 GLY F O 1
ATOM 5472 N N . SER E 1 89 ? 35.469 62.254 325.688 1.00 116.76 173 SER F N 1
ATOM 5473 C CA . SER E 1 89 ? 34.153 62.409 326.279 1.00 116.53 173 SER F CA 1
ATOM 5474 C C . SER E 1 89 ? 34.380 62.807 327.725 1.00 109.11 173 SER F C 1
ATOM 5475 O O . SER E 1 89 ? 35.142 62.150 328.435 1.00 110.96 173 SER F O 1
ATOM 5478 N N . ASN E 1 90 ? 33.772 63.898 328.162 1.00 93.37 174 ASN F N 1
ATOM 5479 C CA . ASN E 1 90 ? 33.931 64.290 329.553 1.00 86.87 174 ASN F CA 1
ATOM 5480 C C . ASN E 1 90 ? 32.612 64.865 330.041 1.00 90.91 174 ASN F C 1
ATOM 5481 O O . ASN E 1 90 ? 32.194 65.926 329.582 1.00 89.67 174 ASN F O 1
ATOM 5486 N N . ILE E 1 91 ? 31.965 64.172 330.972 1.00 79.44 175 ILE F N 1
ATOM 5487 C CA . ILE E 1 91 ? 30.699 64.597 331.562 1.00 85.02 175 ILE F CA 1
ATOM 5488 C C . ILE E 1 91 ? 30.951 64.975 333.010 1.00 86.45 175 ILE F C 1
ATOM 5489 O O . ILE E 1 91 ? 31.418 64.146 333.807 1.00 91.61 175 ILE F O 1
ATOM 5494 N N . GLN E 1 92 ? 30.602 66.206 333.358 1.00 87.76 176 GLN F N 1
ATOM 5495 C CA . GLN E 1 92 ? 30.976 66.751 334.646 1.00 90.96 176 GLN F CA 1
ATOM 5496 C C . GLN E 1 92 ? 29.698 66.953 335.467 1.00 88.91 176 GLN F C 1
ATOM 5497 O O . GLN E 1 92 ? 28.734 67.550 334.979 1.00 85.46 176 GLN F O 1
ATOM 5503 N N . PHE E 1 93 ? 29.686 66.434 336.692 1.00 85.58 177 PHE F N 1
ATOM 5504 C CA . PHE E 1 93 ? 28.624 66.657 337.662 1.00 89.13 177 PHE F CA 1
ATOM 5505 C C . PHE E 1 93 ? 29.121 67.563 338.769 1.00 91.34 177 PHE F C 1
ATOM 5506 O O . PHE E 1 93 ? 30.106 67.244 339.438 1.00 97.68 177 PHE F O 1
ATOM 5514 N N . ASN E 1 94 ? 28.451 68.683 338.969 1.00 94.00 178 ASN F N 1
ATOM 5515 C CA . ASN E 1 94 ? 28.817 69.621 340.028 1.00 94.81 178 ASN F CA 1
ATOM 5516 C C . ASN E 1 94 ? 28.127 69.191 341.331 1.00 102.08 178 ASN F C 1
ATOM 5517 O O . ASN E 1 94 ? 26.910 69.342 341.468 1.00 104.59 178 ASN F O 1
ATOM 5522 N N . ILE E 1 95 ? 28.901 68.665 342.295 1.00 101.57 179 ILE F N 1
ATOM 5523 C CA . ILE E 1 95 ? 28.362 68.093 343.538 1.00 99.23 179 ILE F CA 1
ATOM 5524 C C . ILE E 1 95 ? 29.048 68.703 344.758 1.00 95.55 179 ILE F C 1
ATOM 5525 O O . ILE E 1 95 ? 29.109 68.081 345.825 1.00 97.63 179 ILE F O 1
ATOM 5530 N N . SER E 1 96 ? 29.545 69.924 344.610 1.00 97.70 180 SER F N 1
ATOM 5531 C CA . SER E 1 96 ? 30.389 70.556 345.620 1.00 106.61 180 SER F CA 1
ATOM 5532 C C . SER E 1 96 ? 29.712 70.660 346.988 1.00 112.63 180 SER F C 1
ATOM 5533 O O . SER E 1 96 ? 28.492 70.813 347.093 1.00 112.63 180 SER F O 1
ATOM 5536 N N . LYS E 1 97 ? 30.540 70.558 348.048 1.00 127.15 181 LYS F N 1
ATOM 5537 C CA . LYS E 1 97 ? 30.064 70.806 349.408 1.00 140.49 181 LYS F CA 1
ATOM 5538 C C . LYS E 1 97 ? 30.053 72.292 349.700 1.00 146.02 181 LYS F C 1
ATOM 5539 O O . LYS E 1 97 ? 30.634 72.701 350.706 1.00 148.57 181 LYS F O 1
ATOM 5545 N N . ALA E 1 98 ? 29.406 73.105 348.864 1.00 153.09 182 ALA F N 1
ATOM 5546 C CA . ALA E 1 98 ? 29.425 74.545 349.099 1.00 154.09 182 ALA F CA 1
ATOM 5547 C C . ALA E 1 98 ? 28.374 75.235 348.238 1.00 154.88 182 ALA F C 1
ATOM 5548 O O . ALA E 1 98 ? 27.837 74.654 347.291 1.00 153.99 182 ALA F O 1
ATOM 5550 N N . ASP E 1 99 ? 28.079 76.482 348.615 1.00 186.10 183 ASP F N 1
ATOM 5551 C CA . ASP E 1 99 ? 27.298 77.478 347.852 1.00 176.67 183 ASP F CA 1
ATOM 5552 C C . ASP E 1 99 ? 26.000 76.871 347.318 1.00 167.17 183 ASP F C 1
ATOM 5553 O O . ASP E 1 99 ? 25.217 76.308 348.097 1.00 169.10 183 ASP F O 1
ATOM 5558 N N . ASP E 1 100 ? 25.747 76.952 346.012 1.00 158.44 184 ASP F N 1
ATOM 5559 C CA . ASP E 1 100 ? 24.491 76.617 345.362 1.00 153.28 184 ASP F CA 1
ATOM 5560 C C . ASP E 1 100 ? 24.356 75.139 345.028 1.00 151.93 184 ASP F C 1
ATOM 5561 O O . ASP E 1 100 ? 23.251 74.691 344.703 1.00 153.42 184 ASP F O 1
ATOM 5566 N N . ALA E 1 101 ? 25.439 74.372 345.112 1.00 152.13 185 ALA F N 1
ATOM 5567 C CA . ALA E 1 101 ? 25.413 72.954 344.788 1.00 153.60 185 ALA F CA 1
ATOM 5568 C C . ALA E 1 101 ? 25.308 72.059 346.017 1.00 154.61 185 ALA F C 1
ATOM 5569 O O . ALA E 1 101 ? 25.256 70.835 345.862 1.00 152.85 185 ALA F O 1
ATOM 5571 N N . ARG E 1 102 ? 25.270 72.632 347.224 1.00 155.07 186 ARG F N 1
ATOM 5572 C CA . ARG E 1 102 ? 25.367 71.829 348.442 1.00 159.43 186 ARG F CA 1
ATOM 5573 C C . ARG E 1 102 ? 24.263 70.780 348.533 1.00 164.53 186 ARG F C 1
ATOM 5574 O O . ARG E 1 102 ? 24.536 69.573 348.488 1.00 165.82 186 ARG F O 1
ATOM 5582 N N . VAL E 1 103 ? 23.005 71.220 348.641 1.00 165.63 187 VAL F N 1
ATOM 5583 C CA . VAL E 1 103 ? 21.899 70.271 348.784 1.00 165.63 187 VAL F CA 1
ATOM 5584 C C . VAL E 1 103 ? 21.962 69.240 347.666 1.00 162.59 187 VAL F C 1
ATOM 5585 O O . VAL E 1 103 ? 22.067 68.030 347.911 1.00 163.03 187 VAL F O 1
ATOM 5589 N N . TYR E 1 104 ? 21.986 69.726 346.421 1.00 161.36 188 TYR F N 1
ATOM 5590 C CA . TYR E 1 104 ? 22.099 68.851 345.262 1.00 157.20 188 TYR F CA 1
ATOM 5591 C C . TYR E 1 104 ? 23.234 67.853 345.428 1.00 146.79 188 TYR F C 1
ATOM 5592 O O . TYR E 1 104 ? 23.034 66.640 345.275 1.00 146.05 188 TYR F O 1
ATOM 5601 N N . GLY E 1 105 ? 24.421 68.344 345.802 1.00 144.17 189 GLY F N 1
ATOM 5602 C CA . GLY E 1 105 ? 25.558 67.450 345.946 1.00 149.88 189 GLY F CA 1
ATOM 5603 C C . GLY E 1 105 ? 25.235 66.260 346.822 1.00 154.86 189 GLY F C 1
ATOM 5604 O O . GLY E 1 105 ? 25.390 65.107 346.403 1.00 144.55 189 GLY F O 1
ATOM 5605 N N . LYS E 1 106 ? 24.667 66.526 348.005 1.00 159.76 190 LYS F N 1
ATOM 5606 C CA . LYS E 1 106 ? 24.328 65.445 348.925 1.00 168.11 190 LYS F CA 1
ATOM 5607 C C . LYS E 1 106 ? 23.514 64.376 348.214 1.00 170.45 190 LYS F C 1
ATOM 5608 O O . LYS E 1 106 ? 23.903 63.200 348.172 1.00 172.10 190 LYS F O 1
ATOM 5614 N N . LYS E 1 107 ? 22.426 64.799 347.565 1.00 167.34 191 LYS F N 1
ATOM 5615 C CA . LYS E 1 107 ? 21.543 63.866 346.879 1.00 161.64 191 LYS F CA 1
ATOM 5616 C C . LYS E 1 107 ? 22.320 62.968 345.930 1.00 150.35 191 LYS F C 1
ATOM 5617 O O . LYS E 1 107 ? 22.227 61.736 346.008 1.00 151.52 191 LYS F O 1
ATOM 5623 N N . ILE E 1 108 ? 23.146 63.569 345.069 1.00 149.41 192 ILE F N 1
ATOM 5624 C CA . ILE E 1 108 ? 23.865 62.785 344.068 1.00 156.67 192 ILE F CA 1
ATOM 5625 C C . ILE E 1 108 ? 24.693 61.708 344.746 1.00 156.64 192 ILE F C 1
ATOM 5626 O O . ILE E 1 108 ? 24.669 60.532 344.357 1.00 160.48 192 ILE F O 1
ATOM 5631 N N . ARG E 1 109 ? 25.405 62.095 345.803 1.00 159.82 193 ARG F N 1
ATOM 5632 C CA . ARG E 1 109 ? 26.288 61.158 346.480 1.00 160.35 193 ARG F CA 1
ATOM 5633 C C . ARG E 1 109 ? 25.501 60.041 347.143 1.00 164.38 193 ARG F C 1
ATOM 5634 O O . ARG E 1 109 ? 25.969 58.897 347.194 1.00 166.48 193 ARG F O 1
ATOM 5642 N N . ASN E 1 110 ? 24.304 60.349 347.661 1.00 163.27 194 ASN F N 1
ATOM 5643 C CA . ASN E 1 110 ? 23.450 59.283 348.175 1.00 162.35 194 ASN F CA 1
ATOM 5644 C C . ASN E 1 110 ? 23.204 58.230 347.100 1.00 156.56 194 ASN F C 1
ATOM 5645 O O . ASN E 1 110 ? 23.274 57.023 347.370 1.00 156.43 194 ASN F O 1
ATOM 5650 N N . GLY E 1 111 ? 22.954 58.673 345.864 1.00 152.72 195 GLY F N 1
ATOM 5651 C CA . GLY E 1 111 ? 22.854 57.736 344.757 1.00 152.74 195 GLY F CA 1
ATOM 5652 C C . GLY E 1 111 ? 24.070 56.838 344.663 1.00 155.39 195 GLY F C 1
ATOM 5653 O O . GLY E 1 111 ? 23.948 55.614 344.550 1.00 154.53 195 GLY F O 1
ATOM 5654 N N . MET E 1 112 ? 25.264 57.438 344.733 1.00 157.83 196 MET F N 1
ATOM 5655 C CA . MET E 1 112 ? 26.497 56.656 344.706 1.00 165.07 196 MET F CA 1
ATOM 5656 C C . MET E 1 112 ? 26.502 55.613 345.814 1.00 171.36 196 MET F C 1
ATOM 5657 O O . MET E 1 112 ? 26.893 54.460 345.591 1.00 171.86 196 MET F O 1
ATOM 5662 N N . ARG E 1 113 ? 26.036 55.994 347.010 1.00 183.38 197 ARG F N 1
ATOM 5663 C CA . ARG E 1 113 ? 26.050 55.068 348.136 1.00 185.67 197 ARG F CA 1
ATOM 5664 C C . ARG E 1 113 ? 25.161 53.866 347.861 1.00 179.64 197 ARG F C 1
ATOM 5665 O O . ARG E 1 113 ? 25.401 52.778 348.395 1.00 181.51 197 ARG F O 1
ATOM 5673 N N . HIS E 1 114 ? 24.135 54.044 347.031 1.00 171.93 198 HIS F N 1
ATOM 5674 C CA . HIS E 1 114 ? 23.278 52.942 346.629 1.00 168.67 198 HIS F CA 1
ATOM 5675 C C . HIS E 1 114 ? 23.827 52.170 345.438 1.00 165.04 198 HIS F C 1
ATOM 5676 O O . HIS E 1 114 ? 23.496 50.989 345.279 1.00 166.02 198 HIS F O 1
ATOM 5683 N N . LEU E 1 115 ? 24.663 52.796 344.609 1.00 159.09 199 LEU F N 1
ATOM 5684 C CA . LEU E 1 115 ? 25.129 52.144 343.391 1.00 153.12 199 LEU F CA 1
ATOM 5685 C C . LEU E 1 115 ? 26.460 51.424 343.558 1.00 151.77 199 LEU F C 1
ATOM 5686 O O . LEU E 1 115 ? 26.669 50.376 342.935 1.00 152.01 199 LEU F O 1
ATOM 5691 N N . PHE E 1 116 ? 27.360 51.958 344.379 1.00 152.32 200 PHE F N 1
ATOM 5692 C CA . PHE E 1 116 ? 28.689 51.387 344.598 1.00 151.39 200 PHE F CA 1
ATOM 5693 C C . PHE E 1 116 ? 28.845 51.138 346.091 1.00 155.03 200 PHE F C 1
ATOM 5694 O O . PHE E 1 116 ? 29.104 52.069 346.861 1.00 154.31 200 PHE F O 1
ATOM 5702 N N . ARG E 1 117 ? 28.676 49.881 346.492 1.00 160.24 201 ARG F N 1
ATOM 5703 C CA . ARG E 1 117 ? 28.861 49.500 347.884 1.00 162.09 201 ARG F CA 1
ATOM 5704 C C . ARG E 1 117 ? 30.299 49.764 348.315 1.00 156.71 201 ARG F C 1
ATOM 5705 O O . ARG E 1 117 ? 31.248 49.319 347.664 1.00 153.00 201 ARG F O 1
ATOM 5713 N N . GLY E 1 118 ? 30.455 50.483 349.425 1.00 156.20 202 GLY F N 1
ATOM 5714 C CA . GLY E 1 118 ? 31.758 50.954 349.849 1.00 152.00 202 GLY F CA 1
ATOM 5715 C C . GLY E 1 118 ? 32.158 52.295 349.276 1.00 146.30 202 GLY F C 1
ATOM 5716 O O . GLY E 1 118 ? 33.356 52.568 349.135 1.00 144.04 202 GLY F O 1
ATOM 5717 N N . PHE E 1 119 ? 31.189 53.141 348.933 1.00 146.84 203 PHE F N 1
ATOM 5718 C CA . PHE E 1 119 ? 31.483 54.466 348.405 1.00 146.90 203 PHE F CA 1
ATOM 5719 C C . PHE E 1 119 ? 32.176 55.339 349.445 1.00 143.92 203 PHE F C 1
ATOM 5720 O O . PHE E 1 119 ? 31.757 55.402 350.604 1.00 147.61 203 PHE F O 1
ATOM 5728 N N . HIS E 1 120 ? 33.240 56.015 349.022 1.00 143.15 204 HIS F N 1
ATOM 5729 C CA . HIS E 1 120 ? 33.960 56.967 349.854 1.00 142.06 204 HIS F CA 1
ATOM 5730 C C . HIS E 1 120 ? 33.668 58.379 349.362 1.00 143.74 204 HIS F C 1
ATOM 5731 O O . HIS E 1 120 ? 33.790 58.658 348.164 1.00 139.67 204 HIS F O 1
ATOM 5738 N N . ASP E 1 121 ? 33.281 59.263 350.286 1.00 148.99 205 ASP F N 1
ATOM 5739 C CA . ASP E 1 121 ? 32.978 60.651 349.957 1.00 139.33 205 ASP F CA 1
ATOM 5740 C C . ASP E 1 121 ? 34.239 61.488 350.126 1.00 137.08 205 ASP F C 1
ATOM 5741 O O . ASP E 1 121 ? 34.671 61.708 351.268 1.00 137.36 205 ASP F O 1
ATOM 5746 N N . PRO E 1 122 ? 34.876 61.948 349.043 1.00 136.03 206 PRO F N 1
ATOM 5747 C CA . PRO E 1 122 ? 36.078 62.782 349.175 1.00 133.41 206 PRO F CA 1
ATOM 5748 C C . PRO E 1 122 ? 35.823 64.275 349.243 1.00 132.40 206 PRO F C 1
ATOM 5749 O O . PRO E 1 122 ? 36.754 65.026 349.561 1.00 130.98 206 PRO F O 1
ATOM 5753 N N . CYS E 1 123 ? 34.607 64.722 348.965 1.00 133.62 207 CYS F N 1
ATOM 5754 C CA . CYS E 1 123 ? 34.331 66.149 348.921 1.00 134.48 207 CYS F CA 1
ATOM 5755 C C . CYS E 1 123 ? 34.586 66.758 350.295 1.00 139.16 207 CYS F C 1
ATOM 5756 O O . CYS E 1 123 ? 34.397 66.085 351.310 1.00 140.60 207 CYS F O 1
ATOM 5759 N N . GLU E 1 124 ? 35.193 67.945 350.328 1.00 140.77 208 GLU F N 1
ATOM 5760 C CA . GLU E 1 124 ? 35.399 68.687 351.564 1.00 132.98 208 GLU F CA 1
ATOM 5761 C C . GLU E 1 124 ? 34.413 69.844 351.695 1.00 144.46 208 GLU F C 1
ATOM 5762 O O . GLU E 1 124 ? 33.989 70.436 350.701 1.00 133.33 208 GLU F O 1
ATOM 5768 N N . GLU E 1 125 ? 34.068 70.169 352.939 1.00 142.08 209 GLU F N 1
ATOM 5769 C CA . GLU E 1 125 ? 33.048 71.174 353.200 1.00 147.65 209 GLU F CA 1
ATOM 5770 C C . GLU E 1 125 ? 33.568 72.567 352.861 1.00 142.99 209 GLU F C 1
ATOM 5771 O O . GLU E 1 125 ? 34.698 72.928 353.204 1.00 140.28 209 GLU F O 1
ATOM 5777 N N . GLY E 1 126 ? 32.729 73.354 352.185 1.00 147.14 210 GLY F N 1
ATOM 5778 C CA . GLY E 1 126 ? 33.091 74.689 351.764 1.00 134.02 210 GLY F CA 1
ATOM 5779 C C . GLY E 1 126 ? 33.929 74.764 350.506 1.00 148.47 210 GLY F C 1
ATOM 5780 O O . GLY E 1 126 ? 34.146 75.870 349.986 1.00 130.47 210 GLY F O 1
ATOM 5781 N N . LYS E 1 127 ? 34.407 73.633 349.999 1.00 137.32 211 LYS F N 1
ATOM 5782 C CA . LYS E 1 127 ? 35.226 73.579 348.800 1.00 134.59 211 LYS F CA 1
ATOM 5783 C C . LYS E 1 127 ? 34.422 73.005 347.640 1.00 135.32 211 LYS F C 1
ATOM 5784 O O . LYS E 1 127 ? 33.283 72.557 347.795 1.00 140.40 211 LYS F O 1
ATOM 5790 N N . VAL E 1 128 ? 35.040 73.021 346.474 1.00 135.22 212 VAL F N 1
ATOM 5791 C CA . VAL E 1 128 ? 34.404 72.622 345.225 1.00 134.64 212 VAL F CA 1
ATOM 5792 C C . VAL E 1 128 ? 34.610 71.126 345.026 1.00 135.83 212 VAL F C 1
ATOM 5793 O O . VAL E 1 128 ? 35.635 70.565 345.427 1.00 137.08 212 VAL F O 1
ATOM 5797 N N . CYS E 1 129 ? 33.634 70.460 344.408 1.00 148.40 213 CYS F N 1
ATOM 5798 C CA . CYS E 1 129 ? 33.728 69.022 344.201 1.00 128.58 213 CYS F CA 1
ATOM 5799 C C . CYS E 1 129 ? 32.913 68.640 342.969 1.00 128.90 213 CYS F C 1
ATOM 5800 O O . CYS E 1 129 ? 31.908 69.281 342.650 1.00 129.67 213 CYS F O 1
ATOM 5803 N N . TYR E 1 130 ? 33.371 67.598 342.270 1.00 81.36 214 TYR F N 1
ATOM 5804 C CA . TYR E 1 130 ? 32.834 67.205 340.972 1.00 82.38 214 TYR F CA 1
ATOM 5805 C C . TYR E 1 130 ? 32.872 65.685 340.814 1.00 88.50 214 TYR F C 1
ATOM 5806 O O . TYR E 1 130 ? 33.699 64.998 341.421 1.00 88.23 214 TYR F O 1
ATOM 5815 N N . LEU E 1 131 ? 31.965 65.178 339.978 1.00 84.99 215 LEU F N 1
ATOM 5816 C CA . LEU E 1 131 ? 31.925 63.792 339.521 1.00 88.08 215 LEU F CA 1
ATOM 5817 C C . LEU E 1 131 ? 32.125 63.748 338.010 1.00 88.77 215 LEU F C 1
ATOM 5818 O O . LEU E 1 131 ? 31.380 64.383 337.269 1.00 90.89 215 LEU F O 1
ATOM 5823 N N . THR E 1 132 ? 33.077 62.958 337.538 1.00 91.11 216 THR F N 1
ATOM 5824 C CA . THR E 1 132 ? 33.464 62.984 336.135 1.00 85.26 216 THR F CA 1
ATOM 5825 C C . THR E 1 132 ? 33.228 61.622 335.500 1.00 83.21 216 THR F C 1
ATOM 5826 O O . THR E 1 132 ? 33.553 60.590 336.093 1.00 83.85 216 THR F O 1
ATOM 5830 N N . ILE E 1 133 ? 32.668 61.628 334.290 1.00 83.34 217 ILE F N 1
ATOM 5831 C CA . ILE E 1 133 ? 32.402 60.420 333.517 1.00 88.09 217 ILE F CA 1
ATOM 5832 C C . ILE E 1 133 ? 33.186 60.505 332.215 1.00 87.68 217 ILE F C 1
ATOM 5833 O O . ILE E 1 133 ? 33.070 61.492 331.476 1.00 83.50 217 ILE F O 1
ATOM 5838 N N . ASN E 1 134 ? 33.977 59.466 331.939 1.00 84.41 218 ASN F N 1
ATOM 5839 C CA . ASN E 1 134 ? 34.780 59.366 330.724 1.00 84.49 218 ASN F CA 1
ATOM 5840 C C . ASN E 1 134 ? 34.527 58.011 330.082 1.00 85.55 218 ASN F C 1
ATOM 5841 O O . ASN E 1 134 ? 34.716 56.980 330.729 1.00 86.21 218 ASN F O 1
ATOM 5846 N N . GLN E 1 135 ? 34.122 57.998 328.816 1.00 85.87 219 GLN F N 1
ATOM 5847 C CA . GLN E 1 135 ? 33.968 56.721 328.130 1.00 86.95 219 GLN F CA 1
ATOM 5848 C C . GLN E 1 135 ? 35.338 56.100 327.869 1.00 91.92 219 GLN F C 1
ATOM 5849 O O . GLN E 1 135 ? 36.263 56.778 327.410 1.00 86.96 219 GLN F O 1
ATOM 5855 N N . CYS E 1 136 ? 35.465 54.809 328.171 1.00 103.28 220 CYS F N 1
ATOM 5856 C CA . CYS E 1 136 ? 36.726 54.109 327.964 1.00 109.39 220 CYS F CA 1
ATOM 5857 C C . CYS E 1 136 ? 37.055 54.000 326.479 1.00 89.58 220 CYS F C 1
ATOM 5858 O O . CYS E 1 136 ? 36.172 53.803 325.638 1.00 89.92 220 CYS F O 1
ATOM 5861 N N . GLY E 1 137 ? 38.344 54.133 326.163 1.00 89.77 221 GLY F N 1
ATOM 5862 C CA . GLY E 1 137 ? 38.835 54.183 324.811 1.00 90.31 221 GLY F CA 1
ATOM 5863 C C . GLY E 1 137 ? 39.158 55.588 324.341 1.00 95.09 221 GLY F C 1
ATOM 5864 O O . GLY E 1 137 ? 40.098 55.770 323.555 1.00 97.84 221 GLY F O 1
ATOM 5865 N N . ASP E 1 138 ? 38.406 56.584 324.815 1.00 94.28 222 ASP F N 1
ATOM 5866 C CA . ASP E 1 138 ? 38.704 57.969 324.491 1.00 93.06 222 ASP F CA 1
ATOM 5867 C C . ASP E 1 138 ? 39.999 58.409 325.172 1.00 87.10 222 ASP F C 1
ATOM 5868 O O . ASP E 1 138 ? 40.380 57.866 326.214 1.00 87.14 222 ASP F O 1
ATOM 5873 N N . PRO E 1 139 ? 40.697 59.394 324.599 1.00 88.11 223 PRO F N 1
ATOM 5874 C CA . PRO E 1 139 ? 41.915 59.898 325.251 1.00 88.48 223 PRO F CA 1
ATOM 5875 C C . PRO E 1 139 ? 41.668 60.451 326.638 1.00 85.51 223 PRO F C 1
ATOM 5876 O O . PRO E 1 139 ? 42.623 60.578 327.402 1.00 85.42 223 PRO F O 1
ATOM 5880 N N . SER E 1 140 ? 40.425 60.796 326.983 1.00 84.83 224 SER F N 1
ATOM 5881 C CA . SER E 1 140 ? 40.139 61.398 328.277 1.00 83.91 224 SER F CA 1
ATOM 5882 C C . SER E 1 140 ? 40.149 60.391 329.422 1.00 84.20 224 SER F C 1
ATOM 5883 O O . SER E 1 140 ? 40.240 60.802 330.584 1.00 83.65 224 SER F O 1
ATOM 5886 N N . SER E 1 141 ? 40.051 59.096 329.130 1.00 85.92 225 SER F N 1
ATOM 5887 C CA . SER E 1 141 ? 40.175 58.055 330.145 1.00 86.13 225 SER F CA 1
ATOM 5888 C C . SER E 1 141 ? 41.606 57.555 330.297 1.00 86.62 225 SER F C 1
ATOM 5889 O O . SER E 1 141 ? 41.869 56.730 331.178 1.00 87.37 225 SER F O 1
ATOM 5892 N N . PHE E 1 142 ? 42.522 58.042 329.457 1.00 86.70 226 PHE F N 1
ATOM 5893 C CA . PHE E 1 142 ? 43.925 57.640 329.418 1.00 102.79 226 PHE F CA 1
ATOM 5894 C C . PHE E 1 142 ? 44.026 56.121 329.362 1.00 105.85 226 PHE F C 1
ATOM 5895 O O . PHE E 1 142 ? 43.302 55.476 328.595 1.00 106.68 226 PHE F O 1
ATOM 5903 N N . ASP E 1 143 ? 44.920 55.539 330.162 1.00 105.96 227 ASP F N 1
ATOM 5904 C CA . ASP E 1 143 ? 45.038 54.090 330.268 1.00 105.44 227 ASP F CA 1
ATOM 5905 C C . ASP E 1 143 ? 44.383 53.551 331.535 1.00 103.27 227 ASP F C 1
ATOM 5906 O O . ASP E 1 143 ? 44.762 52.483 332.025 1.00 101.75 227 ASP F O 1
ATOM 5911 N N . TYR E 1 144 ? 43.406 54.270 332.080 1.00 116.74 228 TYR F N 1
ATOM 5912 C CA . TYR E 1 144 ? 42.721 53.797 333.272 1.00 120.83 228 TYR F CA 1
ATOM 5913 C C . TYR E 1 144 ? 41.690 52.725 332.961 1.00 133.69 228 TYR F C 1
ATOM 5914 O O . TYR E 1 144 ? 41.047 52.222 333.890 1.00 146.25 228 TYR F O 1
ATOM 5923 N N . CYS E 1 145 ? 41.495 52.391 331.684 1.00 141.72 229 CYS F N 1
ATOM 5924 C CA . CYS E 1 145 ? 40.574 51.340 331.274 1.00 148.20 229 CYS F CA 1
ATOM 5925 C C . CYS E 1 145 ? 41.297 50.148 330.651 1.00 153.68 229 CYS F C 1
ATOM 5926 O O . CYS E 1 145 ? 40.681 49.363 329.922 1.00 157.96 229 CYS F O 1
ATOM 5929 N N . GLY E 1 146 ? 42.590 49.992 330.929 1.00 143.56 230 GLY F N 1
ATOM 5930 C CA . GLY E 1 146 ? 43.352 48.873 330.418 1.00 133.96 230 GLY F CA 1
ATOM 5931 C C . GLY E 1 146 ? 43.060 47.611 331.201 1.00 128.83 230 GLY F C 1
ATOM 5932 O O . GLY E 1 146 ? 42.072 47.512 331.932 1.00 126.95 230 GLY F O 1
ATOM 5933 N N . VAL E 1 147 ? 43.939 46.623 331.039 1.00 169.18 231 VAL F N 1
ATOM 5934 C CA . VAL E 1 147 ? 43.733 45.354 331.730 1.00 167.30 231 VAL F CA 1
ATOM 5935 C C . VAL E 1 147 ? 44.114 45.476 333.200 1.00 160.12 231 VAL F C 1
ATOM 5936 O O . VAL E 1 147 ? 43.429 44.935 334.075 1.00 161.66 231 VAL F O 1
ATOM 5940 N N . ASN E 1 148 ? 45.182 46.223 333.496 1.00 166.52 232 ASN F N 1
ATOM 5941 C CA . ASN E 1 148 ? 45.662 46.378 334.863 1.00 166.69 232 ASN F CA 1
ATOM 5942 C C . ASN E 1 148 ? 44.631 47.026 335.777 1.00 165.17 232 ASN F C 1
ATOM 5943 O O . ASN E 1 148 ? 44.798 46.983 337.000 1.00 166.43 232 ASN F O 1
ATOM 5948 N N . HIS E 1 149 ? 43.575 47.616 335.219 1.00 159.41 233 HIS F N 1
ATOM 5949 C CA . HIS E 1 149 ? 42.522 48.240 336.005 1.00 154.99 233 HIS F CA 1
ATOM 5950 C C . HIS E 1 149 ? 41.233 47.426 335.999 1.00 147.65 233 HIS F C 1
ATOM 5951 O O . HIS E 1 149 ? 40.758 47.011 337.061 1.00 144.99 233 HIS F O 1
ATOM 5958 N N . LEU E 1 150 ? 40.649 47.176 334.826 1.00 147.77 234 LEU F N 1
ATOM 5959 C CA . LEU E 1 150 ? 39.400 46.423 334.773 1.00 147.72 234 LEU F CA 1
ATOM 5960 C C . LEU E 1 150 ? 39.569 44.975 335.223 1.00 145.86 234 LEU F C 1
ATOM 5961 O O . LEU E 1 150 ? 38.571 44.324 335.554 1.00 146.09 234 LEU F O 1
ATOM 5966 N N . SER E 1 151 ? 40.798 44.452 335.240 1.00 145.85 235 SER F N 1
ATOM 5967 C CA . SER E 1 151 ? 41.007 43.084 335.703 1.00 143.84 235 SER F CA 1
ATOM 5968 C C . SER E 1 151 ? 40.657 42.950 337.180 1.00 145.79 235 SER F C 1
ATOM 5969 O O . SER E 1 151 ? 39.871 42.078 337.566 1.00 147.67 235 SER F O 1
ATOM 5972 N N . LYS E 1 152 ? 41.192 43.841 338.014 1.00 145.06 236 LYS F N 1
ATOM 5973 C CA . LYS E 1 152 ? 41.018 43.763 339.461 1.00 144.31 236 LYS F CA 1
ATOM 5974 C C . LYS E 1 152 ? 39.692 44.389 339.885 1.00 139.79 236 LYS F C 1
ATOM 5975 O O . LYS E 1 152 ? 39.543 44.882 341.008 1.00 139.75 236 LYS F O 1
ATOM 5981 N N . CYS E 1 153 ? 38.726 44.344 338.971 1.00 140.55 237 CYS F N 1
ATOM 5982 C CA . CYS E 1 153 ? 37.326 44.680 339.207 1.00 158.97 237 CYS F CA 1
ATOM 5983 C C . CYS E 1 153 ? 36.466 43.430 339.221 1.00 140.50 237 CYS F C 1
ATOM 5984 O O . CYS E 1 153 ? 36.553 42.608 338.318 1.00 140.38 237 CYS F O 1
ATOM 5987 N N . PRO F 2 9 ? 49.961 62.796 320.354 1.00 131.08 197 PRO E N 1
ATOM 5988 C CA . PRO F 2 9 ? 49.898 64.255 320.220 1.00 127.40 197 PRO E CA 1
ATOM 5989 C C . PRO F 2 9 ? 50.214 64.971 321.527 1.00 125.98 197 PRO E C 1
ATOM 5990 O O . PRO F 2 9 ? 50.145 64.363 322.598 1.00 127.55 197 PRO E O 1
ATOM 5994 N N . ASN F 2 10 ? 50.566 66.251 321.426 1.00 116.18 198 ASN E N 1
ATOM 5995 C CA . ASN F 2 10 ? 50.891 67.048 322.599 1.00 103.25 198 ASN E CA 1
ATOM 5996 C C . ASN F 2 10 ? 49.646 67.259 323.457 1.00 89.08 198 ASN E C 1
ATOM 5997 O O . ASN F 2 10 ? 48.524 67.352 322.949 1.00 84.98 198 ASN E O 1
ATOM 6002 N N . SER F 2 11 ? 49.848 67.318 324.775 1.00 75.92 199 SER E N 1
ATOM 6003 C CA . SER F 2 11 ? 48.725 67.378 325.699 1.00 67.85 199 SER E CA 1
ATOM 6004 C C . SER F 2 11 ? 49.056 68.216 326.923 1.00 68.31 199 SER E C 1
ATOM 6005 O O . SER F 2 11 ? 50.197 68.232 327.403 1.00 69.79 199 SER E O 1
ATOM 6008 N N . VAL F 2 12 ? 48.028 68.889 327.437 1.00 56.11 200 VAL E N 1
ATOM 6009 C CA . VAL F 2 12 ? 48.063 69.537 328.742 1.00 52.69 200 VAL E CA 1
ATOM 6010 C C . VAL F 2 12 ? 46.974 68.899 329.596 1.00 55.59 200 VAL E C 1
ATOM 6011 O O . VAL F 2 12 ? 45.797 68.889 329.197 1.00 63.76 200 VAL E O 1
ATOM 6015 N N . THR F 2 13 ? 47.363 68.354 330.757 1.00 51.83 201 THR E N 1
ATOM 6016 C CA . THR F 2 13 ? 46.430 67.719 331.684 1.00 49.88 201 THR E CA 1
ATOM 6017 C C . THR F 2 13 ? 46.662 68.245 333.096 1.00 49.72 201 THR E C 1
ATOM 6018 O O . THR F 2 13 ? 47.730 68.769 333.419 1.00 49.96 201 THR E O 1
ATOM 6022 N N . ILE F 2 14 ? 45.650 68.089 333.948 1.00 49.82 202 ILE E N 1
ATOM 6023 C CA . ILE F 2 14 ? 45.736 68.460 335.357 1.00 50.41 202 ILE E CA 1
ATOM 6024 C C . ILE F 2 14 ? 45.586 67.207 336.210 1.00 53.01 202 ILE E C 1
ATOM 6025 O O . ILE F 2 14 ? 44.794 66.313 335.891 1.00 59.22 202 ILE E O 1
ATOM 6030 N N . THR F 2 15 ? 46.352 67.145 337.289 1.00 54.83 203 THR E N 1
ATOM 6031 C CA . THR F 2 15 ? 46.283 66.074 338.265 1.00 57.91 203 THR E CA 1
ATOM 6032 C C . THR F 2 15 ? 46.029 66.690 339.628 1.00 64.20 203 THR E C 1
ATOM 6033 O O . THR F 2 15 ? 46.579 67.749 339.946 1.00 73.70 203 THR E O 1
ATOM 6037 N N . ASN F 2 16 ? 45.208 66.033 340.432 1.00 62.04 204 ASN E N 1
ATOM 6038 C CA . ASN F 2 16 ? 45.078 66.412 341.832 1.00 69.41 204 ASN E CA 1
ATOM 6039 C C . ASN F 2 16 ? 46.129 65.644 342.627 1.00 69.61 204 ASN E C 1
ATOM 6040 O O . ASN F 2 16 ? 47.079 65.104 342.051 1.00 67.60 204 ASN E O 1
ATOM 6045 N N . ALA F 2 17 ? 45.968 65.570 343.949 1.00 77.14 205 ALA E N 1
ATOM 6046 C CA . ALA F 2 17 ? 46.902 64.830 344.796 1.00 86.92 205 ALA E CA 1
ATOM 6047 C C . ALA F 2 17 ? 46.657 63.333 344.603 1.00 97.11 205 ALA E C 1
ATOM 6048 O O . ALA F 2 17 ? 46.014 62.658 345.411 1.00 100.90 205 ALA E O 1
ATOM 6050 N N . SER F 2 18 ? 47.167 62.814 343.484 1.00 101.62 206 SER E N 1
ATOM 6051 C CA . SER F 2 18 ? 47.169 61.404 343.098 1.00 113.93 206 SER E CA 1
ATOM 6052 C C . SER F 2 18 ? 45.776 60.836 342.838 1.00 119.06 206 SER E C 1
ATOM 6053 O O . SER F 2 18 ? 45.658 59.627 342.592 1.00 124.25 206 SER E O 1
ATOM 6056 N N . GLY F 2 19 ? 44.720 61.650 342.878 1.00 126.25 207 GLY E N 1
ATOM 6057 C CA . GLY F 2 19 ? 43.382 61.159 342.582 1.00 131.95 207 GLY E CA 1
ATOM 6058 C C . GLY F 2 19 ? 43.138 60.841 341.121 1.00 133.08 207 GLY E C 1
ATOM 6059 O O . GLY F 2 19 ? 42.138 60.187 340.805 1.00 140.01 207 GLY E O 1
ATOM 6060 N N . GLY F 2 20 ? 44.010 61.285 340.235 1.00 119.98 208 GLY E N 1
ATOM 6061 C CA . GLY F 2 20 ? 43.895 60.944 338.831 1.00 110.75 208 GLY E CA 1
ATOM 6062 C C . GLY F 2 20 ? 44.394 62.077 337.961 1.00 98.24 208 GLY E C 1
ATOM 6063 O O . GLY F 2 20 ? 44.756 63.150 338.434 1.00 99.69 208 GLY E O 1
ATOM 6064 N N . LEU F 2 21 ? 44.399 61.805 336.662 1.00 84.82 209 LEU E N 1
ATOM 6065 C CA . LEU F 2 21 ? 44.810 62.758 335.642 1.00 73.15 209 LEU E CA 1
ATOM 6066 C C . LEU F 2 21 ? 43.604 63.124 334.790 1.00 72.85 209 LEU E C 1
ATOM 6067 O O . LEU F 2 21 ? 42.881 62.234 334.325 1.00 73.95 209 LEU E O 1
ATOM 6072 N N . TYR F 2 22 ? 43.379 64.425 334.587 1.00 64.49 211 TYR E N 1
ATOM 6073 C CA . TYR F 2 22 ? 42.246 64.892 333.797 1.00 54.29 211 TYR E CA 1
ATOM 6074 C C . TYR F 2 22 ? 42.765 65.657 332.590 1.00 52.37 211 TYR E C 1
ATOM 6075 O O . TYR F 2 22 ? 43.569 66.580 332.740 1.00 50.93 211 TYR E O 1
ATOM 6084 N N . LEU F 2 23 ? 42.313 65.267 331.398 1.00 52.85 212 LEU E N 1
ATOM 6085 C CA . LEU F 2 23 ? 42.786 65.876 330.159 1.00 54.56 212 LEU E CA 1
ATOM 6086 C C . LEU F 2 23 ? 42.149 67.250 329.962 1.00 65.02 212 LEU E C 1
ATOM 6087 O O . LEU F 2 23 ? 40.924 67.363 329.843 1.00 75.30 212 LEU E O 1
ATOM 6092 N N . VAL F 2 24 ? 42.981 68.291 329.909 1.00 64.22 213 VAL E N 1
ATOM 6093 C CA . VAL F 2 24 ? 42.497 69.648 329.671 1.00 58.87 213 VAL E CA 1
ATOM 6094 C C . VAL F 2 24 ? 42.396 69.895 328.173 1.00 55.27 213 VAL E C 1
ATOM 6095 O O . VAL F 2 24 ? 41.319 70.230 327.666 1.00 56.61 213 VAL E O 1
ATOM 6099 N N . GLU F 2 25 ? 43.506 69.725 327.450 1.00 62.20 214 GLU E N 1
ATOM 6100 C CA . GLU F 2 25 ? 43.491 70.041 326.026 1.00 62.86 214 GLU E CA 1
ATOM 6101 C C . GLU F 2 25 ? 44.537 69.220 325.279 1.00 65.79 214 GLU E C 1
ATOM 6102 O O . GLU F 2 25 ? 45.610 68.910 325.808 1.00 71.61 214 GLU E O 1
ATOM 6108 N N . TYR F 2 26 ? 44.203 68.863 324.036 1.00 97.70 215 TYR E N 1
ATOM 6109 C CA . TYR F 2 26 ? 45.192 68.494 323.031 1.00 95.83 215 TYR E CA 1
ATOM 6110 C C . TYR F 2 26 ? 45.414 69.733 322.191 1.00 99.39 215 TYR E C 1
ATOM 6111 O O . TYR F 2 26 ? 44.622 70.009 321.275 1.00 97.32 215 TYR E O 1
ATOM 6120 N N . PRO F 2 27 ? 46.463 70.509 322.454 1.00 102.71 216 PRO E N 1
ATOM 6121 C CA . PRO F 2 27 ? 46.616 71.803 321.776 1.00 114.78 216 PRO E CA 1
ATOM 6122 C C . PRO F 2 27 ? 47.003 71.638 320.316 1.00 121.87 216 PRO E C 1
ATOM 6123 O O . PRO F 2 27 ? 48.051 71.073 319.983 1.00 116.75 216 PRO E O 1
ATOM 6127 N N . GLU F 2 28 ? 46.160 72.216 319.470 1.00 138.28 217 GLU E N 1
ATOM 6128 C CA . GLU F 2 28 ? 46.319 72.208 318.024 1.00 146.44 217 GLU E CA 1
ATOM 6129 C C . GLU F 2 28 ? 47.272 73.308 317.575 1.00 151.42 217 GLU E C 1
ATOM 6130 O O . GLU F 2 28 ? 47.544 73.457 316.390 1.00 154.38 217 GLU E O 1
ATOM 6136 N N . GLY F 2 29 ? 47.750 74.090 318.536 1.00 155.14 218 GLY E N 1
ATOM 6137 C CA . GLY F 2 29 ? 48.694 75.162 318.297 1.00 167.39 218 GLY E CA 1
ATOM 6138 C C . GLY F 2 29 ? 50.056 74.612 317.918 1.00 172.40 218 GLY E C 1
ATOM 6139 O O . GLY F 2 29 ? 50.409 73.486 318.265 1.00 168.76 218 GLY E O 1
ATOM 6140 N N . TYR F 2 30 ? 50.828 75.431 317.216 1.00 190.20 219 TYR E N 1
ATOM 6141 C CA . TYR F 2 30 ? 52.147 75.055 316.718 1.00 191.87 219 TYR E CA 1
ATOM 6142 C C . TYR F 2 30 ? 53.179 74.699 317.781 1.00 183.13 219 TYR E C 1
ATOM 6143 O O . TYR F 2 30 ? 53.231 75.302 318.847 1.00 181.54 219 TYR E O 1
ATOM 6152 N N . VAL F 2 31 ? 53.994 73.697 317.464 1.00 164.86 220 VAL E N 1
ATOM 6153 C CA . VAL F 2 31 ? 55.044 73.216 318.351 1.00 151.28 220 VAL E CA 1
ATOM 6154 C C . VAL F 2 31 ? 56.275 72.785 317.562 1.00 151.15 220 VAL E C 1
ATOM 6155 O O . VAL F 2 31 ? 56.193 72.520 316.365 1.00 158.40 220 VAL E O 1
ATOM 6159 N N . ALA F 2 32 ? 57.414 72.719 318.241 1.00 155.21 221 ALA E N 1
ATOM 6160 C CA . ALA F 2 32 ? 58.667 72.317 317.609 1.00 161.23 221 ALA E CA 1
ATOM 6161 C C . ALA F 2 32 ? 59.182 70.990 318.177 1.00 160.82 221 ALA E C 1
ATOM 6162 O O . ALA F 2 32 ? 59.278 70.820 319.391 1.00 156.82 221 ALA E O 1
ATOM 6164 N N . TYR F 2 33 ? 59.521 70.053 317.296 1.00 163.10 222 TYR E N 1
ATOM 6165 C CA . TYR F 2 33 ? 60.006 68.739 317.727 1.00 158.25 222 TYR E CA 1
ATOM 6166 C C . TYR F 2 33 ? 61.484 68.810 318.116 1.00 155.93 222 TYR E C 1
ATOM 6167 O O . TYR F 2 33 ? 62.373 68.317 317.422 1.00 159.64 222 TYR E O 1
ATOM 6176 N N . SER F 2 34 ? 61.758 69.308 319.317 1.00 146.15 223 SER E N 1
ATOM 6177 C CA . SER F 2 34 ? 63.109 69.092 319.817 1.00 139.54 223 SER E CA 1
ATOM 6178 C C . SER F 2 34 ? 63.297 67.634 320.224 1.00 125.14 223 SER E C 1
ATOM 6179 O O . SER F 2 34 ? 64.041 66.890 319.573 1.00 125.87 223 SER E O 1
ATOM 6182 N N . LYS F 2 35 ? 62.578 67.186 321.254 1.00 120.85 224 LYS E N 1
ATOM 6183 C CA . LYS F 2 35 ? 62.393 65.765 321.529 1.00 114.58 224 LYS E CA 1
ATOM 6184 C C . LYS F 2 35 ? 61.003 65.561 322.121 1.00 111.63 224 LYS E C 1
ATOM 6185 O O . LYS F 2 35 ? 60.242 66.515 322.314 1.00 113.98 224 LYS E O 1
ATOM 6191 N N . ALA F 2 36 ? 60.668 64.299 322.385 1.00 108.55 225 ALA E N 1
ATOM 6192 C CA . ALA F 2 36 ? 59.501 63.926 323.180 1.00 105.71 225 ALA E CA 1
ATOM 6193 C C . ALA F 2 36 ? 59.806 64.043 324.673 1.00 103.27 225 ALA E C 1
ATOM 6194 O O . ALA F 2 36 ? 60.685 63.340 325.187 1.00 101.85 225 ALA E O 1
ATOM 6196 N N . THR F 2 37 ? 59.090 64.929 325.369 1.00 107.30 226 THR E N 1
ATOM 6197 C CA . THR F 2 37 ? 59.383 65.258 326.758 1.00 101.46 226 THR E CA 1
ATOM 6198 C C . THR F 2 37 ? 58.085 65.208 327.565 1.00 91.81 226 THR E C 1
ATOM 6199 O O . THR F 2 37 ? 56.987 65.352 327.024 1.00 86.95 226 THR E O 1
ATOM 6203 N N . GLU F 2 38 ? 58.218 64.965 328.870 1.00 92.30 227 GLU E N 1
ATOM 6204 C CA . GLU F 2 38 ? 57.081 64.933 329.791 1.00 89.40 227 GLU E CA 1
ATOM 6205 C C . GLU F 2 38 ? 57.442 65.673 331.070 1.00 86.61 227 GLU E C 1
ATOM 6206 O O . GLU F 2 38 ? 58.285 65.201 331.838 1.00 93.51 227 GLU E O 1
ATOM 6212 N N . VAL F 2 39 ? 56.801 66.812 331.315 1.00 79.82 228 VAL E N 1
ATOM 6213 C CA . VAL F 2 39 ? 57.061 67.580 332.525 1.00 74.82 228 VAL E CA 1
ATOM 6214 C C . VAL F 2 39 ? 55.797 67.620 333.371 1.00 70.64 228 VAL E C 1
ATOM 6215 O O . VAL F 2 39 ? 54.676 67.658 332.853 1.00 68.43 228 VAL E O 1
ATOM 6219 N N . THR F 2 40 ? 55.986 67.616 334.688 1.00 62.67 229 THR E N 1
ATOM 6220 C CA . THR F 2 40 ? 54.880 67.595 335.635 1.00 61.26 229 THR E CA 1
ATOM 6221 C C . THR F 2 40 ? 55.252 68.426 336.849 1.00 58.63 229 THR E C 1
ATOM 6222 O O . THR F 2 40 ? 56.315 68.210 337.437 1.00 65.46 229 THR E O 1
ATOM 6226 N N . GLY F 2 41 ? 54.378 69.354 337.233 1.00 58.48 230 GLY E N 1
ATOM 6227 C CA . GLY F 2 41 ? 54.650 70.149 338.417 1.00 59.63 230 GLY E CA 1
ATOM 6228 C C . GLY F 2 41 ? 53.626 71.239 338.658 1.00 57.91 230 GLY E C 1
ATOM 6229 O O . GLY F 2 41 ? 52.627 71.365 337.952 1.00 53.01 230 GLY E O 1
ATOM 6230 N N . LYS F 2 42 ? 53.895 72.011 339.710 1.00 56.43 231 LYS E N 1
ATOM 6231 C CA . LYS F 2 42 ? 53.069 73.160 340.063 1.00 47.36 231 LYS E CA 1
ATOM 6232 C C . LYS F 2 42 ? 53.000 74.152 338.911 1.00 45.02 231 LYS E C 1
ATOM 6233 O O . LYS F 2 42 ? 54.009 74.472 338.288 1.00 50.04 231 LYS E O 1
ATOM 6239 N N . LEU F 2 43 ? 51.806 74.661 338.643 1.00 38.94 232 LEU E N 1
ATOM 6240 C CA . LEU F 2 43 ? 51.615 75.675 337.617 1.00 31.09 232 LEU E CA 1
ATOM 6241 C C . LEU F 2 43 ? 51.539 77.054 338.259 1.00 32.47 232 LEU E C 1
ATOM 6242 O O . LEU F 2 43 ? 50.887 77.241 339.289 1.00 34.06 232 LEU E O 1
ATOM 6247 N N . VAL F 2 44 ? 52.207 78.017 337.631 1.00 38.75 233 VAL E N 1
ATOM 6248 C CA . VAL F 2 44 ? 52.426 79.345 338.190 1.00 34.70 233 VAL E CA 1
ATOM 6249 C C . VAL F 2 44 ? 52.358 80.376 337.071 1.00 34.32 233 VAL E C 1
ATOM 6250 O O . VAL F 2 44 ? 52.866 80.140 335.971 1.00 45.68 233 VAL E O 1
ATOM 6254 N N . HIS F 2 45 ? 51.712 81.511 337.340 1.00 25.36 234 HIS E N 1
ATOM 6255 C CA . HIS F 2 45 ? 51.585 82.562 336.340 1.00 24.44 234 HIS E CA 1
ATOM 6256 C C . HIS F 2 45 ? 52.788 83.497 336.435 1.00 37.02 234 HIS E C 1
ATOM 6257 O O . HIS F 2 45 ? 53.270 83.792 337.531 1.00 40.38 234 HIS E O 1
ATOM 6264 N N . ALA F 2 46 ? 53.282 83.958 335.280 1.00 34.51 235 ALA E N 1
ATOM 6265 C CA . ALA F 2 46 ? 54.450 84.838 335.243 1.00 37.91 235 ALA E CA 1
ATOM 6266 C C . ALA F 2 46 ? 54.211 86.046 334.348 1.00 32.45 235 ALA E C 1
ATOM 6267 O O . ALA F 2 46 ? 55.148 86.564 333.731 1.00 31.99 235 ALA E O 1
ATOM 6269 N N . ASN F 2 47 ? 52.957 86.496 334.271 1.00 37.51 236 ASN E N 1
ATOM 6270 C CA . ASN F 2 47 ? 52.552 87.663 333.491 1.00 32.49 236 ASN E CA 1
ATOM 6271 C C . ASN F 2 47 ? 53.004 87.519 332.040 1.00 39.11 236 ASN E C 1
ATOM 6272 O O . ASN F 2 47 ? 52.624 86.556 331.364 1.00 38.70 236 ASN E O 1
ATOM 6277 N N . PHE F 2 48 ? 53.811 88.462 331.551 1.00 36.02 237 PHE E N 1
ATOM 6278 C CA . PHE F 2 48 ? 54.344 88.375 330.198 1.00 38.33 237 PHE E CA 1
ATOM 6279 C C . PHE F 2 48 ? 55.650 87.597 330.109 1.00 48.21 237 PHE E C 1
ATOM 6280 O O . PHE F 2 48 ? 56.192 87.454 329.010 1.00 56.88 237 PHE E O 1
ATOM 6288 N N . GLY F 2 49 ? 56.175 87.108 331.228 1.00 48.24 238 GLY E N 1
ATOM 6289 C CA . GLY F 2 49 ? 57.419 86.367 331.208 1.00 41.51 238 GLY E CA 1
ATOM 6290 C C . GLY F 2 49 ? 58.662 87.195 330.977 1.00 43.02 238 GLY E C 1
ATOM 6291 O O . GLY F 2 49 ? 59.696 86.642 330.606 1.00 50.63 238 GLY E O 1
ATOM 6292 N N . THR F 2 50 ? 58.596 88.505 331.174 1.00 42.70 239 THR E N 1
ATOM 6293 C CA . THR F 2 50 ? 59.796 89.311 331.066 1.00 46.60 239 THR E CA 1
ATOM 6294 C C . THR F 2 50 ? 60.651 89.142 332.317 1.00 51.03 239 THR E C 1
ATOM 6295 O O . THR F 2 50 ? 60.237 88.539 333.311 1.00 47.08 239 THR E O 1
ATOM 6299 N N . LYS F 2 51 ? 61.872 89.678 332.242 1.00 65.14 240 LYS E N 1
ATOM 6300 C CA . LYS F 2 51 ? 62.796 89.625 333.372 1.00 64.10 240 LYS E CA 1
ATOM 6301 C C . LYS F 2 51 ? 62.200 90.308 334.599 1.00 63.81 240 LYS E C 1
ATOM 6302 O O . LYS F 2 51 ? 62.248 89.771 335.714 1.00 63.49 240 LYS E O 1
ATOM 6308 N N . LYS F 2 52 ? 61.627 91.499 334.410 1.00 58.81 241 LYS E N 1
ATOM 6309 C CA . LYS F 2 52 ? 61.023 92.205 335.534 1.00 54.98 241 LYS E CA 1
ATOM 6310 C C . LYS F 2 52 ? 59.782 91.484 336.030 1.00 51.13 241 LYS E C 1
ATOM 6311 O O . LYS F 2 52 ? 59.530 91.444 337.239 1.00 54.95 241 LYS E O 1
ATOM 6317 N N . ASP F 2 53 ? 59.005 90.894 335.118 1.00 54.46 242 ASP E N 1
ATOM 6318 C CA . ASP F 2 53 ? 57.827 90.143 335.539 1.00 55.69 242 ASP E CA 1
ATOM 6319 C C . ASP F 2 53 ? 58.213 89.012 336.479 1.00 52.98 242 ASP E C 1
ATOM 6320 O O . ASP F 2 53 ? 57.593 88.831 337.532 1.00 45.05 242 ASP E O 1
ATOM 6325 N N . PHE F 2 54 ? 59.258 88.255 336.129 1.00 54.35 243 PHE E N 1
ATOM 6326 C CA . PHE F 2 54 ? 59.733 87.215 337.035 1.00 54.42 243 PHE E CA 1
ATOM 6327 C C . PHE F 2 54 ? 60.260 87.812 338.331 1.00 53.51 243 PHE E C 1
ATOM 6328 O O . PHE F 2 54 ? 60.028 87.261 339.415 1.00 59.85 243 PHE E O 1
ATOM 6336 N N . GLU F 2 55 ? 60.962 88.945 338.247 1.00 57.86 244 GLU E N 1
ATOM 6337 C CA . GLU F 2 55 ? 61.482 89.561 339.466 1.00 57.45 244 GLU E CA 1
ATOM 6338 C C . GLU F 2 55 ? 60.354 90.004 340.389 1.00 57.46 244 GLU E C 1
ATOM 6339 O O . GLU F 2 55 ? 60.416 89.781 341.605 1.00 57.29 244 GLU E O 1
ATOM 6345 N N . ASP F 2 56 ? 59.293 90.590 339.832 1.00 63.22 245 ASP E N 1
ATOM 6346 C CA . ASP F 2 56 ? 58.258 91.173 340.675 1.00 65.16 245 ASP E CA 1
ATOM 6347 C C . ASP F 2 56 ? 57.329 90.134 341.282 1.00 63.82 245 ASP E C 1
ATOM 6348 O O . ASP F 2 56 ? 56.478 90.496 342.099 1.00 63.22 245 ASP E O 1
ATOM 6353 N N . LEU F 2 57 ? 57.449 88.870 340.890 1.00 71.35 246 LEU E N 1
ATOM 6354 C CA . LEU F 2 57 ? 56.652 87.820 341.508 1.00 74.26 246 LEU E CA 1
ATOM 6355 C C . LEU F 2 57 ? 57.114 87.630 342.945 1.00 91.11 246 LEU E C 1
ATOM 6356 O O . LEU F 2 57 ? 58.304 87.750 343.251 1.00 105.42 246 LEU E O 1
ATOM 6361 N N . ASP F 2 58 ? 56.172 87.338 343.835 1.00 96.64 247 ASP E N 1
ATOM 6362 C CA . ASP F 2 58 ? 56.500 87.163 345.247 1.00 103.80 247 ASP E CA 1
ATOM 6363 C C . ASP F 2 58 ? 56.614 85.694 345.622 1.00 94.57 247 ASP E C 1
ATOM 6364 O O . ASP F 2 58 ? 56.260 85.300 346.740 1.00 97.04 247 ASP E O 1
ATOM 6369 N N . TYR F 2 59 ? 57.136 84.871 344.716 1.00 78.92 248 TYR E N 1
ATOM 6370 C CA . TYR F 2 59 ? 57.062 83.431 344.907 1.00 76.00 248 TYR E CA 1
ATOM 6371 C C . TYR F 2 59 ? 57.908 82.725 343.860 1.00 75.13 248 TYR E C 1
ATOM 6372 O O . TYR F 2 59 ? 58.112 83.237 342.758 1.00 82.61 248 TYR E O 1
ATOM 6381 N N . ALA F 2 60 ? 58.411 81.554 344.236 1.00 75.91 249 ALA E N 1
ATOM 6382 C CA . ALA F 2 60 ? 59.452 80.881 343.476 1.00 77.02 249 ALA E CA 1
ATOM 6383 C C . ALA F 2 60 ? 58.905 80.327 342.165 1.00 73.90 249 ALA E C 1
ATOM 6384 O O . ALA F 2 60 ? 57.771 79.843 342.097 1.00 72.64 249 ALA E O 1
ATOM 6386 N N . VAL F 2 61 ? 59.736 80.380 341.125 1.00 75.96 250 VAL E N 1
ATOM 6387 C CA . VAL F 2 61 ? 59.376 79.898 339.794 1.00 74.84 250 VAL E CA 1
ATOM 6388 C C . VAL F 2 61 ? 60.037 78.547 339.524 1.00 78.26 250 VAL E C 1
ATOM 6389 O O . VAL F 2 61 ? 59.520 77.737 338.741 1.00 73.09 250 VAL E O 1
ATOM 6393 N N . ASN F 2 62 ? 61.182 78.295 340.169 1.00 84.45 251 ASN E N 1
ATOM 6394 C CA . ASN F 2 62 ? 61.934 77.066 339.931 1.00 85.51 251 ASN E CA 1
ATOM 6395 C C . ASN F 2 62 ? 61.087 75.830 340.228 1.00 76.52 251 ASN E C 1
ATOM 6396 O O . ASN F 2 62 ? 60.229 75.825 341.115 1.00 70.32 251 ASN E O 1
ATOM 6401 N N . GLY F 2 63 ? 61.316 74.782 339.439 1.00 77.22 252 GLY E N 1
ATOM 6402 C CA . GLY F 2 63 ? 60.583 73.543 339.595 1.00 77.69 252 GLY E CA 1
ATOM 6403 C C . GLY F 2 63 ? 59.108 73.636 339.291 1.00 72.96 252 GLY E C 1
ATOM 6404 O O . GLY F 2 63 ? 58.351 72.733 339.661 1.00 80.71 252 GLY E O 1
ATOM 6405 N N . SER F 2 64 ? 58.672 74.708 338.628 1.00 72.76 253 SER E N 1
ATOM 6406 C CA . SER F 2 64 ? 57.269 74.914 338.292 1.00 61.87 253 SER E CA 1
ATOM 6407 C C . SER F 2 64 ? 57.128 75.179 336.802 1.00 53.38 253 SER E C 1
ATOM 6408 O O . SER F 2 64 ? 58.039 75.703 336.158 1.00 60.16 253 SER E O 1
ATOM 6411 N N . ILE F 2 65 ? 55.971 74.829 336.267 1.00 47.57 254 ILE E N 1
ATOM 6412 C CA . ILE F 2 65 ? 55.608 75.195 334.908 1.00 41.66 254 ILE E CA 1
ATOM 6413 C C . ILE F 2 65 ? 54.996 76.584 334.974 1.00 44.03 254 ILE E C 1
ATOM 6414 O O . ILE F 2 65 ? 54.194 76.870 335.870 1.00 46.29 254 ILE E O 1
ATOM 6419 N N . VAL F 2 66 ? 55.393 77.458 334.059 1.00 38.41 255 VAL E N 1
ATOM 6420 C CA . VAL F 2 66 ? 54.875 78.819 334.025 1.00 35.61 255 VAL E CA 1
ATOM 6421 C C . VAL F 2 66 ? 53.887 78.949 332.881 1.00 40.70 255 VAL E C 1
ATOM 6422 O O . VAL F 2 66 ? 54.095 78.404 331.791 1.00 51.63 255 VAL E O 1
ATOM 6426 N N . ILE F 2 67 ? 52.797 79.661 333.146 1.00 33.28 256 ILE E N 1
ATOM 6427 C CA . ILE F 2 67 ? 51.857 80.114 332.131 1.00 31.43 256 ILE E CA 1
ATOM 6428 C C . ILE F 2 67 ? 52.044 81.617 331.978 1.00 29.04 256 ILE E C 1
ATOM 6429 O O . ILE F 2 67 ? 52.096 82.349 332.973 1.00 38.67 256 ILE E O 1
ATOM 6434 N N . VAL F 2 68 ? 52.203 82.070 330.734 1.00 28.28 257 VAL E N 1
ATOM 6435 C CA . VAL F 2 68 ? 52.493 83.466 330.449 1.00 28.30 257 VAL E CA 1
ATOM 6436 C C . VAL F 2 68 ? 51.620 83.951 329.300 1.00 28.15 257 VAL E C 1
ATOM 6437 O O . VAL F 2 68 ? 51.103 83.168 328.500 1.00 35.41 257 VAL E O 1
ATOM 6441 N N . ARG F 2 69 ? 51.460 85.267 329.235 1.00 28.76 258 ARG E N 1
ATOM 6442 C CA . ARG F 2 69 ? 50.712 85.905 328.167 1.00 27.06 258 ARG E CA 1
ATOM 6443 C C . ARG F 2 69 ? 51.645 86.247 327.020 1.00 35.70 258 ARG E C 1
ATOM 6444 O O . ARG F 2 69 ? 52.777 86.689 327.233 1.00 43.22 258 ARG E O 1
ATOM 6452 N N . ALA F 2 70 ? 51.158 86.054 325.802 1.00 37.56 259 ALA E N 1
ATOM 6453 C CA . ALA F 2 70 ? 51.851 86.607 324.652 1.00 41.87 259 ALA E CA 1
ATOM 6454 C C . ALA F 2 70 ? 51.723 88.126 324.652 1.00 39.05 259 ALA E C 1
ATOM 6455 O O . ALA F 2 70 ? 50.727 88.681 325.131 1.00 42.31 259 ALA E O 1
ATOM 6457 N N . GLY F 2 71 ? 52.760 88.806 324.144 1.00 36.63 260 GLY E N 1
ATOM 6458 C CA . GLY F 2 71 ? 52.634 90.245 324.001 1.00 43.27 260 GLY E CA 1
ATOM 6459 C C . GLY F 2 71 ? 53.884 91.090 323.869 1.00 52.82 260 GLY E C 1
ATOM 6460 O O . GLY F 2 71 ? 54.218 91.563 322.781 1.00 66.16 260 GLY E O 1
ATOM 6461 N N . LYS F 2 72 ? 54.569 91.317 324.984 1.00 45.31 261 LYS E N 1
ATOM 6462 C CA . LYS F 2 72 ? 55.598 92.348 325.037 1.00 45.85 261 LYS E CA 1
ATOM 6463 C C . LYS F 2 72 ? 56.912 91.882 324.424 1.00 50.46 261 LYS E C 1
ATOM 6464 O O . LYS F 2 72 ? 57.652 92.693 323.851 1.00 52.95 261 LYS E O 1
ATOM 6470 N N . ILE F 2 73 ? 57.225 90.594 324.540 1.00 48.50 262 ILE E N 1
ATOM 6471 C CA . ILE F 2 73 ? 58.501 90.062 324.096 1.00 49.14 262 ILE E CA 1
ATOM 6472 C C . ILE F 2 73 ? 58.255 88.821 323.237 1.00 58.27 262 ILE E C 1
ATOM 6473 O O . ILE F 2 73 ? 57.170 88.239 323.250 1.00 61.60 262 ILE E O 1
ATOM 6478 N N . THR F 2 74 ? 59.271 88.411 322.474 1.00 65.03 263 THR E N 1
ATOM 6479 C CA . THR F 2 74 ? 59.099 87.221 321.646 1.00 66.78 263 THR E CA 1
ATOM 6480 C C . THR F 2 74 ? 59.059 85.981 322.531 1.00 67.14 263 THR E C 1
ATOM 6481 O O . THR F 2 74 ? 59.541 85.980 323.666 1.00 66.41 263 THR E O 1
ATOM 6485 N N . ILE F 2 75 ? 58.438 84.924 322.010 1.00 60.38 264 ILE E N 1
ATOM 6486 C CA . ILE F 2 75 ? 58.245 83.710 322.800 1.00 59.34 264 ILE E CA 1
ATOM 6487 C C . ILE F 2 75 ? 59.572 83.067 323.201 1.00 64.24 264 ILE E C 1
ATOM 6488 O O . ILE F 2 75 ? 59.703 82.523 324.310 1.00 63.38 264 ILE E O 1
ATOM 6493 N N . ALA F 2 76 ? 60.579 83.142 322.328 1.00 68.12 265 ALA E N 1
ATOM 6494 C CA . ALA F 2 76 ? 61.903 82.652 322.679 1.00 68.75 265 ALA E CA 1
ATOM 6495 C C . ALA F 2 76 ? 62.428 83.386 323.898 1.00 69.22 265 ALA E C 1
ATOM 6496 O O . ALA F 2 76 ? 63.085 82.810 324.771 1.00 67.83 265 ALA E O 1
ATOM 6498 N N . GLU F 2 77 ? 62.130 84.687 323.966 1.00 69.51 266 GLU E N 1
ATOM 6499 C CA . GLU F 2 77 ? 62.610 85.543 325.032 1.00 73.42 266 GLU E CA 1
ATOM 6500 C C . GLU F 2 77 ? 61.957 85.090 326.345 1.00 66.64 266 GLU E C 1
ATOM 6501 O O . GLU F 2 77 ? 62.646 84.920 327.369 1.00 61.53 266 GLU E O 1
ATOM 6507 N N . LYS F 2 78 ? 60.657 84.754 326.289 1.00 61.28 267 LYS E N 1
ATOM 6508 C CA . LYS F 2 78 ? 59.924 84.214 327.444 1.00 57.52 267 LYS E CA 1
ATOM 6509 C C . LYS F 2 78 ? 60.548 82.900 327.931 1.00 60.95 267 LYS E C 1
ATOM 6510 O O . LYS F 2 78 ? 60.754 82.692 329.136 1.00 59.52 267 LYS E O 1
ATOM 6516 N N . VAL F 2 79 ? 60.810 81.972 327.004 1.00 60.29 268 VAL E N 1
ATOM 6517 C CA . VAL F 2 79 ? 61.276 80.659 327.444 1.00 62.45 268 VAL E CA 1
ATOM 6518 C C . VAL F 2 79 ? 62.700 80.753 327.974 1.00 61.42 268 VAL E C 1
ATOM 6519 O O . VAL F 2 79 ? 63.067 80.045 328.920 1.00 62.51 268 VAL E O 1
ATOM 6523 N N . ALA F 2 80 ? 63.506 81.665 327.418 1.00 67.62 269 ALA E N 1
ATOM 6524 C CA . ALA F 2 80 ? 64.844 81.887 327.953 1.00 71.28 269 ALA E CA 1
ATOM 6525 C C . ALA F 2 80 ? 64.778 82.439 329.369 1.00 73.22 269 ALA E C 1
ATOM 6526 O O . ALA F 2 80 ? 65.537 82.013 330.242 1.00 73.68 269 ALA E O 1
ATOM 6528 N N . ASN F 2 81 ? 63.853 83.369 329.625 1.00 74.35 270 ASN E N 1
ATOM 6529 C CA . ASN F 2 81 ? 63.708 83.883 330.986 1.00 67.35 270 ASN E CA 1
ATOM 6530 C C . ASN F 2 81 ? 63.252 82.786 331.939 1.00 61.71 270 ASN E C 1
ATOM 6531 O O . ASN F 2 81 ? 63.781 82.653 333.052 1.00 61.26 270 ASN E O 1
ATOM 6536 N N . ALA F 2 82 ? 62.274 81.986 331.512 1.00 63.97 271 ALA E N 1
ATOM 6537 C CA . ALA F 2 82 ? 61.801 80.883 332.336 1.00 66.53 271 ALA E CA 1
ATOM 6538 C C . ALA F 2 82 ? 62.950 79.962 332.719 1.00 72.56 271 ALA E C 1
ATOM 6539 O O . ALA F 2 82 ? 63.109 79.611 333.893 1.00 77.88 271 ALA E O 1
ATOM 6541 N N . GLN F 2 83 ? 63.776 79.571 331.742 1.00 78.57 272 GLN E N 1
ATOM 6542 C CA . GLN F 2 83 ? 64.933 78.739 332.068 1.00 82.14 272 GLN E CA 1
ATOM 6543 C C . GLN F 2 83 ? 65.904 79.475 332.986 1.00 85.71 272 GLN E C 1
ATOM 6544 O O . GLN F 2 83 ? 66.490 78.872 333.894 1.00 83.29 272 GLN E O 1
ATOM 6550 N N . SER F 2 84 ? 66.067 80.787 332.780 1.00 82.09 273 SER E N 1
ATOM 6551 C CA . SER F 2 84 ? 66.924 81.579 333.656 1.00 83.17 273 SER E CA 1
ATOM 6552 C C . SER F 2 84 ? 66.495 81.441 335.109 1.00 78.45 273 SER E C 1
ATOM 6553 O O . SER F 2 84 ? 67.338 81.400 336.014 1.00 76.43 273 SER E O 1
ATOM 6556 N N . PHE F 2 85 ? 65.189 81.349 335.355 1.00 77.52 274 PHE E N 1
ATOM 6557 C CA . PHE F 2 85 ? 64.694 81.116 336.704 1.00 84.69 274 PHE E CA 1
ATOM 6558 C C . PHE F 2 85 ? 64.363 79.650 336.961 1.00 90.85 274 PHE E C 1
ATOM 6559 O O . PHE F 2 85 ? 63.608 79.347 337.891 1.00 86.48 274 PHE E O 1
ATOM 6567 N N . ASN F 2 86 ? 64.926 78.741 336.160 1.00 112.32 275 ASN E N 1
ATOM 6568 C CA . ASN F 2 86 ? 64.878 77.297 336.417 1.00 116.75 275 ASN E CA 1
ATOM 6569 C C . ASN F 2 86 ? 63.449 76.752 336.404 1.00 106.78 275 ASN E C 1
ATOM 6570 O O . ASN F 2 86 ? 63.087 75.890 337.207 1.00 107.78 275 ASN E O 1
ATOM 6575 N N . ALA F 2 87 ? 62.633 77.251 335.483 1.00 92.45 276 ALA E N 1
ATOM 6576 C CA . ALA F 2 87 ? 61.331 76.654 335.248 1.00 76.50 276 ALA E CA 1
ATOM 6577 C C . ALA F 2 87 ? 61.482 75.390 334.410 1.00 78.48 276 ALA E C 1
ATOM 6578 O O . ALA F 2 87 ? 62.460 75.211 333.679 1.00 86.89 276 ALA E O 1
ATOM 6580 N N . ILE F 2 88 ? 60.495 74.499 334.528 1.00 69.60 277 ILE E N 1
ATOM 6581 C CA . ILE F 2 88 ? 60.545 73.222 333.825 1.00 69.53 277 ILE E CA 1
ATOM 6582 C C . ILE F 2 88 ? 59.691 73.204 332.562 1.00 72.07 277 ILE E C 1
ATOM 6583 O O . ILE F 2 88 ? 59.782 72.241 331.784 1.00 85.82 277 ILE E O 1
ATOM 6588 N N . GLY F 2 89 ? 58.871 74.224 332.335 1.00 68.23 278 GLY E N 1
ATOM 6589 C CA . GLY F 2 89 ? 58.051 74.281 331.139 1.00 62.15 278 GLY E CA 1
ATOM 6590 C C . GLY F 2 89 ? 57.338 75.611 331.046 1.00 59.35 278 GLY E C 1
ATOM 6591 O O . GLY F 2 89 ? 57.255 76.361 332.024 1.00 56.87 278 GLY E O 1
ATOM 6592 N N . VAL F 2 90 ? 56.843 75.904 329.845 1.00 60.47 279 VAL E N 1
ATOM 6593 C CA . VAL F 2 90 ? 56.182 77.170 329.549 1.00 43.26 279 VAL E CA 1
ATOM 6594 C C . VAL F 2 90 ? 54.889 76.898 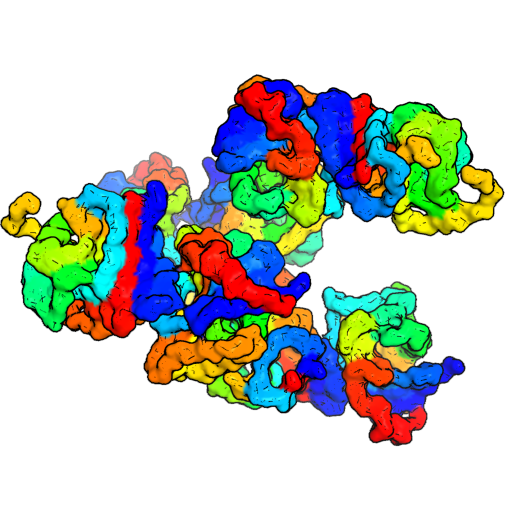328.797 1.00 43.44 279 VAL E C 1
ATOM 6595 O O . VAL F 2 90 ? 54.887 76.171 327.799 1.00 47.32 279 VAL E O 1
ATOM 6599 N N . LEU F 2 91 ? 53.795 77.484 329.272 1.00 37.13 280 LEU E N 1
ATOM 6600 C CA . LEU F 2 91 ? 52.527 77.513 328.563 1.00 34.89 280 LEU E CA 1
ATOM 6601 C C . LEU F 2 91 ? 52.231 78.954 328.174 1.00 41.72 280 LEU E C 1
ATOM 6602 O O . LEU F 2 91 ? 52.365 79.862 328.999 1.00 48.20 280 LEU E O 1
ATOM 6607 N N . ILE F 2 92 ? 51.853 79.172 326.921 1.00 41.63 281 ILE E N 1
ATOM 6608 C CA . ILE F 2 92 ? 51.561 80.508 326.418 1.00 32.55 281 ILE E CA 1
ATOM 6609 C C . ILE F 2 92 ? 50.134 80.559 325.899 1.00 30.14 281 ILE E C 1
ATOM 6610 O O . ILE F 2 92 ? 49.739 79.748 325.055 1.00 31.82 281 ILE E O 1
ATOM 6615 N N . TYR F 2 93 ? 49.369 81.510 326.395 1.00 27.46 282 TYR E N 1
ATOM 6616 C CA . TYR F 2 93 ? 48.032 81.740 325.891 1.00 30.95 282 TYR E CA 1
ATOM 6617 C C . TYR F 2 93 ? 47.914 83.179 325.419 1.00 29.27 282 TYR E C 1
ATOM 6618 O O . TYR F 2 93 ? 48.684 84.059 325.817 1.00 32.88 282 TYR E O 1
ATOM 6627 N N . LYS F 2 94 ? 46.944 83.408 324.553 1.00 43.78 283 LYS E N 1
ATOM 6628 C CA . LYS F 2 94 ? 46.801 84.691 323.894 1.00 45.44 283 LYS E CA 1
ATOM 6629 C C . LYS F 2 94 ? 45.740 85.482 324.644 1.00 48.01 283 LYS E C 1
ATOM 6630 O O . LYS F 2 94 ? 44.610 85.012 324.820 1.00 47.83 283 LYS E O 1
ATOM 6636 N N . ASP F 2 95 ? 46.115 86.665 325.109 1.00 59.06 284 ASP E N 1
ATOM 6637 C CA . ASP F 2 95 ? 45.233 87.481 325.918 1.00 64.16 284 ASP E CA 1
ATOM 6638 C C . ASP F 2 95 ? 44.167 88.122 325.025 1.00 74.61 284 ASP E C 1
ATOM 6639 O O . ASP F 2 95 ? 44.215 88.024 323.795 1.00 79.46 284 ASP E O 1
ATOM 6644 N N . ARG F 2 96 ? 43.187 88.784 325.649 1.00 76.80 285 ARG E N 1
ATOM 6645 C CA . ARG F 2 96 ? 42.129 89.423 324.862 1.00 87.96 285 ARG E CA 1
ATOM 6646 C C . ARG F 2 96 ? 42.637 90.664 324.132 1.00 88.22 285 ARG E C 1
ATOM 6647 O O . ARG F 2 96 ? 42.235 90.928 322.992 1.00 90.71 285 ARG E O 1
ATOM 6655 N N . THR F 2 97 ? 43.492 91.450 324.778 1.00 87.71 286 THR E N 1
ATOM 6656 C CA . THR F 2 97 ? 44.158 92.573 324.128 1.00 90.75 286 THR E CA 1
ATOM 6657 C C . THR F 2 97 ? 45.497 92.117 323.561 1.00 85.79 286 THR E C 1
ATOM 6658 O O . THR F 2 97 ? 46.265 91.429 324.240 1.00 80.48 286 THR E O 1
ATOM 6662 N N . LYS F 2 98 ? 45.771 92.501 322.317 1.00 88.33 287 LYS E N 1
ATOM 6663 C CA . LYS F 2 98 ? 47.023 92.143 321.664 1.00 86.49 287 LYS E CA 1
ATOM 6664 C C . LYS F 2 98 ? 48.060 93.220 321.949 1.00 81.44 287 LYS E C 1
ATOM 6665 O O . LYS F 2 98 ? 47.871 94.386 321.589 1.00 85.77 287 LYS E O 1
ATOM 6671 N N . TYR F 2 99 ? 49.140 92.828 322.607 1.00 73.00 288 TYR E N 1
ATOM 6672 C CA . TYR F 2 99 ? 50.188 93.763 322.975 1.00 73.46 288 TYR E CA 1
ATOM 6673 C C . TYR F 2 99 ? 51.303 93.675 321.953 1.00 70.43 288 TYR E C 1
ATOM 6674 O O . TYR F 2 99 ? 51.820 92.577 321.707 1.00 67.62 288 TYR E O 1
ATOM 6683 N N . PRO F 2 100 ? 51.700 94.786 321.342 1.00 73.27 289 PRO E N 1
ATOM 6684 C CA . PRO F 2 100 ? 52.731 94.721 320.300 1.00 73.33 289 PRO E CA 1
ATOM 6685 C C . PRO F 2 100 ? 54.062 94.247 320.866 1.00 74.17 289 PRO E C 1
ATOM 6686 O O . PRO F 2 100 ? 54.417 94.547 322.008 1.00 74.76 289 PRO E O 1
ATOM 6690 N N . ILE F 2 101 ? 54.801 93.495 320.054 1.00 70.51 290 ILE E N 1
ATOM 6691 C CA . ILE F 2 101 ? 56.130 93.032 320.437 1.00 69.13 290 ILE E CA 1
ATOM 6692 C C . ILE F 2 101 ? 57.133 94.121 320.078 1.00 80.44 290 ILE E C 1
ATOM 6693 O O . ILE F 2 101 ? 57.128 94.642 318.956 1.00 82.00 290 ILE E O 1
ATOM 6698 N N . SER F 2 102 ? 57.993 94.466 321.031 1.00 89.63 291 SER E N 1
ATOM 6699 C CA . SER F 2 102 ? 59.081 95.411 320.826 1.00 99.46 291 SER E CA 1
ATOM 6700 C C . SER F 2 102 ? 60.389 94.688 321.102 1.00 97.76 291 SER E C 1
ATOM 6701 O O . SER F 2 102 ? 60.458 93.839 321.996 1.00 87.28 291 SER E O 1
ATOM 6704 N N . ARG F 2 103 ? 61.412 94.981 320.303 1.00 116.12 292 ARG E N 1
ATOM 6705 C CA . ARG F 2 103 ? 62.628 94.178 320.323 1.00 120.77 292 ARG E CA 1
ATOM 6706 C C . ARG F 2 103 ? 63.804 95.012 320.818 1.00 120.64 292 ARG E C 1
ATOM 6707 O O . ARG F 2 103 ? 64.275 95.913 320.115 1.00 122.91 292 ARG E O 1
ATOM 6715 N N . ALA F 2 104 ? 64.272 94.703 322.030 1.00 176.16 293 ALA E N 1
ATOM 6716 C CA . ALA F 2 104 ? 65.521 95.195 322.590 1.00 178.83 293 ALA E CA 1
ATOM 6717 C C . ALA F 2 104 ? 66.620 94.160 322.333 1.00 173.16 293 ALA E C 1
ATOM 6718 O O . ALA F 2 104 ? 66.375 93.083 321.779 1.00 172.27 293 ALA E O 1
ATOM 6720 N N . ASP F 2 105 ? 67.838 94.513 322.750 1.00 181.63 294 ASP E N 1
ATOM 6721 C CA . ASP F 2 105 ? 68.973 93.616 322.579 1.00 189.42 294 ASP E CA 1
ATOM 6722 C C . ASP F 2 105 ? 68.749 92.302 323.325 1.00 190.77 294 ASP E C 1
ATOM 6723 O O . ASP F 2 105 ? 68.437 92.288 324.509 1.00 188.67 294 ASP E O 1
ATOM 6728 N N . GLU F 2 106 ? 68.823 91.179 322.582 1.00 190.94 295 GLU E N 1
ATOM 6729 C CA . GLU F 2 106 ? 68.628 89.853 323.130 1.00 186.05 295 GLU E CA 1
ATOM 6730 C C . GLU F 2 106 ? 69.764 88.985 322.606 1.00 183.28 295 GLU E C 1
ATOM 6731 O O . GLU F 2 106 ? 70.131 89.084 321.425 1.00 183.20 295 GLU E O 1
ATOM 6737 N N . PRO F 2 107 ? 70.321 88.113 323.445 1.00 175.51 296 PRO E N 1
ATOM 6738 C CA . PRO F 2 107 ? 71.336 87.173 322.958 1.00 170.98 296 PRO E CA 1
ATOM 6739 C C . PRO F 2 107 ? 70.753 86.005 322.182 1.00 163.84 296 PRO E C 1
ATOM 6740 O O . PRO F 2 107 ? 69.589 86.023 321.765 1.00 163.12 296 PRO E O 1
ATOM 6744 N N . LEU F 2 108 ? 71.581 84.984 321.984 1.00 154.46 297 LEU E N 1
ATOM 6745 C CA . LEU F 2 108 ? 71.222 83.805 321.207 1.00 146.99 297 LEU E CA 1
ATOM 6746 C C . LEU F 2 108 ? 69.981 83.073 321.743 1.00 144.88 297 LEU E C 1
ATOM 6747 O O . LEU F 2 108 ? 69.834 82.845 322.939 1.00 143.65 297 LEU E O 1
ATOM 6752 N N . PRO F 2 115 ? 65.947 76.016 324.437 1.00 147.69 330 PRO E N 1
ATOM 6753 C CA . PRO F 2 115 ? 64.838 75.071 324.265 1.00 152.22 330 PRO E CA 1
ATOM 6754 C C . PRO F 2 115 ? 64.996 73.766 325.047 1.00 154.25 330 PRO E C 1
ATOM 6755 O O . PRO F 2 115 ? 64.473 72.738 324.612 1.00 156.75 330 PRO E O 1
ATOM 6759 N N . SER F 2 116 ? 65.695 73.799 326.185 1.00 159.80 331 SER E N 1
ATOM 6760 C CA . SER F 2 116 ? 65.780 72.597 327.008 1.00 159.62 331 SER E CA 1
ATOM 6761 C C . SER F 2 116 ? 64.431 72.255 327.629 1.00 158.09 331 SER E C 1
ATOM 6762 O O . SER F 2 116 ? 64.112 71.072 327.803 1.00 158.02 331 SER E O 1
ATOM 6765 N N . ILE F 2 117 ? 63.636 73.269 327.971 1.00 142.64 332 ILE E N 1
ATOM 6766 C CA . ILE F 2 117 ? 62.314 73.089 328.570 1.00 122.79 332 ILE E CA 1
ATOM 6767 C C . ILE F 2 117 ? 61.207 73.080 327.521 1.00 118.24 332 ILE E C 1
ATOM 6768 O O . ILE F 2 117 ? 61.295 73.792 326.511 1.00 99.90 332 ILE E O 1
ATOM 6773 N N . PRO F 2 118 ? 60.159 72.281 327.724 1.00 58.24 333 PRO E N 1
ATOM 6774 C CA . PRO F 2 118 ? 59.041 72.228 326.767 1.00 57.95 333 PRO E CA 1
ATOM 6775 C C . PRO F 2 118 ? 58.247 73.526 326.707 1.00 65.46 333 PRO E C 1
ATOM 6776 O O . PRO F 2 118 ? 58.116 74.253 327.696 1.00 62.77 333 PRO E O 1
ATOM 6780 N N . VAL F 2 119 ? 57.728 73.825 325.515 1.00 66.20 334 VAL E N 1
ATOM 6781 C CA . VAL F 2 119 ? 56.921 75.021 325.294 1.00 64.13 334 VAL E CA 1
ATOM 6782 C C . VAL F 2 119 ? 55.701 74.678 324.452 1.00 62.09 334 VAL E C 1
ATOM 6783 O O . VAL F 2 119 ? 55.837 74.202 323.320 1.00 65.05 334 VAL E O 1
ATOM 6787 N N . GLN F 2 120 ? 54.513 74.917 325.001 1.00 57.31 335 GLN E N 1
ATOM 6788 C CA . GLN F 2 120 ? 53.257 74.635 324.322 1.00 53.29 335 GLN E CA 1
ATOM 6789 C C . GLN F 2 120 ? 52.367 75.864 324.391 1.00 50.67 335 GLN E C 1
ATOM 6790 O O . GLN F 2 120 ? 52.173 76.430 325.470 1.00 56.34 335 GLN E O 1
ATOM 6796 N N . THR F 2 121 ? 51.832 76.280 323.250 1.00 47.55 336 THR E N 1
ATOM 6797 C CA . THR F 2 121 ? 50.842 77.347 323.233 1.00 48.48 336 THR E CA 1
ATOM 6798 C C . THR F 2 121 ? 49.449 76.749 323.357 1.00 44.84 336 THR E C 1
ATOM 6799 O O . THR F 2 121 ? 49.096 75.826 322.620 1.00 51.00 336 THR E O 1
ATOM 6803 N N . ILE F 2 122 ? 48.654 77.297 324.267 1.00 35.33 337 ILE E N 1
ATOM 6804 C CA . ILE F 2 122 ? 47.321 76.779 324.521 1.00 36.69 337 ILE E CA 1
ATOM 6805 C C . ILE F 2 122 ? 46.308 77.877 324.252 1.00 37.24 337 ILE E C 1
ATOM 6806 O O . ILE F 2 122 ? 46.604 79.073 324.360 1.00 39.20 337 ILE E O 1
ATOM 6811 N N . SER F 2 123 ? 45.093 77.455 323.915 1.00 40.28 338 SER E N 1
ATOM 6812 C CA . SER F 2 123 ? 44.008 78.388 323.669 1.00 39.14 338 SER E CA 1
ATOM 6813 C C . SER F 2 123 ? 43.620 79.112 324.953 1.00 40.75 338 SER E C 1
ATOM 6814 O O . SER F 2 123 ? 43.832 78.622 326.067 1.00 42.13 338 SER E O 1
ATOM 6817 N N . ARG F 2 124 ? 43.027 80.295 324.784 1.00 40.76 339 ARG E N 1
ATOM 6818 C CA . ARG F 2 124 ? 42.535 81.026 325.945 1.00 38.61 339 ARG E CA 1
ATOM 6819 C C . ARG F 2 124 ? 41.499 80.203 326.691 1.00 47.13 339 ARG E C 1
ATOM 6820 O O . ARG F 2 124 ? 41.386 80.303 327.919 1.00 55.85 339 ARG E O 1
ATOM 6828 N N . GLU F 2 125 ? 40.778 79.347 325.964 1.00 47.78 340 GLU E N 1
ATOM 6829 C CA . GLU F 2 125 ? 39.886 78.371 326.577 1.00 44.01 340 GLU E CA 1
ATOM 6830 C C . GLU F 2 125 ? 40.626 77.504 327.593 1.00 45.68 340 GLU E C 1
ATOM 6831 O O . GLU F 2 125 ? 40.209 77.386 328.753 1.00 43.91 340 GLU E O 1
ATOM 6837 N N . ALA F 2 126 ? 41.728 76.880 327.170 1.00 43.07 341 ALA E N 1
ATOM 6838 C CA . ALA F 2 126 ? 42.482 76.019 328.078 1.00 37.50 341 ALA E CA 1
ATOM 6839 C C . ALA F 2 126 ? 43.130 76.815 329.201 1.00 36.55 341 ALA E C 1
ATOM 6840 O O . ALA F 2 126 ? 43.228 76.329 330.334 1.00 37.40 341 ALA E O 1
ATOM 6842 N N . ALA F 2 127 ? 43.594 78.031 328.910 1.00 29.81 342 ALA E N 1
ATOM 6843 C CA . ALA F 2 127 ? 44.172 78.843 329.969 1.00 23.05 342 ALA E CA 1
ATOM 6844 C C . ALA F 2 127 ? 43.142 79.129 331.053 1.00 30.54 342 ALA E C 1
ATOM 6845 O O . ALA F 2 127 ? 43.454 79.060 332.246 1.00 32.43 342 ALA E O 1
ATOM 6847 N N . GLU F 2 128 ? 41.901 79.436 330.666 1.00 31.82 343 GLU E N 1
ATOM 6848 C CA . GLU F 2 128 ? 40.884 79.695 331.683 1.00 28.64 343 GLU E CA 1
ATOM 6849 C C . GLU F 2 128 ? 40.447 78.412 332.380 1.00 32.48 343 GLU E C 1
ATOM 6850 O O . GLU F 2 128 ? 40.075 78.446 333.560 1.00 36.37 343 GLU E O 1
ATOM 6856 N N . LYS F 2 129 ? 40.487 77.280 331.669 1.00 33.94 344 LYS E N 1
ATOM 6857 C CA . LYS F 2 129 ? 40.209 75.992 332.301 1.00 23.40 344 LYS E CA 1
ATOM 6858 C C . LYS F 2 129 ? 41.256 75.659 333.359 1.00 24.82 344 LYS E C 1
ATOM 6859 O O . LYS F 2 129 ? 40.941 75.063 334.396 1.00 27.67 344 LYS E O 1
ATOM 6865 N N . LEU F 2 130 ? 42.514 76.018 333.103 1.00 28.89 345 LEU E N 1
ATOM 6866 C CA . LEU F 2 130 ? 43.555 75.875 334.117 1.00 27.82 345 LEU E CA 1
ATOM 6867 C C . LEU F 2 130 ? 43.332 76.863 335.262 1.00 27.87 345 LEU E C 1
ATOM 6868 O O . LEU F 2 130 ? 43.461 76.508 336.440 1.00 28.23 345 LEU E O 1
ATOM 6873 N N . PHE F 2 131 ? 42.988 78.109 334.933 1.00 28.53 346 PHE E N 1
ATOM 6874 C CA . PHE F 2 131 ? 42.802 79.130 335.958 1.00 19.80 346 PHE E CA 1
ATOM 6875 C C . PHE F 2 131 ? 41.701 78.757 336.942 1.00 22.39 346 PHE E C 1
ATOM 6876 O O . PHE F 2 131 ? 41.828 79.017 338.145 1.00 32.05 346 PHE E O 1
ATOM 6884 N N . GLN F 2 132 ? 40.608 78.145 336.460 1.00 20.07 347 GLN E N 1
ATOM 6885 C CA . GLN F 2 132 ? 39.512 77.815 337.374 1.00 19.93 347 GLN E CA 1
ATOM 6886 C C . GLN F 2 132 ? 39.941 76.834 338.454 1.00 27.03 347 GLN E C 1
ATOM 6887 O O . GLN F 2 132 ? 39.337 76.807 339.531 1.00 38.47 347 GLN E O 1
ATOM 6893 N N . ASN F 2 133 ? 40.994 76.064 338.210 1.00 31.85 348 ASN E N 1
ATOM 6894 C CA . ASN F 2 133 ? 41.541 75.144 339.192 1.00 26.28 348 ASN E CA 1
ATOM 6895 C C . ASN F 2 133 ? 42.687 75.749 339.990 1.00 31.26 348 ASN E C 1
ATOM 6896 O O . ASN F 2 133 ? 43.293 75.046 340.807 1.00 35.56 348 ASN E O 1
ATOM 6901 N N . MET F 2 134 ? 42.987 77.027 339.774 1.00 31.12 349 MET E N 1
ATOM 6902 C CA . MET F 2 134 ? 44.070 77.735 340.439 1.00 26.68 349 MET E CA 1
ATOM 6903 C C . MET F 2 134 ? 43.483 78.767 341.397 1.00 26.48 349 MET E C 1
ATOM 6904 O O . MET F 2 134 ? 42.273 79.004 341.428 1.00 37.78 349 MET E O 1
ATOM 6909 N N . GLU F 2 135 ? 44.356 79.395 342.173 1.00 21.12 350 GLU E N 1
ATOM 6910 C CA . GLU F 2 135 ? 43.929 80.284 343.237 1.00 21.42 350 GLU E CA 1
ATOM 6911 C C . GLU F 2 135 ? 44.738 81.574 343.197 1.00 20.61 350 GLU E C 1
ATOM 6912 O O . GLU F 2 135 ? 45.804 81.641 342.578 1.00 27.26 350 GLU E O 1
ATOM 6918 N N . ARG F 2 136 ? 44.192 82.598 343.863 1.00 20.76 351 ARG E N 1
ATOM 6919 C CA . ARG F 2 136 ? 44.769 83.932 344.027 1.00 24.81 351 ARG E CA 1
ATOM 6920 C C . ARG F 2 136 ? 44.601 84.806 342.788 1.00 23.20 351 ARG E C 1
ATOM 6921 O O . ARG F 2 136 ? 45.127 84.488 341.718 1.00 27.82 351 ARG E O 1
ATOM 6929 N N . ASP F 2 137 ? 43.902 85.932 342.940 1.00 26.39 352 ASP E N 1
ATOM 6930 C CA . ASP F 2 137 ? 43.664 86.826 341.819 1.00 20.23 352 ASP E CA 1
ATOM 6931 C C . ASP F 2 137 ? 44.966 87.457 341.337 1.00 25.44 352 ASP E C 1
ATOM 6932 O O . ASP F 2 137 ? 45.889 87.711 342.115 1.00 18.75 352 ASP E O 1
ATOM 6937 N N . CYS F 2 138 ? 45.027 87.710 340.025 1.00 27.30 353 CYS E N 1
ATOM 6938 C CA . CYS F 2 138 ? 46.171 88.369 339.421 1.00 17.48 353 CYS E CA 1
ATOM 6939 C C . CYS F 2 138 ? 46.137 89.860 339.748 1.00 27.66 353 CYS E C 1
ATOM 6940 O O . CYS F 2 138 ? 45.065 90.425 339.980 1.00 24.68 353 CYS E O 1
ATOM 6943 N N . PRO F 2 139 ? 47.297 90.499 339.878 1.00 36.07 354 PRO E N 1
ATOM 6944 C CA . PRO F 2 139 ? 47.314 91.929 340.209 1.00 18.55 354 PRO E CA 1
ATOM 6945 C C . PRO F 2 139 ? 46.551 92.766 339.189 1.00 18.33 354 PRO E C 1
ATOM 6946 O O . PRO F 2 139 ? 46.670 92.569 337.980 1.00 31.87 354 PRO E O 1
ATOM 6950 N N . ARG F 2 140 ? 45.775 93.725 339.700 1.00 18.44 355 ARG E N 1
ATOM 6951 C CA . ARG F 2 140 ? 45.033 94.628 338.829 1.00 23.69 355 ARG E CA 1
ATOM 6952 C C . ARG F 2 140 ? 45.937 95.377 337.862 1.00 24.72 355 ARG E C 1
ATOM 6953 O O . ARG F 2 140 ? 45.521 95.677 336.737 1.00 20.44 355 ARG E O 1
ATOM 6961 N N . SER F 2 141 ? 47.174 95.669 338.259 1.00 19.86 356 SER E N 1
ATOM 6962 C CA . SER F 2 141 ? 48.072 96.371 337.352 1.00 20.95 356 SER E CA 1
ATOM 6963 C C . SER F 2 141 ? 48.312 95.593 336.058 1.00 32.98 356 SER E C 1
ATOM 6964 O O . SER F 2 141 ? 48.680 96.199 335.050 1.00 43.65 356 SER E O 1
ATOM 6967 N N . TRP F 2 142 ? 48.102 94.273 336.051 1.00 23.87 357 TRP E N 1
ATOM 6968 C CA . TRP F 2 142 ? 48.346 93.507 334.830 1.00 27.76 357 TRP E CA 1
ATOM 6969 C C . TRP F 2 142 ? 47.289 93.760 333.762 1.00 25.76 357 TRP E C 1
ATOM 6970 O O . TRP F 2 142 ? 47.518 93.429 332.593 1.00 35.24 357 TRP E O 1
ATOM 6981 N N . ASN F 2 143 ? 46.132 94.291 334.147 1.00 25.95 358 ASN E N 1
ATOM 6982 C CA . ASN F 2 143 ? 45.040 94.603 333.228 1.00 22.77 358 ASN E CA 1
ATOM 6983 C C . ASN F 2 143 ? 44.686 93.397 332.359 1.00 25.18 358 ASN E C 1
ATOM 6984 O O . ASN F 2 143 ? 44.709 93.453 331.128 1.00 36.13 358 ASN E O 1
ATOM 6989 N N . THR F 2 144 ? 44.369 92.291 333.027 1.00 24.14 359 THR E N 1
ATOM 6990 C CA . THR F 2 144 ? 43.957 91.062 332.364 1.00 23.15 359 THR E CA 1
ATOM 6991 C C . THR F 2 144 ? 42.620 90.628 332.955 1.00 25.55 359 THR E C 1
ATOM 6992 O O . THR F 2 144 ? 42.151 91.175 333.953 1.00 34.09 359 THR E O 1
ATOM 6996 N N . ASP F 2 145 ? 42.006 89.631 332.324 1.00 24.69 360 ASP E N 1
ATOM 6997 C CA . ASP F 2 145 ? 40.677 89.175 332.709 1.00 26.20 360 ASP E CA 1
ATOM 6998 C C . ASP F 2 145 ? 40.645 88.745 334.171 1.00 26.47 360 ASP E C 1
ATOM 6999 O O . ASP F 2 145 ? 41.644 88.280 334.724 1.00 30.40 360 ASP E O 1
ATOM 7004 N N . SER F 2 146 ? 39.461 88.860 334.786 1.00 29.14 361 SER E N 1
ATOM 7005 C CA . SER F 2 146 ? 39.296 88.448 336.176 1.00 19.36 361 SER E CA 1
ATOM 7006 C C . SER F 2 146 ? 39.420 86.943 336.350 1.00 35.20 361 SER E C 1
ATOM 7007 O O . SER F 2 146 ? 39.601 86.477 337.481 1.00 37.94 361 SER E O 1
ATOM 7010 N N . SER F 2 147 ? 39.311 86.175 335.261 1.00 22.08 362 SER E N 1
ATOM 7011 C CA . SER F 2 147 ? 39.520 84.738 335.332 1.00 20.48 362 SER E CA 1
ATOM 7012 C C . SER F 2 147 ? 40.973 84.379 335.609 1.00 22.12 362 SER E C 1
ATOM 7013 O O . SER F 2 147 ? 41.253 83.243 335.990 1.00 24.47 362 SER E O 1
ATOM 7016 N N . CYS F 2 148 ? 41.896 85.317 335.424 1.00 22.42 363 CYS E N 1
ATOM 7017 C CA . CYS F 2 148 ? 43.306 85.058 335.679 1.00 18.54 363 CYS E CA 1
ATOM 7018 C C . CYS F 2 148 ? 43.531 84.671 337.136 1.00 19.28 363 CYS E C 1
ATOM 7019 O O . CYS F 2 148 ? 42.906 85.227 338.048 1.00 23.96 363 CYS E O 1
ATOM 7022 N N . LYS F 2 149 ? 44.415 83.693 337.351 1.00 20.84 364 LYS E N 1
ATOM 7023 C CA . LYS F 2 149 ? 44.891 83.353 338.684 1.00 18.08 364 LYS E CA 1
ATOM 7024 C C . LYS F 2 149 ? 46.377 83.035 338.638 1.00 23.89 364 LYS E C 1
ATOM 7025 O O . LYS F 2 149 ? 46.938 82.732 337.585 1.00 29.63 364 LYS E O 1
ATOM 7031 N N . LEU F 2 150 ? 47.002 83.052 339.813 1.00 20.16 365 LEU E N 1
ATOM 7032 C CA . LEU F 2 150 ? 48.452 83.035 339.917 1.00 22.32 365 LEU E CA 1
ATOM 7033 C C . LEU F 2 150 ? 49.014 81.642 340.163 1.00 32.85 365 LEU E C 1
ATOM 7034 O O . LEU F 2 150 ? 49.945 81.224 339.466 1.00 37.11 365 LEU E O 1
ATOM 7039 N N . GLU F 2 151 ? 48.476 80.922 341.150 1.00 33.90 366 GLU E N 1
ATOM 7040 C CA . GLU F 2 151 ? 49.088 79.701 341.663 1.00 32.63 366 GLU E CA 1
ATOM 7041 C C . GLU F 2 151 ? 48.164 78.497 341.546 1.00 24.23 366 GLU E C 1
ATOM 7042 O O . GLU F 2 151 ? 46.957 78.596 341.794 1.00 21.34 366 GLU E O 1
ATOM 7048 N N . LEU F 2 152 ? 48.749 77.352 341.188 1.00 22.87 367 LEU E N 1
ATOM 7049 C CA . LEU F 2 152 ? 48.079 76.058 341.290 1.00 25.11 367 LEU E CA 1
ATOM 7050 C C . LEU F 2 152 ? 48.473 75.433 342.620 1.00 34.70 367 LEU E C 1
ATOM 7051 O O . LEU F 2 152 ? 49.605 74.969 342.784 1.00 44.56 367 LEU E O 1
ATOM 7056 N N . LEU F 2 153 ? 47.543 75.420 343.572 1.00 34.47 368 LEU E N 1
ATOM 7057 C CA . LEU F 2 153 ? 47.785 74.980 344.931 1.00 26.79 368 LEU E CA 1
ATOM 7058 C C . LEU F 2 153 ? 47.118 73.618 345.158 1.00 33.80 368 LEU E C 1
ATOM 7059 O O . LEU F 2 153 ? 46.947 72.842 344.202 1.00 35.84 368 LEU E O 1
ATOM 7064 N N . GLN F 2 154 ? 46.771 73.316 346.411 1.00 39.73 369 GLN E N 1
ATOM 7065 C CA . GLN F 2 154 ? 46.068 72.085 346.760 1.00 40.89 369 GLN E CA 1
ATOM 7066 C C . GLN F 2 154 ? 46.862 70.847 346.344 1.00 48.90 369 GLN E C 1
ATOM 7067 O O . GLN F 2 154 ? 46.287 69.789 346.062 1.00 52.23 369 GLN E O 1
ATOM 7073 N N . ASN F 2 155 ? 48.184 70.971 346.272 1.00 50.14 370 ASN E N 1
ATOM 7074 C CA . ASN F 2 155 ? 49.059 69.879 345.852 1.00 52.94 370 ASN E CA 1
ATOM 7075 C C . ASN F 2 155 ? 48.723 69.361 344.449 1.00 50.69 370 ASN E C 1
ATOM 7076 O O . ASN F 2 155 ? 49.123 68.255 344.075 1.00 51.48 370 ASN E O 1
ATOM 7081 N N . ARG F 2 156 ? 48.004 70.145 343.652 1.00 46.76 371 ARG E N 1
ATOM 7082 C CA . ARG F 2 156 ? 47.717 69.780 342.274 1.00 37.48 371 ARG E CA 1
ATOM 7083 C C . ARG F 2 156 ? 48.940 70.037 341.396 1.00 32.27 371 ARG E C 1
ATOM 7084 O O . ARG F 2 156 ? 49.833 70.813 341.741 1.00 32.39 371 ARG E O 1
ATOM 7092 N N . ASN F 2 157 ? 48.961 69.385 340.236 1.00 35.51 372 ASN E N 1
ATOM 7093 C CA . ASN F 2 157 ? 50.043 69.550 339.273 1.00 36.86 372 ASN E CA 1
ATOM 7094 C C . ASN F 2 157 ? 49.473 69.602 337.865 1.00 37.29 372 ASN E C 1
ATOM 7095 O O . ASN F 2 157 ? 48.366 69.139 337.593 1.00 36.97 372 ASN E O 1
ATOM 7100 N N . VAL F 2 158 ? 50.255 70.178 336.967 1.00 37.67 373 VAL E N 1
ATOM 7101 C CA . VAL F 2 158 ? 49.976 70.173 335.543 1.00 38.85 373 VAL E CA 1
ATOM 7102 C C . VAL F 2 158 ? 51.008 69.282 334.875 1.00 43.84 373 VAL E C 1
ATOM 7103 O O . VAL F 2 158 ? 52.196 69.309 335.228 1.00 42.99 373 VAL E O 1
ATOM 7107 N N . LYS F 2 159 ? 50.541 68.477 333.927 1.00 46.45 374 LYS E N 1
ATOM 7108 C CA . LYS F 2 159 ? 51.362 67.549 333.163 1.00 47.60 374 LYS E CA 1
ATOM 7109 C C . LYS F 2 159 ? 51.322 67.986 331.704 1.00 49.10 374 LYS E C 1
ATOM 7110 O O . LYS F 2 159 ? 50.274 67.902 331.049 1.00 51.56 374 LYS E O 1
ATOM 7116 N N . LEU F 2 160 ? 52.462 68.457 331.207 1.00 50.86 375 LEU E N 1
ATOM 7117 C CA . LEU F 2 160 ? 52.634 68.821 329.808 1.00 60.88 375 LEU E CA 1
ATOM 7118 C C . LEU F 2 160 ? 53.425 67.718 329.117 1.00 69.87 375 LEU E C 1
ATOM 7119 O O . LEU F 2 160 ? 54.545 67.395 329.533 1.00 72.47 375 LEU E O 1
ATOM 7124 N N . THR F 2 161 ? 52.841 67.142 328.069 1.00 74.16 376 THR E N 1
ATOM 7125 C CA . THR F 2 161 ? 53.459 66.058 327.313 1.00 80.33 376 THR E CA 1
ATOM 7126 C C . THR F 2 161 ? 53.646 66.513 325.875 1.00 77.79 376 THR E C 1
ATOM 7127 O O . THR F 2 161 ? 52.678 66.903 325.212 1.00 72.88 376 THR E O 1
ATOM 7131 N N . VAL F 2 162 ? 54.886 66.484 325.401 1.00 89.66 377 VAL E N 1
ATOM 7132 C CA . VAL F 2 162 ? 55.221 66.901 324.046 1.00 97.73 377 VAL E CA 1
ATOM 7133 C C . VAL F 2 162 ? 55.718 65.670 323.296 1.00 105.01 377 VAL E C 1
ATOM 7134 O O . VAL F 2 162 ? 56.793 65.138 323.599 1.00 110.09 377 VAL E O 1
ATOM 7138 N N . ASN F 2 163 ? 54.934 65.212 322.322 1.00 105.84 378 ASN E N 1
ATOM 7139 C CA . ASN F 2 163 ? 55.302 64.058 321.501 1.00 111.52 378 ASN E CA 1
ATOM 7140 C C . ASN F 2 163 ? 55.517 64.483 320.053 1.00 109.75 378 ASN E C 1
ATOM 7141 O O . ASN F 2 163 ? 54.703 65.216 319.488 1.00 105.71 378 ASN E O 1
ATOM 7146 N N . LEU G 1 4 ? -30.668 46.999 337.701 1.00 161.00 88 LEU H N 1
ATOM 7147 C CA . LEU G 1 4 ? -30.608 48.377 337.229 1.00 166.87 88 LEU H CA 1
ATOM 7148 C C . LEU G 1 4 ? -29.854 49.257 338.219 1.00 167.90 88 LEU H C 1
ATOM 7149 O O . LEU G 1 4 ? -30.044 49.137 339.431 1.00 159.85 88 LEU H O 1
ATOM 7154 N N . PRO G 1 5 ? -28.995 50.136 337.700 1.00 168.11 89 PRO H N 1
ATOM 7155 C CA . PRO G 1 5 ? -28.256 51.050 338.579 1.00 165.56 89 PRO H CA 1
ATOM 7156 C C . PRO G 1 5 ? -29.195 51.985 339.324 1.00 165.52 89 PRO H C 1
ATOM 7157 O O . PRO G 1 5 ? -30.263 52.357 338.832 1.00 166.15 89 PRO H O 1
ATOM 7161 N N . SER G 1 6 ? -28.773 52.376 340.520 1.00 162.54 90 SER H N 1
ATOM 7162 C CA . SER G 1 6 ? -29.547 53.262 341.372 1.00 164.24 90 SER H CA 1
ATOM 7163 C C . SER G 1 6 ? -28.880 54.628 341.435 1.00 160.48 90 SER H C 1
ATOM 7164 O O . SER G 1 6 ? -27.655 54.741 341.410 1.00 158.38 90 SER H O 1
ATOM 7167 N N . LEU G 1 7 ? -29.696 55.670 341.516 1.00 162.18 91 LEU H N 1
ATOM 7168 C CA . LEU G 1 7 ? -29.216 57.038 341.401 1.00 161.00 91 LEU H CA 1
ATOM 7169 C C . LEU G 1 7 ? -29.555 57.829 342.658 1.00 161.61 91 LEU H C 1
ATOM 7170 O O . LEU G 1 7 ? -30.626 57.650 343.244 1.00 159.74 91 LEU H O 1
ATOM 7175 N N . CYS G 1 8 ? -28.633 58.703 343.069 1.00 162.81 92 CYS H N 1
ATOM 7176 C CA . CYS G 1 8 ? -28.931 59.675 344.116 1.00 165.91 92 CYS H CA 1
ATOM 7177 C C . CYS G 1 8 ? -28.221 60.975 343.782 1.00 165.63 92 CYS H C 1
ATOM 7178 O O . CYS G 1 8 ? -27.061 60.963 343.365 1.00 164.73 92 CYS H O 1
ATOM 7181 N N . MET G 1 9 ? -28.902 62.101 343.974 1.00 163.70 93 MET H N 1
ATOM 7182 C CA . MET G 1 9 ? -28.261 63.400 343.806 1.00 163.13 93 MET H CA 1
ATOM 7183 C C . MET G 1 9 ? -28.053 64.017 345.183 1.00 160.67 93 MET H C 1
ATOM 7184 O O . MET G 1 9 ? -29.005 64.172 345.957 1.00 160.70 93 MET H O 1
ATOM 7189 N N . LEU G 1 10 ? -26.794 64.319 345.497 1.00 159.85 94 LEU H N 1
ATOM 7190 C CA . LEU G 1 10 ? -26.455 64.955 346.763 1.00 159.93 94 LEU H CA 1
ATOM 7191 C C . LEU G 1 10 ? -26.907 66.410 346.772 1.00 160.77 94 LEU H C 1
ATOM 7192 O O . LEU G 1 10 ? -27.754 66.809 347.579 1.00 162.04 94 LEU H O 1
ATOM 7197 N N . ASN G 1 11 ? -26.358 67.215 345.868 1.00 160.96 95 ASN H N 1
ATOM 7198 C CA . ASN G 1 11 ? -26.761 68.602 345.690 1.00 161.83 95 ASN H CA 1
ATOM 7199 C C . ASN G 1 11 ? -26.706 68.910 344.197 1.00 164.60 95 ASN H C 1
ATOM 7200 O O . ASN G 1 11 ? -26.637 68.002 343.365 1.00 166.48 95 ASN H O 1
ATOM 7205 N N . ASN G 1 12 ? -26.745 70.198 343.849 1.00 163.18 96 ASN H N 1
ATOM 7206 C CA . ASN G 1 12 ? -26.750 70.580 342.441 1.00 163.02 96 ASN H CA 1
ATOM 7207 C C . ASN G 1 12 ? -25.467 70.176 341.724 1.00 162.38 96 ASN H C 1
ATOM 7208 O O . ASN G 1 12 ? -25.476 70.032 340.497 1.00 162.44 96 ASN H O 1
ATOM 7213 N N . SER G 1 13 ? -24.371 69.981 342.461 1.00 161.84 97 SER H N 1
ATOM 7214 C CA . SER G 1 13 ? -23.062 69.717 341.873 1.00 161.35 97 SER H CA 1
ATOM 7215 C C . SER G 1 13 ? -22.747 68.230 341.738 1.00 160.55 97 SER H C 1
ATOM 7216 O O . SER G 1 13 ? -22.183 67.813 340.722 1.00 160.68 97 SER H O 1
ATOM 7219 N N . PHE G 1 14 ? -23.081 67.423 342.744 1.00 101.34 98 PHE H N 1
ATOM 7220 C CA . PHE G 1 14 ? -22.614 66.042 342.838 1.00 105.99 98 PHE H CA 1
ATOM 7221 C C . PHE G 1 14 ? -23.786 65.076 342.769 1.00 114.46 98 PHE H C 1
ATOM 7222 O O . PHE G 1 14 ? -24.693 65.133 343.607 1.00 118.93 98 PHE H O 1
ATOM 7230 N N . TYR G 1 15 ? -23.752 64.177 341.786 1.00 118.17 99 TYR H N 1
ATOM 7231 C CA . TYR G 1 15 ? -24.718 63.098 341.646 1.00 117.63 99 TYR H CA 1
ATOM 7232 C C . TYR G 1 15 ? -23.947 61.783 341.652 1.00 122.41 99 TYR H C 1
ATOM 7233 O O . TYR G 1 15 ? -22.729 61.756 341.449 1.00 122.90 99 TYR H O 1
ATOM 7242 N N . TYR G 1 16 ? -24.658 60.680 341.854 1.00 121.67 100 TYR H N 1
ATOM 7243 C CA . TYR G 1 16 ? -23.989 59.399 342.014 1.00 122.35 100 TYR H CA 1
ATOM 7244 C C . TYR G 1 16 ? -24.832 58.289 341.409 1.00 123.79 100 TYR H C 1
ATOM 7245 O O . TYR G 1 16 ? -26.059 58.259 341.574 1.00 127.18 100 TYR H O 1
ATOM 7254 N N . MET G 1 17 ? -24.146 57.375 340.722 1.00 124.91 101 MET H N 1
ATOM 7255 C CA . MET G 1 17 ? -24.729 56.175 340.144 1.00 130.22 101 MET H CA 1
ATOM 7256 C C . MET G 1 17 ? -24.130 54.948 340.815 1.00 134.41 101 MET H C 1
ATOM 7257 O O . MET G 1 17 ? -22.943 54.932 341.143 1.00 132.53 101 MET H O 1
ATOM 7262 N N . ARG G 1 18 ? -24.956 53.927 341.030 1.00 142.90 102 ARG H N 1
ATOM 7263 C CA . ARG G 1 18 ? -24.531 52.665 341.624 1.00 147.40 102 ARG H CA 1
ATOM 7264 C C . ARG G 1 18 ? -24.920 51.542 340.674 1.00 151.04 102 ARG H C 1
ATOM 7265 O O . ARG G 1 18 ? -26.108 51.236 340.521 1.00 154.83 102 ARG H O 1
ATOM 7273 N N . GLY G 1 19 ? -23.921 50.939 340.035 1.00 155.95 103 GLY H N 1
ATOM 7274 C CA . GLY G 1 19 ? -24.149 49.832 339.129 1.00 157.32 103 GLY H CA 1
ATOM 7275 C C . GLY G 1 19 ? -23.399 48.598 339.582 1.00 155.87 103 GLY H C 1
ATOM 7276 O O . GLY G 1 19 ? -22.163 48.593 339.633 1.00 157.81 103 GLY H O 1
ATOM 7277 N N . GLY G 1 20 ? -24.143 47.550 339.924 1.00 156.32 104 GLY H N 1
ATOM 7278 C CA . GLY G 1 20 ? -23.515 46.340 340.424 1.00 158.81 104 GLY H CA 1
ATOM 7279 C C . GLY G 1 20 ? -22.750 46.629 341.701 1.00 152.96 104 GLY H C 1
ATOM 7280 O O . GLY G 1 20 ? -23.282 47.194 342.663 1.00 147.68 104 GLY H O 1
ATOM 7281 N N . VAL G 1 21 ? -21.465 46.262 341.704 1.00 158.25 105 VAL H N 1
ATOM 7282 C CA . VAL G 1 21 ? -20.607 46.496 342.860 1.00 160.18 105 VAL H CA 1
ATOM 7283 C C . VAL G 1 21 ? -19.919 47.856 342.804 1.00 156.64 105 VAL H C 1
ATOM 7284 O O . VAL G 1 21 ? -19.263 48.252 343.778 1.00 160.16 105 VAL H O 1
ATOM 7288 N N . ASN G 1 22 ? -20.080 48.605 341.713 1.00 146.26 106 ASN H N 1
ATOM 7289 C CA . ASN G 1 22 ? -19.313 49.820 341.480 1.00 132.14 106 ASN H CA 1
ATOM 7290 C C . ASN G 1 22 ? -20.185 51.060 341.651 1.00 123.52 106 ASN H C 1
ATOM 7291 O O . ASN G 1 22 ? -21.407 51.011 341.480 1.00 123.96 106 ASN H O 1
ATOM 7296 N N . THR G 1 23 ? -19.540 52.170 342.016 1.00 125.04 107 THR H N 1
ATOM 7297 C CA . THR G 1 23 ? -20.204 53.455 342.219 1.00 126.30 107 THR H CA 1
ATOM 7298 C C . THR G 1 23 ? -19.446 54.530 341.450 1.00 117.76 107 THR H C 1
ATOM 7299 O O . THR G 1 23 ? -18.217 54.599 341.532 1.00 114.01 107 THR H O 1
ATOM 7303 N N . PHE G 1 24 ? -20.172 55.359 340.695 1.00 118.37 108 PHE H N 1
ATOM 7304 C CA . PHE G 1 24 ? -19.578 56.355 339.809 1.00 114.95 108 PHE H CA 1
ATOM 7305 C C . PHE G 1 24 ? -20.082 57.746 340.179 1.00 117.94 108 PHE H C 1
ATOM 7306 O O . PHE G 1 24 ? -21.290 57.951 340.360 1.00 120.46 108 PHE H O 1
ATOM 7314 N N . LEU G 1 25 ? -19.145 58.688 340.295 1.00 113.27 109 LEU H N 1
ATOM 7315 C CA . LEU G 1 25 ? -19.432 60.104 340.483 1.00 109.89 109 LEU H CA 1
ATOM 7316 C C . LEU G 1 25 ? -19.836 60.770 339.172 1.00 105.44 109 LEU H C 1
ATOM 7317 O O . LEU G 1 25 ? -19.218 60.536 338.126 1.00 107.96 109 LEU H O 1
ATOM 7322 N N . ILE G 1 26 ? -20.849 61.638 339.245 1.00 100.25 110 ILE H N 1
ATOM 7323 C CA . ILE G 1 26 ? -21.387 62.353 338.093 1.00 100.40 110 ILE H CA 1
ATOM 7324 C C . ILE G 1 26 ? -21.469 63.833 338.440 1.00 98.38 110 ILE H C 1
ATOM 7325 O O . ILE G 1 26 ? -22.028 64.196 339.479 1.00 99.66 110 ILE H O 1
ATOM 7330 N N . ARG G 1 27 ? -20.894 64.682 337.590 1.00 96.97 111 ARG H N 1
ATOM 7331 C CA . ARG G 1 27 ? -20.877 66.123 337.799 1.00 95.62 111 ARG H CA 1
ATOM 7332 C C . ARG G 1 27 ? -21.288 66.838 336.518 1.00 97.47 111 ARG H C 1
ATOM 7333 O O . ARG G 1 27 ? -21.181 66.288 335.423 1.00 100.30 111 ARG H O 1
ATOM 7341 N N . VAL G 1 28 ? -21.778 68.069 336.659 1.00 96.49 112 VAL H N 1
ATOM 7342 C CA . VAL G 1 28 ? -22.104 68.921 335.516 1.00 101.91 112 VAL H CA 1
ATOM 7343 C C . VAL G 1 28 ? -21.539 70.311 335.783 1.00 101.67 112 VAL H C 1
ATOM 7344 O O . VAL G 1 28 ? -21.991 71.002 336.705 1.00 110.31 112 VAL H O 1
ATOM 7348 N N . SER G 1 29 ? -20.569 70.729 334.971 1.00 98.49 113 SER H N 1
ATOM 7349 C CA . SER G 1 29 ? -19.915 72.019 335.177 1.00 98.45 113 SER H CA 1
ATOM 7350 C C . SER G 1 29 ? -19.193 72.414 333.896 1.00 99.35 113 SER H C 1
ATOM 7351 O O . SER G 1 29 ? -19.117 71.638 332.944 1.00 100.20 113 SER H O 1
ATOM 7354 N N . ASP G 1 30 ? -18.594 73.604 333.909 1.00 97.48 114 ASP H N 1
ATOM 7355 C CA . ASP G 1 30 ? -18.015 74.205 332.712 1.00 99.90 114 ASP H CA 1
ATOM 7356 C C . ASP G 1 30 ? -16.521 73.927 332.558 1.00 92.35 114 ASP H C 1
ATOM 7357 O O . ASP G 1 30 ? -15.813 74.704 331.910 1.00 93.19 114 ASP H O 1
ATOM 7362 N N . ILE G 1 31 ? -16.026 72.823 333.109 1.00 95.71 115 ILE H N 1
ATOM 7363 C CA . ILE G 1 31 ? -14.610 72.487 333.022 1.00 99.75 115 ILE H CA 1
ATOM 7364 C C . ILE G 1 31 ? -14.433 71.195 332.234 1.00 102.31 115 ILE H C 1
ATOM 7365 O O . ILE G 1 31 ? -15.181 70.229 332.425 1.00 106.79 115 ILE H O 1
ATOM 7370 N N . SER G 1 32 ? -13.444 71.190 331.339 1.00 108.13 116 SER H N 1
ATOM 7371 C CA . SER G 1 32 ? -13.023 69.998 330.619 1.00 77.92 116 SER H CA 1
ATOM 7372 C C . SER G 1 32 ? -11.546 69.755 330.876 1.00 76.67 116 SER H C 1
ATOM 7373 O O . SER G 1 32 ? -10.746 70.695 330.866 1.00 75.30 116 SER H O 1
ATOM 7376 N N . VAL G 1 33 ? -11.189 68.496 331.119 1.00 77.23 117 VAL H N 1
ATOM 7377 C CA . VAL G 1 33 ? -9.801 68.075 331.247 1.00 76.12 117 VAL H CA 1
ATOM 7378 C C . VAL G 1 33 ? -9.432 67.035 330.187 1.00 75.46 117 VAL H C 1
ATOM 7379 O O . VAL G 1 33 ? -8.425 66.347 330.312 1.00 74.95 117 VAL H O 1
ATOM 7383 N N . LEU G 1 34 ? -10.253 66.895 329.152 1.00 75.54 118 LEU H N 1
ATOM 7384 C CA . LEU G 1 34 ? -9.974 65.982 328.057 1.00 78.11 118 LEU H CA 1
ATOM 7385 C C . LEU G 1 34 ? -10.001 66.731 326.734 1.00 73.39 118 LEU H C 1
ATOM 7386 O O . LEU G 1 34 ? -10.717 67.725 326.583 1.00 73.45 118 LEU H O 1
ATOM 7391 N N . MET G 1 35 ? -9.228 66.241 325.769 1.00 72.07 119 MET H N 1
ATOM 7392 C CA . MET G 1 35 ? -9.219 66.818 324.432 1.00 70.66 119 MET H CA 1
ATOM 7393 C C . MET G 1 35 ? -9.344 65.718 323.386 1.00 70.70 119 MET H C 1
ATOM 7394 O O . MET G 1 35 ? -8.826 64.610 323.554 1.00 70.97 119 MET H O 1
ATOM 7399 N N . LYS G 1 36 ? -10.030 66.052 322.291 1.00 70.47 120 LYS H N 1
ATOM 7400 C CA . LYS G 1 36 ? -10.207 65.108 321.192 1.00 76.02 120 LYS H CA 1
ATOM 7401 C C . LYS G 1 36 ? -8.873 64.665 320.604 1.00 68.81 120 LYS H C 1
ATOM 7402 O O . LYS G 1 36 ? -8.731 63.507 320.195 1.00 69.14 120 LYS H O 1
ATOM 7408 N N . GLU G 1 37 ? -7.883 65.558 320.572 1.00 67.06 121 GLU H N 1
ATOM 7409 C CA . GLU G 1 37 ? -6.604 65.238 319.950 1.00 65.35 121 GLU H CA 1
ATOM 7410 C C . GLU G 1 37 ? -5.803 64.225 320.759 1.00 65.70 121 GLU H C 1
ATOM 7411 O O . GLU G 1 37 ? -4.949 63.533 320.191 1.00 64.78 121 GLU H O 1
ATOM 7417 N N . TYR G 1 38 ? -6.058 64.119 322.069 1.00 67.05 122 TYR H N 1
ATOM 7418 C CA . TYR G 1 38 ? -5.235 63.303 322.949 1.00 69.15 122 TYR H CA 1
ATOM 7419 C C . TYR G 1 38 ? -5.969 62.135 323.592 1.00 71.22 122 TYR H C 1
ATOM 7420 O O . TYR G 1 38 ? -5.312 61.173 324.008 1.00 76.02 122 TYR H O 1
ATOM 7429 N N . ASP G 1 39 ? -7.290 62.179 323.674 1.00 71.26 123 ASP H N 1
ATOM 7430 C CA . ASP G 1 39 ? -8.058 61.239 324.479 1.00 73.29 123 ASP H CA 1
ATOM 7431 C C . ASP G 1 39 ? -8.966 60.398 323.586 1.00 77.66 123 ASP H C 1
ATOM 7432 O O . ASP G 1 39 ? -9.030 60.583 322.365 1.00 80.72 123 ASP H O 1
ATOM 7437 N N . VAL G 1 40 ? -9.661 59.455 324.210 1.00 85.61 124 VAL H N 1
ATOM 7438 C CA . VAL G 1 40 ? -10.389 58.418 323.490 1.00 87.87 124 VAL H CA 1
ATOM 7439 C C . VAL G 1 40 ? -11.770 58.938 323.119 1.00 90.42 124 VAL H C 1
ATOM 7440 O O . VAL G 1 40 ? -12.487 59.485 323.964 1.00 92.24 124 VAL H O 1
ATOM 7444 N N . SER G 1 41 ? -12.139 58.777 321.849 1.00 89.78 125 SER H N 1
ATOM 7445 C CA . SER G 1 41 ? -13.460 59.143 321.353 1.00 87.17 125 SER H CA 1
ATOM 7446 C C . SER G 1 41 ? -14.323 57.891 321.296 1.00 88.86 125 SER H C 1
ATOM 7447 O O . SER G 1 41 ? -13.871 56.846 320.816 1.00 95.62 125 SER H O 1
ATOM 7450 N N . ILE G 1 42 ? -15.555 57.992 321.784 1.00 90.82 126 ILE H N 1
ATOM 7451 C CA . ILE G 1 42 ? -16.450 56.847 321.884 1.00 95.76 126 ILE H CA 1
ATOM 7452 C C . ILE G 1 42 ? -17.448 56.953 320.738 1.00 94.52 126 ILE H C 1
ATOM 7453 O O . ILE G 1 42 ? -18.445 57.673 320.824 1.00 93.85 126 ILE H O 1
ATOM 7458 N N . TYR G 1 43 ? -17.180 56.225 319.659 1.00 94.58 127 TYR H N 1
ATOM 7459 C CA . TYR G 1 43 ? -18.041 56.248 318.487 1.00 100.44 127 TYR H CA 1
ATOM 7460 C C . TYR G 1 43 ? -19.177 55.247 318.594 1.00 104.40 127 TYR H C 1
ATOM 7461 O O . TYR G 1 43 ? -20.253 55.465 318.025 1.00 108.02 127 TYR H O 1
ATOM 7470 N N . GLU G 1 44 ? -18.939 54.150 319.295 1.00 116.76 128 GLU H N 1
ATOM 7471 C CA . GLU G 1 44 ? -19.888 53.069 319.484 1.00 125.74 128 GLU H CA 1
ATOM 7472 C C . GLU G 1 44 ? -19.710 52.551 320.898 1.00 128.59 128 GLU H C 1
ATOM 7473 O O . GLU G 1 44 ? -18.635 52.707 321.491 1.00 128.20 128 GLU H O 1
ATOM 7479 N N . PRO G 1 45 ? -20.747 51.938 321.471 1.00 135.59 129 PRO H N 1
ATOM 7480 C CA . PRO G 1 45 ? -20.676 51.563 322.898 1.00 143.24 129 PRO H CA 1
ATOM 7481 C C . PRO G 1 45 ? -19.495 50.692 323.265 1.00 138.37 129 PRO H C 1
ATOM 7482 O O . PRO G 1 45 ? -18.981 50.805 324.387 1.00 143.43 129 PRO H O 1
ATOM 7486 N N . GLU G 1 46 ? -19.043 49.822 322.374 1.00 140.59 130 GLU H N 1
ATOM 7487 C CA . GLU G 1 46 ? -17.913 48.980 322.724 1.00 147.12 130 GLU H CA 1
ATOM 7488 C C . GLU G 1 46 ? -16.675 49.762 323.164 1.00 144.04 130 GLU H C 1
ATOM 7489 O O . GLU G 1 46 ? -15.932 49.321 324.051 1.00 147.14 130 GLU H O 1
ATOM 7495 N N . ASP G 1 47 ? -16.405 50.910 322.533 1.00 136.00 131 ASP H N 1
ATOM 7496 C CA . ASP G 1 47 ? -15.220 51.679 322.894 1.00 129.33 131 ASP H CA 1
ATOM 7497 C C . ASP G 1 47 ? -15.207 52.069 324.378 1.00 125.92 131 ASP H C 1
ATOM 7498 O O . ASP G 1 47 ? -14.141 52.397 324.910 1.00 123.69 131 ASP H O 1
ATOM 7503 N N . LEU G 1 48 ? -16.367 52.045 325.062 1.00 131.74 132 LEU H N 1
ATOM 7504 C CA . LEU G 1 48 ? -16.400 52.318 326.504 1.00 138.42 132 LEU H CA 1
ATOM 7505 C C . LEU G 1 48 ? -15.524 51.358 327.303 1.00 137.14 132 LEU H C 1
ATOM 7506 O O . LEU G 1 48 ? -15.150 51.672 328.441 1.00 130.57 132 LEU H O 1
ATOM 7511 N N . GLY G 1 49 ? -15.211 50.191 326.742 1.00 136.17 133 GLY H N 1
ATOM 7512 C CA . GLY G 1 49 ? -14.299 49.247 327.356 1.00 143.91 133 GLY H CA 1
ATOM 7513 C C . GLY G 1 49 ? -12.850 49.686 327.323 1.00 143.57 133 GLY H C 1
ATOM 7514 O O . GLY G 1 49 ? -11.945 48.898 327.616 1.00 148.87 133 GLY H O 1
ATOM 7515 N N . ASN G 1 50 ? -12.621 50.944 326.951 1.00 136.84 134 ASN H N 1
ATOM 7516 C CA . ASN G 1 50 ? -11.303 51.556 326.995 1.00 131.81 134 ASN H CA 1
ATOM 7517 C C . ASN G 1 50 ? -11.235 52.669 328.028 1.00 128.43 134 ASN H C 1
ATOM 7518 O O . ASN G 1 50 ? -10.199 53.331 328.146 1.00 122.24 134 ASN H O 1
ATOM 7523 N N . CYS G 1 51 ? -12.311 52.883 328.785 1.00 130.01 135 CYS H N 1
ATOM 7524 C CA . CYS G 1 51 ? -12.443 54.061 329.623 1.00 129.09 135 CYS H CA 1
ATOM 7525 C C . CYS G 1 51 ? -12.352 53.763 331.111 1.00 131.07 135 CYS H C 1
ATOM 7526 O O . CYS G 1 51 ? -12.106 54.688 331.887 1.00 127.44 135 CYS H O 1
ATOM 7529 N N . LEU G 1 52 ? -12.519 52.507 331.525 1.00 141.32 136 LEU H N 1
ATOM 7530 C CA . LEU G 1 52 ? -12.682 52.157 332.929 1.00 147.98 136 LEU H CA 1
ATOM 7531 C C . LEU G 1 52 ? -11.597 51.182 333.378 1.00 154.58 136 LEU H C 1
ATOM 7532 O O . LEU G 1 52 ? -11.006 50.458 332.570 1.00 155.91 136 LEU H O 1
ATOM 7537 N N . ASN G 1 53 ? -11.352 51.165 334.692 1.00 161.98 137 ASN H N 1
ATOM 7538 C CA . ASN G 1 53 ? -10.310 50.305 335.249 1.00 165.87 137 ASN H CA 1
ATOM 7539 C C . ASN G 1 53 ? -10.615 48.834 334.983 1.00 172.13 137 ASN H C 1
ATOM 7540 O O . ASN G 1 53 ? -9.749 48.079 334.527 1.00 172.17 137 ASN H O 1
ATOM 7545 N N . LYS G 1 54 ? -11.845 48.413 335.260 1.00 181.40 138 LYS H N 1
ATOM 7546 C CA . LYS G 1 54 ? -12.325 47.080 334.926 1.00 192.43 138 LYS H CA 1
ATOM 7547 C C . LYS G 1 54 ? -13.312 47.164 333.770 1.00 192.88 138 LYS H C 1
ATOM 7548 O O . LYS G 1 54 ? -14.135 48.082 333.710 1.00 188.67 138 LYS H O 1
ATOM 7554 N N . SER G 1 55 ? -13.223 46.199 332.852 1.00 206.30 139 SER H N 1
ATOM 7555 C CA . SER G 1 55 ? -13.983 46.288 331.609 1.00 206.53 139 SER H CA 1
ATOM 7556 C C . SER G 1 55 ? -15.472 46.054 331.841 1.00 211.35 139 SER H C 1
ATOM 7557 O O . SER G 1 55 ? -16.309 46.796 331.309 1.00 209.37 139 SER H O 1
ATOM 7560 N N . ASP G 1 56 ? -15.820 45.035 332.635 1.00 193.88 140 ASP H N 1
ATOM 7561 C CA . ASP G 1 56 ? -17.221 44.659 332.815 1.00 193.80 140 ASP H CA 1
ATOM 7562 C C . ASP G 1 56 ? -18.069 45.843 333.274 1.00 188.25 140 ASP H C 1
ATOM 7563 O O . ASP G 1 56 ? -19.146 46.104 332.723 1.00 186.78 140 ASP H O 1
ATOM 7568 N N . SER G 1 57 ? -17.573 46.594 334.265 1.00 180.84 141 SER H N 1
ATOM 7569 C CA . SER G 1 57 ? -18.313 47.719 334.831 1.00 175.02 141 SER H CA 1
ATOM 7570 C C . SER G 1 57 ? -18.769 48.719 333.774 1.00 162.12 141 SER H C 1
ATOM 7571 O O . SER G 1 57 ? -19.667 49.526 334.048 1.00 162.12 141 SER H O 1
ATOM 7574 N N . SER G 1 58 ? -18.180 48.676 332.572 1.00 160.24 142 SER H N 1
ATOM 7575 C CA . SER G 1 58 ? -18.613 49.564 331.498 1.00 152.68 142 SER H CA 1
ATOM 7576 C C . SER G 1 58 ? -20.113 49.466 331.250 1.00 151.61 142 SER H C 1
ATOM 7577 O O . SER G 1 58 ? -20.734 50.449 330.823 1.00 148.50 142 SER H O 1
ATOM 7580 N N . TRP G 1 59 ? -20.720 48.305 331.541 1.00 164.90 143 TRP H N 1
ATOM 7581 C CA . TRP G 1 59 ? -22.159 48.158 331.337 1.00 146.67 143 TRP H CA 1
ATOM 7582 C C . TRP G 1 59 ? -22.922 49.269 332.050 1.00 148.26 143 TRP H C 1
ATOM 7583 O O . TRP G 1 59 ? -23.842 49.869 331.477 1.00 146.45 143 TRP H O 1
ATOM 7594 N N . ALA G 1 60 ? -22.512 49.597 333.282 1.00 152.84 144 ALA H N 1
ATOM 7595 C CA . ALA G 1 60 ? -23.195 50.639 334.043 1.00 153.83 144 ALA H CA 1
ATOM 7596 C C . ALA G 1 60 ? -23.199 51.960 333.286 1.00 152.23 144 ALA H C 1
ATOM 7597 O O . ALA G 1 60 ? -24.213 52.669 333.267 1.00 154.90 144 ALA H O 1
ATOM 7599 N N . ILE G 1 61 ? -22.070 52.315 332.670 1.00 154.88 145 ILE H N 1
ATOM 7600 C CA . ILE G 1 61 ? -22.022 53.519 331.843 1.00 149.82 145 ILE H CA 1
ATOM 7601 C C . ILE G 1 61 ? -22.990 53.406 330.673 1.00 152.36 145 ILE H C 1
ATOM 7602 O O . ILE G 1 61 ? -23.767 54.331 330.397 1.00 149.88 145 ILE H O 1
ATOM 7607 N N . HIS G 1 62 ? -22.968 52.259 329.983 1.00 149.80 146 HIS H N 1
ATOM 7608 C CA . HIS G 1 62 ? -23.788 52.062 328.790 1.00 146.62 146 HIS H CA 1
ATOM 7609 C C . HIS G 1 62 ? -25.228 52.496 329.032 1.00 146.72 146 HIS H C 1
ATOM 7610 O O . HIS G 1 62 ? -25.715 53.456 328.418 1.00 143.44 146 HIS H O 1
ATOM 7617 N N . TRP G 1 63 ? -25.895 51.835 329.986 1.00 153.42 147 TRP H N 1
ATOM 7618 C CA . TRP G 1 63 ? -27.270 52.179 330.335 1.00 156.93 147 TRP H CA 1
ATOM 7619 C C . TRP G 1 63 ? -27.406 53.675 330.569 1.00 157.52 147 TRP H C 1
ATOM 7620 O O . TRP G 1 63 ? -28.257 54.336 329.960 1.00 155.41 147 TRP H O 1
ATOM 7631 N N . PHE G 1 64 ? -26.539 54.230 331.423 1.00 159.97 148 PHE H N 1
ATOM 7632 C CA . PHE G 1 64 ? -26.651 55.641 331.777 1.00 160.14 148 PHE H CA 1
ATOM 7633 C C . PHE G 1 64 ? -26.609 56.511 330.531 1.00 155.15 148 PHE H C 1
ATOM 7634 O O . PHE G 1 64 ? -27.408 57.446 330.388 1.00 152.84 148 PHE H O 1
ATOM 7642 N N . SER G 1 65 ? -25.706 56.191 329.598 1.00 147.81 149 SER H N 1
ATOM 7643 C CA . SER G 1 65 ? -25.645 56.932 328.344 1.00 137.73 149 SER H CA 1
ATOM 7644 C C . SER G 1 65 ? -26.996 56.911 327.646 1.00 139.68 149 SER H C 1
ATOM 7645 O O . SER G 1 65 ? -27.566 57.965 327.333 1.00 136.75 149 SER H O 1
ATOM 7648 N N . ASN G 1 66 ? -27.549 55.710 327.443 1.00 143.01 150 ASN H N 1
ATOM 7649 C CA . ASN G 1 66 ? -28.851 55.595 326.799 1.00 145.85 150 ASN H CA 1
ATOM 7650 C C . ASN G 1 66 ? -29.937 56.269 327.624 1.00 149.82 150 ASN H C 1
ATOM 7651 O O . ASN G 1 66 ? -30.942 56.729 327.070 1.00 150.64 150 ASN H O 1
ATOM 7656 N N . ALA G 1 67 ? -29.746 56.361 328.942 1.00 161.49 151 ALA H N 1
ATOM 7657 C CA . ALA G 1 67 ? -30.735 57.041 329.767 1.00 167.02 151 ALA H CA 1
ATOM 7658 C C . ALA G 1 67 ? -30.731 58.541 329.514 1.00 162.90 151 ALA H C 1
ATOM 7659 O O . ALA G 1 67 ? -31.775 59.191 329.641 1.00 168.85 151 ALA H O 1
ATOM 7661 N N . LEU G 1 68 ? -29.578 59.107 329.146 1.00 152.61 152 LEU H N 1
ATOM 7662 C CA . LEU G 1 68 ? -29.506 60.541 328.890 1.00 145.11 152 LEU H CA 1
ATOM 7663 C C . LEU G 1 68 ? -30.067 60.928 327.530 1.00 136.39 152 LEU H C 1
ATOM 7664 O O . LEU G 1 68 ? -30.403 62.100 327.327 1.00 120.01 152 LEU H O 1
ATOM 7669 N N . GLY G 1 69 ? -30.186 59.983 326.604 1.00 129.76 153 GLY H N 1
ATOM 7670 C CA . GLY G 1 69 ? -30.626 60.277 325.253 1.00 129.53 153 GLY H CA 1
ATOM 7671 C C . GLY G 1 69 ? -29.539 60.277 324.203 1.00 126.20 153 GLY H C 1
ATOM 7672 O O . GLY G 1 69 ? -29.794 60.706 323.068 1.00 122.19 153 GLY H O 1
ATOM 7673 N N . HIS G 1 70 ? -28.339 59.812 324.536 1.00 126.23 154 HIS H N 1
ATOM 7674 C CA . HIS G 1 70 ? -27.226 59.843 323.595 1.00 127.40 154 HIS H CA 1
ATOM 7675 C C . HIS G 1 70 ? -27.506 58.978 322.371 1.00 125.91 154 HIS H C 1
ATOM 7676 O O . HIS G 1 70 ? -27.890 57.812 322.489 1.00 129.14 154 HIS H O 1
ATOM 7683 N N . ASP G 1 71 ? -27.291 59.566 321.197 1.00 128.14 155 ASP H N 1
ATOM 7684 C CA . ASP G 1 71 ? -27.425 58.878 319.909 1.00 127.96 155 ASP H CA 1
ATOM 7685 C C . ASP G 1 71 ? -26.060 58.320 319.509 1.00 128.86 155 ASP H C 1
ATOM 7686 O O . ASP G 1 71 ? -25.132 59.072 319.206 1.00 134.61 155 ASP H O 1
ATOM 7691 N N . TRP G 1 72 ? -25.942 56.988 319.531 1.00 123.47 156 TRP H N 1
ATOM 7692 C CA . TRP G 1 72 ? -24.692 56.362 319.113 1.00 120.23 156 TRP H CA 1
ATOM 7693 C C . TRP G 1 72 ? -24.462 56.423 317.601 1.00 113.01 156 TRP H C 1
ATOM 7694 O O . TRP G 1 72 ? -23.480 55.829 317.125 1.00 113.05 156 TRP H O 1
ATOM 7705 N N . LEU G 1 73 ? -25.346 57.068 316.832 1.00 112.80 157 LEU H N 1
ATOM 7706 C CA . LEU G 1 73 ? -25.266 57.109 315.372 1.00 112.75 157 LEU H CA 1
ATOM 7707 C C . LEU G 1 73 ? -24.927 58.482 314.827 1.00 110.43 157 LEU H C 1
ATOM 7708 O O . LEU G 1 73 ? -24.017 58.621 314.006 1.00 109.63 157 LEU H O 1
ATOM 7713 N N . MET G 1 74 ? -25.642 59.507 315.276 1.00 109.65 158 MET H N 1
ATOM 7714 C CA . MET G 1 74 ? -25.454 60.850 314.758 1.00 109.51 158 MET H CA 1
ATOM 7715 C C . MET G 1 74 ? -24.784 61.810 315.725 1.00 106.64 158 MET H C 1
ATOM 7716 O O . MET G 1 74 ? -24.107 62.739 315.277 1.00 106.72 158 MET H O 1
ATOM 7721 N N . ASP G 1 75 ? -24.946 61.618 317.031 1.00 106.62 159 ASP H N 1
ATOM 7722 C CA . ASP G 1 75 ? -24.485 62.620 317.972 1.00 104.24 159 ASP H CA 1
ATOM 7723 C C . ASP G 1 75 ? -22.963 62.608 318.085 1.00 102.61 159 ASP H C 1
ATOM 7724 O O . ASP G 1 75 ? -22.312 61.608 317.776 1.00 104.21 159 ASP H O 1
ATOM 7729 N N . PRO G 1 76 ? -22.374 63.723 318.511 1.00 100.82 160 PRO H N 1
ATOM 7730 C CA . PRO G 1 76 ? -20.920 63.785 318.665 1.00 99.37 160 PRO H CA 1
ATOM 7731 C C . PRO G 1 76 ? -20.440 62.740 319.653 1.00 100.14 160 PRO H C 1
ATOM 7732 O O . PRO G 1 76 ? -21.099 62.484 320.673 1.00 101.26 160 PRO H O 1
ATOM 7736 N N . PRO G 1 77 ? -19.302 62.107 319.385 1.00 99.93 161 PRO H N 1
ATOM 7737 C CA . PRO G 1 77 ? -18.773 61.120 320.333 1.00 103.74 161 PRO H CA 1
ATOM 7738 C C . PRO G 1 77 ? -18.367 61.771 321.646 1.00 102.12 161 PRO H C 1
ATOM 7739 O O . PRO G 1 77 ? -17.777 62.856 321.670 1.00 98.30 161 PRO H O 1
ATOM 7743 N N . MET G 1 78 ? -18.693 61.099 322.747 1.00 109.38 162 MET H N 1
ATOM 7744 C CA . MET G 1 78 ? -18.187 61.551 324.030 1.00 111.70 162 MET H CA 1
ATOM 7745 C C . MET G 1 78 ? -16.718 61.164 324.175 1.00 110.34 162 MET H C 1
ATOM 7746 O O . MET G 1 78 ? -16.207 60.262 323.502 1.00 112.32 162 MET H O 1
ATOM 7751 N N . LEU G 1 79 ? -16.026 61.885 325.045 1.00 111.53 163 LEU H N 1
ATOM 7752 C CA . LEU G 1 79 ? -14.606 61.677 325.269 1.00 99.86 163 LEU H CA 1
ATOM 7753 C C . LEU G 1 79 ? -14.386 60.964 326.596 1.00 107.10 163 LEU H C 1
ATOM 7754 O O . LEU G 1 79 ? -15.154 61.141 327.547 1.00 113.57 163 LEU H O 1
ATOM 7759 N N . CYS G 1 80 ? -13.338 60.144 326.653 1.00 103.27 164 CYS H N 1
ATOM 7760 C CA . CYS G 1 80 ? -12.942 59.540 327.917 1.00 108.23 164 CYS H CA 1
ATOM 7761 C C . CYS G 1 80 ? -11.432 59.380 327.948 1.00 109.62 164 CYS H C 1
ATOM 7762 O O . CYS G 1 80 ? -10.762 59.384 326.913 1.00 113.00 164 CYS H O 1
ATOM 7765 N N . ARG G 1 81 ? -10.905 59.251 329.161 1.00 97.75 165 ARG H N 1
ATOM 7766 C CA . ARG G 1 81 ? -9.487 58.997 329.351 1.00 98.32 165 ARG H CA 1
ATOM 7767 C C . ARG G 1 81 ? -9.208 57.506 329.248 1.00 98.07 165 ARG H C 1
ATOM 7768 O O . ARG G 1 81 ? -9.974 56.681 329.755 1.00 101.72 165 ARG H O 1
ATOM 7776 N N . ASN G 1 82 ? -8.104 57.162 328.586 1.00 94.91 166 ASN H N 1
ATOM 7777 C CA . ASN G 1 82 ? -7.750 55.759 328.429 1.00 96.19 166 ASN H CA 1
ATOM 7778 C C . ASN G 1 82 ? -7.473 55.149 329.798 1.00 96.37 166 ASN H C 1
ATOM 7779 O O . ASN G 1 82 ? -6.928 55.806 330.690 1.00 95.41 166 ASN H O 1
ATOM 7784 N N . LYS G 1 83 ? -7.865 53.884 329.965 1.00 96.95 167 LYS H N 1
ATOM 7785 C CA . LYS G 1 83 ? -7.617 53.199 331.228 1.00 99.85 167 LYS H CA 1
ATOM 7786 C C . LYS G 1 83 ? -6.126 53.126 331.530 1.00 118.86 167 LYS H C 1
ATOM 7787 O O . LYS G 1 83 ? -5.717 53.207 332.694 1.00 118.24 167 LYS H O 1
ATOM 7793 N N . THR G 1 84 ? -5.297 52.966 330.492 1.00 119.37 168 THR H N 1
ATOM 7794 C CA . THR G 1 84 ? -3.858 52.835 330.701 1.00 123.73 168 THR H CA 1
ATOM 7795 C C . THR G 1 84 ? -3.273 54.068 331.380 1.00 124.84 168 THR H C 1
ATOM 7796 O O . THR G 1 84 ? -2.299 53.956 332.134 1.00 128.83 168 THR H O 1
ATOM 7800 N N . LYS G 1 85 ? -3.840 55.244 331.125 1.00 120.34 169 LYS H N 1
ATOM 7801 C CA . LYS G 1 85 ? -3.383 56.447 331.805 1.00 119.05 169 LYS H CA 1
ATOM 7802 C C . LYS G 1 85 ? -3.659 56.347 333.302 1.00 115.59 169 LYS H C 1
ATOM 7803 O O . LYS G 1 85 ? -4.654 55.763 333.737 1.00 116.11 169 LYS H O 1
ATOM 7809 N N . LYS G 1 86 ? -2.754 56.925 334.091 1.00 117.08 170 LYS H N 1
ATOM 7810 C CA . LYS G 1 86 ? -2.741 56.783 335.542 1.00 116.04 170 LYS H CA 1
ATOM 7811 C C . LYS G 1 86 ? -3.522 57.873 336.273 1.00 113.45 170 LYS H C 1
ATOM 7812 O O . LYS G 1 86 ? -3.486 57.918 337.505 1.00 116.78 170 LYS H O 1
ATOM 7818 N N . GLU G 1 87 ? -4.221 58.749 335.551 1.00 108.22 171 GLU H N 1
ATOM 7819 C CA . GLU G 1 87 ? -5.048 59.750 336.215 1.00 104.51 171 GLU H CA 1
ATOM 7820 C C . GLU G 1 87 ? -6.369 59.162 336.699 1.00 104.55 171 GLU H C 1
ATOM 7821 O O . GLU G 1 87 ? -6.910 59.609 337.715 1.00 110.60 171 GLU H O 1
ATOM 7827 N N . GLY G 1 88 ? -6.901 58.170 335.998 1.00 103.96 172 GLY H N 1
ATOM 7828 C CA . GLY G 1 88 ? -8.165 57.570 336.369 1.00 106.04 172 GLY H CA 1
ATOM 7829 C C . GLY G 1 88 ? -9.053 57.383 335.157 1.00 111.79 172 GLY H C 1
ATOM 7830 O O . GLY G 1 88 ? -8.580 57.008 334.078 1.00 115.18 172 GLY H O 1
ATOM 7831 N N . SER G 1 89 ? -10.349 57.631 335.328 1.00 111.20 173 SER H N 1
ATOM 7832 C CA . SER G 1 89 ? -11.311 57.592 334.236 1.00 110.01 173 SER H CA 1
ATOM 7833 C C . SER G 1 89 ? -12.135 58.864 334.282 1.00 112.95 173 SER H C 1
ATOM 7834 O O . SER G 1 89 ? -12.692 59.200 335.329 1.00 118.95 173 SER H O 1
ATOM 7837 N N . ASN G 1 90 ? -12.239 59.557 333.153 1.00 107.58 174 ASN H N 1
ATOM 7838 C CA . ASN G 1 90 ? -13.031 60.779 333.078 1.00 105.34 174 ASN H CA 1
ATOM 7839 C C . ASN G 1 90 ? -13.802 60.767 331.769 1.00 103.61 174 ASN H C 1
ATOM 7840 O O . ASN G 1 90 ? -13.200 60.726 330.698 1.00 108.75 174 ASN H O 1
ATOM 7845 N N . ILE G 1 91 ? -15.128 60.762 331.855 1.00 100.54 175 ILE H N 1
ATOM 7846 C CA . ILE G 1 91 ? -15.993 60.735 330.679 1.00 99.39 175 ILE H CA 1
ATOM 7847 C C . ILE G 1 91 ? -16.709 62.067 330.561 1.00 99.15 175 ILE H C 1
ATOM 7848 O O . ILE G 1 91 ? -17.438 62.471 331.480 1.00 105.68 175 ILE H O 1
ATOM 7853 N N . GLN G 1 92 ? -16.539 62.712 329.405 1.00 96.58 176 GLN H N 1
ATOM 7854 C CA . GLN G 1 92 ? -16.990 64.078 329.194 1.00 96.08 176 GLN H CA 1
ATOM 7855 C C . GLN G 1 92 ? -18.104 64.062 328.142 1.00 95.71 176 GLN H C 1
ATOM 7856 O O . GLN G 1 92 ? -17.912 63.517 327.049 1.00 94.03 176 GLN H O 1
ATOM 7862 N N . PHE G 1 93 ? -19.241 64.638 328.462 1.00 97.42 177 PHE H N 1
ATOM 7863 C CA . PHE G 1 93 ? -20.285 64.879 327.476 1.00 97.16 177 PHE H CA 1
ATOM 7864 C C . PHE G 1 93 ? -20.349 66.386 327.255 1.00 101.01 177 PHE H C 1
ATOM 7865 O O . PHE G 1 93 ? -20.682 67.136 328.178 1.00 108.87 177 PHE H O 1
ATOM 7873 N N . ASN G 1 94 ? -20.094 66.861 326.046 1.00 94.08 178 ASN H N 1
ATOM 7874 C CA . ASN G 1 94 ? -20.141 68.302 325.841 1.00 93.56 178 ASN H CA 1
ATOM 7875 C C . ASN G 1 94 ? -21.550 68.771 325.570 1.00 95.04 178 ASN H C 1
ATOM 7876 O O . ASN G 1 94 ? -22.153 68.412 324.573 1.00 94.57 178 ASN H O 1
ATOM 7881 N N . ILE G 1 95 ? -22.051 69.603 326.474 1.00 97.30 179 ILE H N 1
ATOM 7882 C CA . ILE G 1 95 ? -23.405 70.134 326.414 1.00 99.20 179 ILE H CA 1
ATOM 7883 C C . ILE G 1 95 ? -23.553 71.646 326.293 1.00 99.02 179 ILE H C 1
ATOM 7884 O O . ILE G 1 95 ? -24.653 72.155 326.442 1.00 100.97 179 ILE H O 1
ATOM 7889 N N . SER G 1 96 ? -22.485 72.347 325.940 1.00 97.06 180 SER H N 1
ATOM 7890 C CA . SER G 1 96 ? -22.503 73.804 325.890 1.00 100.01 180 SER H CA 1
ATOM 7891 C C . SER G 1 96 ? -23.609 74.361 325.012 1.00 102.24 180 SER H C 1
ATOM 7892 O O . SER G 1 96 ? -23.894 73.836 323.950 1.00 96.87 180 SER H O 1
ATOM 7895 N N . LYS G 1 97 ? -24.255 75.421 325.491 1.00 108.14 181 LYS H N 1
ATOM 7896 C CA . LYS G 1 97 ? -25.362 76.038 324.775 1.00 108.65 181 LYS H CA 1
ATOM 7897 C C . LYS G 1 97 ? -24.919 77.066 323.749 1.00 116.22 181 LYS H C 1
ATOM 7898 O O . LYS G 1 97 ? -25.361 78.203 323.794 1.00 133.94 181 LYS H O 1
ATOM 7904 N N . ALA G 1 98 ? -24.110 76.661 322.781 1.00 112.77 182 ALA H N 1
ATOM 7905 C CA . ALA G 1 98 ? -23.621 77.600 321.781 1.00 112.78 182 ALA H CA 1
ATOM 7906 C C . ALA G 1 98 ? -23.164 76.929 320.499 1.00 116.98 182 ALA H C 1
ATOM 7907 O O . ALA G 1 98 ? -23.068 75.710 320.430 1.00 112.12 182 ALA H O 1
ATOM 7909 N N . ASP G 1 99 ? -22.961 77.735 319.463 1.00 119.35 183 ASP H N 1
ATOM 7910 C CA . ASP G 1 99 ? -22.437 77.252 318.191 1.00 129.75 183 ASP H CA 1
ATOM 7911 C C . ASP G 1 99 ? -23.241 76.104 317.615 1.00 133.25 183 ASP H C 1
ATOM 7912 O O . ASP G 1 99 ? -24.451 76.197 317.435 1.00 136.20 183 ASP H O 1
ATOM 7917 N N . ASP G 1 100 ? -22.522 75.035 317.297 1.00 138.45 184 ASP H N 1
ATOM 7918 C CA . ASP G 1 100 ? -23.078 73.820 316.730 1.00 138.34 184 ASP H CA 1
ATOM 7919 C C . ASP G 1 100 ? -23.449 72.817 317.831 1.00 132.31 184 ASP H C 1
ATOM 7920 O O . ASP G 1 100 ? -24.182 71.857 317.571 1.00 135.04 184 ASP H O 1
ATOM 7925 N N . ALA G 1 101 ? -23.042 73.057 319.082 1.00 122.64 185 ALA H N 1
ATOM 7926 C CA . ALA G 1 101 ? -23.226 72.057 320.128 1.00 116.20 185 ALA H CA 1
ATOM 7927 C C . ALA G 1 101 ? -24.503 72.226 320.928 1.00 113.54 185 ALA H C 1
ATOM 7928 O O . ALA G 1 101 ? -24.775 71.376 321.769 1.00 117.03 185 ALA H O 1
ATOM 7930 N N . ARG G 1 102 ? -25.294 73.279 320.701 1.00 119.39 186 ARG H N 1
ATOM 7931 C CA . ARG G 1 102 ? -26.438 73.525 321.585 1.00 129.49 186 ARG H CA 1
ATOM 7932 C C . ARG G 1 102 ? -27.475 72.401 321.542 1.00 130.09 186 ARG H C 1
ATOM 7933 O O . ARG G 1 102 ? -27.802 71.801 322.573 1.00 140.60 186 ARG H O 1
ATOM 7941 N N . VAL G 1 103 ? -28.044 72.147 320.359 1.00 120.09 187 VAL H N 1
ATOM 7942 C CA . VAL G 1 103 ? -29.163 71.209 320.233 1.00 116.00 187 VAL H CA 1
ATOM 7943 C C . VAL G 1 103 ? -28.854 69.881 320.915 1.00 113.09 187 VAL H C 1
ATOM 7944 O O . VAL G 1 103 ? -29.583 69.452 321.821 1.00 108.68 187 VAL H O 1
ATOM 7948 N N . TYR G 1 104 ? -27.748 69.236 320.535 1.00 115.80 188 TYR H N 1
ATOM 7949 C CA . TYR G 1 104 ? -27.367 68.000 321.207 1.00 118.36 188 TYR H CA 1
ATOM 7950 C C . TYR G 1 104 ? -27.373 68.179 322.717 1.00 143.59 188 TYR H C 1
ATOM 7951 O O . TYR G 1 104 ? -28.067 67.450 323.440 1.00 168.92 188 TYR H O 1
ATOM 7960 N N . GLY G 1 105 ? -26.762 69.248 323.200 1.00 169.80 189 GLY H N 1
ATOM 7961 C CA . GLY G 1 105 ? -26.657 69.459 324.635 1.00 174.90 189 GLY H CA 1
ATOM 7962 C C . GLY G 1 105 ? -27.998 69.512 325.339 1.00 177.33 189 GLY H C 1
ATOM 7963 O O . GLY G 1 105 ? -28.158 68.988 326.447 1.00 184.92 189 GLY H O 1
ATOM 7964 N N . LYS G 1 106 ? -28.989 70.103 324.690 1.00 156.97 190 LYS H N 1
ATOM 7965 C CA . LYS G 1 106 ? -30.295 70.205 325.311 1.00 137.65 190 LYS H CA 1
ATOM 7966 C C . LYS G 1 106 ? -30.873 68.827 325.631 1.00 128.78 190 LYS H C 1
ATOM 7967 O O . LYS G 1 106 ? -31.407 68.621 326.716 1.00 132.43 190 LYS H O 1
ATOM 7973 N N . LYS G 1 107 ? -30.726 67.874 324.718 1.00 121.61 191 LYS H N 1
ATOM 7974 C CA . LYS G 1 107 ? -31.257 66.540 324.934 1.00 111.54 191 LYS H CA 1
ATOM 7975 C C . LYS G 1 107 ? -30.610 65.898 326.151 1.00 126.56 191 LYS H C 1
ATOM 7976 O O . LYS G 1 107 ? -31.288 65.303 327.002 1.00 129.14 191 LYS H O 1
ATOM 7982 N N . ILE G 1 108 ? -29.298 66.044 326.260 1.00 124.31 192 ILE H N 1
ATOM 7983 C CA . ILE G 1 108 ? -28.593 65.453 327.385 1.00 128.88 192 ILE H CA 1
ATOM 7984 C C . ILE G 1 108 ? -29.048 66.077 328.685 1.00 136.90 192 ILE H C 1
ATOM 7985 O O . ILE G 1 108 ? -29.242 65.381 329.678 1.00 145.28 192 ILE H O 1
ATOM 7990 N N . ARG G 1 109 ? -29.234 67.394 328.684 1.00 131.91 193 ARG H N 1
ATOM 7991 C CA . ARG G 1 109 ? -29.692 68.067 329.893 1.00 130.47 193 ARG H CA 1
ATOM 7992 C C . ARG G 1 109 ? -31.088 67.577 330.287 1.00 128.54 193 ARG H C 1
ATOM 7993 O O . ARG G 1 109 ? -31.367 67.351 331.461 1.00 132.03 193 ARG H O 1
ATOM 8001 N N . ASN G 1 110 ? -31.950 67.381 329.296 1.00 129.46 194 ASN H N 1
ATOM 8002 C CA . ASN G 1 110 ? -33.292 66.876 329.534 1.00 130.96 194 ASN H CA 1
ATOM 8003 C C . ASN G 1 110 ? -33.261 65.489 330.147 1.00 133.09 194 ASN H C 1
ATOM 8004 O O . ASN G 1 110 ? -34.073 65.185 331.012 1.00 138.71 194 ASN H O 1
ATOM 8009 N N . GLY G 1 111 ? -32.335 64.638 329.713 1.00 130.59 195 GLY H N 1
ATOM 8010 C CA . GLY G 1 111 ? -32.296 63.305 330.288 1.00 133.40 195 GLY H CA 1
ATOM 8011 C C . GLY G 1 111 ? -32.051 63.349 331.788 1.00 137.52 195 GLY H C 1
ATOM 8012 O O . GLY G 1 111 ? -32.726 62.663 332.550 1.00 145.13 195 GLY H O 1
ATOM 8013 N N . MET G 1 112 ? -31.109 64.179 332.217 1.00 139.03 196 MET H N 1
ATOM 8014 C CA . MET G 1 112 ? -30.814 64.377 333.635 1.00 139.29 196 MET H CA 1
ATOM 8015 C C . MET G 1 112 ? -32.084 64.667 334.426 1.00 141.58 196 MET H C 1
ATOM 8016 O O . MET G 1 112 ? -32.297 64.097 335.505 1.00 132.02 196 MET H O 1
ATOM 8021 N N . ARG G 1 113 ? -32.970 65.504 333.872 1.00 139.69 197 ARG H N 1
ATOM 8022 C CA . ARG G 1 113 ? -34.183 65.879 334.590 1.00 146.75 197 ARG H CA 1
ATOM 8023 C C . ARG G 1 113 ? -35.079 64.678 334.843 1.00 149.19 197 ARG H C 1
ATOM 8024 O O . ARG G 1 113 ? -35.837 64.664 335.820 1.00 153.85 197 ARG H O 1
ATOM 8032 N N . HIS G 1 114 ? -35.002 63.661 333.985 1.00 145.66 198 HIS H N 1
ATOM 8033 C CA . HIS G 1 114 ? -35.788 62.456 334.195 1.00 146.32 198 HIS H CA 1
ATOM 8034 C C . HIS G 1 114 ? -35.110 61.470 335.133 1.00 148.69 198 HIS H C 1
ATOM 8035 O O . HIS G 1 114 ? -35.798 60.636 335.732 1.00 151.12 198 HIS H O 1
ATOM 8042 N N . LEU G 1 115 ? -33.788 61.545 335.279 1.00 147.19 199 LEU H N 1
ATOM 8043 C CA . LEU G 1 115 ? -33.070 60.582 336.106 1.00 147.55 199 LEU H CA 1
ATOM 8044 C C . LEU G 1 115 ? -32.898 61.056 337.541 1.00 150.85 199 LEU H C 1
ATOM 8045 O O . LEU G 1 115 ? -32.884 60.231 338.464 1.00 152.60 199 LEU H O 1
ATOM 8050 N N . PHE G 1 116 ? -32.769 62.364 337.741 1.00 150.60 200 PHE H N 1
ATOM 8051 C CA . PHE G 1 116 ? -32.526 62.971 339.047 1.00 154.07 200 PHE H CA 1
ATOM 8052 C C . PHE G 1 116 ? -33.629 63.990 339.323 1.00 157.05 200 PHE H C 1
ATOM 8053 O O . PHE G 1 116 ? -33.623 65.085 338.750 1.00 153.80 200 PHE H O 1
ATOM 8061 N N . ARG G 1 117 ? -34.581 63.626 340.184 1.00 161.54 201 ARG H N 1
ATOM 8062 C CA . ARG G 1 117 ? -35.611 64.575 340.586 1.00 162.00 201 ARG H CA 1
ATOM 8063 C C . ARG G 1 117 ? -34.969 65.802 341.213 1.00 157.40 201 ARG H C 1
ATOM 8064 O O . ARG G 1 117 ? -34.203 65.693 342.174 1.00 159.18 201 ARG H O 1
ATOM 8072 N N . GLY G 1 118 ? -35.299 66.973 340.679 1.00 153.80 202 GLY H N 1
ATOM 8073 C CA . GLY G 1 118 ? -34.662 68.193 341.122 1.00 151.75 202 GLY H CA 1
ATOM 8074 C C . GLY G 1 118 ? -33.365 68.541 340.434 1.00 143.15 202 GLY H C 1
ATOM 8075 O O . GLY G 1 118 ? -32.510 69.189 341.049 1.00 145.26 202 GLY H O 1
ATOM 8076 N N . PHE G 1 119 ? -33.175 68.122 339.184 1.00 139.96 203 PHE H N 1
ATOM 8077 C CA . PHE G 1 119 ? -31.951 68.468 338.475 1.00 135.94 203 PHE H CA 1
ATOM 8078 C C . PHE G 1 119 ? -31.845 69.975 338.283 1.00 135.17 203 PHE H C 1
ATOM 8079 O O . PHE G 1 119 ? -32.806 70.635 337.876 1.00 136.10 203 PHE H O 1
ATOM 8087 N N . HIS G 1 120 ? -30.662 70.510 338.568 1.00 133.65 204 HIS H N 1
ATOM 8088 C CA . HIS G 1 120 ? -30.354 71.921 338.393 1.00 132.86 204 HIS H CA 1
ATOM 8089 C C . HIS G 1 120 ? -29.446 72.089 337.187 1.00 136.10 204 HIS H C 1
ATOM 8090 O O . HIS G 1 120 ? -28.456 71.364 337.048 1.00 135.12 204 HIS H O 1
ATOM 8097 N N . ASP G 1 121 ? -29.801 73.027 336.310 1.00 135.12 205 ASP H N 1
ATOM 8098 C CA . ASP G 1 121 ? -29.016 73.316 335.116 1.00 133.99 205 ASP H CA 1
ATOM 8099 C C . ASP G 1 121 ? -28.006 74.413 335.438 1.00 135.79 205 ASP H C 1
ATOM 8100 O O . ASP G 1 121 ? -28.395 75.588 335.528 1.00 140.63 205 ASP H O 1
ATOM 8105 N N . PRO G 1 122 ? -26.715 74.098 335.597 1.00 135.80 206 PRO H N 1
ATOM 8106 C CA . PRO G 1 122 ? -25.722 75.139 335.900 1.00 133.08 206 PRO H CA 1
ATOM 8107 C C . PRO G 1 122 ? -25.098 75.777 334.672 1.00 117.79 206 PRO H C 1
ATOM 8108 O O . PRO G 1 122 ? -24.403 76.794 334.805 1.00 117.73 206 PRO H O 1
ATOM 8112 N N . CYS G 1 123 ? -25.331 75.199 333.498 1.00 123.18 207 CYS H N 1
ATOM 8113 C CA . CYS G 1 123 ? -24.741 75.687 332.262 1.00 118.90 207 CYS H CA 1
ATOM 8114 C C . CYS G 1 123 ? -25.264 77.084 331.959 1.00 114.09 207 CYS H C 1
ATOM 8115 O O . CYS G 1 123 ? -26.453 77.361 332.123 1.00 115.60 207 CYS H O 1
ATOM 8118 N N . GLU G 1 124 ? -24.366 77.981 331.562 1.00 114.37 208 GLU H N 1
ATOM 8119 C CA . GLU G 1 124 ? -24.754 79.326 331.166 1.00 121.93 208 GLU H CA 1
ATOM 8120 C C . GLU G 1 124 ? -24.788 79.471 329.648 1.00 125.41 208 GLU H C 1
ATOM 8121 O O . GLU G 1 124 ? -24.032 78.817 328.923 1.00 130.09 208 GLU H O 1
ATOM 8127 N N . GLU G 1 125 ? -25.680 80.340 329.174 1.00 131.31 209 GLU H N 1
ATOM 8128 C CA . GLU G 1 125 ? -25.907 80.483 327.743 1.00 134.97 209 GLU H CA 1
ATOM 8129 C C . GLU G 1 125 ? -24.718 81.172 327.086 1.00 132.63 209 GLU H C 1
ATOM 8130 O O . GLU G 1 125 ? -24.191 82.163 327.598 1.00 133.61 209 GLU H O 1
ATOM 8136 N N . GLY G 1 126 ? -24.296 80.646 325.939 1.00 126.44 210 GLY H N 1
ATOM 8137 C CA . GLY G 1 126 ? -23.147 81.177 325.241 1.00 120.43 210 GLY H CA 1
ATOM 8138 C C . GLY G 1 126 ? -21.812 80.721 325.782 1.00 114.29 210 GLY H C 1
ATOM 8139 O O . GLY G 1 126 ? -20.783 80.971 325.140 1.00 107.93 210 GLY H O 1
ATOM 8140 N N . LYS G 1 127 ? -21.789 80.054 326.929 1.00 110.92 211 LYS H N 1
ATOM 8141 C CA . LYS G 1 127 ? -20.566 79.556 327.533 1.00 105.48 211 LYS H CA 1
ATOM 8142 C C . LYS G 1 127 ? -20.485 78.044 327.372 1.00 101.47 211 LYS H C 1
ATOM 8143 O O . LYS G 1 127 ? -21.413 77.386 326.894 1.00 99.95 211 LYS H O 1
ATOM 8149 N N . VAL G 1 128 ? -19.362 77.507 327.781 1.00 101.84 212 VAL H N 1
ATOM 8150 C CA . VAL G 1 128 ? -19.047 76.098 327.592 1.00 100.83 212 VAL H CA 1
ATOM 8151 C C . VAL G 1 128 ? -19.560 75.316 328.795 1.00 103.88 212 VAL H C 1
ATOM 8152 O O . VAL G 1 128 ? -19.583 75.828 329.919 1.00 111.18 212 VAL H O 1
ATOM 8156 N N . CYS G 1 129 ? -20.001 74.075 328.573 1.00 102.92 213 CYS H N 1
ATOM 8157 C CA . CYS G 1 129 ? -20.529 73.274 329.670 1.00 104.30 213 CYS H CA 1
ATOM 8158 C C . CYS G 1 129 ? -20.354 71.791 329.353 1.00 105.15 213 CYS H C 1
ATOM 8159 O O . CYS G 1 129 ? -20.392 71.382 328.190 1.00 107.49 213 CYS H O 1
ATOM 8162 N N . TYR G 1 130 ? -20.171 70.987 330.403 1.00 109.64 214 TYR H N 1
ATOM 8163 C CA . TYR G 1 130 ? -19.777 69.589 330.272 1.00 100.23 214 TYR H CA 1
ATOM 8164 C C . TYR G 1 130 ? -20.432 68.748 331.359 1.00 106.96 214 TYR H C 1
ATOM 8165 O O . TYR G 1 130 ? -20.790 69.244 332.433 1.00 113.95 214 TYR H O 1
ATOM 8174 N N . LEU G 1 131 ? -20.565 67.452 331.069 1.00 102.81 215 LEU H N 1
ATOM 8175 C CA . LEU G 1 131 ? -20.962 66.436 332.040 1.00 105.33 215 LEU H CA 1
ATOM 8176 C C . LEU G 1 131 ? -19.808 65.461 332.240 1.00 104.46 215 LEU H C 1
ATOM 8177 O O . LEU G 1 131 ? -19.315 64.883 331.275 1.00 102.25 215 LEU H O 1
ATOM 8182 N N . THR G 1 132 ? -19.401 65.248 333.484 1.00 106.77 216 THR H N 1
ATOM 8183 C CA . THR G 1 132 ? -18.203 64.480 333.794 1.00 108.09 216 THR H CA 1
ATOM 8184 C C . THR G 1 132 ? -18.537 63.272 334.660 1.00 113.77 216 THR H C 1
ATOM 8185 O O . THR G 1 132 ? -19.303 63.375 335.621 1.00 118.39 216 THR H O 1
ATOM 8189 N N . ILE G 1 133 ? -17.970 62.120 334.307 1.00 112.87 217 ILE H N 1
ATOM 8190 C CA . ILE G 1 133 ? -18.148 60.886 335.066 1.00 118.13 217 ILE H CA 1
ATOM 8191 C C . ILE G 1 133 ? -16.781 60.364 335.495 1.00 117.76 217 ILE H C 1
ATOM 8192 O O . ILE G 1 133 ? -15.864 60.252 334.669 1.00 107.18 217 ILE H O 1
ATOM 8197 N N . ASN G 1 134 ? -16.648 60.066 336.793 1.00 120.57 218 ASN H N 1
ATOM 8198 C CA . ASN G 1 134 ? -15.429 59.521 337.390 1.00 122.71 218 ASN H CA 1
ATOM 8199 C C . ASN G 1 134 ? -15.766 58.277 338.206 1.00 129.49 218 ASN H C 1
ATOM 8200 O O . ASN G 1 134 ? -16.604 58.337 339.107 1.00 133.72 218 ASN H O 1
ATOM 8205 N N . GLN G 1 135 ? -15.106 57.159 337.919 1.00 127.54 219 GLN H N 1
ATOM 8206 C CA . GLN G 1 135 ? -15.313 55.969 338.739 1.00 130.26 219 GLN H CA 1
ATOM 8207 C C . GLN G 1 135 ? -14.713 56.169 340.128 1.00 131.83 219 GLN H C 1
ATOM 8208 O O . GLN G 1 135 ? -13.587 56.660 340.262 1.00 128.94 219 GLN H O 1
ATOM 8214 N N . CYS G 1 136 ? -15.471 55.804 341.165 1.00 139.76 220 CYS H N 1
ATOM 8215 C CA . CYS G 1 136 ? -14.983 55.931 342.534 1.00 138.78 220 CYS H CA 1
ATOM 8216 C C . CYS G 1 136 ? -13.818 54.980 342.779 1.00 139.97 220 CYS H C 1
ATOM 8217 O O . CYS G 1 136 ? -13.822 53.833 342.323 1.00 143.72 220 CYS H O 1
ATOM 8220 N N . GLY G 1 137 ? -12.817 55.464 343.516 1.00 147.28 221 GLY H N 1
ATOM 8221 C CA . GLY G 1 137 ? -11.593 54.744 343.763 1.00 129.29 221 GLY H CA 1
ATOM 8222 C C . GLY G 1 137 ? -10.439 55.185 342.883 1.00 133.14 221 GLY H C 1
ATOM 8223 O O . GLY G 1 137 ? -9.286 55.165 343.329 1.00 133.86 221 GLY H O 1
ATOM 8224 N N . ASP G 1 138 ? -10.724 55.580 341.644 1.00 128.45 222 ASP H N 1
ATOM 8225 C CA . ASP G 1 138 ? -9.692 56.116 340.774 1.00 124.48 222 ASP H CA 1
ATOM 8226 C C . ASP G 1 138 ? -9.244 57.485 341.279 1.00 121.08 222 ASP H C 1
ATOM 8227 O O . ASP G 1 138 ? -10.007 58.189 341.944 1.00 121.47 222 ASP H O 1
ATOM 8232 N N . PRO G 1 139 ? -8.010 57.887 340.970 1.00 119.22 223 PRO H N 1
ATOM 8233 C CA . PRO G 1 139 ? -7.543 59.212 341.408 1.00 126.30 223 PRO H CA 1
ATOM 8234 C C . PRO G 1 139 ? -8.386 60.369 340.901 1.00 130.27 223 PRO H C 1
ATOM 8235 O O . PRO G 1 139 ? -8.329 61.449 341.496 1.00 134.81 223 PRO H O 1
ATOM 8239 N N . SER G 1 140 ? -9.162 60.193 339.827 1.00 137.18 224 SER H N 1
ATOM 8240 C CA . SER G 1 140 ? -9.938 61.300 339.277 1.00 132.15 224 SER H CA 1
ATOM 8241 C C . SER G 1 140 ? -11.197 61.607 340.083 1.00 130.51 224 SER H C 1
ATOM 8242 O O . SER G 1 140 ? -11.769 62.690 339.924 1.00 132.57 224 SER H O 1
ATOM 8245 N N . SER G 1 141 ? -11.643 60.688 340.936 1.00 126.41 225 SER H N 1
ATOM 8246 C CA . SER G 1 141 ? -12.784 60.939 341.807 1.00 127.24 225 SER H CA 1
ATOM 8247 C C . SER G 1 141 ? -12.385 61.518 343.159 1.00 127.09 225 SER H C 1
ATOM 8248 O O . SER G 1 141 ? -13.267 61.866 343.953 1.00 125.96 225 SER H O 1
ATOM 8251 N N . PHE G 1 142 ? -11.082 61.630 343.425 1.00 136.05 226 PHE H N 1
ATOM 8252 C CA . PHE G 1 142 ? -10.527 62.135 344.679 1.00 135.02 226 PHE H CA 1
ATOM 8253 C C . PHE G 1 142 ? -11.160 61.440 345.878 1.00 138.29 226 PHE H C 1
ATOM 8254 O O . PHE G 1 142 ? -11.340 60.218 345.874 1.00 139.15 226 PHE H O 1
ATOM 8262 N N . ASP G 1 143 ? -11.502 62.211 346.910 1.00 140.54 227 ASP H N 1
ATOM 8263 C CA . ASP G 1 143 ? -12.196 61.689 348.080 1.00 143.78 227 ASP H CA 1
ATOM 8264 C C . ASP G 1 143 ? -13.682 62.031 348.070 1.00 143.16 227 ASP H C 1
ATOM 8265 O O . ASP G 1 143 ? -14.307 62.115 349.131 1.00 145.92 227 ASP H O 1
ATOM 8270 N N . TYR G 1 144 ? -14.259 62.243 346.890 1.00 140.01 228 TYR H N 1
ATOM 8271 C CA . TYR G 1 144 ? -15.680 62.539 346.787 1.00 139.87 228 TYR H CA 1
ATOM 8272 C C . TYR G 1 144 ? -16.546 61.299 346.927 1.00 143.33 228 TYR H C 1
ATOM 8273 O O . TYR G 1 144 ? -17.775 61.416 346.888 1.00 141.26 228 TYR H O 1
ATOM 8282 N N . CYS G 1 145 ? -15.938 60.121 347.074 1.00 144.83 229 CYS H N 1
ATOM 8283 C CA . CYS G 1 145 ? -16.669 58.874 347.253 1.00 149.10 229 CYS H CA 1
ATOM 8284 C C . CYS G 1 145 ? -16.470 58.284 348.647 1.00 154.27 229 CYS H C 1
ATOM 8285 O O . CYS G 1 145 ? -16.685 57.084 348.849 1.00 159.25 229 CYS H O 1
ATOM 8288 N N . GLY G 1 146 ? -16.066 59.107 349.611 1.00 152.46 230 GLY H N 1
ATOM 8289 C CA . GLY G 1 146 ? -15.892 58.672 350.980 1.00 154.66 230 GLY H CA 1
ATOM 8290 C C . GLY G 1 146 ? -17.217 58.576 351.709 1.00 155.97 230 GLY H C 1
ATOM 8291 O O . GLY G 1 146 ? -18.294 58.555 351.107 1.00 154.08 230 GLY H O 1
ATOM 8292 N N . VAL G 1 147 ? -17.129 58.517 353.039 1.00 160.05 231 VAL H N 1
ATOM 8293 C CA . VAL G 1 147 ? -18.339 58.392 353.846 1.00 165.27 231 VAL H CA 1
ATOM 8294 C C . VAL G 1 147 ? -19.060 59.731 353.961 1.00 165.03 231 VAL H C 1
ATOM 8295 O O . VAL G 1 147 ? -20.295 59.785 353.898 1.00 165.52 231 VAL H O 1
ATOM 8299 N N . ASN G 1 148 ? -18.306 60.830 354.087 1.00 169.23 232 ASN H N 1
ATOM 8300 C CA . ASN G 1 148 ? -18.883 62.158 354.277 1.00 169.48 232 ASN H CA 1
ATOM 8301 C C . ASN G 1 148 ? -19.759 62.606 353.115 1.00 166.60 232 ASN H C 1
ATOM 8302 O O . ASN G 1 148 ? -20.504 63.581 353.267 1.00 166.40 232 ASN H O 1
ATOM 8307 N N . HIS G 1 149 ? -19.689 61.936 351.965 1.00 159.95 233 HIS H N 1
ATOM 8308 C CA . HIS G 1 149 ? -20.521 62.268 350.816 1.00 155.57 233 HIS H CA 1
ATOM 8309 C C . HIS G 1 149 ? -21.598 61.219 350.563 1.00 152.70 233 HIS H C 1
ATOM 8310 O O . HIS G 1 149 ? -22.791 61.537 350.593 1.00 152.03 233 HIS H O 1
ATOM 8317 N N . LEU G 1 150 ? -21.207 59.966 350.314 1.00 151.05 234 LEU H N 1
ATOM 8318 C CA . LEU G 1 150 ? -22.170 58.911 350.009 1.00 151.83 234 LEU H CA 1
ATOM 8319 C C . LEU G 1 150 ? -23.062 58.552 351.187 1.00 156.34 234 LEU H C 1
ATOM 8320 O O . LEU G 1 150 ? -24.113 57.934 350.982 1.00 157.55 234 LEU H O 1
ATOM 8325 N N . SER G 1 151 ? -22.672 58.906 352.412 1.00 160.78 235 SER H N 1
ATOM 8326 C CA . SER G 1 151 ? -23.504 58.583 353.565 1.00 162.99 235 SER H CA 1
ATOM 8327 C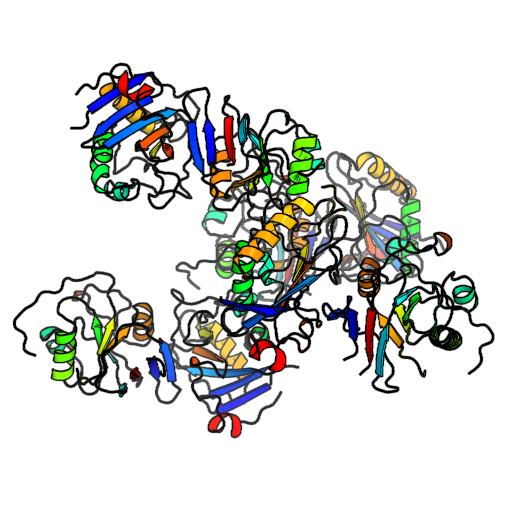 C . SER G 1 151 ? -24.840 59.318 353.512 1.00 166.22 235 SER H C 1
ATOM 8328 O O . SER G 1 151 ? -25.904 58.708 353.672 1.00 165.14 235 SER H O 1
ATOM 8331 N N . LYS G 1 152 ? -24.807 60.631 353.282 1.00 164.89 236 LYS H N 1
ATOM 8332 C CA . LYS G 1 152 ? -25.991 61.475 353.381 1.00 169.84 236 LYS H CA 1
ATOM 8333 C C . LYS G 1 152 ? -26.825 61.564 352.097 1.00 170.30 236 LYS H C 1
ATOM 8334 O O . LYS G 1 152 ? -27.601 62.518 351.959 1.00 171.10 236 LYS H O 1
ATOM 8340 N N . CYS G 1 153 ? -26.716 60.616 351.165 1.00 178.44 237 CYS H N 1
ATOM 8341 C CA . CYS G 1 153 ? -27.661 60.573 350.053 1.00 180.55 237 CYS H CA 1
ATOM 8342 C C . CYS G 1 153 ? -28.496 59.306 350.166 1.00 182.28 237 CYS H C 1
ATOM 8343 O O . CYS G 1 153 ? -27.980 58.237 350.510 1.00 181.97 237 CYS H O 1
ATOM 8346 N N . GLN G 1 154 ? -29.785 59.435 349.879 1.00 175.57 238 GLN H N 1
ATOM 8347 C CA . GLN G 1 154 ? -30.730 58.329 349.971 1.00 175.17 238 GLN H CA 1
ATOM 8348 C C . GLN G 1 154 ? -30.881 57.714 348.584 1.00 172.88 238 GLN H C 1
ATOM 8349 O O . GLN G 1 154 ? -31.496 58.313 347.695 1.00 172.38 238 GLN H O 1
ATOM 8355 N N . PHE G 1 155 ? -30.307 56.528 348.397 1.00 176.89 239 PHE H N 1
ATOM 8356 C CA . PHE G 1 155 ? -30.395 55.849 347.111 1.00 182.73 239 PHE H CA 1
ATOM 8357 C C . PHE G 1 155 ? -31.825 55.400 346.838 1.00 196.60 239 PHE H C 1
ATOM 8358 O O . PHE G 1 155 ? -32.439 54.705 347.655 1.00 202.58 239 PHE H O 1
ATOM 8366 N N . ASP G 1 156 ? -32.351 55.803 345.686 1.00 208.66 240 ASP H N 1
ATOM 8367 C CA . ASP G 1 156 ? -33.663 55.399 345.213 1.00 217.34 240 ASP H CA 1
ATOM 8368 C C . ASP G 1 156 ? -33.480 54.462 344.017 1.00 224.43 240 ASP H C 1
ATOM 8369 O O . ASP G 1 156 ? -32.358 54.058 343.690 1.00 224.87 240 ASP H O 1
ATOM 8374 N N . HIS G 1 157 ? -34.590 54.110 343.372 1.00 225.37 241 HIS H N 1
ATOM 8375 C CA . HIS G 1 157 ? -34.590 53.262 342.179 1.00 225.55 241 HIS H CA 1
ATOM 8376 C C . HIS G 1 157 ? -33.984 51.888 342.466 1.00 224.31 241 HIS H C 1
ATOM 8377 O O . HIS G 1 157 ? -33.554 51.183 341.552 1.00 224.66 241 HIS H O 1
ATOM 8384 N N . PRO H 2 9 ? 1.681 61.062 344.823 1.00 126.85 197 PRO G N 1
ATOM 8385 C CA . PRO H 2 9 ? 2.280 61.641 343.613 1.00 122.19 197 PRO G CA 1
ATOM 8386 C C . PRO H 2 9 ? 1.754 63.043 343.267 1.00 119.73 197 PRO G C 1
ATOM 8387 O O . PRO H 2 9 ? 0.671 63.451 343.688 1.00 124.67 197 PRO G O 1
ATOM 8391 N N . ASN H 2 10 ? 2.557 63.760 342.487 1.00 111.84 198 ASN G N 1
ATOM 8392 C CA . ASN H 2 10 ? 2.280 65.144 342.120 1.00 107.20 198 ASN G CA 1
ATOM 8393 C C . ASN H 2 10 ? 1.082 65.266 341.185 1.00 100.76 198 ASN G C 1
ATOM 8394 O O . ASN H 2 10 ? 0.880 64.424 340.311 1.00 105.81 198 ASN G O 1
ATOM 8399 N N . SER H 2 11 ? 0.311 66.346 341.325 1.00 100.55 199 SER G N 1
ATOM 8400 C CA . SER H 2 11 ? -0.910 66.465 340.536 1.00 98.25 199 SER G CA 1
ATOM 8401 C C . SER H 2 11 ? -1.194 67.915 340.156 1.00 99.65 199 SER G C 1
ATOM 8402 O O . SER H 2 11 ? -0.893 68.849 340.908 1.00 102.70 199 SER G O 1
ATOM 8405 N N . VAL H 2 12 ? -1.786 68.087 338.973 1.00 92.19 200 VAL G N 1
ATOM 8406 C CA . VAL H 2 12 ? -2.340 69.358 338.520 1.00 85.18 200 VAL G CA 1
ATOM 8407 C C . VAL H 2 12 ? -3.827 69.145 338.275 1.00 80.25 200 VAL G C 1
ATOM 8408 O O . VAL H 2 12 ? -4.207 68.255 337.502 1.00 81.41 200 VAL G O 1
ATOM 8412 N N . THR H 2 13 ? -4.664 69.947 338.941 1.00 80.99 201 THR G N 1
ATOM 8413 C CA . THR H 2 13 ? -6.115 69.858 338.821 1.00 79.79 201 THR G CA 1
ATOM 8414 C C . THR H 2 13 ? -6.708 71.243 338.579 1.00 81.48 201 THR G C 1
ATOM 8415 O O . THR H 2 13 ? -6.086 72.264 338.875 1.00 81.12 201 THR G O 1
ATOM 8419 N N . ILE H 2 14 ? -7.934 71.274 338.054 1.00 87.78 202 ILE G N 1
ATOM 8420 C CA . ILE H 2 14 ? -8.672 72.517 337.845 1.00 93.72 202 ILE G CA 1
ATOM 8421 C C . ILE H 2 14 ? -9.912 72.512 338.727 1.00 97.74 202 ILE G C 1
ATOM 8422 O O . ILE H 2 14 ? -10.559 71.473 338.898 1.00 99.97 202 ILE G O 1
ATOM 8427 N N . THR H 2 15 ? -10.235 73.677 339.291 1.00 99.63 203 THR G N 1
ATOM 8428 C CA . THR H 2 15 ? -11.441 73.891 340.079 1.00 102.06 203 THR G CA 1
ATOM 8429 C C . THR H 2 15 ? -12.211 75.059 339.477 1.00 102.69 203 THR G C 1
ATOM 8430 O O . THR H 2 15 ? -11.608 76.043 339.043 1.00 103.88 203 THR G O 1
ATOM 8434 N N . ASN H 2 16 ? -13.537 74.948 339.426 1.00 109.85 204 ASN G N 1
ATOM 8435 C CA . ASN H 2 16 ? -14.378 76.089 339.083 1.00 114.38 204 ASN G CA 1
ATOM 8436 C C . ASN H 2 16 ? -14.790 76.805 340.369 1.00 124.55 204 ASN G C 1
ATOM 8437 O O . ASN H 2 16 ? -14.161 76.638 341.418 1.00 124.37 204 ASN G O 1
ATOM 8442 N N . ALA H 2 17 ? -15.840 77.623 340.295 1.00 132.17 205 ALA G N 1
ATOM 8443 C CA . ALA H 2 17 ? -16.373 78.309 341.472 1.00 140.00 205 ALA G CA 1
ATOM 8444 C C . ALA H 2 17 ? -17.166 77.303 342.311 1.00 141.18 205 ALA G C 1
ATOM 8445 O O . ALA H 2 17 ? -18.398 77.244 342.278 1.00 143.74 205 ALA G O 1
ATOM 8447 N N . SER H 2 18 ? -16.424 76.489 343.068 1.00 141.44 206 SER G N 1
ATOM 8448 C CA . SER H 2 18 ? -16.922 75.517 344.043 1.00 145.30 206 SER G CA 1
ATOM 8449 C C . SER H 2 18 ? -17.693 74.351 343.434 1.00 144.85 206 SER G C 1
ATOM 8450 O O . SER H 2 18 ? -18.246 73.534 344.183 1.00 147.07 206 SER G O 1
ATOM 8453 N N . GLY H 2 19 ? -17.758 74.239 342.104 1.00 141.32 207 GLY G N 1
ATOM 8454 C CA . GLY H 2 19 ? -18.439 73.106 341.496 1.00 134.54 207 GLY G CA 1
ATOM 8455 C C . GLY H 2 19 ? -17.695 71.787 341.606 1.00 126.49 207 GLY G C 1
ATOM 8456 O O . GLY H 2 19 ? -18.296 70.732 341.381 1.00 128.48 207 GLY G O 1
ATOM 8457 N N . GLY H 2 20 ? -16.414 71.818 341.934 1.00 114.22 208 GLY G N 1
ATOM 8458 C CA . GLY H 2 20 ? -15.671 70.592 342.154 1.00 103.80 208 GLY G CA 1
ATOM 8459 C C . GLY H 2 20 ? -14.237 70.725 341.683 1.00 101.17 208 GLY G C 1
ATOM 8460 O O . GLY H 2 20 ? -13.823 71.747 341.141 1.00 104.85 208 GLY G O 1
ATOM 8461 N N . LEU H 2 21 ? -13.482 69.653 341.905 1.00 93.95 209 LEU G N 1
ATOM 8462 C CA . LEU H 2 21 ? -12.092 69.543 341.481 1.00 91.84 209 LEU G CA 1
ATOM 8463 C C . LEU H 2 21 ? -11.969 68.470 340.406 1.00 89.60 209 LEU G C 1
ATOM 8464 O O . LEU H 2 21 ? -12.472 67.355 340.581 1.00 85.02 209 LEU G O 1
ATOM 8469 N N . TYR H 2 22 ? -11.306 68.806 339.295 1.00 88.20 211 TYR G N 1
ATOM 8470 C CA . TYR H 2 22 ? -11.123 67.879 338.180 1.00 84.90 211 TYR G CA 1
ATOM 8471 C C . TYR H 2 22 ? -9.636 67.647 337.955 1.00 80.95 211 TYR G C 1
ATOM 8472 O O . TYR H 2 22 ? -8.881 68.607 337.773 1.00 80.55 211 TYR G O 1
ATOM 8481 N N . LEU H 2 23 ? -9.223 66.377 337.943 1.00 83.94 212 LEU G N 1
ATOM 8482 C CA . LEU H 2 23 ? -7.814 66.023 337.793 1.00 86.04 212 LEU G CA 1
ATOM 8483 C C . LEU H 2 23 ? -7.376 66.197 336.345 1.00 91.69 212 LEU G C 1
ATOM 8484 O O . LEU H 2 23 ? -7.923 65.553 335.444 1.00 94.45 212 LEU G O 1
ATOM 8489 N N . VAL H 2 24 ? -6.393 67.070 336.123 1.00 96.76 213 VAL G N 1
ATOM 8490 C CA . VAL H 2 24 ? -5.852 67.289 334.786 1.00 92.61 213 VAL G CA 1
ATOM 8491 C C . VAL H 2 24 ? -4.733 66.301 334.501 1.00 93.43 213 VAL G C 1
ATOM 8492 O O . VAL H 2 24 ? -4.808 65.545 333.525 1.00 96.90 213 VAL G O 1
ATOM 8496 N N . GLU H 2 25 ? -3.683 66.299 335.325 1.00 94.98 214 GLU G N 1
ATOM 8497 C CA . GLU H 2 25 ? -2.580 65.413 334.978 1.00 91.50 214 GLU G CA 1
ATOM 8498 C C . GLU H 2 25 ? -1.745 65.047 336.202 1.00 87.80 214 GLU G C 1
ATOM 8499 O O . GLU H 2 25 ? -1.576 65.844 337.130 1.00 91.73 214 GLU G O 1
ATOM 8505 N N . TYR H 2 26 ? -1.200 63.829 336.161 1.00 135.22 215 TYR G N 1
ATOM 8506 C CA . TYR H 2 26 ? -0.055 63.406 336.953 1.00 122.58 215 TYR G CA 1
ATOM 8507 C C . TYR H 2 26 ? 1.187 63.575 336.111 1.00 124.55 215 TYR G C 1
ATOM 8508 O O . TYR H 2 26 ? 1.369 62.809 335.165 1.00 125.82 215 TYR G O 1
ATOM 8517 N N . PRO H 2 27 ? 2.065 64.534 336.399 1.00 125.17 216 PRO G N 1
ATOM 8518 C CA . PRO H 2 27 ? 3.194 64.767 335.488 1.00 151.21 216 PRO G CA 1
ATOM 8519 C C . PRO H 2 27 ? 4.179 63.606 335.485 1.00 154.00 216 PRO G C 1
ATOM 8520 O O . PRO H 2 27 ? 4.814 63.292 336.498 1.00 154.61 216 PRO G O 1
ATOM 8524 N N . GLU H 2 28 ? 4.315 63.000 334.302 1.00 170.75 217 GLU G N 1
ATOM 8525 C CA . GLU H 2 28 ? 5.313 61.995 333.945 1.00 178.78 217 GLU G CA 1
ATOM 8526 C C . GLU H 2 28 ? 6.691 62.394 334.423 1.00 175.84 217 GLU G C 1
ATOM 8527 O O . GLU H 2 28 ? 7.335 61.693 335.214 1.00 177.64 217 GLU G O 1
ATOM 8533 N N . GLY H 2 29 ? 7.133 63.532 333.907 1.00 166.65 218 GLY G N 1
ATOM 8534 C CA . GLY H 2 29 ? 8.455 64.024 334.189 1.00 157.92 218 GLY G CA 1
ATOM 8535 C C . GLY H 2 29 ? 8.618 64.234 335.660 1.00 150.31 218 GLY G C 1
ATOM 8536 O O . GLY H 2 29 ? 7.733 64.748 336.334 1.00 146.65 218 GLY G O 1
ATOM 8537 N N . TYR H 2 30 ? 9.773 63.815 336.149 1.00 145.06 219 TYR G N 1
ATOM 8538 C CA . TYR H 2 30 ? 10.101 63.935 337.546 1.00 143.75 219 TYR G CA 1
ATOM 8539 C C . TYR H 2 30 ? 10.169 65.395 337.916 1.00 146.55 219 TYR G C 1
ATOM 8540 O O . TYR H 2 30 ? 10.664 66.220 337.156 1.00 148.80 219 TYR G O 1
ATOM 8549 N N . VAL H 2 31 ? 9.644 65.715 339.086 1.00 156.21 220 VAL G N 1
ATOM 8550 C CA . VAL H 2 31 ? 9.694 67.073 339.572 1.00 159.02 220 VAL G CA 1
ATOM 8551 C C . VAL H 2 31 ? 10.476 67.068 340.879 1.00 162.55 220 VAL G C 1
ATOM 8552 O O . VAL H 2 31 ? 10.215 66.260 341.765 1.00 158.63 220 VAL G O 1
ATOM 8556 N N . ALA H 2 32 ? 11.506 67.900 340.971 1.00 169.10 221 ALA G N 1
ATOM 8557 C CA . ALA H 2 32 ? 12.271 67.989 342.206 1.00 177.92 221 ALA G CA 1
ATOM 8558 C C . ALA H 2 32 ? 11.389 68.724 343.196 1.00 162.35 221 ALA G C 1
ATOM 8559 O O . ALA H 2 32 ? 10.638 69.613 342.796 1.00 162.07 221 ALA G O 1
ATOM 8561 N N . TYR H 2 33 ? 11.443 68.366 344.477 1.00 163.37 222 TYR G N 1
ATOM 8562 C CA . TYR H 2 33 ? 10.611 69.080 345.443 1.00 162.89 222 TYR G CA 1
ATOM 8563 C C . TYR H 2 33 ? 11.416 69.847 346.488 1.00 166.12 222 TYR G C 1
ATOM 8564 O O . TYR H 2 33 ? 12.205 69.266 347.233 1.00 166.04 222 TYR G O 1
ATOM 8573 N N . SER H 2 34 ? 11.293 71.170 346.494 1.00 173.66 223 SER G N 1
ATOM 8574 C CA . SER H 2 34 ? 12.007 71.947 347.495 1.00 182.06 223 SER G CA 1
ATOM 8575 C C . SER H 2 34 ? 11.432 71.545 348.845 1.00 185.20 223 SER G C 1
ATOM 8576 O O . SER H 2 34 ? 12.161 71.303 349.805 1.00 186.91 223 SER G O 1
ATOM 8579 N N . LYS H 2 35 ? 10.105 71.463 348.880 1.00 187.66 224 LYS G N 1
ATOM 8580 C CA . LYS H 2 35 ? 9.338 71.060 350.053 1.00 176.83 224 LYS G CA 1
ATOM 8581 C C . LYS H 2 35 ? 7.972 70.587 349.574 1.00 167.65 224 LYS G C 1
ATOM 8582 O O . LYS H 2 35 ? 7.538 70.955 348.482 1.00 174.59 224 LYS G O 1
ATOM 8588 N N . ALA H 2 36 ? 7.286 69.780 350.377 1.00 152.84 225 ALA G N 1
ATOM 8589 C CA . ALA H 2 36 ? 5.951 69.330 350.003 1.00 140.01 225 ALA G CA 1
ATOM 8590 C C . ALA H 2 36 ? 5.047 70.554 350.055 1.00 132.44 225 ALA G C 1
ATOM 8591 O O . ALA H 2 36 ? 5.178 71.377 350.961 1.00 134.39 225 ALA G O 1
ATOM 8593 N N . THR H 2 37 ? 4.123 70.687 349.108 1.00 107.06 226 THR G N 1
ATOM 8594 C CA . THR H 2 37 ? 3.261 71.864 349.127 1.00 106.72 226 THR G CA 1
ATOM 8595 C C . THR H 2 37 ? 2.009 71.616 348.288 1.00 105.37 226 THR G C 1
ATOM 8596 O O . THR H 2 37 ? 1.979 70.749 347.410 1.00 106.00 226 THR G O 1
ATOM 8600 N N . GLU H 2 38 ? 0.964 72.382 348.603 1.00 111.88 227 GLU G N 1
ATOM 8601 C CA . GLU H 2 38 ? -0.313 72.376 347.896 1.00 111.62 227 GLU G CA 1
ATOM 8602 C C . GLU H 2 38 ? -0.698 73.831 347.658 1.00 109.49 227 GLU G C 1
ATOM 8603 O O . GLU H 2 38 ? -1.027 74.549 348.607 1.00 114.62 227 GLU G O 1
ATOM 8609 N N . VAL H 2 39 ? -0.659 74.271 346.401 1.00 98.73 228 VAL G N 1
ATOM 8610 C CA . VAL H 2 39 ? -0.980 75.648 346.043 1.00 93.58 228 VAL G CA 1
ATOM 8611 C C . VAL H 2 39 ? -2.218 75.653 345.157 1.00 88.48 228 VAL G C 1
ATOM 8612 O O . VAL H 2 39 ? -2.466 74.714 344.394 1.00 91.60 228 VAL G O 1
ATOM 8616 N N . THR H 2 40 ? -3.015 76.713 345.282 1.00 80.74 229 THR G N 1
ATOM 8617 C CA . THR H 2 40 ? -4.252 76.841 344.521 1.00 79.85 229 THR G CA 1
ATOM 8618 C C . THR H 2 40 ? -4.478 78.306 344.193 1.00 81.98 229 THR G C 1
ATOM 8619 O O . THR H 2 40 ? -4.397 79.155 345.087 1.00 88.43 229 THR G O 1
ATOM 8623 N N . GLY H 2 41 ? -4.751 78.602 342.925 1.00 81.85 230 GLY G N 1
ATOM 8624 C CA . GLY H 2 41 ? -5.035 79.981 342.565 1.00 78.98 230 GLY G CA 1
ATOM 8625 C C . GLY H 2 41 ? -5.201 80.167 341.072 1.00 78.22 230 GLY G C 1
ATOM 8626 O O . GLY H 2 41 ? -5.149 79.217 340.290 1.00 76.67 230 GLY G O 1
ATOM 8627 N N . LYS H 2 42 ? -5.407 81.430 340.697 1.00 82.34 231 LYS G N 1
ATOM 8628 C CA . LYS H 2 42 ? -5.526 81.830 339.299 1.00 73.54 231 LYS G CA 1
ATOM 8629 C C . LYS H 2 42 ? -4.301 81.410 338.498 1.00 74.99 231 LYS G C 1
ATOM 8630 O O . LYS H 2 42 ? -3.162 81.582 338.942 1.00 71.63 231 LYS G O 1
ATOM 8636 N N . LEU H 2 43 ? -4.540 80.882 337.297 1.00 77.85 232 LEU G N 1
ATOM 8637 C CA . LEU H 2 43 ? -3.471 80.497 336.383 1.00 79.94 232 LEU G CA 1
ATOM 8638 C C . LEU H 2 43 ? -3.248 81.589 335.343 1.00 73.71 232 LEU G C 1
ATOM 8639 O O . LEU H 2 43 ? -4.201 82.170 334.813 1.00 62.56 232 LEU G O 1
ATOM 8644 N N . VAL H 2 44 ? -1.980 81.878 335.075 1.00 70.40 233 VAL G N 1
ATOM 8645 C CA . VAL H 2 44 ? -1.581 83.019 334.262 1.00 69.44 233 VAL G CA 1
ATOM 8646 C C . VAL H 2 44 ? -0.359 82.639 333.441 1.00 77.33 233 VAL G C 1
ATOM 8647 O O . VAL H 2 44 ? 0.569 82.011 333.957 1.00 76.67 233 VAL G O 1
ATOM 8651 N N . HIS H 2 45 ? -0.353 83.020 332.164 1.00 79.87 234 HIS G N 1
ATOM 8652 C CA . HIS H 2 45 ? 0.761 82.705 331.277 1.00 58.89 234 HIS G CA 1
ATOM 8653 C C . HIS H 2 45 ? 1.799 83.819 331.357 1.00 60.24 234 HIS G C 1
ATOM 8654 O O . HIS H 2 45 ? 1.455 85.000 331.454 1.00 61.21 234 HIS G O 1
ATOM 8661 N N . ALA H 2 46 ? 3.075 83.439 331.332 1.00 60.52 235 ALA G N 1
ATOM 8662 C CA . ALA H 2 46 ? 4.162 84.407 331.420 1.00 62.03 235 ALA G CA 1
ATOM 8663 C C . ALA H 2 46 ? 5.203 84.185 330.328 1.00 62.32 235 ALA G C 1
ATOM 8664 O O . ALA H 2 46 ? 6.388 84.452 330.536 1.00 62.44 235 ALA G O 1
ATOM 8666 N N . ASN H 2 47 ? 4.771 83.699 329.161 1.00 61.86 236 ASN G N 1
ATOM 8667 C CA . ASN H 2 47 ? 5.642 83.459 328.014 1.00 57.95 236 ASN G CA 1
ATOM 8668 C C . ASN H 2 47 ? 6.802 82.560 328.420 1.00 58.61 236 ASN G C 1
ATOM 8669 O O . ASN H 2 47 ? 6.581 81.439 328.882 1.00 58.24 236 ASN G O 1
ATOM 8674 N N . PHE H 2 48 ? 8.034 83.033 328.267 1.00 63.19 237 PHE G N 1
ATOM 8675 C CA . PHE H 2 48 ? 9.198 82.268 328.694 1.00 60.83 237 PHE G CA 1
ATOM 8676 C C . PHE H 2 48 ? 9.553 82.500 330.155 1.00 68.83 237 PHE G C 1
ATOM 8677 O O . PHE H 2 48 ? 10.496 81.879 330.656 1.00 73.98 237 PHE G O 1
ATOM 8685 N N . GLY H 2 49 ? 8.830 83.373 330.847 1.00 66.48 238 GLY G N 1
ATOM 8686 C CA . GLY H 2 49 ? 9.151 83.645 332.230 1.00 66.50 238 GLY G CA 1
ATOM 8687 C C . GLY H 2 49 ? 10.407 84.459 332.426 1.00 73.46 238 GLY G C 1
ATOM 8688 O O . GLY H 2 49 ? 10.969 84.461 333.523 1.00 81.68 238 GLY G O 1
ATOM 8689 N N . THR H 2 50 ? 10.872 85.153 331.390 1.00 74.74 239 THR G N 1
ATOM 8690 C CA . THR H 2 50 ? 12.014 86.033 331.559 1.00 75.59 239 THR G CA 1
ATOM 8691 C C . THR H 2 50 ? 11.584 87.292 332.302 1.00 78.16 239 THR G C 1
ATOM 8692 O O . THR H 2 50 ? 10.393 87.564 332.484 1.00 79.87 239 THR G O 1
ATOM 8696 N N . LYS H 2 51 ? 12.578 88.071 332.731 1.00 83.70 240 LYS G N 1
ATOM 8697 C CA . LYS H 2 51 ? 12.288 89.310 333.444 1.00 83.71 240 LYS G CA 1
ATOM 8698 C C . LYS H 2 51 ? 11.434 90.240 332.589 1.00 84.01 240 LYS G C 1
ATOM 8699 O O . LYS H 2 51 ? 10.424 90.782 333.054 1.00 82.98 240 LYS G O 1
ATOM 8705 N N . LYS H 2 52 ? 11.809 90.405 331.318 1.00 80.83 241 LYS G N 1
ATOM 8706 C CA . LYS H 2 52 ? 11.056 91.286 330.432 1.00 80.25 241 LYS G CA 1
ATOM 8707 C C . LYS H 2 52 ? 9.665 90.738 330.135 1.00 79.28 241 LYS G C 1
ATOM 8708 O O . LYS H 2 52 ? 8.717 91.519 329.980 1.00 77.03 241 LYS G O 1
ATOM 8714 N N . ASP H 2 53 ? 9.522 89.411 330.046 1.00 75.57 242 ASP G N 1
ATOM 8715 C CA . ASP H 2 53 ? 8.201 88.820 329.845 1.00 71.81 242 ASP G CA 1
ATOM 8716 C C . ASP H 2 53 ? 7.250 89.220 330.967 1.00 74.69 242 ASP G C 1
ATOM 8717 O O . ASP H 2 53 ? 6.108 89.623 330.714 1.00 70.40 242 ASP G O 1
ATOM 8722 N N . PHE H 2 54 ? 7.708 89.118 332.219 1.00 79.82 243 PHE G N 1
ATOM 8723 C CA . PHE H 2 54 ? 6.909 89.582 333.351 1.00 81.34 243 PHE G CA 1
ATOM 8724 C C . PHE H 2 54 ? 6.691 91.090 333.303 1.00 84.12 243 PHE G C 1
ATOM 8725 O O . PHE H 2 54 ? 5.624 91.585 333.688 1.00 81.72 243 PHE G O 1
ATOM 8733 N N . GLU H 2 55 ? 7.696 91.839 332.846 1.00 96.93 244 GLU G N 1
ATOM 8734 C CA . GLU H 2 55 ? 7.560 93.291 332.781 1.00 103.81 244 GLU G CA 1
ATOM 8735 C C . GLU H 2 55 ? 6.404 93.702 331.874 1.00 102.26 244 GLU G C 1
ATOM 8736 O O . GLU H 2 55 ? 5.595 94.565 332.239 1.00 99.32 244 GLU G O 1
ATOM 8742 N N . ASP H 2 56 ? 6.292 93.071 330.699 1.00 96.57 245 ASP G N 1
ATOM 8743 C CA . ASP H 2 56 ? 5.323 93.473 329.686 1.00 93.21 245 ASP G CA 1
ATOM 8744 C C . ASP H 2 56 ? 3.913 92.950 329.935 1.00 83.75 245 ASP G C 1
ATOM 8745 O O . ASP H 2 56 ? 3.003 93.312 329.181 1.00 84.32 245 ASP G O 1
ATOM 8750 N N . LEU H 2 57 ? 3.702 92.109 330.943 1.00 80.04 246 LEU G N 1
ATOM 8751 C CA . LEU H 2 57 ? 2.360 91.597 331.192 1.00 80.59 246 LEU G CA 1
ATOM 8752 C C . LEU H 2 57 ? 1.433 92.705 331.672 1.00 84.57 246 LEU G C 1
ATOM 8753 O O . LEU H 2 57 ? 1.830 93.581 332.446 1.00 90.46 246 LEU G O 1
ATOM 8758 N N . ASP H 2 58 ? 0.186 92.659 331.204 1.00 78.45 247 ASP G N 1
ATOM 8759 C CA . ASP H 2 58 ? -0.835 93.649 331.538 1.00 80.30 247 ASP G CA 1
ATOM 8760 C C . ASP H 2 58 ? -1.819 93.133 332.579 1.00 79.44 247 ASP G C 1
ATOM 8761 O O . ASP H 2 58 ? -3.015 93.435 332.509 1.00 82.97 247 ASP G O 1
ATOM 8766 N N . TYR H 2 59 ? -1.350 92.357 333.553 1.00 75.91 248 TYR G N 1
ATOM 8767 C CA . TYR H 2 59 ? -2.253 91.676 334.469 1.00 78.79 248 TYR G CA 1
ATOM 8768 C C . TYR H 2 59 ? -1.444 91.048 335.593 1.00 84.22 248 TYR G C 1
ATOM 8769 O O . TYR H 2 59 ? -0.276 90.692 335.412 1.00 85.94 248 TYR G O 1
ATOM 8778 N N . ALA H 2 60 ? -2.084 90.937 336.757 1.00 91.19 249 ALA G N 1
ATOM 8779 C CA . ALA H 2 60 ? -1.371 90.711 338.007 1.00 94.76 249 ALA G CA 1
ATOM 8780 C C . ALA H 2 60 ? -0.775 89.310 338.079 1.00 95.87 249 ALA G C 1
ATOM 8781 O O . ALA H 2 60 ? -1.382 88.327 337.642 1.00 94.32 249 ALA G O 1
ATOM 8783 N N . VAL H 2 61 ? 0.425 89.229 338.653 1.00 100.23 250 VAL G N 1
ATOM 8784 C CA . VAL H 2 61 ? 1.148 87.972 338.795 1.00 98.82 250 VAL G CA 1
ATOM 8785 C C . VAL H 2 61 ? 1.073 87.505 340.243 1.00 101.70 250 VAL G C 1
ATOM 8786 O O . VAL H 2 61 ? 1.090 86.299 340.519 1.00 102.13 250 VAL G O 1
ATOM 8790 N N . ASN H 2 62 ? 0.981 88.454 341.175 1.00 101.92 251 ASN G N 1
ATOM 8791 C CA . ASN H 2 62 ? 0.971 88.109 342.592 1.00 100.08 251 ASN G CA 1
ATOM 8792 C C . ASN H 2 62 ? -0.207 87.199 342.926 1.00 90.20 251 ASN G C 1
ATOM 8793 O O . ASN H 2 62 ? -1.297 87.325 342.360 1.00 87.23 251 ASN G O 1
ATOM 8798 N N . GLY H 2 63 ? 0.031 86.254 343.832 1.00 82.03 252 GLY G N 1
ATOM 8799 C CA . GLY H 2 63 ? -1.019 85.345 344.243 1.00 87.54 252 GLY G CA 1
ATOM 8800 C C . GLY H 2 63 ? -1.538 84.416 343.169 1.00 84.45 252 GLY G C 1
ATOM 8801 O O . GLY H 2 63 ? -2.612 83.827 343.338 1.00 78.26 252 GLY G O 1
ATOM 8802 N N . SER H 2 64 ? -0.813 84.269 342.064 1.00 80.85 253 SER G N 1
ATOM 8803 C CA . SER H 2 64 ? -1.243 83.423 340.966 1.00 73.86 253 SER G CA 1
ATOM 8804 C C . SER H 2 64 ? -0.139 82.437 340.617 1.00 74.31 253 SER G C 1
ATOM 8805 O O . SER H 2 64 ? 1.042 82.681 340.882 1.00 74.71 253 SER G O 1
ATOM 8808 N N . ILE H 2 65 ? -0.548 81.306 340.048 1.00 71.51 254 ILE G N 1
ATOM 8809 C CA . ILE H 2 65 ? 0.367 80.330 339.470 1.00 71.92 254 ILE G CA 1
ATOM 8810 C C . ILE H 2 65 ? 0.645 80.729 338.026 1.00 71.80 254 ILE G C 1
ATOM 8811 O O . ILE H 2 65 ? -0.281 81.080 337.282 1.00 74.61 254 ILE G O 1
ATOM 8816 N N . VAL H 2 66 ? 1.914 80.685 337.625 1.00 69.18 255 VAL G N 1
ATOM 8817 C CA . VAL H 2 66 ? 2.317 81.032 336.267 1.00 66.66 255 VAL G CA 1
ATOM 8818 C C . VAL H 2 66 ? 2.663 79.762 335.498 1.00 70.55 255 VAL G C 1
ATOM 8819 O O . VAL H 2 66 ? 3.307 78.847 336.025 1.00 75.82 255 VAL G O 1
ATOM 8823 N N . ILE H 2 67 ? 2.222 79.711 334.247 1.00 65.88 256 ILE G N 1
ATOM 8824 C CA . ILE H 2 67 ? 2.618 78.694 333.286 1.00 60.19 256 ILE G CA 1
ATOM 8825 C C . ILE H 2 67 ? 3.520 79.365 332.264 1.00 59.51 256 ILE G C 1
ATOM 8826 O O . ILE H 2 67 ? 3.196 80.444 331.755 1.00 59.18 256 ILE G O 1
ATOM 8831 N N . VAL H 2 68 ? 4.675 78.761 332.007 1.00 59.57 257 VAL G N 1
ATOM 8832 C CA . VAL H 2 68 ? 5.680 79.357 331.142 1.00 59.33 257 VAL G CA 1
ATOM 8833 C C . VAL H 2 68 ? 6.205 78.300 330.190 1.00 58.00 257 VAL G C 1
ATOM 8834 O O . VAL H 2 68 ? 6.100 77.100 330.439 1.00 57.83 257 VAL G O 1
ATOM 8838 N N . ARG H 2 69 ? 6.784 78.772 329.089 1.00 57.23 258 ARG G N 1
ATOM 8839 C CA . ARG H 2 69 ? 7.425 77.914 328.105 1.00 56.18 258 ARG G CA 1
ATOM 8840 C C . ARG H 2 69 ? 8.890 77.714 328.449 1.00 57.80 258 ARG G C 1
ATOM 8841 O O . ARG H 2 69 ? 9.570 78.647 328.886 1.00 63.09 258 ARG G O 1
ATOM 8849 N N . ALA H 2 70 ? 9.375 76.493 328.243 1.00 57.62 259 ALA G N 1
ATOM 8850 C CA . ALA H 2 70 ? 10.811 76.258 328.262 1.00 81.39 259 ALA G CA 1
ATOM 8851 C C . ALA H 2 70 ? 11.462 76.885 327.039 1.00 78.74 259 ALA G C 1
ATOM 8852 O O . ALA H 2 70 ? 10.868 76.946 325.960 1.00 77.35 259 ALA G O 1
ATOM 8854 N N . GLY H 2 71 ? 12.692 77.363 327.205 1.00 86.17 260 GLY G N 1
ATOM 8855 C CA . GLY H 2 71 ? 13.387 77.839 326.025 1.00 96.51 260 GLY G CA 1
ATOM 8856 C C . GLY H 2 71 ? 14.576 78.762 326.197 1.00 98.13 260 GLY G C 1
ATOM 8857 O O . GLY H 2 71 ? 15.719 78.321 326.068 1.00 112.95 260 GLY G O 1
ATOM 8858 N N . LYS H 2 72 ? 14.338 80.050 326.443 1.00 77.16 261 LYS G N 1
ATOM 8859 C CA . LYS H 2 72 ? 15.438 81.001 326.331 1.00 71.81 261 LYS G CA 1
ATOM 8860 C C . LYS H 2 72 ? 16.307 81.013 327.580 1.00 78.95 261 LYS G C 1
ATOM 8861 O O . LYS H 2 72 ? 17.515 81.265 327.490 1.00 83.56 261 LYS G O 1
ATOM 8867 N N . ILE H 2 73 ? 15.720 80.745 328.746 1.00 84.90 262 ILE G N 1
ATOM 8868 C CA . ILE H 2 73 ? 16.441 80.798 330.008 1.00 86.11 262 ILE G CA 1
ATOM 8869 C C . ILE H 2 73 ? 16.226 79.483 330.745 1.00 85.34 262 ILE G C 1
ATOM 8870 O O . ILE H 2 73 ? 15.329 78.700 330.424 1.00 88.39 262 ILE G O 1
ATOM 8875 N N . THR H 2 74 ? 17.086 79.237 331.731 1.00 87.60 263 THR G N 1
ATOM 8876 C CA . THR H 2 74 ? 16.957 78.049 332.558 1.00 85.04 263 THR G CA 1
ATOM 8877 C C . THR H 2 74 ? 15.749 78.187 333.479 1.00 86.72 263 THR G C 1
ATOM 8878 O O . THR H 2 74 ? 15.344 79.293 333.849 1.00 89.90 263 THR G O 1
ATOM 8882 N N . ILE H 2 75 ? 15.169 77.043 333.848 1.00 82.87 264 ILE G N 1
ATOM 8883 C CA . ILE H 2 75 ? 13.931 77.057 334.625 1.00 86.92 264 ILE G CA 1
ATOM 8884 C C . ILE H 2 75 ? 14.137 77.684 336.001 1.00 94.23 264 ILE G C 1
ATOM 8885 O O . ILE H 2 75 ? 13.218 78.304 336.557 1.00 97.94 264 ILE G O 1
ATOM 8890 N N . ALA H 2 76 ? 15.330 77.532 336.579 1.00 95.90 265 ALA G N 1
ATOM 8891 C CA . ALA H 2 76 ? 15.609 78.191 337.850 1.00 95.72 265 ALA G CA 1
ATOM 8892 C C . ALA H 2 76 ? 15.478 79.703 337.721 1.00 91.65 265 ALA G C 1
ATOM 8893 O O . ALA H 2 76 ? 14.920 80.367 338.603 1.00 88.71 265 ALA G O 1
ATOM 8895 N N . GLU H 2 77 ? 15.973 80.260 336.616 1.00 89.51 266 GLU G N 1
ATOM 8896 C CA . GLU H 2 77 ? 15.826 81.691 336.372 1.00 92.93 266 GLU G CA 1
ATOM 8897 C C . GLU H 2 77 ? 14.355 82.061 336.216 1.00 93.64 266 GLU G C 1
ATOM 8898 O O . GLU H 2 77 ? 13.911 83.119 336.689 1.00 95.93 266 GLU G O 1
ATOM 8904 N N . LYS H 2 78 ? 13.580 81.176 335.584 1.00 83.41 267 LYS G N 1
ATOM 8905 C CA . LYS H 2 78 ? 12.144 81.387 335.440 1.00 78.11 267 LYS G CA 1
ATOM 8906 C C . LYS H 2 78 ? 11.471 81.517 336.802 1.00 75.54 267 LYS G C 1
ATOM 8907 O O . LYS H 2 78 ? 10.709 82.461 337.050 1.00 74.71 267 LYS G O 1
ATOM 8913 N N . VAL H 2 79 ? 11.752 80.575 337.707 1.00 79.58 268 VAL G N 1
ATOM 8914 C CA . VAL H 2 79 ? 11.069 80.578 338.999 1.00 82.53 268 VAL G CA 1
ATOM 8915 C C . VAL H 2 79 ? 11.578 81.714 339.875 1.00 84.45 268 VAL G C 1
ATOM 8916 O O . VAL H 2 79 ? 10.820 82.271 340.681 1.00 82.44 268 VAL G O 1
ATOM 8920 N N . ALA H 2 80 ? 12.851 82.091 339.725 1.00 89.59 269 ALA G N 1
ATOM 8921 C CA . ALA H 2 80 ? 13.352 83.250 340.450 1.00 95.33 269 ALA G CA 1
ATOM 8922 C C . ALA H 2 80 ? 12.619 84.510 340.015 1.00 96.53 269 ALA G C 1
ATOM 8923 O O . ALA H 2 80 ? 12.230 85.330 340.854 1.00 94.68 269 ALA G O 1
ATOM 8925 N N . ASN H 2 81 ? 12.379 84.660 338.709 1.00 89.27 270 ASN G N 1
ATOM 8926 C CA . ASN H 2 81 ? 11.611 85.809 338.235 1.00 89.34 270 ASN G CA 1
ATOM 8927 C C . ASN H 2 81 ? 10.174 85.763 338.747 1.00 86.81 270 ASN G C 1
ATOM 8928 O O . ASN H 2 81 ? 9.622 86.789 339.175 1.00 86.14 270 ASN G O 1
ATOM 8933 N N . ALA H 2 82 ? 9.552 84.581 338.694 1.00 86.85 271 ALA G N 1
ATOM 8934 C CA . ALA H 2 82 ? 8.185 84.421 339.184 1.00 90.96 271 ALA G CA 1
ATOM 8935 C C . ALA H 2 82 ? 8.058 84.854 340.640 1.00 96.36 271 ALA G C 1
ATOM 8936 O O . ALA H 2 82 ? 7.137 85.596 341.000 1.00 99.39 271 ALA G O 1
ATOM 8938 N N . GLN H 2 83 ? 8.960 84.378 341.501 1.00 103.95 272 GLN G N 1
ATOM 8939 C CA . GLN H 2 83 ? 8.928 84.820 342.893 1.00 107.13 272 GLN G CA 1
ATOM 8940 C C . GLN H 2 83 ? 9.247 86.306 343.009 1.00 103.54 272 GLN G C 1
ATOM 8941 O O . GLN H 2 83 ? 8.687 87.001 343.867 1.00 107.68 272 GLN G O 1
ATOM 8947 N N . SER H 2 84 ? 10.145 86.813 342.158 1.00 98.26 273 SER G N 1
ATOM 8948 C CA . SER H 2 84 ? 10.432 88.244 342.142 1.00 98.80 273 SER G CA 1
ATOM 8949 C C . SER H 2 84 ? 9.156 89.048 341.940 1.00 93.75 273 SER G C 1
ATOM 8950 O O . SER H 2 84 ? 9.002 90.141 342.498 1.00 93.12 273 SER G O 1
ATOM 8953 N N . PHE H 2 85 ? 8.228 88.524 341.141 1.00 90.56 274 PHE G N 1
ATOM 8954 C CA . PHE H 2 85 ? 6.923 89.147 340.979 1.00 87.99 274 PHE G CA 1
ATOM 8955 C C . PHE H 2 85 ? 5.850 88.488 341.851 1.00 87.03 274 PHE G C 1
ATOM 8956 O O . PHE H 2 85 ? 4.654 88.636 341.574 1.00 86.70 274 PHE G O 1
ATOM 8964 N N . ASN H 2 86 ? 6.265 87.778 342.908 1.00 86.76 275 ASN G N 1
ATOM 8965 C CA . ASN H 2 86 ? 5.373 87.264 343.957 1.00 91.34 275 ASN G CA 1
ATOM 8966 C C . ASN H 2 86 ? 4.373 86.237 343.424 1.00 93.14 275 ASN G C 1
ATOM 8967 O O . ASN H 2 86 ? 3.209 86.204 343.831 1.00 91.81 275 ASN G O 1
ATOM 8972 N N . ALA H 2 87 ? 4.830 85.377 342.520 1.00 99.77 276 ALA G N 1
ATOM 8973 C CA . ALA H 2 87 ? 4.024 84.240 342.111 1.00 97.45 276 ALA G CA 1
ATOM 8974 C C . ALA H 2 87 ? 4.099 83.132 343.159 1.00 101.12 276 ALA G C 1
ATOM 8975 O O . ALA H 2 87 ? 5.065 83.022 343.918 1.00 107.45 276 ALA G O 1
ATOM 8977 N N . ILE H 2 88 ? 3.059 82.295 343.189 1.00 91.72 277 ILE G N 1
ATOM 8978 C CA . ILE H 2 88 ? 2.975 81.228 344.182 1.00 88.55 277 ILE G CA 1
ATOM 8979 C C . ILE H 2 88 ? 3.359 79.864 343.626 1.00 93.63 277 ILE G C 1
ATOM 8980 O O . ILE H 2 88 ? 3.538 78.918 344.411 1.00 90.86 277 ILE G O 1
ATOM 8985 N N . GLY H 2 89 ? 3.500 79.731 342.312 1.00 91.66 278 GLY G N 1
ATOM 8986 C CA . GLY H 2 89 ? 3.895 78.469 341.715 1.00 92.87 278 GLY G CA 1
ATOM 8987 C C . GLY H 2 89 ? 4.150 78.639 340.235 1.00 90.51 278 GLY G C 1
ATOM 8988 O O . GLY H 2 89 ? 3.685 79.598 339.611 1.00 89.84 278 GLY G O 1
ATOM 8989 N N . VAL H 2 90 ? 4.884 77.682 339.674 1.00 88.53 279 VAL G N 1
ATOM 8990 C CA . VAL H 2 90 ? 5.312 77.755 338.284 1.00 69.38 279 VAL G CA 1
ATOM 8991 C C . VAL H 2 90 ? 5.037 76.420 337.609 1.00 73.98 279 VAL G C 1
ATOM 8992 O O . VAL H 2 90 ? 5.423 75.366 338.125 1.00 79.39 279 VAL G O 1
ATOM 8996 N N . LEU H 2 91 ? 4.380 76.468 336.455 1.00 68.88 280 LEU G N 1
ATOM 8997 C CA . LEU H 2 91 ? 4.212 75.315 335.585 1.00 63.61 280 LEU G CA 1
ATOM 8998 C C . LEU H 2 91 ? 5.003 75.553 334.306 1.00 62.18 280 LEU G C 1
ATOM 8999 O O . LEU H 2 91 ? 4.936 76.642 333.727 1.00 65.35 280 LEU G O 1
ATOM 9004 N N . ILE H 2 92 ? 5.766 74.551 333.881 1.00 61.93 281 ILE G N 1
ATOM 9005 C CA . ILE H 2 92 ? 6.571 74.639 332.669 1.00 60.75 281 ILE G CA 1
ATOM 9006 C C . ILE H 2 92 ? 6.110 73.554 331.710 1.00 60.59 281 ILE G C 1
ATOM 9007 O O . ILE H 2 92 ? 6.025 72.381 332.088 1.00 60.19 281 ILE G O 1
ATOM 9012 N N . TYR H 2 93 ? 5.781 73.952 330.484 1.00 64.15 282 TYR G N 1
ATOM 9013 C CA . TYR H 2 93 ? 5.456 73.023 329.413 1.00 61.03 282 TYR G CA 1
ATOM 9014 C C . TYR H 2 93 ? 6.375 73.281 328.229 1.00 60.93 282 TYR G C 1
ATOM 9015 O O . TYR H 2 93 ? 6.962 74.361 328.089 1.00 61.42 282 TYR G O 1
ATOM 9024 N N . LYS H 2 94 ? 6.511 72.266 327.383 1.00 66.49 283 LYS G N 1
ATOM 9025 C CA . LYS H 2 94 ? 7.476 72.290 326.296 1.00 66.60 283 LYS G CA 1
ATOM 9026 C C . LYS H 2 94 ? 6.767 72.671 324.998 1.00 66.13 283 LYS G C 1
ATOM 9027 O O . LYS H 2 94 ? 5.804 72.012 324.588 1.00 58.65 283 LYS G O 1
ATOM 9033 N N . ASP H 2 95 ? 7.241 73.740 324.368 1.00 68.24 284 ASP G N 1
ATOM 9034 C CA . ASP H 2 95 ? 6.643 74.279 323.163 1.00 71.34 284 ASP G CA 1
ATOM 9035 C C . ASP H 2 95 ? 7.024 73.407 321.966 1.00 75.75 284 ASP G C 1
ATOM 9036 O O . ASP H 2 95 ? 7.853 72.498 322.070 1.00 79.20 284 ASP G O 1
ATOM 9041 N N . ARG H 2 96 ? 6.405 73.684 320.812 1.00 88.38 285 ARG G N 1
ATOM 9042 C CA . ARG H 2 96 ? 6.728 72.918 319.608 1.00 98.92 285 ARG G CA 1
ATOM 9043 C C . ARG H 2 96 ? 8.095 73.298 319.048 1.00 106.83 285 ARG G C 1
ATOM 9044 O O . ARG H 2 96 ? 8.839 72.432 318.573 1.00 105.94 285 ARG G O 1
ATOM 9052 N N . THR H 2 97 ? 8.437 74.582 319.074 1.00 119.14 286 THR G N 1
ATOM 9053 C CA . THR H 2 97 ? 9.771 75.026 318.700 1.00 121.01 286 THR G CA 1
ATOM 9054 C C . THR H 2 97 ? 10.653 75.079 319.936 1.00 117.15 286 THR G C 1
ATOM 9055 O O . THR H 2 97 ? 10.276 75.680 320.949 1.00 118.22 286 THR G O 1
ATOM 9059 N N . LYS H 2 98 ? 11.830 74.463 319.846 1.00 110.53 287 LYS G N 1
ATOM 9060 C CA . LYS H 2 98 ? 12.784 74.447 320.947 1.00 106.85 287 LYS G CA 1
ATOM 9061 C C . LYS H 2 98 ? 13.774 75.595 320.787 1.00 97.00 287 LYS G C 1
ATOM 9062 O O . LYS H 2 98 ? 14.514 75.658 319.798 1.00 94.91 287 LYS G O 1
ATOM 9068 N N . TYR H 2 99 ? 13.785 76.494 321.761 1.00 93.51 288 TYR G N 1
ATOM 9069 C CA . TYR H 2 99 ? 14.611 77.689 321.766 1.00 91.55 288 TYR G CA 1
ATOM 9070 C C . TYR H 2 99 ? 15.854 77.432 322.597 1.00 90.93 288 TYR G C 1
ATOM 9071 O O . TYR H 2 99 ? 15.738 76.958 323.739 1.00 86.12 288 TYR G O 1
ATOM 9080 N N . PRO H 2 100 ? 17.046 77.692 322.066 1.00 86.28 289 PRO G N 1
ATOM 9081 C CA . PRO H 2 100 ? 18.262 77.387 322.827 1.00 83.21 289 PRO G CA 1
ATOM 9082 C C . PRO H 2 100 ? 18.345 78.218 324.100 1.00 82.51 289 PRO G C 1
ATOM 9083 O O . PRO H 2 100 ? 17.943 79.384 324.133 1.00 79.46 289 PRO G O 1
ATOM 9087 N N . ILE H 2 101 ? 18.866 77.595 325.159 1.00 80.79 290 ILE G N 1
ATOM 9088 C CA . ILE H 2 101 ? 19.067 78.268 326.437 1.00 81.08 290 ILE G CA 1
ATOM 9089 C C . ILE H 2 101 ? 20.422 78.956 326.422 1.00 83.92 290 ILE G C 1
ATOM 9090 O O . ILE H 2 101 ? 21.434 78.354 326.043 1.00 91.27 290 ILE G O 1
ATOM 9095 N N . SER H 2 102 ? 20.437 80.221 326.828 1.00 86.63 291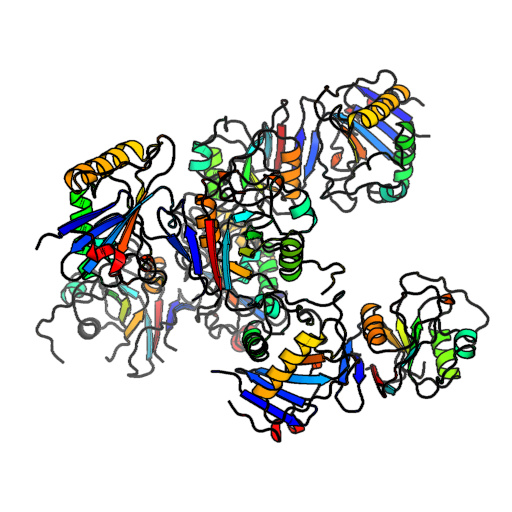 SER G N 1
ATOM 9096 C CA . SER H 2 102 ? 21.663 80.963 327.066 1.00 92.85 291 SER G CA 1
ATOM 9097 C C . SER H 2 102 ? 21.655 81.376 328.529 1.00 93.50 291 SER G C 1
ATOM 9098 O O . SER H 2 102 ? 20.623 81.796 329.060 1.00 91.20 291 SER G O 1
ATOM 9101 N N . ARG H 2 103 ? 22.803 81.255 329.177 1.00 98.67 292 ARG G N 1
ATOM 9102 C CA . ARG H 2 103 ? 22.904 81.388 330.622 1.00 105.50 292 ARG G CA 1
ATOM 9103 C C . ARG H 2 103 ? 23.718 82.622 330.966 1.00 106.87 292 ARG G C 1
ATOM 9104 O O . ARG H 2 103 ? 24.908 82.700 330.639 1.00 109.76 292 ARG G O 1
ATOM 9112 N N . ALA H 2 104 ? 23.090 83.578 331.629 1.00 100.73 293 ALA G N 1
ATOM 9113 C CA . ALA H 2 104 ? 23.819 84.734 332.125 1.00 105.02 293 ALA G CA 1
ATOM 9114 C C . ALA H 2 104 ? 24.415 84.324 333.487 1.00 118.04 293 ALA G C 1
ATOM 9115 O O . ALA H 2 104 ? 24.163 83.220 333.984 1.00 123.12 293 ALA G O 1
ATOM 9117 N N . ASP H 2 105 ? 25.237 85.170 334.095 1.00 131.47 294 ASP G N 1
ATOM 9118 C CA . ASP H 2 105 ? 25.765 84.794 335.400 1.00 142.63 294 ASP G CA 1
ATOM 9119 C C . ASP H 2 105 ? 24.542 84.798 336.301 1.00 145.47 294 ASP G C 1
ATOM 9120 O O . ASP H 2 105 ? 23.785 85.763 336.297 1.00 147.25 294 ASP G O 1
ATOM 9125 N N . GLU H 2 106 ? 24.351 83.749 337.090 1.00 145.83 295 GLU G N 1
ATOM 9126 C CA . GLU H 2 106 ? 23.146 83.677 337.912 1.00 151.32 295 GLU G CA 1
ATOM 9127 C C . GLU H 2 106 ? 23.312 83.303 339.379 1.00 165.95 295 GLU G C 1
ATOM 9128 O O . GLU H 2 106 ? 24.286 82.663 339.769 1.00 169.22 295 GLU G O 1
ATOM 9134 N N . PRO H 2 107 ? 22.331 83.722 340.190 1.00 183.21 296 PRO G N 1
ATOM 9135 C CA . PRO H 2 107 ? 22.118 83.522 341.625 1.00 186.59 296 PRO G CA 1
ATOM 9136 C C . PRO H 2 107 ? 21.601 82.114 341.899 1.00 181.74 296 PRO G C 1
ATOM 9137 O O . PRO H 2 107 ? 21.138 81.455 340.970 1.00 182.41 296 PRO G O 1
ATOM 9141 N N . LEU H 2 108 ? 21.697 81.675 343.153 1.00 157.88 297 LEU G N 1
ATOM 9142 C CA . LEU H 2 108 ? 21.252 80.352 343.597 1.00 134.04 297 LEU G CA 1
ATOM 9143 C C . LEU H 2 108 ? 19.955 79.846 342.973 1.00 122.29 297 LEU G C 1
ATOM 9144 O O . LEU H 2 108 ? 18.965 80.565 342.899 1.00 119.91 297 LEU G O 1
ATOM 9149 N N . PRO H 2 115 ? 14.790 77.158 345.155 1.00 155.11 330 PRO G N 1
ATOM 9150 C CA . PRO H 2 115 ? 13.362 76.961 344.876 1.00 150.72 330 PRO G CA 1
ATOM 9151 C C . PRO H 2 115 ? 12.515 76.922 346.147 1.00 147.06 330 PRO G C 1
ATOM 9152 O O . PRO H 2 115 ? 12.752 76.057 346.978 1.00 150.24 330 PRO G O 1
ATOM 9156 N N . SER H 2 116 ? 11.663 77.927 346.366 1.00 139.51 331 SER G N 1
ATOM 9157 C CA . SER H 2 116 ? 10.707 77.919 347.470 1.00 131.49 331 SER G CA 1
ATOM 9158 C C . SER H 2 116 ? 9.268 77.623 347.056 1.00 121.50 331 SER G C 1
ATOM 9159 O O . SER H 2 116 ? 8.540 76.984 347.820 1.00 121.01 331 SER G O 1
ATOM 9162 N N . ILE H 2 117 ? 8.842 78.079 345.878 1.00 110.23 332 ILE G N 1
ATOM 9163 C CA . ILE H 2 117 ? 7.484 77.855 345.381 1.00 97.73 332 ILE G CA 1
ATOM 9164 C C . ILE H 2 117 ? 7.483 76.550 344.597 1.00 91.72 332 ILE G C 1
ATOM 9165 O O . ILE H 2 117 ? 8.513 76.186 344.007 1.00 91.65 332 ILE G O 1
ATOM 9170 N N . PRO H 2 118 ? 6.376 75.801 344.577 1.00 92.84 333 PRO G N 1
ATOM 9171 C CA . PRO H 2 118 ? 6.376 74.538 343.837 1.00 91.98 333 PRO G CA 1
ATOM 9172 C C . PRO H 2 118 ? 6.626 74.794 342.360 1.00 92.66 333 PRO G C 1
ATOM 9173 O O . PRO H 2 118 ? 6.154 75.786 341.796 1.00 91.89 333 PRO G O 1
ATOM 9177 N N . VAL H 2 119 ? 7.359 73.890 341.733 1.00 87.39 334 VAL G N 1
ATOM 9178 C CA . VAL H 2 119 ? 7.690 74.008 340.320 1.00 83.49 334 VAL G CA 1
ATOM 9179 C C . VAL H 2 119 ? 7.398 72.666 339.677 1.00 86.73 334 VAL G C 1
ATOM 9180 O O . VAL H 2 119 ? 8.040 71.659 340.005 1.00 96.86 334 VAL G O 1
ATOM 9184 N N . GLN H 2 120 ? 6.445 72.653 338.757 1.00 85.94 335 GLN G N 1
ATOM 9185 C CA . GLN H 2 120 ? 5.986 71.420 338.148 1.00 87.52 335 GLN G CA 1
ATOM 9186 C C . GLN H 2 120 ? 5.975 71.547 336.634 1.00 86.92 335 GLN G C 1
ATOM 9187 O O . GLN H 2 120 ? 5.376 72.481 336.091 1.00 86.59 335 GLN G O 1
ATOM 9193 N N . THR H 2 121 ? 6.630 70.607 335.957 1.00 82.44 336 THR G N 1
ATOM 9194 C CA . THR H 2 121 ? 6.536 70.505 334.510 1.00 79.19 336 THR G CA 1
ATOM 9195 C C . THR H 2 121 ? 5.424 69.543 334.128 1.00 76.31 336 THR G C 1
ATOM 9196 O O . THR H 2 121 ? 5.310 68.451 334.696 1.00 79.00 336 THR G O 1
ATOM 9200 N N . ILE H 2 122 ? 4.601 69.968 333.177 1.00 72.30 337 ILE G N 1
ATOM 9201 C CA . ILE H 2 122 ? 3.476 69.191 332.690 1.00 70.03 337 ILE G CA 1
ATOM 9202 C C . ILE H 2 122 ? 3.692 68.975 331.203 1.00 70.01 337 ILE G C 1
ATOM 9203 O O . ILE H 2 122 ? 4.406 69.731 330.543 1.00 71.29 337 ILE G O 1
ATOM 9208 N N . SER H 2 123 ? 3.095 67.906 330.685 1.00 69.20 338 SER G N 1
ATOM 9209 C CA . SER H 2 123 ? 3.166 67.648 329.256 1.00 67.07 338 SER G CA 1
ATOM 9210 C C . SER H 2 123 ? 2.396 68.715 328.487 1.00 63.86 338 SER G C 1
ATOM 9211 O O . SER H 2 123 ? 1.462 69.338 329.004 1.00 62.03 338 SER G O 1
ATOM 9214 N N . ARG H 2 124 ? 2.779 68.905 327.221 1.00 65.59 339 ARG G N 1
ATOM 9215 C CA . ARG H 2 124 ? 2.060 69.858 326.378 1.00 69.14 339 ARG G CA 1
ATOM 9216 C C . ARG H 2 124 ? 0.591 69.471 326.241 1.00 67.94 339 ARG G C 1
ATOM 9217 O O . ARG H 2 124 ? -0.272 70.338 326.043 1.00 66.60 339 ARG G O 1
ATOM 9225 N N . GLU H 2 125 ? 0.289 68.178 326.370 1.00 63.96 340 GLU G N 1
ATOM 9226 C CA . GLU H 2 125 ? -1.096 67.740 326.486 1.00 64.71 340 GLU G CA 1
ATOM 9227 C C . GLU H 2 125 ? -1.810 68.471 327.617 1.00 63.60 340 GLU G C 1
ATOM 9228 O O . GLU H 2 125 ? -2.863 69.087 327.412 1.00 63.21 340 GLU G O 1
ATOM 9234 N N . ALA H 2 126 ? -1.237 68.426 328.823 1.00 65.24 341 ALA G N 1
ATOM 9235 C CA . ALA H 2 126 ? -1.875 69.077 329.961 1.00 63.76 341 ALA G CA 1
ATOM 9236 C C . ALA H 2 126 ? -1.907 70.588 329.793 1.00 62.09 341 ALA G C 1
ATOM 9237 O O . ALA H 2 126 ? -2.879 71.238 330.189 1.00 62.29 341 ALA G O 1
ATOM 9239 N N . ALA H 2 127 ? -0.860 71.163 329.198 1.00 60.68 342 ALA G N 1
ATOM 9240 C CA . ALA H 2 127 ? -0.847 72.602 328.960 1.00 59.17 342 ALA G CA 1
ATOM 9241 C C . ALA H 2 127 ? -1.999 73.019 328.060 1.00 58.14 342 ALA G C 1
ATOM 9242 O O . ALA H 2 127 ? -2.665 74.028 328.313 1.00 57.85 342 ALA G O 1
ATOM 9244 N N . GLU H 2 128 ? -2.255 72.253 327.003 1.00 57.73 343 GLU G N 1
ATOM 9245 C CA . GLU H 2 128 ? -3.365 72.596 326.123 1.00 58.62 343 GLU G CA 1
ATOM 9246 C C . GLU H 2 128 ? -4.703 72.306 326.784 1.00 68.53 343 GLU G C 1
ATOM 9247 O O . GLU H 2 128 ? -5.689 72.999 326.511 1.00 67.76 343 GLU G O 1
ATOM 9253 N N . LYS H 2 129 ? -4.759 71.300 327.662 1.00 67.71 344 LYS G N 1
ATOM 9254 C CA . LYS H 2 129 ? -5.980 71.064 328.429 1.00 66.35 344 LYS G CA 1
ATOM 9255 C C . LYS H 2 129 ? -6.278 72.234 329.366 1.00 64.77 344 LYS G C 1
ATOM 9256 O O . LYS H 2 129 ? -7.442 72.601 329.569 1.00 65.98 344 LYS G O 1
ATOM 9262 N N . LEU H 2 130 ? -5.238 72.837 329.940 1.00 61.61 345 LEU G N 1
ATOM 9263 C CA . LEU H 2 130 ? -5.437 74.037 330.747 1.00 61.71 345 LEU G CA 1
ATOM 9264 C C . LEU H 2 130 ? -5.854 75.215 329.877 1.00 68.59 345 LEU G C 1
ATOM 9265 O O . LEU H 2 130 ? -6.762 75.973 330.236 1.00 67.37 345 LEU G O 1
ATOM 9270 N N . PHE H 2 131 ? -5.190 75.384 328.729 1.00 68.96 346 PHE G N 1
ATOM 9271 C CA . PHE H 2 131 ? -5.508 76.482 327.821 1.00 57.01 346 PHE G CA 1
ATOM 9272 C C . PHE H 2 131 ? -6.954 76.407 327.360 1.00 64.29 346 PHE G C 1
ATOM 9273 O O . PHE H 2 131 ? -7.590 77.442 327.128 1.00 64.92 346 PHE G O 1
ATOM 9281 N N . GLN H 2 132 ? -7.474 75.187 327.202 1.00 65.70 347 GLN G N 1
ATOM 9282 C CA . GLN H 2 132 ? -8.841 74.987 326.740 1.00 59.07 347 GLN G CA 1
ATOM 9283 C C . GLN H 2 132 ? -9.852 75.631 327.678 1.00 62.90 347 GLN G C 1
ATOM 9284 O O . GLN H 2 132 ? -10.948 76.003 327.247 1.00 63.62 347 GLN G O 1
ATOM 9290 N N . ASN H 2 133 ? -9.495 75.790 328.951 1.00 61.44 348 ASN G N 1
ATOM 9291 C CA . ASN H 2 133 ? -10.325 76.452 329.947 1.00 62.89 348 ASN G CA 1
ATOM 9292 C C . ASN H 2 133 ? -9.936 77.902 330.194 1.00 67.25 348 ASN G C 1
ATOM 9293 O O . ASN H 2 133 ? -10.488 78.532 331.102 1.00 69.80 348 ASN G O 1
ATOM 9298 N N . MET H 2 134 ? -8.996 78.440 329.433 1.00 60.20 349 MET G N 1
ATOM 9299 C CA . MET H 2 134 ? -8.511 79.794 329.657 1.00 61.30 349 MET G CA 1
ATOM 9300 C C . MET H 2 134 ? -8.994 80.724 328.549 1.00 58.44 349 MET G C 1
ATOM 9301 O O . MET H 2 134 ? -9.650 80.299 327.591 1.00 59.59 349 MET G O 1
ATOM 9306 N N . GLU H 2 135 ? -8.687 82.016 328.700 1.00 58.05 350 GLU G N 1
ATOM 9307 C CA . GLU H 2 135 ? -9.198 83.040 327.798 1.00 62.56 350 GLU G CA 1
ATOM 9308 C C . GLU H 2 135 ? -8.079 83.971 327.343 1.00 60.76 350 GLU G C 1
ATOM 9309 O O . GLU H 2 135 ? -7.007 84.026 327.955 1.00 59.79 350 GLU G O 1
ATOM 9315 N N . ARG H 2 136 ? -8.357 84.691 326.242 1.00 54.88 351 ARG G N 1
ATOM 9316 C CA . ARG H 2 136 ? -7.485 85.689 325.613 1.00 53.57 351 ARG G CA 1
ATOM 9317 C C . ARG H 2 136 ? -6.333 85.060 324.832 1.00 51.98 351 ARG G C 1
ATOM 9318 O O . ARG H 2 136 ? -5.533 84.305 325.392 1.00 52.08 351 ARG G O 1
ATOM 9326 N N . ASP H 2 137 ? -6.231 85.375 323.540 1.00 50.64 352 ASP G N 1
ATOM 9327 C CA . ASP H 2 137 ? -5.157 84.829 322.721 1.00 49.21 352 ASP G CA 1
ATOM 9328 C C . ASP H 2 137 ? -3.800 85.373 323.158 1.00 61.87 352 ASP G C 1
ATOM 9329 O O . ASP H 2 137 ? -3.676 86.492 323.660 1.00 49.42 352 ASP G O 1
ATOM 9334 N N . CYS H 2 138 ? -2.789 84.556 322.986 1.00 60.22 353 CYS G N 1
ATOM 9335 C CA . CYS H 2 138 ? -1.433 84.987 323.254 1.00 53.59 353 CYS G CA 1
ATOM 9336 C C . CYS H 2 138 ? -0.947 85.888 322.120 1.00 53.23 353 CYS G C 1
ATOM 9337 O O . CYS H 2 138 ? -1.317 85.691 320.959 1.00 54.51 353 CYS G O 1
ATOM 9340 N N . PRO H 2 139 ? -0.127 86.887 322.434 1.00 49.60 354 PRO G N 1
ATOM 9341 C CA . PRO H 2 139 ? 0.339 87.811 321.396 1.00 46.22 354 PRO G CA 1
ATOM 9342 C C . PRO H 2 139 ? 1.038 87.074 320.271 1.00 46.55 354 PRO G C 1
ATOM 9343 O O . PRO H 2 139 ? 1.835 86.164 320.504 1.00 51.73 354 PRO G O 1
ATOM 9347 N N . ARG H 2 140 ? 0.735 87.488 319.037 1.00 43.99 355 ARG G N 1
ATOM 9348 C CA . ARG H 2 140 ? 1.381 86.884 317.881 1.00 42.89 355 ARG G CA 1
ATOM 9349 C C . ARG H 2 140 ? 2.901 86.976 317.951 1.00 42.95 355 ARG G C 1
ATOM 9350 O O . ARG H 2 140 ? 3.600 86.083 317.453 1.00 42.55 355 ARG G O 1
ATOM 9358 N N . SER H 2 141 ? 3.430 88.019 318.592 1.00 43.65 356 SER G N 1
ATOM 9359 C CA . SER H 2 141 ? 4.876 88.176 318.702 1.00 43.99 356 SER G CA 1
ATOM 9360 C C . SER H 2 141 ? 5.548 87.007 319.412 1.00 49.64 356 SER G C 1
ATOM 9361 O O . SER H 2 141 ? 6.751 86.790 319.222 1.00 53.45 356 SER G O 1
ATOM 9364 N N . TRP H 2 142 ? 4.802 86.243 320.213 1.00 48.79 357 TRP G N 1
ATOM 9365 C CA . TRP H 2 142 ? 5.390 85.124 320.937 1.00 45.96 357 TRP G CA 1
ATOM 9366 C C . TRP H 2 142 ? 5.724 83.946 320.030 1.00 45.32 357 TRP G C 1
ATOM 9367 O O . TRP H 2 142 ? 6.530 83.094 320.418 1.00 62.72 357 TRP G O 1
ATOM 9378 N N . ASN H 2 143 ? 5.119 83.874 318.849 1.00 44.13 358 ASN G N 1
ATOM 9379 C CA . ASN H 2 143 ? 5.339 82.783 317.899 1.00 43.56 358 ASN G CA 1
ATOM 9380 C C . ASN H 2 143 ? 5.117 81.424 318.561 1.00 44.40 358 ASN G C 1
ATOM 9381 O O . ASN H 2 143 ? 5.980 80.543 318.542 1.00 44.90 358 ASN G O 1
ATOM 9386 N N . THR H 2 144 ? 3.924 81.261 319.138 1.00 44.71 359 THR G N 1
ATOM 9387 C CA . THR H 2 144 ? 3.524 80.028 319.800 1.00 45.64 359 THR G CA 1
ATOM 9388 C C . THR H 2 144 ? 2.200 79.551 319.218 1.00 50.12 359 THR G C 1
ATOM 9389 O O . THR H 2 144 ? 1.532 80.269 318.470 1.00 51.91 359 THR G O 1
ATOM 9393 N N . ASP H 2 145 ? 1.815 78.327 319.583 1.00 46.09 360 ASP G N 1
ATOM 9394 C CA . ASP H 2 145 ? 0.621 77.700 319.028 1.00 45.99 360 ASP G CA 1
ATOM 9395 C C . ASP H 2 145 ? -0.613 78.554 319.279 1.00 46.03 360 ASP G C 1
ATOM 9396 O O . ASP H 2 145 ? -0.690 79.302 320.258 1.00 46.50 360 ASP G O 1
ATOM 9401 N N . SER H 2 146 ? -1.603 78.416 318.389 1.00 45.52 361 SER G N 1
ATOM 9402 C CA . SER H 2 146 ? -2.856 79.154 318.538 1.00 45.72 361 SER G CA 1
ATOM 9403 C C . SER H 2 146 ? -3.673 78.687 319.740 1.00 48.77 361 SER G C 1
ATOM 9404 O O . SER H 2 146 ? -4.578 79.409 320.171 1.00 52.35 361 SER G O 1
ATOM 9407 N N . SER H 2 147 ? -3.383 77.499 320.281 1.00 48.18 362 SER G N 1
ATOM 9408 C CA . SER H 2 147 ? -4.061 77.029 321.486 1.00 52.47 362 SER G CA 1
ATOM 9409 C C . SER H 2 147 ? -3.667 77.825 322.719 1.00 53.09 362 SER G C 1
ATOM 9410 O O . SER H 2 147 ? -4.334 77.717 323.751 1.00 60.72 362 SER G O 1
ATOM 9413 N N . CYS H 2 148 ? -2.588 78.593 322.636 1.00 49.65 363 CYS G N 1
ATOM 9414 C CA . CYS H 2 148 ? -2.109 79.378 323.763 1.00 50.06 363 CYS G CA 1
ATOM 9415 C C . CYS H 2 148 ? -3.166 80.386 324.206 1.00 50.50 363 CYS G C 1
ATOM 9416 O O . CYS H 2 148 ? -3.837 81.009 323.378 1.00 49.79 363 CYS G O 1
ATOM 9419 N N . LYS H 2 149 ? -3.322 80.541 325.524 1.00 51.83 364 LYS G N 1
ATOM 9420 C CA . LYS H 2 149 ? -4.170 81.584 326.094 1.00 52.49 364 LYS G CA 1
ATOM 9421 C C . LYS H 2 149 ? -3.505 82.165 327.337 1.00 53.38 364 LYS G C 1
ATOM 9422 O O . LYS H 2 149 ? -2.553 81.602 327.881 1.00 53.73 364 LYS G O 1
ATOM 9428 N N . LEU H 2 150 ? -4.022 83.315 327.782 1.00 53.90 365 LEU G N 1
ATOM 9429 C CA . LEU H 2 150 ? -3.366 84.154 328.781 1.00 54.64 365 LEU G CA 1
ATOM 9430 C C . LEU H 2 150 ? -3.913 83.977 330.191 1.00 61.18 365 LEU G C 1
ATOM 9431 O O . LEU H 2 150 ? -3.134 83.794 331.132 1.00 64.92 365 LEU G O 1
ATOM 9436 N N . GLU H 2 151 ? -5.234 84.060 330.366 1.00 67.07 366 GLU G N 1
ATOM 9437 C CA . GLU H 2 151 ? -5.853 84.152 331.685 1.00 61.79 366 GLU G CA 1
ATOM 9438 C C . GLU H 2 151 ? -6.842 83.021 331.921 1.00 60.20 366 GLU G C 1
ATOM 9439 O O . GLU H 2 151 ? -7.616 82.660 331.030 1.00 59.74 366 GLU G O 1
ATOM 9445 N N . LEU H 2 152 ? -6.822 82.483 333.134 1.00 61.72 367 LEU G N 1
ATOM 9446 C CA . LEU H 2 152 ? -7.864 81.594 333.635 1.00 71.63 367 LEU G CA 1
ATOM 9447 C C . LEU H 2 152 ? -8.852 82.432 334.440 1.00 80.14 367 LEU G C 1
ATOM 9448 O O . LEU H 2 152 ? -8.554 82.842 335.567 1.00 89.13 367 LEU G O 1
ATOM 9453 N N . LEU H 2 153 ? -10.030 82.680 333.872 1.00 81.88 368 LEU G N 1
ATOM 9454 C CA . LEU H 2 153 ? -11.026 83.549 334.480 1.00 85.06 368 LEU G CA 1
ATOM 9455 C C . LEU H 2 153 ? -12.184 82.702 335.019 1.00 87.09 368 LEU G C 1
ATOM 9456 O O . LEU H 2 153 ? -11.974 81.533 335.394 1.00 90.44 368 LEU G O 1
ATOM 9461 N N . GLN H 2 154 ? -13.384 83.288 335.082 1.00 81.18 369 GLN G N 1
ATOM 9462 C CA . GLN H 2 154 ? -14.588 82.598 335.550 1.00 81.07 369 GLN G CA 1
ATOM 9463 C C . GLN H 2 154 ? -14.427 82.120 336.985 1.00 77.07 369 GLN G C 1
ATOM 9464 O O . GLN H 2 154 ? -15.048 81.137 337.396 1.00 80.23 369 GLN G O 1
ATOM 9470 N N . ASN H 2 155 ? -13.575 82.805 337.746 1.00 75.09 370 ASN G N 1
ATOM 9471 C CA . ASN H 2 155 ? -13.248 82.452 339.127 1.00 78.93 370 ASN G CA 1
ATOM 9472 C C . ASN H 2 155 ? -12.707 81.036 339.253 1.00 83.67 370 ASN G C 1
ATOM 9473 O O . ASN H 2 155 ? -12.686 80.477 340.353 1.00 86.76 370 ASN G O 1
ATOM 9478 N N . ARG H 2 156 ? -12.263 80.444 338.146 1.00 79.61 371 ARG G N 1
ATOM 9479 C CA . ARG H 2 156 ? -11.644 79.133 338.217 1.00 76.19 371 ARG G CA 1
ATOM 9480 C C . ARG H 2 156 ? -10.214 79.259 338.732 1.00 73.91 371 ARG G C 1
ATOM 9481 O O . ARG H 2 156 ? -9.593 80.326 338.672 1.00 71.36 371 ARG G O 1
ATOM 9489 N N . ASN H 2 157 ? -9.695 78.141 339.238 1.00 74.62 372 ASN G N 1
ATOM 9490 C CA . ASN H 2 157 ? -8.356 78.072 339.804 1.00 78.26 372 ASN G CA 1
ATOM 9491 C C . ASN H 2 157 ? -7.679 76.776 339.376 1.00 72.18 372 ASN G C 1
ATOM 9492 O O . ASN H 2 157 ? -8.330 75.804 338.991 1.00 72.65 372 ASN G O 1
ATOM 9497 N N . VAL H 2 158 ? -6.354 76.778 339.444 1.00 71.41 373 VAL G N 1
ATOM 9498 C CA . VAL H 2 158 ? -5.540 75.588 339.246 1.00 79.64 373 VAL G CA 1
ATOM 9499 C C . VAL H 2 158 ? -4.925 75.212 340.585 1.00 84.94 373 VAL G C 1
ATOM 9500 O O . VAL H 2 158 ? -4.508 76.085 341.359 1.00 94.36 373 VAL G O 1
ATOM 9504 N N . LYS H 2 159 ? -4.895 73.910 340.859 1.00 87.26 374 LYS G N 1
ATOM 9505 C CA . LYS H 2 159 ? -4.362 73.335 342.087 1.00 87.55 374 LYS G CA 1
ATOM 9506 C C . LYS H 2 159 ? -3.151 72.491 341.724 1.00 84.48 374 LYS G C 1
ATOM 9507 O O . LYS H 2 159 ? -3.279 71.472 341.034 1.00 87.21 374 LYS G O 1
ATOM 9513 N N . LEU H 2 160 ? -1.980 72.935 342.164 1.00 82.63 375 LEU G N 1
ATOM 9514 C CA . LEU H 2 160 ? -0.740 72.192 342.000 1.00 87.77 375 LEU G CA 1
ATOM 9515 C C . LEU H 2 160 ? -0.345 71.572 343.335 1.00 91.30 375 LEU G C 1
ATOM 9516 O O . LEU H 2 160 ? -0.207 72.282 344.336 1.00 100.41 375 LEU G O 1
ATOM 9521 N N . THR H 2 161 ? -0.167 70.254 343.352 1.00 92.85 376 THR G N 1
ATOM 9522 C CA . THR H 2 161 ? 0.252 69.542 344.552 1.00 95.83 376 THR G CA 1
ATOM 9523 C C . THR H 2 161 ? 1.574 68.849 344.259 1.00 102.56 376 THR G C 1
ATOM 9524 O O . THR H 2 161 ? 1.642 67.987 343.375 1.00 107.95 376 THR G O 1
ATOM 9528 N N . VAL H 2 162 ? 2.620 69.226 344.994 1.00 110.52 377 VAL G N 1
ATOM 9529 C CA . VAL H 2 162 ? 3.957 68.666 344.813 1.00 110.48 377 VAL G CA 1
ATOM 9530 C C . VAL H 2 162 ? 4.341 67.945 346.098 1.00 115.75 377 VAL G C 1
ATOM 9531 O O . VAL H 2 162 ? 4.533 68.581 347.144 1.00 116.33 377 VAL G O 1
ATOM 9535 N N . ASN H 2 163 ? 4.446 66.621 346.025 1.00 112.11 378 ASN G N 1
ATOM 9536 C CA . ASN H 2 163 ? 4.836 65.820 347.177 1.00 114.35 378 ASN G CA 1
ATOM 9537 C C . ASN H 2 163 ? 6.177 65.136 346.935 1.00 107.71 378 ASN G C 1
ATOM 9538 O O . ASN H 2 163 ? 6.375 63.987 347.329 1.00 107.62 378 ASN G O 1
#

Nearest PDB structures (foldseek):
  6s9j-assembly4_G  TM=9.947E-01  e=1.807E-32  Neotoma albigula
  6okd-assembly2_B  TM=8.953E-01  e=1.715E-20  Homo sapiens
  6okd-assembly1_A  TM=8.977E-01  e=4.440E-20  Homo sapiens
  6wrv-assembly1_E  TM=9.029E-01  e=5.040E-20  Homo sapiens
  6h5i-assembly1_Ab  TM=9.028E-01  e=1.304E-19  Homo sapiens

B-factor: mean 79.53, std 45.88, range [9.49, 231.44]

Solvent-accessible surface area: 56292 Å² total; per-residue (Å²): 209,116,4,14,19,19,46,35,75,82,25,17,3,6,0,97,3,66,140,38,14,1,0,0,4,13,11,45,0,5,0,6,29,140,132,77,15,36,15,1,53,50,30,127,29,2,22,66,1,1,100,103,62,109,3,21,106,0,0,59,71,0,0,63,32,2,30,8,28,18,10,20,30,59,24,4,19,0,1,53,75,118,60,111,5,13,2,5,2,8,1,68,1,8,49,18,139,85,16,114,118,11,0,131,72,0,15,56,7,0,111,133,39,5,195,63,20,85,38,49,9,97,121,48,86,75,1,26,0,2,0,1,14,30,74,20,56,2,0,60,109,19,29,32,118,120,42,40,83,151,18,162,138,91,179,156,63,71,23,10,0,4,0,16,23,70,108,17,4,42,2,4,3,20,32,9,141,29,201,54,37,155,55,153,75,49,113,16,69,8,56,0,0,0,0,11,10,0,17,136,138,23,7,103,104,28,99,31,69,12,98,46,5,0,0,0,1,1,25,6,108,18,56,68,67,37,2,12,38,17,0,77,78,72,103,6,48,0,0,0,5,8,122,10,149,77,158,65,117,98,87,222,89,146,74,108,210,110,58,19,8,10,0,34,10,46,67,34,1,0,13,5,2,4,74,8,10,60,101,110,17,61,227,97,38,117,32,36,108,36,2,40,11,17,4,61,78,125,22,50,0,43,0,22,1,80,206,136,11,68,42,25,49,40,69,78,27,16,1,6,0,121,2,64,142,34,18,0,0,0,4,8,13,50,0,4,2,5,28,170,132,74,16,35,25,1,146,94,44,140,32,1,27,62,0,2,101,134,64,110,2,22,104,0,0,69,70,0,0,71,31,3,32,9,58,48,146,144,29,66,58,4,22,0,1,45,62,113,63,124,5,12,0,8,1,11,1,68,0,8,45,19,140,140,14,103,124,16,0,131,67,0,22,59,7,1,119,139,43,6,191,61,24,88,43,51,7,100,124,49,100,73,2,28,0,5,0,2,14,30,77,17,54,3,0,64,111,20,27,32,116,117,45,44,77,148,11,196,113,24,12,0,5,1,15,20,67,112,14,4,43,5,5,4,22,33,9,145,29,92,37,5,156,61,155,71,44,112,16,64,8,56,0,0,0,0,12,11,0,24,134,137,26,6,98,109,30,101,33,69,11,95,47,6,0,0,0,2,0,24,6,110,23,25,30,34,17,2,7,38,24,0,72,80,76,104,5,47,0,0,0,6,9,96,11,99,27,137,51,119,44,91,70,84,152,80,107,179,91,61,19,6,0,0,29,10,48,80,36,0,0,17,5,1,4,71,8,11,63,103,78,2,56,71,87,36,42,28,21,35,37,3,43,10,17,4,63,74,125,20,51,0,50,0,21,0,111,63,82,47,39,44,25,72,113,40,18,7,4,1,115,3,63,140,32,15,2,0,0,4,21,11,47,0,5,0,5,25,115,131,77,14,42,16,0,49,40,46,113,39,0,28,63,1,3,92,96,74,99,2,12,116,0,0,66,115,0,0,90,28,2,30,8,1,40,15,26,24,34,23,4,21,0,0,57,82,117,57,108,2,12,1,4,2,7,0,56,0,7,49,13,143,85,9,103,128,10,0,139,59,0,15,58,7,0,110,134,37,5,194,62,22,106,35,57,13,98,126,48,91,76,2,37,0,3,1,1,11,29,77,13,51,2,0,60,108,23,27,33,120,115,42,43,83,136,70,114,14,9,0,3,0,14,19,66,113,23,4,40,3,2,3,14,34,11,118,30,161,67,86,217,84,165,78,53,112,17,67,8,62,0,0,0,0,11,13,0,18,137,137,17,9,108,104,23,111,39,74,10,89,48,6,0,0,0,2,0,29,6,97,27,48,50,67,17,2,18,45,26,0,83,83,70,103,5,47,0,1,0,5,8,130,12,154,80,166,64,120,99,88,206,90,154,86,108,217,135,84,20,14,42,0,21,8,48,75,35,1,0,15,4,1,4,70,10,9,66,104,108,18,59,223,93,35,120,34,34,109,36,2,41,10,18,3,58,76,127,21,48,0,45,0,18,12,121,176,3,18,8,9,49,45,71,81,23,19,5,0,0,87,3,60,141,38,15,3,0,0,2,11,8,40,0,0,0,0,26,131,136,81,14,34,24,1,146,98,42,142,32,3,25,68,0,2,94,133,65,108,2,23,118,0,1,72,83,0,0,70,32,2,26,11,51,53,142,145,34,64,48,4,15,0,1,49,66,111,57,121,4,10,2,2,2,7,1,58,1,8,23,24,149,134,30,93,118,19,0,132,78,0,18,66,9,1,118,156,26,4,222,62,16,88,47,51,12,96,125,48,81,74,1,18,1,1,0,0,14,30,76,18,57,1,0,60,111,22,30,34,120,119,46,32,84,142,12,172,74,99,142,126,29,14,0,3,0,15,20,67,112,14,6,43,1,4,3,5,36,15,105,40,137,9,15,130,54,154,69,49,114,18,66,9,55,0,0,0,0,11,13,0,24,132,137,24,8,97,111,30,104,32,69,14,94,48,6,0,0,0,1,0,29,5,113,17,24,29,38,35,2,11,45,16,0,92,84,70,102,5,50,0,0,0,4,8,85,9,106,25,136,44,117,44,90,73,67,149,80,97,157,87,74,23,12,5,0,30,8,39,72,30,0,0,15,4,1,4,76,7,12,63,103,76,1,57,73,85,36,40,25,18,36,36,2,46,10,20,3,62,65,124,19,47,0,40,0,18,2,110

CATH classification: 3.50.30.30

InterPro domains:
  IPR003137 PA domain [PF02225] (229-314)
  IPR007365 Transferrin receptor-like, dimerisation domain [PF04253] (638-750)
  IPR007484 Peptidase M28 [PF04389] (389-579)
  IPR036757 Transferrin receptor-like, dimerisation domain superfamily [G3DSA:1.20.930.40] (615-756)
  IPR036757 Transferrin receptor-like, dimerisation domain superfamily [SSF47672] (610-757)
  IPR037324 Transferrin receptor protein 1/2, PA domain [cd02128] (201-378)
  IPR039373 Transferrin receptor protein 1/Glutamate carboxypeptidase 2-like [PTHR10404] (47-753)
  IPR046450 PA domain superfamily [SSF52025] (199-391)

Sequence (1208 aa):
ELPSLCMLNNSFYYMRGGVNTFLIRVSDISVLMKEYDVSIYEPEDLGNCLNKSDSSWAIHWFSNALGHDWLMDPPMLCRNKTKKEGSNIQFNISKADDARVYGKKIRNGMRHLFRGFHDPCEEGKVCYLTINQCGDPSSFDYCGVNHLSKCQFDHSAPNSVTITNASGGLYLVEYPEGYVAYSKATEVTGKLVHANFGTKKDFEDLDYAVNGSIVIVRAGKITIAEKVANAQSFNAIGVLIYKDRTKYPISRADEPLPSIPVQTISREAAEKLFQNMERDCPRSWNTDSSCKLELLQNRNVKLTVNELPSLCMLNNSFYYMRGGVNTFLIRVSDISVLMKEYDVSIYEPEDLGNCLNKSDSSWAIHWFSNALGHDWLMDPPMLCRNKTKKEGSNIQFNISKADDARVYGKKIRNGMRHLFRGFHDPCEEGKVCYLTINQCGDPSSFDYCGVNHLSKCQPNSVTITNASGGLYLVEYPEGYVAYSKATEVTGKLVHANFGTKKDFEDLDYAVNGSIVIVRAGKITIAEKVANAQSFNAIGVLIYKDRTKYPISRADEPLPSIPVQTISREAAEKLFQNMERDCPRSWNTDSSCKLELLQNRNVKLTVNPSLCMLNNSFYYMRGGVNTFLIRVSDISVLMKEYDVSIYEPEDLGNCLNKSDSSWAIHWFSNALGHDWLMDPPMLCRNKTKKEGSNIQFNISKADDARVYGKKIRNGMRHLFRGFHDPCEEGKVCYLTINQCGDPSSFDYCGVNHLSKCPNSVTITNASGGLYLVEYPEGYVAYSKATEVTGKLVHANFGTKKDFEDLDYAVNGSIVIVRAGKITIAEKVANAQSFNAIGVLIYKDRTKYPISRADEPLPSIPVQTISREAAEKLFQNMERDCPRSWNTDSSCKLELLQNRNVKLTVNLPSLCMLNNSFYYMRGGVNTFLIRVSDISVLMKEYDVSIYEPEDLGNCLNKSDSSWAIHWFSNALGHDWLMDPPMLCRNKTKKEGSNIQFNISKADDARVYGKKIRNGMRHLFRGFHDPCEEGKVCYLTINQCGDPSSFDYCGVNHLSKCQFDHPNSVTITNASGGLYLVEYPEGYVAYSKATEVTGKLVHANFGTKKDFEDLDYAVNGSIVIVRAGKITIAEKVANAQSFNAIGVLIYKDRTKYPISRADEPLPSIPVQTISREAAEKLFQNMERDCPRSWNTDSSCKLELLQNRNVKLTVN

Secondary structure (DSSP, 8-state):
-PPPEEEEE-SSS-EEEEE---S-EE-SSSEEEEE-EEE-TT--HHHHHH-SS--TTSEEEEESSSS-HHHHHHHHHHTT-SEEEEE--SSPPPP---S-----S-EEEE-HHHHHHHHTT-EEEPPGGG---TT-EEE--TT-EEEEEE-/---EEEE-SSSEEEEEETTEEEEEEEES-----TTTSEEESSGGGGGGTSSSSTTHHHHHHHHHHHT--TTTSPPEEE--SSSSS---EEEE--SSGGGHHHHHHHHHHHHHHSTT----PPTTS--EEEEEETTSGGGTTTTSHHHHTT---B-/--EEEEE-SSS-EEEEE---S-EE-SSSEEEEE-EEE-TT--HHHHHH-SS--TTSEEEEESSSS-HHHHHHHHHHTT-SEEEEE--SSPPPP---S-----S-EEEE-HHHHHHHHTT-EEEPPGGG---TT-EEE--TT-EEEEEE-/---EEEESSSSEEEEEETTEEEEEEEES-----TTTSEEESSGGGGGGSSSSSTTHHHHHHHHHHHT--TTTSPPEEE--TTSTT---EEEE--BSGGGHHHHHHHHHHHHHHSTT----PPBTS--EEEEEETTSGGGTTTTSHHHHTT--/--EEEEE-SSS-EEEEE---S----S--EEEEEEEEE-TT--HHHHHH-SS--TTEEEEEESSSS-HHHHHHHHHHTT-SEEEEE--SSPPPP---------S-EEE--HHHHHHHHHT-EEEPPGGG---TT-EEE--TT-EEEEEE-/-EEEE-SSS-EEEEETTEEEEEEEES-----TTTSEEESSGGGGGGSSSSSTTHHHHHHHHHHHT--TTTSPPEEE--SSSTT---EEEE--SSGGGHHHHHHHHHHHHHHSTT----PPTTS--EEEEEETTSGGGTTTTSHHHHTT-/--EEEEE-SSS-EEEEE--SS----SS-EEEEE-EEE-TT--HHHHHH-SS--TTSEEEEESSSS-HHHHHHHHHHTT-SEEEEE--SSPPPP---S-----S-EEE--HHHHHHHHTT-EEEPPGGG---TT-EEE--TT-EEEEEE-/--EEEE-SSSEEEEEETTEEEEEEEES-----TTTSEEESSGGGGGGSSSSSTTHHHHHHHHHHHT--TTTSPPEEE--TTSTT---EEEE--SSTTTHHHHHHHHHHHHHHSTT----PPTTS--EEEEEETTSGGGTTTTSHHHHTT-----

Organism: Neotoma albigula (NCBI:txid42408)

Foldseek 3Di:
DAWWWWAQDQAWIWIGDDPWIKIKGKDQDDPDDPVPWDWDLDLQSLCFFALHNVCSVNVVVLCVLLPNDSHPDGTWTWHGNVDQQAGKTKDWLACDDPNNVVNVSSVVSCCVRYPVHDDPHDHPGTMIMMMTIPPRNNCPCCVDCVRVVSIDIDD/DPFKFKWKDAPPPDIGTLDRDPDDKDDPDFDKAKFKEFEQEAQALVSVVPDPDAQASYEYEYEHAAADVVNSQVSSVVSHHQEYEYEYFPDHHHYDDDDDDDDDHIYYYDYVSSVLVVLVQADDFDDVVSVGDRSDHGTRDNRMMMMIGGD/DAWAKWAQDLAWIWTGDDPWIKIKGKFQDDPDDPVAFQWDLDLVSLCFFALHRVCSVNVVVLCVLLPHDSHPDGTWTWHGNVDQQAGKTKDWLAQDDPNNVVNVSSVVSCCVRYPVHDDPHDHPGTMIMIMGIPPRNNCPCCPDCVRVVSID/DWFKWKFAPPPDIGTLDDDPDDKDDPDFDKAKFKEFEQEQQALVSVVPDPDALASAEYEYEHAAADVVNSQVSSVVSHHQEYEYEYFPDHHHYDDDDDDDDDHIYYYDYVSSVLVVLVQADDFDDVVSVGDRSDHGTRDNRMMMMTGGD/DAWEQLDQAWTWDDDDPWIKIKGKWQDDDDDPVPFDFDLDLVSLCFFALDRVCSVVVSVLCVLQPDDSPPAGTWTWHGNPDQQAGKIKAWLAQADPNNVVNVSSVVSVCVRYPPHDDPHDHHGTMMMIMGIPPGNNCPCCPPCVHVVSD/DKFKWKFAPPPDIGTLDDAPDDFDPPDWDKAKFKEFEQEAQALVSCVPDPDAQASYEYEYEDAAADVVNNVVSSVVSHHQAYEYEYFPDHHHYDDDDDDDCPHGYYYHYVSSQLVVLVQADDFDDVVSVGDRSDHGTRDNRMMMMITDD/DWWKWAQDQAWIWIGDDPWIKIKGKWQDDPDDPVPFDWDLDLQSLCQFALHRVCSVSVVVVCVLLPDDSHPDGTWTWHGNPDQQAIKIKDKQACDDPRPVVNVSSQVSCCVRYPPHDDPHDHPGTMIMIMGIPPGNNCPCCPDCVHVVPIDIDD/DKFKWKFAPPPDIGTLDDAPDDFDDPDWDKAKFKEFEQEQQALVSVVPDPDALASAEYEYEDAAEDVVNSQVSSVVSHHQEYEYEYFPDHHHYDYDDDDDDDHGYYYHYVSSVLVVLVQADDFDDVVSVGDRSDHGTRDNRMMMMITDD

Radius of gyration: 37.3 Å; Cα contacts (8 Å, |Δi|>4): 2668; chains: 8; bounding box: 107×109×76 Å